Protein 2C31 (pdb70)

Foldseek 3Di:
DAKDFLLVLLLLLCVLQVHQEEEEADDPPCNVSQVVSVVVVGYYFHFPAQLLSLLLQQLLQLLPLFGRHYEFEAQPNLVSNLVSQLVSQLQLGQYEYEYEAEDPVCLVVVPDTDRHDPSQVVSVVRWQHREEDDESLCSNVQVQVSGLSQREQRHGYYYYYYYSVRGGDMDHPVSSVVSHDHDDCSHDWWAFDPVLLVLVLVCLLPWQQEEEEEESLNLSLPPLVLVVLLCVQQVHAYAYAQQCFQSAFCPPLRYLNLPQQCSQQPTQEYEYERDACDVSVPLQADSSNVGDRHAYEYEGQHVVSAPPRGHHSRYTHIRRNNSSNSNSVVCHPRDHHDPVNSVVSSVSNVVSVVVLVVVLVDDDDFLAAFLRVQLLLVQVVCVVVQPEAEEEAADQLRVSNSVRRIHNHHSRYHYCPDVSDQQSFLSNLVSRCVSSVAAYEYRYEQVSCVNHVVSLLSQQVVFALYEYEYAQQFFHQFADPDAPDVPHDDPGGHPSDPSQVVNVVNPEGEEEGRGNVRSNVVVVCSNVVRGRYYYSYRHHRPNGDD/DAKDALLVLLLLLCVLQVHQEEEEADDPPCNVSQVVSVVVPGDYFYFPAQLLSLLLQQLLQLQPLFGREYEFEAAPNLVSNLVSQLVSAVQLGQYEYEYEAEDPVCLVVVVDTDRHDPSQVVSVVRWQHGEEDPESLCSNVQVLVSRLSQREQRHGYYYYYYYSVRGGDMDHPVSSVVRHDHDDCSYDWFAFDLVLLLQLLVCLLPWQQEEEEAESLLLSLPPLVLVVCLCVVQVHAYEYQLQRFQSAWCVPLRHLNLVQLPSQLPTQEYEYERDACDVSVPLQADCSNVHDHHAYEYEGQHPVSACPRHHHSRYTHIRRNNSSVSNCVSCPPRHHHDCVNSVVSSVSNVVSVVVLVVLLPDDDDFLAAFLSVQLLLVQVVCVVPQLEAEEEAADQLHVSNSVRRIHNHHSRYHYCGDVRDQQSFLSNQVSCCVNSVAEYEYREEQVSCVNHVVRLLSCQVVFALYEYEYAQQFFHQFADDDAPDVPHDDPGGHPSDDSQVVSVVNPFGEEEGRGSVSSNVCVVCSNVVRGYYYYYYRHHRHSGDD

Structure (mmCIF, N/CA/C/O backbone):
data_2C31
#
_entry.id   2C31
#
_cell.length_a   124.300
_cell.length_b   124.300
_cell.length_c   151.700
_cell.angle_alpha   90.00
_cell.angle_beta   90.00
_cell.angle_gamma   120.00
#
_symmetry.space_group_name_H-M   'P 31 2 1'
#
loop_
_entity.id
_entity.type
_entity.pdbx_description
1 polymer 'OXALYL-COA DECARBOXYLASE'
2 non-polymer 'MAGNESIUM ION'
3 non-polymer '2-{3-[(4-AMINO-2-METHYLPYRIMIDIN-5-YL)METHYL]-4-METHYL-2-OXO-2,3-DIHYDRO-1,3-THIAZOL-5-YL}ETHYL TRIHYDROGEN DIPHOSPHATE'
4 non-polymer "ADENOSINE-5'-DIPHOSPHATE"
5 water water
#
loop_
_atom_site.group_PDB
_atom_site.id
_atom_site.type_symbol
_atom_site.label_atom_id
_atom_site.label_alt_id
_atom_site.label_comp_id
_atom_site.label_asym_id
_atom_site.label_entity_id
_atom_site.label_seq_id
_atom_site.pdbx_PDB_ins_code
_atom_site.Cartn_x
_atom_site.Cartn_y
_atom_site.Cartn_z
_atom_site.occupancy
_atom_site.B_iso_or_equiv
_atom_site.auth_seq_id
_atom_site.auth_comp_id
_atom_site.auth_asym_id
_atom_site.auth_atom_id
_atom_site.pdbx_PDB_model_num
ATOM 1 N N . VAL A 1 7 ? 15.718 12.800 40.509 1.00 51.98 7 VAL A N 1
ATOM 2 C CA . VAL A 1 7 ? 16.902 13.564 41.004 1.00 51.62 7 VAL A CA 1
ATOM 3 C C . VAL A 1 7 ? 18.065 13.369 40.038 1.00 50.53 7 VAL A C 1
ATOM 4 O O . VAL A 1 7 ? 18.592 12.264 39.929 1.00 50.86 7 VAL A O 1
ATOM 8 N N . GLU A 1 8 ? 18.475 14.435 39.355 1.00 49.01 8 GLU A N 1
ATOM 9 C CA . GLU A 1 8 ? 19.571 14.340 38.396 1.00 48.16 8 GLU A CA 1
ATOM 10 C C . GLU A 1 8 ? 20.870 13.824 39.026 1.00 46.25 8 GLU A C 1
ATOM 11 O O . GLU A 1 8 ? 21.468 14.485 39.877 1.00 45.87 8 GLU A O 1
ATOM 17 N N . LEU A 1 9 ? 21.304 12.642 38.595 1.00 42.95 9 LEU A N 1
ATOM 18 C CA . LEU A 1 9 ? 22.523 12.037 39.114 1.00 40.04 9 LEU A CA 1
ATOM 19 C C . LEU A 1 9 ? 23.657 12.143 38.110 1.00 39.43 9 LEU A C 1
ATOM 20 O O . LEU A 1 9 ? 23.441 12.471 36.946 1.00 39.69 9 LEU A O 1
ATOM 25 N N . THR A 1 10 ? 24.867 11.856 38.581 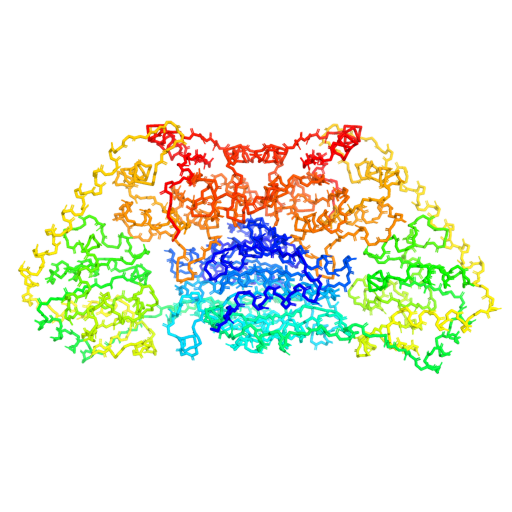1.00 38.03 10 THR A N 1
ATOM 26 C CA . THR A 1 10 ? 26.069 11.873 37.755 1.00 36.56 10 THR A CA 1
ATOM 27 C C . THR A 1 10 ? 26.948 10.726 38.259 1.00 35.61 10 THR A C 1
ATOM 28 O O . THR A 1 10 ? 26.740 10.238 39.371 1.00 35.64 10 THR A O 1
ATOM 32 N N . ASP A 1 11 ? 27.912 10.287 37.452 1.00 33.82 11 ASP A N 1
ATOM 33 C CA . ASP A 1 11 ? 28.780 9.182 37.853 1.00 32.20 11 ASP A CA 1
ATOM 34 C C . ASP A 1 11 ? 30.209 9.606 38.178 1.00 29.68 11 ASP A C 1
ATOM 35 O O . ASP A 1 11 ? 30.549 10.789 38.126 1.00 28.02 11 ASP A O 1
ATOM 40 N N . GLY A 1 12 ? 31.039 8.623 38.519 1.00 28.16 12 GLY A N 1
ATOM 41 C CA . GLY A 1 12 ? 32.426 8.900 38.842 1.00 26.86 12 GLY A CA 1
ATOM 42 C C . GLY A 1 12 ? 33.161 9.431 37.628 1.00 26.46 12 GLY A C 1
ATOM 43 O O . GLY A 1 12 ? 33.957 10.373 37.733 1.00 26.25 12 GLY A O 1
ATOM 44 N N . PHE A 1 13 ? 32.894 8.827 36.473 1.00 25.14 13 PHE A N 1
ATOM 45 C CA . PHE A 1 13 ? 33.523 9.245 35.223 1.00 25.55 13 PHE A CA 1
ATOM 46 C C . PHE A 1 13 ? 33.409 10.749 35.021 1.00 26.02 13 PHE A C 1
ATOM 47 O O . PHE A 1 13 ? 34.396 11.432 34.755 1.00 26.30 13 PHE A O 1
ATOM 55 N N . HIS A 1 14 ? 32.192 11.262 35.140 1.00 26.43 14 HIS A N 1
ATOM 56 C CA . HIS A 1 14 ? 31.955 12.678 34.926 1.00 26.68 14 HIS A CA 1
ATOM 57 C C . HIS A 1 14 ? 32.493 13.614 35.988 1.00 24.95 14 HIS A C 1
ATOM 58 O O . HIS A 1 14 ? 32.978 14.700 35.664 1.00 24.01 14 HIS A O 1
ATOM 65 N N . VAL A 1 15 ? 32.411 13.217 37.251 1.00 23.12 15 VAL A N 1
ATOM 66 C CA . VAL A 1 15 ? 32.937 14.080 38.299 1.00 22.67 15 VAL A CA 1
ATOM 67 C C . VAL A 1 15 ? 34.448 14.232 38.098 1.00 22.29 15 VAL A C 1
ATOM 68 O O . VAL A 1 15 ? 34.989 15.328 38.234 1.00 22.44 15 VAL A O 1
ATOM 72 N N . LEU A 1 16 ? 35.122 13.131 37.762 1.00 22.04 16 LEU A N 1
ATOM 73 C CA . LEU A 1 16 ? 36.567 13.158 37.529 1.00 21.09 16 LEU A CA 1
ATOM 74 C C . LEU A 1 16 ? 36.892 14.062 36.337 1.00 21.03 16 LEU A C 1
ATOM 75 O O . LEU A 1 16 ? 37.805 14.885 36.396 1.00 21.86 16 LEU A O 1
ATOM 80 N N . ILE A 1 17 ? 36.137 13.904 35.254 1.00 20.52 17 ILE A N 1
ATOM 81 C CA . ILE A 1 17 ? 36.336 14.713 34.060 1.00 20.74 17 ILE A CA 1
ATOM 82 C C . ILE A 1 17 ? 36.195 16.187 34.397 1.00 21.16 17 ILE A C 1
ATOM 83 O O . ILE A 1 17 ? 36.984 17.010 33.942 1.00 20.55 17 ILE A O 1
ATOM 88 N N . ASP A 1 18 ? 35.189 16.521 35.201 1.00 22.12 18 ASP A N 1
ATOM 89 C CA . ASP A 1 18 ? 34.965 17.913 35.600 1.00 23.48 18 ASP A CA 1
ATOM 90 C C . ASP A 1 18 ? 36.086 18.450 36.490 1.00 21.60 18 ASP A C 1
ATOM 91 O O . ASP A 1 18 ? 36.521 19.597 36.336 1.00 20.24 18 ASP A O 1
ATOM 96 N N . ALA A 1 19 ? 36.551 17.616 37.419 1.00 20.07 19 ALA A N 1
ATOM 97 C CA . ALA A 1 19 ? 37.624 18.012 38.325 1.00 18.74 19 ALA A CA 1
ATOM 98 C C . ALA A 1 19 ? 38.905 18.302 37.539 1.00 17.60 19 ALA A C 1
ATOM 99 O O . ALA A 1 19 ? 39.604 19.268 37.820 1.00 18.27 19 ALA A O 1
ATOM 101 N N . LEU A 1 20 ? 39.205 17.467 36.550 1.00 17.99 20 LEU A N 1
ATOM 102 C CA . LEU A 1 20 ? 40.399 17.664 35.737 1.00 18.99 20 LEU A CA 1
ATOM 103 C C . LEU A 1 20 ? 40.298 18.970 34.958 1.00 18.95 20 LEU A C 1
ATOM 104 O O . LEU A 1 20 ? 41.244 19.761 34.922 1.00 19.37 20 LEU A O 1
ATOM 109 N N . LYS A 1 21 ? 39.145 19.193 34.336 1.00 19.89 21 LYS A N 1
ATOM 110 C CA . LYS A 1 21 ? 38.916 20.405 33.564 1.00 20.78 21 LYS A CA 1
ATOM 111 C C . LYS A 1 21 ? 38.995 21.635 34.459 1.00 22.23 21 LYS A C 1
ATOM 112 O O . LYS A 1 21 ? 39.490 22.681 34.042 1.00 22.59 21 LYS A O 1
ATOM 118 N N . MET A 1 22 ? 38.515 21.509 35.693 1.00 23.27 22 MET A N 1
ATOM 119 C CA . MET A 1 22 ? 38.547 22.635 36.621 1.00 26.04 22 MET A CA 1
ATOM 120 C C . MET A 1 22 ? 39.972 23.008 37.022 1.00 25.38 22 MET A C 1
ATOM 121 O O . MET A 1 22 ? 40.242 24.148 37.408 1.00 24.82 22 MET A O 1
ATOM 126 N N . ASN A 1 23 ? 40.884 22.044 36.934 1.00 23.95 23 ASN A N 1
ATOM 127 C CA . ASN A 1 23 ? 42.279 22.304 37.259 1.00 22.71 23 ASN A CA 1
ATOM 128 C C . ASN A 1 23 ? 43.035 22.622 35.979 1.00 23.38 23 ASN A C 1
ATOM 129 O O . ASN A 1 23 ? 44.253 22.470 35.893 1.00 23.09 23 ASN A O 1
ATOM 134 N N . ASP A 1 24 ? 42.274 23.070 34.986 1.00 23.82 24 ASP A N 1
ATOM 135 C CA . ASP A 1 24 ? 42.796 23.468 33.687 1.00 25.54 24 ASP A CA 1
ATOM 136 C C . ASP A 1 24 ? 43.445 22.394 32.827 1.00 24.28 24 ASP A C 1
ATOM 137 O O . ASP A 1 24 ? 44.253 22.704 31.959 1.00 24.86 24 ASP A O 1
ATOM 142 N N . ILE A 1 25 ? 43.099 21.136 33.056 1.00 22.56 25 ILE A N 1
ATOM 143 C CA . ILE A 1 25 ? 43.659 20.071 32.241 1.00 21.89 25 ILE A CA 1
ATOM 144 C C . ILE A 1 25 ? 42.719 19.862 31.050 1.00 22.55 25 ILE A C 1
ATOM 145 O O . ILE A 1 25 ? 41.499 19.754 31.225 1.00 22.71 25 ILE A O 1
ATOM 150 N N . ASP A 1 26 ? 43.269 19.822 29.840 1.00 20.68 26 ASP A N 1
ATOM 151 C CA . ASP A 1 26 ? 42.431 19.604 28.663 1.00 22.11 26 ASP A CA 1
ATOM 152 C C . ASP A 1 26 ? 43.057 18.581 27.725 1.00 21.70 26 ASP A C 1
ATOM 153 O O . ASP A 1 26 ? 42.569 18.357 26.617 1.00 22.24 26 ASP A O 1
ATOM 158 N N . THR A 1 27 ? 44.138 17.959 28.185 1.00 21.21 27 THR A N 1
ATOM 159 C CA . THR A 1 27 ? 44.853 16.966 27.395 1.00 19.41 27 THR A CA 1
ATOM 160 C C . THR A 1 27 ? 45.355 15.822 28.273 1.00 18.81 27 THR A C 1
ATOM 161 O O . THR A 1 27 ? 45.818 16.052 29.386 1.00 18.44 27 THR A O 1
ATOM 165 N N . MET A 1 28 ? 45.242 14.594 27.772 1.00 17.83 28 MET A N 1
ATOM 166 C CA . MET A 1 28 ? 45.744 13.418 28.479 1.00 17.10 28 MET A CA 1
ATOM 167 C C . MET A 1 28 ? 46.487 12.528 27.490 1.00 16.46 28 MET A C 1
ATOM 168 O O . MET A 1 28 ? 46.094 12.418 26.328 1.00 16.28 28 MET A O 1
ATOM 173 N N . TYR A 1 29 ? 47.570 11.914 27.948 1.00 14.02 29 TYR A N 1
ATOM 174 C CA . TYR A 1 29 ? 48.349 11.020 27.105 1.00 14.61 29 TYR A CA 1
ATOM 175 C C . TYR A 1 29 ? 48.270 9.631 27.730 1.00 13.66 29 TYR A C 1
ATOM 176 O O . TYR A 1 29 ? 48.476 9.481 28.932 1.00 14.28 29 TYR A O 1
ATOM 185 N N . GLY A 1 30 ? 47.979 8.612 26.933 1.00 12.72 30 GLY A N 1
ATOM 186 C CA . GLY A 1 30 ? 47.914 7.283 27.510 1.00 13.96 30 GLY A CA 1
ATOM 187 C C . GLY A 1 30 ? 47.633 6.158 26.544 1.00 15.51 30 GLY A C 1
ATOM 188 O O . GLY A 1 30 ? 47.788 6.301 25.327 1.00 14.40 30 GLY A O 1
ATOM 189 N N . VAL A 1 31 ? 47.243 5.022 27.115 1.00 16.60 31 VAL A N 1
ATOM 190 C CA . VAL A 1 31 ? 46.896 3.815 26.369 1.00 16.67 31 VAL A CA 1
ATOM 191 C C . VAL A 1 31 ? 45.653 3.277 27.077 1.00 17.43 31 VAL A C 1
ATOM 192 O O . VAL A 1 31 ? 45.644 3.150 28.297 1.00 16.45 31 VAL A O 1
ATOM 196 N N . VAL A 1 32 ? 44.602 2.966 26.327 1.00 18.59 32 VAL A N 1
ATOM 197 C CA . VAL A 1 32 ? 43.375 2.475 26.948 1.00 20.08 32 VAL A CA 1
ATOM 198 C C . VAL A 1 32 ? 43.315 0.968 27.227 1.00 20.90 32 VAL A C 1
ATOM 199 O O . VAL A 1 32 ? 44.300 0.245 27.042 1.00 19.70 32 VAL A O 1
ATOM 203 N N . GLY A 1 33 ? 42.151 0.510 27.687 1.00 21.57 33 GLY A N 1
ATOM 204 C CA . GLY A 1 33 ? 41.960 -0.894 28.015 1.00 23.68 33 GLY A CA 1
ATOM 205 C C . GLY A 1 33 ? 41.285 -1.004 29.373 1.00 26.42 33 GLY A C 1
ATOM 206 O O . GLY A 1 33 ? 40.890 0.012 29.944 1.00 27.46 33 GLY A O 1
ATOM 207 N N . ILE A 1 34 ? 41.146 -2.218 29.902 1.00 27.57 34 ILE A N 1
ATOM 208 C CA . ILE A 1 34 ? 40.508 -2.401 31.206 1.00 28.88 34 ILE A CA 1
ATOM 209 C C . ILE A 1 34 ? 41.374 -1.819 32.337 1.00 29.93 34 ILE A C 1
ATOM 210 O O . ILE A 1 34 ? 42.565 -2.122 32.434 1.00 28.40 34 ILE A O 1
ATOM 215 N N . PRO A 1 35 ? 40.775 -1.005 33.231 1.00 29.95 35 PRO A N 1
ATOM 216 C CA . PRO A 1 35 ? 39.364 -0.593 33.268 1.00 29.77 35 PRO A CA 1
ATOM 217 C C . PRO A 1 35 ? 39.090 0.898 33.007 1.00 29.44 35 PRO A C 1
ATOM 218 O O . PRO A 1 35 ? 38.153 1.459 33.585 1.00 29.29 35 PRO A O 1
ATOM 222 N N . ILE A 1 36 ? 39.875 1.543 32.147 1.00 28.14 36 ILE A N 1
ATOM 223 C CA . ILE A 1 36 ? 39.679 2.976 31.903 1.00 27.37 36 ILE A CA 1
ATOM 224 C C . ILE A 1 36 ? 39.351 3.412 30.475 1.00 26.94 36 ILE A C 1
ATOM 225 O O . ILE A 1 36 ? 39.443 4.598 30.153 1.00 24.88 36 ILE A O 1
ATOM 230 N N . THR A 1 37 ? 38.950 2.470 29.626 1.00 26.64 37 THR A N 1
ATOM 231 C CA . THR A 1 37 ? 38.631 2.801 28.242 1.00 25.42 37 THR A CA 1
ATOM 232 C C . THR A 1 37 ? 37.529 3.844 28.115 1.00 25.96 37 THR A C 1
ATOM 233 O O . THR A 1 37 ? 37.613 4.733 27.268 1.00 25.85 37 THR A O 1
ATOM 237 N N . ASN A 1 38 ? 36.501 3.743 28.953 1.00 26.16 38 ASN A N 1
ATOM 238 C CA . ASN A 1 38 ? 35.391 4.694 28.886 1.00 27.28 38 ASN A CA 1
ATOM 239 C C . ASN A 1 38 ? 35.714 6.085 29.413 1.00 26.16 38 ASN A C 1
ATOM 240 O O . ASN A 1 38 ? 35.084 7.066 29.010 1.00 26.14 38 ASN A O 1
ATOM 245 N N . LEU A 1 39 ? 36.682 6.178 30.319 1.00 24.83 39 LEU A N 1
ATOM 246 C CA . LEU A 1 39 ? 37.060 7.482 30.840 1.00 23.01 39 LEU A CA 1
ATOM 247 C C . LEU A 1 39 ? 37.672 8.246 29.678 1.00 22.53 39 LEU A C 1
ATOM 248 O O . LEU A 1 39 ? 37.353 9.410 29.459 1.00 22.23 39 LEU A O 1
ATOM 253 N N . ALA A 1 40 ? 38.549 7.575 28.930 1.00 21.26 40 ALA A N 1
ATOM 254 C CA . ALA A 1 40 ? 39.198 8.192 27.780 1.00 20.64 40 ALA A CA 1
ATOM 255 C C . ALA A 1 40 ? 38.151 8.563 26.741 1.00 21.40 40 ALA A C 1
ATOM 256 O O . ALA A 1 40 ? 38.207 9.640 26.147 1.00 20.77 40 ALA A O 1
ATOM 258 N N . ARG A 1 41 ? 37.194 7.662 26.522 1.00 23.20 41 ARG A N 1
ATOM 259 C CA . ARG A 1 41 ? 36.123 7.899 25.558 1.00 24.94 41 ARG A CA 1
ATOM 260 C C . ARG A 1 41 ? 35.334 9.159 25.905 1.00 26.87 41 ARG A C 1
ATOM 261 O O . ARG A 1 41 ? 35.209 10.073 25.084 1.00 27.39 41 ARG A O 1
ATOM 269 N N . MET A 1 42 ? 34.810 9.204 27.128 1.00 26.94 42 MET A N 1
ATOM 270 C CA . MET A 1 42 ? 34.029 10.347 27.587 1.00 27.78 42 MET A CA 1
ATOM 271 C C . MET A 1 42 ? 34.835 11.643 27.638 1.00 26.61 42 MET A C 1
ATOM 272 O O . MET A 1 42 ? 34.294 12.729 27.420 1.00 25.53 42 MET A O 1
ATOM 277 N N . TRP A 1 43 ? 36.129 11.527 27.923 1.00 24.30 43 TRP A N 1
ATOM 278 C CA . TRP A 1 43 ? 37.003 12.694 27.964 1.00 22.98 43 TRP A CA 1
ATOM 279 C C . TRP A 1 43 ? 36.968 13.293 26.564 1.00 23.51 43 TRP A C 1
ATOM 280 O O . TRP A 1 43 ? 36.888 14.509 26.397 1.00 24.63 43 TRP A O 1
ATOM 291 N N . GLN A 1 44 ? 37.012 12.428 25.555 1.00 24.39 44 GLN A N 1
ATOM 292 C CA . GLN A 1 44 ? 36.970 12.878 24.166 1.00 25.11 44 GLN A CA 1
ATOM 293 C C . GLN A 1 44 ? 35.588 13.404 23.791 1.00 25.62 44 GLN A C 1
ATOM 294 O O . GLN A 1 44 ? 35.472 14.444 23.149 1.00 23.89 44 GLN A O 1
ATOM 300 N N . ASP A 1 45 ? 34.540 12.684 24.182 1.00 27.37 45 ASP A N 1
ATOM 301 C CA . ASP A 1 45 ? 33.182 13.133 23.882 1.00 30.39 45 ASP A CA 1
ATOM 302 C C . ASP A 1 45 ? 32.988 14.540 24.419 1.00 30.87 45 ASP A C 1
ATOM 303 O O . ASP A 1 45 ? 32.287 15.353 23.821 1.00 31.61 45 ASP A O 1
ATOM 308 N N . ASP A 1 46 ? 33.622 14.814 25.555 1.00 31.55 46 ASP A N 1
ATOM 309 C CA . ASP A 1 46 ? 33.524 16.105 26.226 1.00 31.95 46 ASP A CA 1
ATOM 310 C C . ASP A 1 46 ? 34.263 17.235 25.513 1.00 30.26 46 ASP A C 1
ATOM 311 O O . ASP A 1 46 ? 34.201 18.386 25.937 1.00 31.21 46 ASP A O 1
ATOM 316 N N . GLY A 1 47 ? 34.963 16.912 24.431 1.00 28.82 47 GLY A N 1
ATOM 317 C CA . GLY A 1 47 ? 35.682 17.940 23.698 1.00 25.70 47 GLY A CA 1
ATOM 318 C C . GLY A 1 47 ? 37.110 18.177 24.161 1.00 25.57 47 GLY A C 1
ATOM 319 O O . GLY A 1 47 ? 37.698 19.218 23.852 1.00 24.83 47 GLY A O 1
ATOM 320 N N . GLN A 1 48 ? 37.666 17.225 24.911 1.00 24.46 48 GLN A N 1
ATOM 321 C CA . GLN A 1 48 ? 39.045 17.329 25.396 1.00 24.74 48 GLN A CA 1
ATOM 322 C C . GLN A 1 48 ? 39.865 16.360 24.549 1.00 24.87 48 GLN A C 1
ATOM 323 O O . GLN A 1 48 ? 39.299 15.456 23.929 1.00 26.86 48 GLN A O 1
ATOM 329 N N . ARG A 1 49 ? 41.183 16.522 24.512 1.00 23.13 49 ARG A N 1
ATOM 330 C CA . ARG A 1 49 ? 41.969 15.618 23.686 1.00 23.41 49 ARG A CA 1
ATOM 331 C C . ARG A 1 49 ? 42.740 14.537 24.422 1.00 22.64 49 ARG A C 1
ATOM 332 O O . ARG A 1 49 ? 43.271 14.745 25.515 1.00 20.97 49 ARG A O 1
ATOM 340 N N . PHE A 1 50 ? 42.772 13.366 23.800 1.00 21.00 50 PHE A N 1
ATOM 341 C CA . PHE A 1 50 ? 43.467 12.215 24.349 1.00 20.87 50 PHE A CA 1
ATOM 342 C C . PHE A 1 50 ? 44.373 11.641 23.272 1.00 21.39 50 PHE A C 1
ATOM 343 O O . PHE A 1 50 ? 43.905 11.276 22.193 1.00 22.63 50 PHE A O 1
ATOM 351 N N . TYR A 1 51 ? 45.667 11.575 23.557 1.00 18.81 51 TYR A N 1
ATOM 352 C CA . TYR A 1 51 ? 46.608 11.010 22.609 1.00 17.90 51 TYR A CA 1
ATOM 353 C C . TYR A 1 51 ? 46.914 9.571 23.019 1.00 17.78 51 TYR A C 1
ATOM 354 O O . TYR A 1 51 ? 47.482 9.343 24.085 1.00 15.92 51 TYR A O 1
ATOM 363 N N . SER A 1 52 ? 46.520 8.612 22.179 1.00 17.65 52 SER A N 1
ATOM 364 C CA . SER A 1 52 ? 46.775 7.191 22.433 1.00 16.72 52 SER A CA 1
ATOM 365 C C . SER A 1 52 ? 48.129 6.811 21.838 1.00 16.14 52 SER A C 1
ATOM 366 O O . SER A 1 52 ? 48.361 7.012 20.645 1.00 15.46 52 SER A O 1
ATOM 369 N N . PHE A 1 53 ? 49.011 6.261 22.671 1.00 16.14 53 PHE A N 1
ATOM 370 C CA . PHE A 1 53 ? 50.347 5.848 22.245 1.00 15.11 53 PHE A CA 1
ATOM 371 C C . PHE A 1 53 ? 50.404 4.332 22.065 1.00 16.53 53 PHE A C 1
ATOM 372 O O . PHE A 1 53 ? 49.416 3.628 22.292 1.00 16.86 53 PHE A O 1
ATOM 380 N N . ARG A 1 54 ? 51.565 3.830 21.661 1.00 15.22 54 ARG A N 1
ATOM 381 C CA . ARG A 1 54 ? 51.726 2.395 21.462 1.00 15.57 54 ARG A CA 1
ATOM 382 C C . ARG A 1 54 ? 52.311 1.696 22.698 1.00 15.57 54 ARG A C 1
ATOM 383 O O . ARG A 1 54 ? 52.392 0.470 22.735 1.00 17.53 54 ARG A O 1
ATOM 391 N N . HIS A 1 55 ? 52.720 2.474 23.700 1.00 14.00 55 HIS A N 1
ATOM 392 C CA . HIS A 1 55 ? 53.294 1.941 24.944 1.00 13.23 55 HIS A CA 1
ATOM 393 C C . HIS A 1 55 ? 53.164 3.044 25.994 1.00 13.38 55 HIS A C 1
ATOM 394 O O . HIS A 1 55 ? 53.496 4.198 25.710 1.00 13.50 55 HIS A O 1
ATOM 401 N N . GLU A 1 56 ? 52.692 2.699 27.194 1.00 12.35 56 GLU A N 1
ATOM 402 C CA . GLU A 1 56 ? 52.494 3.687 28.261 1.00 11.75 56 GLU A CA 1
ATOM 403 C C . GLU A 1 56 ? 53.720 4.501 28.647 1.00 12.55 56 GLU A C 1
ATOM 404 O O . GLU A 1 56 ? 53.589 5.662 29.043 1.00 13.81 56 GLU A O 1
ATOM 410 N N . GLN A 1 57 ? 54.905 3.904 28.551 1.00 11.12 57 GLN A N 1
ATOM 411 C CA . GLN A 1 57 ? 56.113 4.614 28.930 1.00 11.36 57 GLN A CA 1
ATOM 412 C C . GLN A 1 57 ? 56.281 5.907 28.144 1.00 13.00 57 GLN A C 1
ATOM 413 O O . GLN A 1 57 ? 56.736 6.924 28.670 1.00 12.95 57 GLN A O 1
ATOM 419 N N . HIS A 1 58 ? 55.896 5.856 26.871 1.00 13.79 58 HIS A N 1
ATOM 420 C CA . HIS A 1 58 ? 55.998 7.022 26.000 1.00 14.02 58 HIS A CA 1
ATOM 421 C C . HIS A 1 58 ? 54.954 8.085 26.226 1.00 12.83 58 HIS A C 1
ATOM 422 O O . HIS A 1 58 ? 55.229 9.279 26.137 1.00 11.85 58 HIS A O 1
ATOM 429 N N . ALA A 1 59 ? 53.787 7.647 26.648 1.00 14.15 59 ALA A N 1
ATOM 430 C CA . ALA A 1 59 ? 52.715 8.585 26.965 1.00 12.97 59 ALA A CA 1
ATOM 431 C C . ALA A 1 59 ? 53.179 9.311 28.231 1.00 13.22 59 ALA A C 1
ATOM 432 O O . ALA A 1 59 ? 52.926 10.504 28.414 1.00 14.00 59 ALA A O 1
ATOM 434 N N . GLY A 1 60 ? 53.865 8.575 29.104 1.00 13.42 60 GLY A N 1
ATOM 435 C CA . GLY A 1 60 ? 54.376 9.155 30.333 1.00 13.10 60 GLY A CA 1
ATOM 436 C C . GLY A 1 60 ? 55.482 10.173 30.093 1.00 13.14 60 GLY A C 1
ATOM 437 O O . GLY A 1 60 ? 55.516 11.213 30.743 1.00 13.59 60 GLY A O 1
ATOM 438 N N . TYR A 1 61 ? 56.403 9.882 29.178 1.00 12.82 61 TYR A N 1
ATOM 439 C CA . TYR A 1 61 ? 57.479 10.829 28.885 1.00 12.90 61 TYR A CA 1
ATOM 440 C C . TYR A 1 61 ? 56.857 12.080 28.267 1.00 13.44 61 TYR A C 1
ATOM 441 O O . TYR A 1 61 ? 57.315 13.198 28.505 1.00 11.94 61 TYR A O 1
ATOM 450 N N . ALA A 1 62 ? 55.804 11.881 27.479 1.00 13.00 62 ALA A N 1
ATOM 451 C CA . ALA A 1 62 ? 55.095 12.990 26.847 1.00 13.08 62 ALA A CA 1
ATOM 452 C C . ALA A 1 62 ? 54.512 13.891 27.940 1.00 13.05 62 ALA A C 1
ATOM 453 O O . ALA A 1 62 ? 54.681 15.108 27.912 1.00 14.13 62 ALA A O 1
ATOM 455 N N . ALA A 1 63 ? 53.831 13.285 28.906 1.00 12.79 63 ALA A N 1
ATOM 456 C CA . ALA A 1 63 ? 53.236 14.038 30.002 1.00 12.46 63 ALA A CA 1
ATOM 457 C C . ALA A 1 63 ? 54.294 14.800 30.797 1.00 15.05 63 ALA A C 1
ATOM 458 O O . ALA A 1 63 ? 54.068 15.950 31.198 1.00 14.45 63 ALA A O 1
ATOM 460 N N . SER A 1 64 ? 55.451 14.174 31.019 1.00 13.87 64 SER A N 1
ATOM 461 C CA . SER A 1 64 ? 56.508 14.828 31.801 1.00 14.98 64 SER A CA 1
ATOM 462 C C . SER A 1 64 ? 57.044 16.102 31.142 1.00 14.42 64 SER A C 1
ATOM 463 O O . SER A 1 64 ? 57.227 17.121 31.816 1.00 13.69 64 SER A O 1
ATOM 466 N N . ILE A 1 65 ? 57.281 16.064 29.833 1.00 14.45 65 ILE A N 1
ATOM 467 C CA . ILE A 1 65 ? 57.798 17.252 29.164 1.00 13.40 65 ILE A CA 1
ATOM 468 C C . ILE A 1 65 ? 56.700 18.309 28.963 1.00 13.75 65 ILE A C 1
ATOM 469 O O . ILE A 1 65 ? 56.995 19.506 28.893 1.00 13.89 65 ILE A O 1
ATOM 474 N N . ALA A 1 66 ? 55.441 17.878 28.871 1.00 12.22 66 ALA A N 1
ATOM 475 C CA . ALA A 1 66 ? 54.339 18.831 28.734 1.00 12.99 66 ALA A CA 1
ATOM 476 C C . ALA A 1 66 ? 54.329 19.668 30.017 1.00 14.44 66 ALA A C 1
ATOM 477 O O . ALA A 1 66 ? 54.108 20.878 29.982 1.00 14.94 66 ALA A O 1
ATOM 479 N N . GLY A 1 67 ? 54.585 19.006 31.146 1.00 15.18 67 GLY A N 1
ATOM 480 C CA . GLY A 1 67 ? 54.632 19.682 32.433 1.00 14.34 67 GLY A CA 1
ATOM 481 C C . GLY A 1 67 ? 55.774 20.677 32.470 1.00 14.67 67 GLY A C 1
ATOM 482 O O . GLY A 1 67 ? 55.630 21.784 32.976 1.00 15.08 67 GLY A O 1
ATOM 483 N N . TYR A 1 68 ? 56.921 20.280 31.934 1.00 15.99 68 TYR A N 1
ATOM 484 C CA . TYR A 1 68 ? 58.085 21.159 31.885 1.00 16.90 68 TYR A CA 1
ATOM 485 C C . TYR A 1 68 ? 57.825 22.416 31.044 1.00 17.85 68 TYR A C 1
ATOM 486 O O . TYR A 1 68 ? 58.080 23.539 31.482 1.00 17.59 68 TYR A O 1
ATOM 495 N N . ILE A 1 69 ? 57.330 22.216 29.828 1.00 16.65 69 ILE A N 1
ATOM 496 C CA . ILE A 1 69 ? 57.066 23.326 28.917 1.00 18.04 69 ILE A CA 1
ATOM 497 C C . ILE A 1 69 ? 55.983 24.301 29.380 1.00 18.88 69 ILE A C 1
ATOM 498 O O . ILE A 1 69 ? 56.135 25.512 29.222 1.00 19.19 69 ILE A O 1
ATOM 503 N N . GLU A 1 70 ? 54.900 23.778 29.949 1.00 17.33 70 GLU A N 1
ATOM 504 C CA . GLU A 1 70 ? 53.779 24.614 30.365 1.00 18.85 70 GLU A CA 1
ATOM 505 C C . GLU A 1 70 ? 53.720 25.128 31.802 1.00 20.00 70 GLU A C 1
ATOM 506 O O . GLU A 1 70 ? 53.187 26.207 32.053 1.00 21.63 70 GLU A O 1
ATOM 512 N N . GLY A 1 71 ? 54.240 24.368 32.754 1.00 19.26 71 GLY A N 1
ATOM 513 C CA . GLY A 1 71 ? 54.166 24.829 34.123 1.00 18.76 71 GLY A CA 1
ATOM 514 C C . GLY A 1 71 ? 52.963 24.261 34.853 1.00 19.39 71 GLY A C 1
ATOM 515 O O . GLY A 1 71 ? 52.670 24.669 35.976 1.00 20.64 71 GLY A O 1
ATOM 516 N N . LYS A 1 72 ? 52.237 23.350 34.208 1.00 18.29 72 LYS A N 1
ATOM 517 C CA . LYS A 1 72 ? 51.105 22.687 34.849 1.00 19.40 72 LYS A CA 1
ATOM 518 C C . LYS A 1 72 ? 51.334 21.208 34.591 1.00 18.89 72 LYS A C 1
ATOM 519 O O . LYS A 1 72 ? 51.826 20.828 33.534 1.00 19.67 72 LYS A O 1
ATOM 525 N N . PRO A 1 73 ? 50.976 20.351 35.550 1.00 19.64 73 PRO A N 1
ATOM 526 C CA . PRO A 1 73 ? 51.205 18.919 35.348 1.00 18.01 73 PRO A CA 1
ATOM 527 C C . PRO A 1 73 ? 50.632 18.253 34.102 1.00 17.46 73 PRO A C 1
ATOM 528 O O . PRO A 1 73 ? 49.454 18.410 33.777 1.00 16.99 73 PRO A O 1
ATOM 532 N N . GLY A 1 74 ? 51.503 17.534 33.391 1.00 17.89 74 GLY A N 1
ATOM 533 C CA . GLY A 1 74 ? 51.084 16.794 32.214 1.00 15.39 74 GLY A CA 1
ATOM 534 C C . GLY A 1 74 ? 50.418 15.555 32.786 1.00 15.53 74 GLY A C 1
ATOM 535 O O . GLY A 1 74 ? 50.871 15.033 33.813 1.00 14.33 74 GLY A O 1
ATOM 536 N N . VAL A 1 75 ? 49.354 15.081 32.145 1.00 14.40 75 VAL A N 1
ATOM 537 C CA . VAL A 1 75 ? 48.623 13.925 32.649 1.00 13.74 75 VAL A CA 1
ATOM 538 C C . VAL A 1 75 ? 48.722 12.686 31.763 1.00 15.17 75 VAL A C 1
ATOM 539 O O . VAL A 1 75 ? 48.514 12.745 30.548 1.00 14.52 75 VAL A O 1
ATOM 543 N N . CYS A 1 76 ? 49.053 11.566 32.401 1.00 15.42 76 CYS A N 1
ATOM 544 C CA . CYS A 1 76 ? 49.183 10.271 31.741 1.00 15.23 76 CYS A CA 1
ATOM 545 C C . CYS A 1 76 ? 48.117 9.348 32.329 1.00 15.29 76 CYS A C 1
ATOM 546 O O . CYS A 1 76 ? 47.950 9.304 33.546 1.00 15.29 76 CYS A O 1
ATOM 549 N N . LEU A 1 77 ? 47.403 8.620 31.468 1.00 15.08 77 LEU A N 1
ATOM 550 C CA . LEU A 1 77 ? 46.354 7.694 31.901 1.00 14.37 77 LEU A CA 1
ATOM 551 C C . LEU A 1 77 ? 46.704 6.258 31.503 1.00 14.79 77 LEU A C 1
ATOM 552 O O . LEU A 1 77 ? 47.026 6.004 30.345 1.00 15.33 77 LEU A O 1
ATOM 557 N N . THR A 1 78 ? 46.640 5.316 32.445 1.00 15.02 78 THR A N 1
ATOM 558 C CA . THR A 1 78 ? 46.961 3.922 32.123 1.00 16.72 78 THR A CA 1
ATOM 559 C C . THR A 1 78 ? 46.041 2.912 32.802 1.00 17.47 78 THR A C 1
ATOM 560 O O . THR A 1 78 ? 45.219 3.262 33.651 1.00 15.64 78 THR A O 1
ATOM 564 N N . VAL A 1 79 ? 46.191 1.648 32.412 1.00 18.16 79 VAL A N 1
ATOM 565 C CA . VAL A 1 79 ? 45.413 0.569 33.008 1.00 20.06 79 VAL A CA 1
ATOM 566 C C . VAL A 1 79 ? 46.137 0.084 34.270 1.00 20.97 79 VAL A C 1
ATOM 567 O O . VAL A 1 79 ? 47.098 0.708 34.739 1.00 20.42 79 VAL A O 1
ATOM 571 N N . SER A 1 80 ? 45.683 -1.042 34.804 1.00 21.93 80 SER A N 1
ATOM 572 C CA . SER A 1 80 ? 46.261 -1.599 36.014 1.00 21.05 80 SER A CA 1
ATOM 573 C C . SER A 1 80 ? 47.587 -2.329 35.810 1.00 21.08 80 SER A C 1
ATOM 574 O O . SER A 1 80 ? 48.113 -2.409 34.708 1.00 20.65 80 SER A O 1
ATOM 577 N N . ALA A 1 81 ? 48.112 -2.847 36.913 1.00 20.97 81 ALA A N 1
ATOM 578 C CA . ALA A 1 81 ? 49.380 -3.562 36.971 1.00 19.71 81 ALA A CA 1
ATOM 579 C C . ALA A 1 81 ? 50.445 -3.305 35.894 1.00 18.20 81 ALA A C 1
ATOM 580 O O . ALA A 1 81 ? 51.239 -2.375 36.039 1.00 17.36 81 ALA A O 1
ATOM 582 N N . PRO A 1 82 ? 50.481 -4.100 34.799 1.00 17.27 82 PRO A N 1
ATOM 583 C CA . PRO A 1 82 ? 51.530 -3.824 33.809 1.00 17.57 82 PRO A CA 1
ATOM 584 C C . PRO A 1 82 ? 51.513 -2.462 33.125 1.00 16.98 82 PRO A C 1
ATOM 585 O O . PRO A 1 82 ? 52.574 -1.911 32.817 1.00 18.00 82 PRO A O 1
ATOM 589 N N . GLY A 1 83 ? 50.322 -1.923 32.882 1.00 17.63 83 GLY A N 1
ATOM 590 C CA . GLY A 1 83 ? 50.218 -0.618 32.247 1.00 15.57 83 GLY A CA 1
ATOM 591 C C . GLY A 1 83 ? 50.759 0.451 33.178 1.00 15.01 83 GLY A C 1
ATOM 592 O O . GLY A 1 83 ? 51.518 1.332 32.768 1.00 14.49 83 GLY A O 1
ATOM 593 N N . PHE A 1 84 ? 50.357 0.362 34.443 1.00 14.33 84 PHE A N 1
ATOM 594 C CA . PHE A 1 84 ? 50.791 1.286 35.484 1.00 12.79 84 PHE A CA 1
ATOM 595 C C . PHE A 1 84 ? 52.310 1.229 35.638 1.00 13.08 84 PHE A C 1
ATOM 596 O O . PHE A 1 84 ? 52.972 2.262 35.751 1.00 13.39 84 PHE A O 1
ATOM 604 N N . LEU A 1 85 ? 52.869 0.023 35.639 1.00 14.12 85 LEU A N 1
ATOM 605 C CA . LEU A 1 85 ? 54.319 -0.132 35.789 1.00 15.35 85 LEU A CA 1
ATOM 606 C C . LEU A 1 85 ? 55.073 0.537 34.650 1.00 15.57 85 LEU A C 1
ATOM 607 O O . LEU A 1 85 ? 56.134 1.123 34.871 1.00 15.49 85 LEU A O 1
ATOM 612 N N . ASN A 1 86 ? 54.538 0.435 33.433 1.00 13.62 86 ASN A N 1
ATOM 613 C CA . ASN A 1 86 ? 55.174 1.061 32.279 1.00 13.75 86 ASN A CA 1
ATOM 614 C C . ASN A 1 86 ? 55.123 2.580 32.457 1.00 13.85 86 ASN A C 1
ATOM 615 O O . ASN A 1 86 ? 56.076 3.289 32.131 1.00 14.54 86 ASN A O 1
ATOM 620 N N . GLY A 1 87 ? 54.006 3.070 32.988 1.00 13.73 87 GLY A N 1
ATOM 621 C CA . GLY A 1 87 ? 53.862 4.500 33.200 1.00 14.28 87 GLY A CA 1
ATOM 622 C C . GLY A 1 87 ? 54.680 5.031 34.365 1.00 15.79 87 GLY A C 1
ATOM 623 O O . GLY A 1 87 ? 55.179 6.164 34.323 1.00 16.11 87 GLY A O 1
ATOM 624 N N . VAL A 1 88 ? 54.841 4.220 35.406 1.00 15.03 88 VAL A N 1
ATOM 625 C CA . VAL A 1 88 ? 55.588 4.667 36.574 1.00 15.67 88 VAL A CA 1
ATOM 626 C C . VAL A 1 88 ? 57.085 4.864 36.281 1.00 15.46 88 VAL A C 1
ATOM 627 O O . VAL A 1 88 ? 57.754 5.654 36.956 1.00 15.39 88 VAL A O 1
ATOM 631 N N . THR A 1 89 ? 57.616 4.176 35.271 1.00 14.48 89 THR A N 1
ATOM 632 C CA . THR A 1 89 ? 59.024 4.370 34.931 1.00 14.75 89 THR A CA 1
ATOM 633 C C . THR A 1 89 ? 59.199 5.820 34.461 1.00 14.31 89 THR A C 1
ATOM 634 O O . THR A 1 89 ? 60.220 6.457 34.733 1.00 13.23 89 THR A O 1
ATOM 638 N N A SER A 1 90 ? 58.185 6.329 33.763 0.50 13.49 90 SER A N 1
ATOM 639 N N B SER A 1 90 ? 58.195 6.354 33.768 0.50 14.11 90 SER A N 1
ATOM 640 C CA A SER A 1 90 ? 58.206 7.696 33.258 0.50 13.10 90 SER A CA 1
ATOM 641 C CA B SER A 1 90 ? 58.276 7.731 33.288 0.50 14.21 90 SER A CA 1
ATOM 642 C C A SER A 1 90 ? 57.960 8.685 34.396 0.50 13.17 90 SER A C 1
ATOM 643 C C B SER A 1 90 ? 57.981 8.705 34.424 0.50 13.91 90 SER A C 1
ATOM 644 O O A SER A 1 90 ? 58.514 9.786 34.402 0.50 13.25 90 SER A O 1
ATOM 645 O O B SER A 1 90 ? 58.494 9.830 34.441 0.50 13.98 90 SER A O 1
ATOM 650 N N . LEU A 1 91 ? 57.145 8.277 35.366 1.00 12.99 91 LEU A N 1
ATOM 651 C CA . LEU A 1 91 ? 56.824 9.116 36.516 1.00 12.96 91 LEU A CA 1
ATOM 652 C C . LEU A 1 91 ? 58.104 9.331 37.331 1.00 13.35 91 LEU A C 1
ATOM 653 O O . LEU A 1 91 ? 58.346 10.426 37.858 1.00 13.62 91 LEU A O 1
ATOM 658 N N . ALA A 1 92 ? 58.921 8.281 37.428 1.00 12.75 92 ALA A N 1
ATOM 659 C CA . ALA A 1 92 ? 60.182 8.343 38.169 1.00 12.84 92 ALA A CA 1
ATOM 660 C C . ALA A 1 92 ? 61.126 9.342 37.497 1.00 13.06 92 ALA A C 1
ATOM 661 O O . ALA A 1 92 ? 61.841 10.094 38.164 1.00 13.95 92 ALA A O 1
ATOM 663 N N . HIS A 1 93 ? 61.116 9.342 36.170 1.00 11.87 93 HIS A N 1
ATOM 664 C CA . HIS A 1 93 ? 61.937 10.249 35.377 1.00 13.37 93 HIS A CA 1
ATOM 665 C C . HIS A 1 93 ? 61.499 11.702 35.624 1.00 13.35 93 HIS A C 1
ATOM 666 O O . HIS A 1 93 ? 62.327 12.599 35.738 1.00 15.36 93 HIS A O 1
ATOM 673 N N . ALA A 1 94 ? 60.195 11.932 35.706 1.00 12.95 94 ALA A N 1
ATOM 674 C CA . ALA A 1 94 ? 59.679 13.281 35.939 1.00 13.18 94 ALA A CA 1
ATOM 675 C C . ALA A 1 94 ? 60.118 13.813 37.302 1.00 13.15 94 ALA A C 1
ATOM 676 O O . ALA A 1 94 ? 60.582 14.944 37.417 1.00 13.98 94 ALA A O 1
ATOM 678 N N . THR A 1 95 ? 59.964 12.991 38.335 1.00 13.00 95 THR A N 1
ATOM 679 C CA . THR A 1 95 ? 60.348 13.380 39.686 1.00 13.30 95 THR A CA 1
ATOM 680 C C . THR A 1 95 ? 61.839 13.709 39.764 1.00 14.42 95 THR A C 1
ATOM 681 O O . THR A 1 95 ? 62.233 14.684 40.403 1.00 14.11 95 THR A O 1
ATOM 685 N N . THR A 1 96 ? 62.665 12.894 39.107 1.00 13.55 96 THR A N 1
ATOM 686 C CA . THR A 1 96 ? 64.114 13.103 39.102 1.00 13.94 96 THR A CA 1
ATOM 687 C C . THR A 1 96 ? 64.511 14.427 38.433 1.00 14.28 96 THR A C 1
ATOM 688 O O . THR A 1 96 ? 65.481 15.074 38.839 1.00 13.20 96 THR A O 1
ATOM 692 N N . ASN A 1 97 ? 63.753 14.822 37.412 1.00 13.84 97 ASN A N 1
ATOM 693 C CA . ASN A 1 97 ? 64.023 16.055 36.670 1.00 12.77 97 ASN A CA 1
ATOM 694 C C . ASN A 1 97 ? 63.223 17.258 37.162 1.00 14.19 97 ASN A C 1
ATOM 695 O O . ASN A 1 97 ? 63.360 18.356 36.623 1.00 13.94 97 ASN A O 1
ATOM 700 N N . CYS A 1 98 ? 62.385 17.048 38.174 1.00 13.54 98 CYS A N 1
ATOM 701 C CA . CYS A 1 98 ? 61.564 18.117 38.735 1.00 13.97 98 CYS A CA 1
ATOM 702 C C . CYS A 1 98 ? 60.507 18.642 37.750 1.00 14.02 98 CYS A C 1
ATOM 703 O O . CYS A 1 98 ? 60.234 19.845 37.702 1.00 14.71 98 CYS A O 1
ATOM 706 N N . PHE A 1 99 ? 59.920 17.742 36.967 1.00 12.22 99 PHE A N 1
ATOM 707 C CA . PHE A 1 99 ? 58.877 18.106 35.998 1.00 13.58 99 PHE A CA 1
ATOM 708 C C . PHE A 1 99 ? 57.507 17.774 36.607 1.00 13.49 99 PHE A C 1
ATOM 709 O O . PHE A 1 99 ? 57.294 16.669 37.115 1.00 13.65 99 PHE A O 1
ATOM 717 N N . PRO A 1 100 ? 56.554 18.718 36.566 1.00 13.47 100 PRO A N 1
ATOM 718 C CA . PRO A 1 100 ? 55.235 18.422 37.138 1.00 13.14 100 PRO A CA 1
ATOM 719 C C . PRO A 1 100 ? 54.476 17.373 36.309 1.00 13.31 100 PRO A C 1
ATOM 720 O O . PRO A 1 100 ? 54.301 17.534 35.107 1.00 14.44 100 PRO A O 1
ATOM 724 N N . MET A 1 101 ? 54.020 16.309 36.960 1.00 13.71 101 MET A N 1
ATOM 725 C CA . MET A 1 101 ? 53.306 15.249 36.261 1.00 14.54 101 MET A CA 1
ATOM 726 C C . MET A 1 101 ? 52.368 14.463 37.171 1.00 13.81 101 MET A C 1
ATOM 727 O O . MET A 1 101 ? 52.660 14.246 38.345 1.00 13.87 101 MET A O 1
ATOM 732 N N . ILE A 1 102 ? 51.239 14.038 36.614 1.00 13.27 102 ILE A N 1
ATOM 733 C CA . ILE A 1 102 ? 50.278 13.233 37.358 1.00 13.80 102 ILE A CA 1
ATOM 734 C C . ILE A 1 102 ? 50.004 11.947 36.589 1.00 14.89 102 ILE A C 1
ATOM 735 O O . ILE A 1 102 ? 49.595 11.982 35.423 1.00 14.57 102 ILE A O 1
ATOM 740 N N . LEU A 1 103 ? 50.253 10.813 37.235 1.00 14.69 103 LEU A N 1
ATOM 741 C CA . LEU A 1 103 ? 49.982 9.520 36.618 1.00 14.72 103 LEU A CA 1
ATOM 742 C C . LEU A 1 103 ? 48.665 8.999 37.193 1.00 13.58 103 LEU A C 1
ATOM 743 O O . LEU A 1 103 ? 48.567 8.768 38.398 1.00 13.76 103 LEU A O 1
ATOM 748 N N . LEU A 1 104 ? 47.652 8.853 36.334 1.00 14.42 104 LEU A N 1
ATOM 749 C CA . LEU A 1 104 ? 46.336 8.336 36.730 1.00 14.56 104 LEU A CA 1
ATOM 750 C C . LEU A 1 104 ? 46.252 6.903 36.242 1.00 15.21 104 LEU A C 1
ATOM 751 O O . LEU A 1 104 ? 46.347 6.656 35.045 1.00 16.52 104 LEU A O 1
ATOM 756 N N . SER A 1 105 ? 46.056 5.959 37.151 1.00 16.12 105 SER A N 1
ATOM 757 C CA . SER A 1 105 ? 45.983 4.561 36.757 1.00 16.89 105 SER A CA 1
ATOM 758 C C . SER A 1 105 ? 44.799 3.847 37.368 1.00 17.50 105 SER A C 1
ATOM 759 O O . SER A 1 105 ? 44.499 4.025 38.549 1.00 17.71 105 SER A O 1
ATOM 762 N N . GLY A 1 106 ? 44.121 3.040 36.561 1.00 17.18 106 GLY A N 1
ATOM 763 C CA . GLY A 1 106 ? 43.011 2.279 37.097 1.00 18.87 106 GLY A CA 1
ATOM 764 C C . GLY A 1 106 ? 43.613 1.126 37.887 1.00 19.03 106 GLY A C 1
ATOM 765 O O . GLY A 1 106 ? 44.706 0.662 37.561 1.00 18.23 106 GLY A O 1
ATOM 766 N N . SER A 1 107 ? 42.933 0.683 38.941 1.00 18.89 107 SER A N 1
ATOM 767 C CA . SER A 1 107 ? 43.420 -0.441 39.738 1.00 20.59 107 SER A CA 1
ATOM 768 C C . SER A 1 107 ? 42.263 -1.406 39.932 1.00 21.31 107 SER A C 1
ATOM 769 O O . SER A 1 107 ? 41.122 -1.078 39.607 1.00 20.96 107 SER A O 1
ATOM 772 N N . SER A 1 108 ? 42.551 -2.586 40.468 1.00 22.38 108 SER A N 1
ATOM 773 C CA . SER A 1 108 ? 41.524 -3.606 40.645 1.00 24.07 108 SER A CA 1
ATOM 774 C C . SER A 1 108 ? 40.725 -3.564 41.949 1.00 25.25 108 SER A C 1
ATOM 775 O O . SER A 1 108 ? 40.572 -2.509 42.567 1.00 26.05 108 SER A O 1
ATOM 778 N N . GLU A 1 109 ? 40.209 -4.719 42.357 1.00 26.43 109 GLU A N 1
ATOM 779 C CA . GLU A 1 109 ? 39.398 -4.823 43.566 1.00 29.33 109 GLU A CA 1
ATOM 780 C C . GLU A 1 109 ? 40.219 -4.819 44.866 1.00 30.12 109 GLU A C 1
ATOM 781 O O . GLU A 1 109 ? 41.088 -5.670 45.073 1.00 28.79 109 GLU A O 1
ATOM 787 N N . ARG A 1 110 ? 39.920 -3.855 45.738 1.00 30.40 110 ARG A N 1
ATOM 788 C CA . ARG A 1 110 ? 40.601 -3.700 47.024 1.00 30.22 110 ARG A CA 1
ATOM 789 C C . ARG A 1 110 ? 40.597 -4.986 47.844 1.00 30.04 110 ARG A C 1
ATOM 790 O O . ARG A 1 110 ? 41.637 -5.433 48.321 1.00 30.90 110 ARG A O 1
ATOM 798 N N . GLU A 1 111 ? 39.423 -5.579 48.007 1.00 29.65 111 GLU A N 1
ATOM 799 C CA . GLU A 1 111 ? 39.295 -6.802 48.788 1.00 31.44 111 GLU A CA 1
ATOM 800 C C . GLU A 1 111 ? 40.153 -7.962 48.298 1.00 29.83 111 GLU A C 1
ATOM 801 O O . GLU A 1 111 ? 40.767 -8.677 49.098 1.00 29.63 111 GLU A O 1
ATOM 807 N N . ILE A 1 112 ? 40.194 -8.153 46.986 1.00 26.78 112 ILE A N 1
ATOM 808 C CA . ILE A 1 112 ? 40.966 -9.246 46.413 1.00 24.70 112 ILE A CA 1
ATOM 809 C C . ILE A 1 112 ? 42.464 -8.962 46.462 1.00 23.36 112 ILE A C 1
ATOM 810 O O . ILE A 1 112 ? 43.255 -9.823 46.840 1.00 24.09 112 ILE A O 1
ATOM 815 N N . VAL A 1 113 ? 42.852 -7.748 46.086 1.00 22.66 113 VAL A N 1
ATOM 816 C CA . VAL A 1 113 ? 44.261 -7.364 46.096 1.00 21.00 113 VAL A CA 1
ATOM 817 C C . VAL A 1 113 ? 44.840 -7.385 47.516 1.00 21.08 113 VAL A C 1
ATOM 818 O O . VAL A 1 113 ? 45.952 -7.877 47.733 1.00 19.71 113 VAL A O 1
ATOM 822 N N . ASP A 1 114 ? 44.079 -6.857 48.475 1.00 20.15 114 ASP A N 1
ATOM 823 C CA . ASP A 1 114 ? 44.520 -6.811 49.868 1.00 22.17 114 ASP A CA 1
ATOM 824 C C . ASP A 1 114 ? 44.750 -8.191 50.482 1.00 22.25 114 ASP A C 1
ATOM 825 O O . ASP A 1 114 ? 45.456 -8.318 51.479 1.00 20.78 114 ASP A O 1
ATOM 830 N N . LEU A 1 115 ? 44.150 -9.220 49.892 1.00 22.68 115 LEU A N 1
ATOM 831 C CA . LEU A 1 115 ? 44.344 -10.581 50.377 1.00 24.78 115 LEU A CA 1
ATOM 832 C C . LEU A 1 115 ? 45.257 -11.348 49.414 1.00 25.86 115 LEU A C 1
ATOM 833 O O . LEU A 1 115 ? 45.487 -12.552 49.580 1.00 24.52 115 LEU A O 1
ATOM 838 N N . GLN A 1 116 ? 45.775 -10.629 48.416 1.00 25.35 116 GLN A N 1
ATOM 839 C CA . GLN A 1 116 ? 46.673 -11.186 47.403 1.00 26.57 116 GLN A CA 1
ATOM 840 C C . GLN A 1 116 ? 46.122 -12.509 46.882 1.00 26.71 116 GLN A C 1
ATOM 841 O O . GLN A 1 116 ? 46.803 -13.539 46.909 1.00 26.03 116 GLN A O 1
ATOM 847 N N . GLN A 1 117 ? 44.884 -12.464 46.396 1.00 25.96 117 GLN A N 1
ATOM 848 C CA . GLN A 1 117 ? 44.209 -13.653 45.883 1.00 26.59 117 GLN A CA 1
ATOM 849 C C . GLN A 1 117 ? 44.363 -13.914 44.382 1.00 27.10 117 GLN A C 1
ATOM 850 O O . GLN A 1 117 ? 43.833 -14.900 43.863 1.00 27.28 117 GLN A O 1
ATOM 856 N N . GLY A 1 118 ? 45.083 -13.040 43.683 1.00 26.13 118 GLY A N 1
ATOM 857 C CA . GLY A 1 118 ? 45.284 -13.240 42.257 1.00 25.91 118 GLY A CA 1
ATOM 858 C C . GLY A 1 118 ? 44.220 -12.568 41.417 1.00 26.71 118 GLY A C 1
ATOM 859 O O . GLY A 1 118 ? 43.687 -13.155 40.473 1.00 26.59 118 GLY A O 1
ATOM 860 N N . ASP A 1 119 ? 43.907 -11.328 41.772 1.00 27.42 119 ASP A N 1
ATOM 861 C CA . ASP A 1 119 ? 42.913 -10.534 41.061 1.00 28.22 119 ASP A CA 1
ATOM 862 C C . ASP A 1 119 ? 43.440 -10.178 39.662 1.00 28.74 119 ASP A C 1
ATOM 863 O O . ASP A 1 119 ? 44.640 -10.309 39.387 1.00 26.69 119 ASP A O 1
ATOM 868 N N . TYR A 1 120 ? 42.547 -9.750 38.775 1.00 29.01 120 TYR A N 1
ATOM 869 C CA . TYR A 1 120 ? 42.959 -9.366 37.427 1.00 30.89 120 TYR A CA 1
ATOM 870 C C . TYR A 1 120 ? 43.982 -8.239 37.549 1.00 31.78 120 TYR A C 1
ATOM 871 O O . TYR A 1 120 ? 43.719 -7.239 38.219 1.00 32.27 120 TYR A O 1
ATOM 880 N N . GLU A 1 121 ? 45.125 -8.328 36.889 1.00 31.21 121 GLU A N 1
ATOM 881 C CA . GLU A 1 121 ? 46.119 -7.271 36.985 1.00 30.89 121 GLU A CA 1
ATOM 882 C C . GLU A 1 121 ? 46.311 -6.824 38.433 1.00 30.53 121 GLU A C 1
ATOM 883 O O . GLU A 1 121 ? 46.192 -5.660 38.747 1.00 31.40 121 GLU A O 1
ATOM 889 N N . GLU A 1 122 ? 46.586 -7.762 39.310 1.00 28.21 122 GLU A N 1
ATOM 890 C CA . GLU A 1 122 ? 46.720 -7.429 40.724 1.00 26.87 122 GLU A CA 1
ATOM 891 C C . GLU A 1 122 ? 48.033 -6.741 41.104 1.00 24.71 122 GLU A C 1
ATOM 892 O O . GLU A 1 122 ? 49.107 -7.101 40.620 1.00 23.46 122 GLU A O 1
ATOM 898 N N . MET A 1 123 ? 47.926 -5.749 41.983 1.00 23.52 123 MET A N 1
ATOM 899 C CA . MET A 1 123 ? 49.083 -5.005 42.473 1.00 21.08 123 MET A CA 1
ATOM 900 C C . MET A 1 123 ? 48.641 -3.844 43.350 1.00 20.17 123 MET A C 1
ATOM 901 O O . MET A 1 123 ? 47.619 -3.206 43.082 1.00 19.45 123 MET A O 1
ATOM 906 N N . ASP A 1 124 ? 49.395 -3.584 44.412 1.00 17.83 124 ASP A N 1
ATOM 907 C CA . ASP A 1 124 ? 49.082 -2.449 45.262 1.00 17.32 124 ASP A CA 1
ATOM 908 C C . ASP A 1 124 ? 49.898 -1.343 44.611 1.00 17.35 124 ASP A C 1
ATOM 909 O O . ASP A 1 124 ? 51.020 -1.045 45.028 1.00 15.07 124 ASP A O 1
ATOM 914 N N . GLN A 1 125 ? 49.326 -0.764 43.563 1.00 15.65 125 GLN A N 1
ATOM 915 C CA . GLN A 1 125 ? 49.977 0.279 42.788 1.00 15.27 125 GLN A CA 1
ATOM 916 C C . GLN A 1 125 ? 50.324 1.515 43.610 1.00 16.14 125 GLN A C 1
ATOM 917 O O . GLN A 1 125 ? 51.362 2.147 43.399 1.00 16.04 125 GLN A O 1
ATOM 923 N N . MET A 1 126 ? 49.469 1.854 44.562 1.00 16.29 126 MET A N 1
ATOM 924 C CA . MET A 1 126 ? 49.734 3.018 45.383 1.00 18.26 126 MET A CA 1
ATOM 925 C C . MET A 1 126 ? 51.071 2.888 46.092 1.00 18.44 126 MET A C 1
ATOM 926 O O . MET A 1 126 ? 51.843 3.841 46.147 1.00 20.80 126 MET A O 1
ATOM 931 N N A ASN A 1 127 ? 51.366 1.716 46.636 0.50 17.84 127 ASN A N 1
ATOM 932 N N B ASN A 1 127 ? 51.337 1.698 46.615 0.50 18.01 127 ASN A N 1
ATOM 933 C CA A ASN A 1 127 ? 52.628 1.556 47.349 0.50 16.81 127 ASN A CA 1
ATOM 934 C CA B ASN A 1 127 ? 52.575 1.446 47.337 0.50 17.20 127 ASN A CA 1
ATOM 935 C C A ASN A 1 127 ? 53.832 1.266 46.450 0.50 16.04 127 ASN A C 1
ATOM 936 C C B ASN A 1 127 ? 53.791 1.309 46.435 0.50 16.23 127 ASN A C 1
ATOM 937 O O A ASN A 1 127 ? 54.965 1.572 46.809 0.50 16.36 127 ASN A O 1
ATOM 938 O O B ASN A 1 127 ? 54.879 1.771 46.773 0.50 16.21 127 ASN A O 1
ATOM 947 N N . VAL A 1 128 ? 53.595 0.680 45.283 1.00 15.31 128 VAL A N 1
ATOM 948 C CA . VAL A 1 128 ? 54.674 0.446 44.337 1.00 16.50 128 VAL A CA 1
ATOM 949 C C . VAL A 1 128 ? 55.201 1.781 43.772 1.00 17.23 128 VAL A C 1
ATOM 950 O O . VAL A 1 128 ? 56.372 1.903 43.412 1.00 18.89 128 VAL A O 1
ATOM 954 N N . ALA A 1 129 ? 54.338 2.788 43.700 1.00 17.01 129 ALA A N 1
ATOM 955 C CA . ALA A 1 129 ? 54.746 4.085 43.166 1.00 16.87 129 ALA A CA 1
ATOM 956 C C . ALA A 1 129 ? 55.511 4.968 44.160 1.00 16.90 129 ALA A C 1
ATOM 957 O O . ALA A 1 129 ? 56.165 5.929 43.753 1.00 16.53 129 ALA A O 1
ATOM 959 N N . ARG A 1 130 ? 55.433 4.638 45.450 1.00 18.16 130 ARG A N 1
ATOM 960 C CA . ARG A 1 130 ? 56.072 5.434 46.507 1.00 20.85 130 ARG A CA 1
ATOM 961 C C . ARG A 1 130 ? 57.452 6.022 46.203 1.00 20.16 130 ARG A C 1
ATOM 962 O O . ARG A 1 130 ? 57.636 7.237 46.242 1.00 19.41 130 ARG A O 1
ATOM 970 N N . PRO A 1 131 ? 58.448 5.169 45.907 1.00 19.86 131 PRO A N 1
ATOM 971 C CA . PRO A 1 131 ? 59.797 5.677 45.617 1.00 18.21 131 PRO A CA 1
ATOM 972 C C . PRO A 1 131 ? 59.978 6.506 44.347 1.00 18.64 131 PRO A C 1
ATOM 973 O O . PRO A 1 131 ? 61.021 7.133 44.159 1.00 19.90 131 PRO A O 1
ATOM 977 N N . HIS A 1 132 ? 58.966 6.536 43.489 1.00 15.22 132 HIS A N 1
ATOM 978 C CA . HIS A 1 132 ? 59.080 7.247 42.224 1.00 15.98 132 HIS A CA 1
ATOM 979 C C . HIS A 1 132 ? 58.337 8.570 42.114 1.00 16.03 132 HIS A C 1
ATOM 980 O O . HIS A 1 132 ? 58.332 9.184 41.049 1.00 18.20 132 HIS A O 1
ATOM 987 N N . CYS A 1 133 ? 57.720 9.025 43.195 1.00 14.43 133 CYS A N 1
ATOM 988 C CA . CYS A 1 133 ? 56.977 10.277 43.125 1.00 16.03 133 CYS A CA 1
ATOM 989 C C . CYS A 1 133 ? 56.955 11.053 44.435 1.00 16.52 133 CYS A C 1
ATOM 990 O O . CYS A 1 133 ? 57.323 10.528 45.486 1.00 16.48 133 CYS A O 1
ATOM 993 N N . LYS A 1 134 ? 56.518 12.309 44.360 1.00 15.53 134 LYS A N 1
ATOM 994 C CA . LYS A 1 134 ? 56.431 13.165 45.533 1.00 17.51 134 LYS A CA 1
ATOM 995 C C . LYS A 1 134 ? 55.352 12.670 46.493 1.00 18.15 134 LYS A C 1
ATOM 996 O O . LYS A 1 134 ? 55.498 12.784 47.710 1.00 18.73 134 LYS A O 1
ATOM 1002 N N . ALA A 1 135 ? 54.268 12.133 45.937 1.00 16.58 135 ALA A N 1
ATOM 1003 C CA . ALA A 1 135 ? 53.164 11.609 46.738 1.00 16.71 135 ALA A CA 1
ATOM 1004 C C . ALA A 1 135 ? 52.335 10.607 45.931 1.00 15.98 135 ALA A C 1
ATOM 1005 O O . ALA A 1 135 ? 52.157 10.746 44.718 1.00 15.60 135 ALA A O 1
ATOM 1007 N N . SER A 1 136 ? 51.835 9.593 46.625 1.00 16.62 136 SER A N 1
ATOM 1008 C CA . SER A 1 136 ? 51.034 8.543 46.010 1.00 16.42 136 SER A CA 1
ATOM 1009 C C . SER A 1 136 ? 49.695 8.451 46.738 1.00 16.96 136 SER A C 1
ATOM 1010 O O . SER A 1 136 ? 49.647 8.035 47.899 1.00 18.58 136 SER A O 1
ATOM 1013 N N . PHE A 1 137 ? 48.620 8.847 46.055 1.00 18.07 137 PHE A N 1
ATOM 1014 C CA . PHE A 1 137 ? 47.270 8.834 46.630 1.00 18.01 137 PHE A CA 1
ATOM 1015 C C . PHE A 1 137 ? 46.346 7.815 45.970 1.00 17.98 137 PHE A C 1
ATOM 1016 O O . PHE A 1 137 ? 46.663 7.248 44.924 1.00 18.90 137 PHE A O 1
ATOM 1024 N N . ARG A 1 138 ? 45.190 7.607 46.592 1.00 17.19 138 ARG A N 1
ATOM 1025 C CA . ARG A 1 138 ? 44.160 6.726 46.053 1.00 16.42 138 ARG A CA 1
ATOM 1026 C C . ARG A 1 138 ? 42.812 7.363 46.357 1.00 17.20 138 ARG A C 1
ATOM 1027 O O . ARG A 1 138 ? 42.565 7.791 47.488 1.00 17.40 138 ARG A O 1
ATOM 1035 N N . ILE A 1 139 ? 41.951 7.436 45.346 1.00 16.78 139 ILE A N 1
ATOM 1036 C CA . ILE A 1 139 ? 40.619 8.014 45.507 1.00 17.02 139 ILE A CA 1
ATOM 1037 C C . ILE A 1 139 ? 39.599 6.872 45.476 1.00 18.00 139 ILE A C 1
ATOM 1038 O O . ILE A 1 139 ? 39.340 6.289 44.422 1.00 18.50 139 ILE A O 1
ATOM 1043 N N . ASN A 1 140 ? 39.030 6.555 46.637 1.00 18.59 140 ASN A N 1
ATOM 1044 C CA . ASN A 1 140 ? 38.062 5.466 46.742 1.00 21.09 140 ASN A CA 1
ATOM 1045 C C . ASN A 1 140 ? 36.597 5.886 46.633 1.00 22.63 140 ASN A C 1
ATOM 1046 O O . ASN A 1 140 ? 35.767 5.116 46.158 1.00 22.70 140 ASN A O 1
ATOM 1051 N N . SER A 1 141 ? 36.282 7.097 47.085 1.00 23.79 141 SER A N 1
ATOM 1052 C CA . SER A 1 141 ? 34.909 7.590 47.064 1.00 23.43 141 SER A CA 1
ATOM 1053 C C . SER A 1 141 ? 34.688 8.732 46.074 1.00 22.89 141 SER A C 1
ATOM 1054 O O . SER A 1 141 ? 35.522 9.630 45.942 1.00 21.55 141 SER A O 1
ATOM 1057 N N . ILE A 1 142 ? 33.547 8.698 45.393 1.00 21.62 142 ILE A N 1
ATOM 1058 C CA . ILE A 1 142 ? 33.216 9.723 44.413 1.00 22.09 142 ILE A CA 1
ATOM 1059 C C . ILE A 1 142 ? 33.230 11.125 45.024 1.00 21.55 142 ILE A C 1
ATOM 1060 O O . ILE A 1 142 ? 33.676 12.073 44.390 1.00 21.82 142 ILE A O 1
ATOM 1065 N N . LYS A 1 143 ? 32.769 11.255 46.260 1.00 22.36 143 LYS A N 1
ATOM 1066 C CA . LYS A 1 143 ? 32.735 12.563 46.899 1.00 24.28 143 LYS A CA 1
ATOM 1067 C C . LYS A 1 143 ? 34.129 13.144 47.134 1.00 24.58 143 LYS A C 1
ATOM 1068 O O . LYS A 1 143 ? 34.269 14.344 47.378 1.00 24.94 143 LYS A O 1
ATOM 1074 N N . ASP A 1 144 ? 35.157 12.303 47.056 1.00 23.89 144 ASP A N 1
ATOM 1075 C CA . ASP A 1 144 ? 36.527 12.765 47.281 1.00 23.60 144 ASP A CA 1
ATOM 1076 C C . ASP A 1 144 ? 37.314 13.082 46.016 1.00 22.24 144 ASP A C 1
ATOM 1077 O O . ASP A 1 144 ? 38.474 13.486 46.092 1.00 22.33 144 ASP A O 1
ATOM 1082 N N . ILE A 1 145 ? 36.700 12.908 44.854 1.00 21.15 145 ILE A N 1
ATOM 1083 C CA . ILE A 1 145 ? 37.407 13.189 43.612 1.00 21.37 145 ILE A CA 1
ATOM 1084 C C . ILE A 1 145 ? 37.923 14.633 43.547 1.00 21.54 145 ILE A C 1
ATOM 1085 O O . ILE A 1 145 ? 39.093 14.853 43.243 1.00 21.99 145 ILE A O 1
ATOM 1090 N N . PRO A 1 146 ? 37.068 15.633 43.844 1.00 22.16 146 PRO A N 1
ATOM 1091 C CA . PRO A 1 146 ? 37.518 17.033 43.799 1.00 21.36 146 PRO A CA 1
ATOM 1092 C C . PRO A 1 146 ? 38.753 17.335 44.670 1.00 20.91 146 PRO A C 1
ATOM 1093 O O . PRO A 1 146 ? 39.697 17.984 44.216 1.00 20.24 146 PRO A O 1
ATOM 1097 N N . ILE A 1 147 ? 38.743 16.874 45.919 1.00 21.64 147 ILE A N 1
ATOM 1098 C CA . ILE A 1 147 ? 39.876 17.102 46.824 1.00 22.56 147 ILE A CA 1
ATOM 1099 C C . ILE A 1 147 ? 41.108 16.308 46.381 1.00 21.34 147 ILE A C 1
ATOM 1100 O O . ILE A 1 147 ? 42.236 16.790 46.495 1.00 20.51 147 ILE A O 1
ATOM 1105 N N . GLY A 1 148 ? 40.887 15.097 45.878 1.00 19.82 148 GLY A N 1
ATOM 1106 C CA . GLY A 1 148 ? 41.993 14.267 45.428 1.00 18.62 148 GLY A CA 1
ATOM 1107 C C . GLY A 1 148 ? 42.766 14.870 44.270 1.00 18.15 148 GLY A C 1
ATOM 1108 O O . GLY A 1 148 ? 43.995 14.892 44.274 1.00 17.85 148 GLY A O 1
ATOM 1109 N N . ILE A 1 149 ? 42.050 15.361 43.265 1.00 17.91 149 ILE A N 1
ATOM 1110 C CA . ILE A 1 149 ? 42.702 15.967 42.111 1.00 18.30 149 ILE A CA 1
ATOM 1111 C C . ILE A 1 149 ? 43.417 17.248 42.535 1.00 18.21 149 ILE A C 1
ATOM 1112 O O . ILE A 1 149 ? 44.521 17.530 42.076 1.00 18.73 149 ILE A O 1
ATOM 1117 N N . ALA A 1 150 ? 42.794 18.017 43.425 1.00 18.16 150 ALA A N 1
ATOM 1118 C CA . ALA A 1 150 ? 43.405 19.247 43.918 1.00 17.83 150 ALA A CA 1
ATOM 1119 C C . ALA A 1 150 ? 44.726 18.912 44.619 1.00 18.40 150 ALA A C 1
ATOM 1120 O O . ALA A 1 150 ? 45.742 19.573 44.396 1.00 17.22 150 ALA A O 1
ATOM 1122 N N . ARG A 1 151 ? 44.709 17.881 45.464 1.00 17.39 151 ARG A N 1
ATOM 1123 C CA . ARG A 1 151 ? 45.918 17.470 46.174 1.00 18.62 151 ARG A CA 1
ATOM 1124 C C . ARG A 1 151 ? 47.005 17.057 45.178 1.00 17.88 151 ARG A C 1
ATOM 1125 O O . ARG A 1 151 ? 48.184 17.383 45.357 1.00 17.40 151 ARG A O 1
ATOM 1133 N N . ALA A 1 152 ? 46.599 16.336 44.137 1.00 14.92 152 ALA A N 1
ATOM 1134 C CA . ALA A 1 152 ? 47.530 15.862 43.124 1.00 14.54 152 ALA A CA 1
ATOM 1135 C C . ALA A 1 152 ? 48.182 17.035 42.420 1.00 16.03 152 ALA A C 1
ATOM 1136 O O . ALA A 1 152 ? 49.406 17.093 42.293 1.00 16.49 152 ALA A O 1
ATOM 1138 N N . VAL A 1 153 ? 47.359 17.977 41.970 1.00 16.53 153 VAL A N 1
ATOM 1139 C CA . VAL A 1 153 ? 47.863 19.158 41.273 1.00 15.45 153 VAL A CA 1
ATOM 1140 C C . VAL A 1 153 ? 48.793 20.000 42.147 1.00 15.66 153 VAL A C 1
ATOM 1141 O O . VAL A 1 153 ? 49.900 20.337 41.728 1.00 14.44 153 VAL A O 1
ATOM 1145 N N . ARG A 1 154 ? 48.356 20.336 43.359 1.00 15.97 154 ARG A N 1
ATOM 1146 C CA . ARG A 1 154 ? 49.189 21.133 44.253 1.00 16.22 154 ARG A CA 1
ATOM 1147 C C . ARG A 1 154 ? 50.529 20.466 44.524 1.00 16.32 154 ARG A C 1
ATOM 1148 O O . ARG A 1 154 ? 51.573 21.110 44.461 1.00 17.94 154 ARG A O 1
ATOM 1156 N N . THR A 1 155 ? 50.501 19.173 44.829 1.00 15.72 155 THR A N 1
ATOM 1157 C CA . THR A 1 155 ? 51.731 18.455 45.122 1.00 14.93 155 THR A CA 1
ATOM 1158 C C . THR A 1 155 ? 52.679 18.458 43.927 1.00 15.21 155 THR A C 1
ATOM 1159 O O . THR A 1 155 ? 53.896 18.558 44.090 1.00 14.94 155 THR A O 1
ATOM 1163 N N . ALA A 1 156 ? 52.121 18.371 42.724 1.00 14.94 156 ALA A N 1
ATOM 1164 C CA . ALA A 1 156 ? 52.931 18.339 41.512 1.00 14.10 156 ALA A CA 1
ATOM 1165 C C . ALA A 1 156 ? 53.653 19.641 41.159 1.00 13.98 156 ALA A C 1
ATOM 1166 O O . ALA A 1 156 ? 54.807 19.612 40.730 1.00 13.07 156 ALA A O 1
ATOM 1168 N N . VAL A 1 157 ? 52.981 20.776 41.338 1.00 14.78 157 VAL A N 1
ATOM 1169 C CA . VAL A 1 157 ? 53.561 22.070 40.974 1.00 14.04 157 VAL A CA 1
ATOM 1170 C C . VAL A 1 157 ? 54.209 22.917 42.076 1.00 14.88 157 VAL A C 1
ATOM 1171 O O . VAL A 1 157 ? 55.049 23.766 41.781 1.00 15.62 157 VAL A O 1
ATOM 1175 N N . SER A 1 158 ? 53.837 22.695 43.334 1.00 16.22 158 SER A N 1
ATOM 1176 C CA . SER A 1 158 ? 54.400 23.487 44.425 1.00 17.44 158 SER A CA 1
ATOM 1177 C C . SER A 1 158 ? 55.733 22.931 44.906 1.00 19.50 158 SER A C 1
ATOM 1178 O O . SER A 1 158 ? 56.076 21.782 44.606 1.00 20.66 158 SER A O 1
ATOM 1181 N N . GLY A 1 159 ? 56.481 23.752 45.648 1.00 18.96 159 GLY A N 1
ATOM 1182 C CA . GLY A 1 159 ? 57.784 23.337 46.146 1.00 18.45 159 GLY A CA 1
ATOM 1183 C C . GLY A 1 159 ? 58.631 22.893 44.970 1.00 17.11 159 GLY A C 1
ATOM 1184 O O . GLY A 1 159 ? 58.631 23.553 43.932 1.00 16.66 159 GLY A O 1
ATOM 1185 N N . ARG A 1 160 ? 59.375 21.801 45.122 1.00 15.77 160 ARG A N 1
ATOM 1186 C CA . ARG A 1 160 ? 60.152 21.295 43.997 1.00 16.71 160 ARG A CA 1
ATOM 1187 C C . ARG A 1 160 ? 59.135 20.494 43.177 1.00 15.49 160 ARG A C 1
ATOM 1188 O O . ARG A 1 160 ? 58.565 19.521 43.674 1.00 14.42 160 ARG A O 1
ATOM 1196 N N . PRO A 1 161 ? 58.865 20.914 41.926 1.00 16.59 161 PRO A N 1
ATOM 1197 C CA . PRO A 1 161 ? 57.894 20.191 41.086 1.00 14.92 161 PRO A CA 1
ATOM 1198 C C . PRO A 1 161 ? 58.303 18.734 40.862 1.00 14.41 161 PRO A C 1
ATOM 1199 O O . PRO A 1 161 ? 59.489 18.414 40.820 1.00 14.25 161 PRO A O 1
ATOM 1203 N N . GLY A 1 162 ? 57.319 17.854 40.719 1.00 14.55 162 GLY A N 1
ATOM 1204 C CA . GLY A 1 162 ? 57.631 16.453 40.506 1.00 14.89 162 GLY A CA 1
ATOM 1205 C C . GLY A 1 162 ? 56.425 15.612 40.132 1.00 15.06 162 GLY A C 1
ATOM 1206 O O . GLY A 1 162 ? 55.343 16.137 39.867 1.00 15.26 162 GLY A O 1
ATOM 1207 N N . GLY A 1 163 ? 56.611 14.297 40.112 1.00 14.37 163 GLY A N 1
ATOM 1208 C CA . GLY A 1 163 ? 55.520 13.414 39.761 1.00 12.41 163 GLY A CA 1
ATOM 1209 C C . GLY A 1 163 ? 54.645 13.060 40.943 1.00 13.42 163 GLY A C 1
ATOM 1210 O O . GLY A 1 163 ? 55.088 13.069 42.092 1.00 14.29 163 GLY A O 1
ATOM 1211 N N . VAL A 1 164 ? 53.385 12.758 40.655 1.00 12.22 164 VAL A N 1
ATOM 1212 C CA . VAL A 1 164 ? 52.422 12.361 41.672 1.00 12.30 164 VAL A CA 1
ATOM 1213 C C . VAL A 1 164 ? 51.589 11.226 41.086 1.00 13.22 164 VAL A C 1
ATOM 1214 O O . VAL A 1 164 ? 51.207 11.281 39.910 1.00 14.53 164 VAL A O 1
ATOM 1218 N N . TYR A 1 165 ? 51.319 10.203 41.898 1.00 12.81 165 TYR A N 1
ATOM 1219 C CA . TYR A 1 165 ? 50.509 9.077 41.453 1.00 13.62 165 TYR A CA 1
ATOM 1220 C C . TYR A 1 165 ? 49.124 9.116 42.089 1.00 13.67 165 TYR A C 1
ATOM 1221 O O . TYR A 1 165 ? 48.995 9.349 43.288 1.00 13.65 165 TYR A O 1
ATOM 1230 N N . VAL A 1 166 ? 48.097 8.887 41.276 1.00 13.59 166 VAL A N 1
ATOM 1231 C CA . VAL A 1 166 ? 46.715 8.850 41.751 1.00 14.12 166 VAL A CA 1
ATOM 1232 C C . VAL A 1 166 ? 46.068 7.543 41.284 1.00 13.55 166 VAL A C 1
ATOM 1233 O O . VAL A 1 166 ? 45.839 7.337 40.089 1.00 14.01 166 VAL A O 1
ATOM 1237 N N . ASP A 1 167 ? 45.804 6.662 42.242 1.00 14.31 167 ASP A N 1
ATOM 1238 C CA . ASP A 1 167 ? 45.196 5.361 41.991 1.00 15.25 167 ASP A CA 1
ATOM 1239 C C . ASP A 1 167 ? 43.671 5.504 41.893 1.00 16.30 167 ASP A C 1
ATOM 1240 O O . ASP A 1 167 ? 43.035 6.105 42.764 1.00 15.67 167 ASP A O 1
ATOM 1245 N N . LEU A 1 168 ? 43.088 4.953 40.833 1.00 16.20 168 LEU A N 1
ATOM 1246 C CA . LEU A 1 168 ? 41.645 5.028 40.629 1.00 17.00 168 LEU A CA 1
ATOM 1247 C C . LEU A 1 168 ? 41.046 3.621 40.538 1.00 17.25 168 LEU A C 1
ATOM 1248 O O . LEU A 1 168 ? 40.976 3.037 39.456 1.00 17.35 168 LEU A O 1
ATOM 1253 N N . PRO A 1 169 ? 40.621 3.051 41.675 1.00 18.40 169 PRO A N 1
ATOM 1254 C CA . PRO A 1 169 ? 40.035 1.706 41.638 1.00 19.37 169 PRO A CA 1
ATOM 1255 C C . PRO A 1 169 ? 38.821 1.675 40.713 1.00 19.88 169 PRO A C 1
ATOM 1256 O O . PRO A 1 169 ? 38.064 2.641 40.639 1.00 19.89 169 PRO A O 1
ATOM 1260 N N . ALA A 1 170 ? 38.646 0.565 40.006 1.00 20.73 170 ALA A N 1
ATOM 1261 C CA . ALA A 1 170 ? 37.547 0.416 39.059 1.00 23.24 170 ALA A CA 1
ATOM 1262 C C . ALA A 1 170 ? 36.167 0.796 39.598 1.00 24.42 170 ALA A C 1
ATOM 1263 O O . ALA A 1 170 ? 35.366 1.407 38.885 1.00 23.70 170 ALA A O 1
ATOM 1265 N N . LYS A 1 171 ? 35.886 0.445 40.849 1.00 24.77 171 LYS A N 1
ATOM 1266 C CA . LYS A 1 171 ? 34.584 0.756 41.425 1.00 27.43 171 LYS A CA 1
ATOM 1267 C C . LYS A 1 171 ? 34.312 2.241 41.594 1.00 26.74 171 LYS A C 1
ATOM 1268 O O . LYS A 1 171 ? 33.182 2.641 41.861 1.00 27.82 171 LYS A O 1
ATOM 1274 N N . LEU A 1 172 ? 35.338 3.064 41.427 1.00 25.54 172 LEU A N 1
ATOM 1275 C CA . LEU A 1 172 ? 35.162 4.506 41.569 1.00 24.87 172 LEU A CA 1
ATOM 1276 C C . LEU A 1 172 ? 34.228 5.078 40.507 1.00 24.51 172 LEU A C 1
ATOM 1277 O O . LEU A 1 172 ? 33.278 5.791 40.814 1.00 26.14 172 LEU A O 1
ATOM 1282 N N . PHE A 1 173 ? 34.506 4.743 39.255 1.00 25.52 173 PHE A N 1
ATOM 1283 C CA . PHE A 1 173 ? 33.751 5.237 38.111 1.00 25.14 173 PHE A CA 1
ATOM 1284 C C . PHE A 1 173 ? 32.250 4.946 38.107 1.00 25.97 173 PHE A C 1
ATOM 1285 O O . PHE A 1 173 ? 31.455 5.780 37.672 1.00 25.30 173 PHE A O 1
ATOM 1293 N N . GLY A 1 174 ? 31.870 3.769 38.595 1.00 27.59 174 GLY A N 1
ATOM 1294 C CA . GLY A 1 174 ? 30.470 3.382 38.617 1.00 28.80 174 GLY A CA 1
ATOM 1295 C C . GLY A 1 174 ? 29.613 4.070 39.665 1.00 30.07 174 GLY A C 1
ATOM 1296 O O . GLY A 1 174 ? 28.385 4.061 39.568 1.00 30.52 174 GLY A O 1
ATOM 1297 N N . GLN A 1 175 ? 30.250 4.667 40.667 1.00 29.59 175 GLN A N 1
ATOM 1298 C CA . GLN A 1 175 ? 29.526 5.361 41.729 1.00 27.70 175 GLN A CA 1
ATOM 1299 C C . GLN A 1 175 ? 28.714 6.542 41.202 1.00 26.83 175 GLN A C 1
ATOM 1300 O O . GLN A 1 175 ? 29.071 7.163 40.203 1.00 26.29 175 GLN A O 1
ATOM 1306 N N . THR A 1 176 ? 27.613 6.849 41.880 1.00 27.65 176 THR A N 1
ATOM 1307 C CA . THR A 1 176 ? 26.764 7.964 41.471 1.00 28.62 176 THR A CA 1
ATOM 1308 C C . THR A 1 176 ? 26.520 8.915 42.630 1.00 28.39 176 THR A C 1
ATOM 1309 O O . THR A 1 176 ? 26.673 8.549 43.796 1.00 28.05 176 THR A O 1
ATOM 1313 N N . ILE A 1 177 ? 26.146 10.142 42.293 1.00 28.03 177 ILE A N 1
ATOM 1314 C CA . ILE A 1 177 ? 25.871 11.172 43.282 1.00 29.11 177 ILE A CA 1
ATOM 1315 C C . ILE A 1 177 ? 24.998 12.205 42.580 1.00 29.90 177 ILE A C 1
ATOM 1316 O O . ILE A 1 177 ? 25.054 12.330 41.355 1.00 30.03 177 ILE A O 1
ATOM 1321 N N . SER A 1 178 ? 24.189 12.938 43.339 1.00 30.39 178 SER A N 1
ATOM 1322 C CA . SER A 1 178 ? 23.332 13.942 42.725 1.00 31.67 178 SER A CA 1
ATOM 1323 C C . SER A 1 178 ? 24.189 15.049 42.126 1.00 32.27 178 SER A C 1
ATOM 1324 O O . SER A 1 178 ? 25.302 15.314 42.585 1.00 31.45 178 SER A O 1
ATOM 1327 N N . VAL A 1 179 ? 23.668 15.687 41.089 1.00 32.56 179 VAL A N 1
ATOM 1328 C CA . VAL A 1 179 ? 24.382 16.770 40.450 1.00 33.16 179 VAL A CA 1
ATOM 1329 C C . VAL A 1 179 ? 24.550 17.922 41.439 1.00 35.64 179 VAL A C 1
ATOM 1330 O O . VAL A 1 179 ? 25.616 18.530 41.512 1.00 36.12 179 VAL A O 1
ATOM 1334 N N . GLU A 1 180 ? 23.503 18.216 42.206 1.00 38.20 180 GLU A N 1
ATOM 1335 C CA . GLU A 1 180 ? 23.563 19.308 43.175 1.00 41.15 180 GLU A CA 1
ATOM 1336 C C . GLU A 1 180 ? 24.758 19.169 44.104 1.00 40.50 180 GLU A C 1
ATOM 1337 O O . GLU A 1 180 ? 25.552 20.098 44.247 1.00 40.70 180 GLU A O 1
ATOM 1343 N N . GLU A 1 181 ? 24.872 18.008 44.741 1.00 40.10 181 GLU A N 1
ATOM 1344 C CA . GLU A 1 181 ? 25.970 17.750 45.662 1.00 40.49 181 GLU A CA 1
ATOM 1345 C C . GLU A 1 181 ? 27.303 17.752 44.917 1.00 39.33 181 GLU A C 1
ATOM 1346 O O . GLU A 1 181 ? 28.295 18.302 45.401 1.00 38.42 181 GLU A O 1
ATOM 1352 N N . ALA A 1 182 ? 27.319 17.139 43.737 1.00 36.98 182 ALA A N 1
ATOM 1353 C CA . ALA A 1 182 ? 28.528 17.090 42.930 1.00 35.28 182 ALA A CA 1
ATOM 1354 C C . ALA A 1 182 ? 29.014 18.512 42.671 1.00 34.47 182 ALA A C 1
ATOM 1355 O O . ALA A 1 182 ? 30.184 18.819 42.879 1.00 34.12 182 ALA A O 1
ATOM 1357 N N . ASN A 1 183 ? 28.112 19.383 42.228 1.00 34.12 183 ASN A N 1
ATOM 1358 C CA . ASN A 1 183 ? 28.477 20.770 41.948 1.00 34.01 183 ASN A CA 1
ATOM 1359 C C . ASN A 1 183 ? 28.913 21.509 43.206 1.00 33.24 183 ASN A C 1
ATOM 1360 O O . ASN A 1 183 ? 29.663 22.480 43.135 1.00 33.17 183 ASN A O 1
ATOM 1365 N N . LYS A 1 184 ? 28.453 21.046 44.361 1.00 33.20 184 LYS A N 1
ATOM 1366 C CA . LYS A 1 184 ? 28.819 21.685 45.621 1.00 34.13 184 LYS A CA 1
ATOM 1367 C C . LYS A 1 184 ? 30.239 21.285 46.071 1.00 33.23 184 LYS A C 1
ATOM 1368 O O . LYS A 1 184 ? 30.895 22.021 46.813 1.00 34.06 184 LYS A O 1
ATOM 1374 N N . LEU A 1 185 ? 30.712 20.129 45.605 1.00 30.28 185 LEU A N 1
ATOM 1375 C CA . LEU A 1 185 ? 32.041 19.628 45.958 1.00 28.21 185 LEU A CA 1
ATOM 1376 C C . LEU A 1 185 ? 33.137 20.107 45.011 1.00 27.24 185 LEU A C 1
ATOM 1377 O O . LEU A 1 185 ? 34.278 20.318 45.423 1.00 28.27 185 LEU A O 1
ATOM 1382 N N . LEU A 1 186 ? 32.790 20.265 43.740 1.00 25.16 186 LEU A N 1
ATOM 1383 C CA . LEU A 1 186 ? 33.749 20.703 42.739 1.00 24.84 186 LEU A CA 1
ATOM 1384 C C . LEU A 1 186 ? 34.271 22.095 43.031 1.00 25.96 186 LEU A C 1
ATOM 1385 O O . LEU A 1 186 ? 33.494 23.014 43.284 1.00 26.74 186 LEU A O 1
ATOM 1390 N N . PHE A 1 187 ? 35.594 22.243 42.997 1.00 24.94 187 PHE A N 1
ATOM 1391 C CA . PHE A 1 187 ? 36.236 23.530 43.255 1.00 25.44 187 PHE A CA 1
ATOM 1392 C C . PHE A 1 187 ? 37.598 23.597 42.579 1.00 26.00 187 PHE A C 1
ATOM 1393 O O . PHE A 1 187 ? 38.160 22.567 42.202 1.00 24.73 187 PHE A O 1
ATOM 1401 N N . LYS A 1 188 ? 38.120 24.812 42.426 1.00 25.71 188 LYS A N 1
ATOM 1402 C CA . LYS A 1 188 ? 39.430 25.011 41.822 1.00 26.37 188 LYS A CA 1
ATOM 1403 C C . LYS A 1 188 ? 40.380 25.589 42.862 1.00 26.02 188 LYS A C 1
ATOM 1404 O O . LYS A 1 188 ? 40.115 26.651 43.427 1.00 25.44 188 LYS A O 1
ATOM 1410 N N . PRO A 1 189 ? 41.500 24.897 43.135 1.00 24.80 189 PRO A N 1
ATOM 1411 C CA . PRO A 1 189 ? 42.443 25.411 44.127 1.00 23.84 189 PRO A CA 1
ATOM 1412 C C . PRO A 1 189 ? 42.939 26.815 43.816 1.00 23.51 189 PRO A C 1
ATOM 1413 O O . PRO A 1 189 ? 43.071 27.198 42.657 1.00 24.28 189 PRO A O 1
ATOM 1417 N N . ILE A 1 190 ? 43.198 27.578 44.874 1.00 23.20 190 ILE A N 1
ATOM 1418 C CA . ILE A 1 190 ? 43.686 28.947 44.765 1.00 21.66 190 ILE A CA 1
ATOM 1419 C C . ILE A 1 190 ? 45.216 28.970 44.820 1.00 21.68 190 ILE A C 1
ATOM 1420 O O . ILE A 1 190 ? 45.811 28.449 45.760 1.00 22.22 190 ILE A O 1
ATOM 1425 N N . ASP A 1 191 ? 45.848 29.554 43.807 1.00 20.56 191 ASP A N 1
ATOM 1426 C CA . ASP A 1 191 ? 47.305 29.681 43.785 1.00 21.56 191 ASP A CA 1
ATOM 1427 C C . ASP A 1 191 ? 48.062 28.376 44.101 1.00 21.00 191 ASP A C 1
ATOM 1428 O O . ASP A 1 191 ? 48.725 28.280 45.126 1.00 21.04 191 ASP A O 1
ATOM 1433 N N . PRO A 1 192 ? 47.980 27.364 43.212 1.00 19.83 192 PRO A N 1
ATOM 1434 C CA . PRO A 1 192 ? 48.648 26.069 43.389 1.00 19.84 192 PRO A CA 1
ATOM 1435 C C . PRO A 1 192 ? 50.174 26.118 43.482 1.00 19.15 192 PRO A C 1
ATOM 1436 O O . PRO A 1 192 ? 50.781 25.313 44.187 1.00 20.16 192 PRO A O 1
ATOM 1440 N N . ALA A 1 193 ? 50.794 27.040 42.758 1.00 17.81 193 ALA A N 1
ATOM 1441 C CA . ALA A 1 193 ? 52.249 27.165 42.780 1.00 19.13 193 ALA A CA 1
ATOM 1442 C C . ALA A 1 193 ? 52.596 28.559 43.280 1.00 19.29 193 ALA A C 1
ATOM 1443 O O . ALA A 1 193 ? 52.969 29.430 42.496 1.00 20.71 193 ALA A O 1
ATOM 1445 N N . PRO A 1 194 ? 52.500 28.778 44.602 1.00 19.61 194 PRO A N 1
ATOM 1446 C CA . PRO A 1 194 ? 52.789 30.071 45.227 1.00 18.50 194 PRO A CA 1
ATOM 1447 C C . PRO A 1 194 ? 54.226 30.557 45.154 1.00 17.66 194 PRO A C 1
ATOM 1448 O O . PRO A 1 194 ? 55.164 29.772 45.081 1.00 16.46 194 PRO A O 1
ATOM 1452 N N . ALA A 1 195 ? 54.389 31.873 45.167 1.00 18.53 195 ALA A N 1
ATOM 1453 C CA . ALA A 1 195 ? 55.718 32.459 45.156 1.00 18.95 195 ALA A CA 1
ATOM 1454 C C . ALA A 1 195 ? 56.267 32.264 46.567 1.00 19.90 195 ALA A C 1
ATOM 1455 O O . ALA A 1 195 ? 55.510 32.219 47.540 1.00 21.37 195 ALA A O 1
ATOM 1457 N N . GLN A 1 196 ? 57.578 32.112 46.673 1.00 20.00 196 GLN A N 1
ATOM 1458 C CA . GLN A 1 196 ? 58.228 31.955 47.968 1.00 20.98 196 GLN A CA 1
ATOM 1459 C C . GLN A 1 196 ? 59.419 32.900 47.911 1.00 19.98 196 GLN A C 1
ATOM 1460 O O . GLN A 1 196 ? 60.392 32.666 47.191 1.00 18.76 196 GLN A O 1
ATOM 1466 N N . ILE A 1 197 ? 59.308 33.987 48.662 1.00 17.98 197 ILE A N 1
ATOM 1467 C CA . ILE A 1 197 ? 60.323 35.026 48.681 1.00 17.57 197 ILE A CA 1
ATOM 1468 C C . ILE A 1 197 ? 61.394 34.842 49.751 1.00 17.42 197 ILE A C 1
ATOM 1469 O O . ILE A 1 197 ? 61.088 34.578 50.915 1.00 17.17 197 ILE A O 1
ATOM 1474 N N . PRO A 1 198 ? 62.675 34.958 49.362 1.00 18.01 198 PRO A N 1
ATOM 1475 C CA . PRO A 1 198 ? 63.775 34.806 50.321 1.00 17.60 198 PRO A CA 1
ATOM 1476 C C . PRO A 1 198 ? 63.921 36.064 51.190 1.00 19.08 198 PRO A C 1
ATOM 1477 O O . PRO A 1 198 ? 63.501 37.158 50.787 1.00 17.92 198 PRO A O 1
ATOM 1481 N N . ALA A 1 199 ? 64.507 35.901 52.377 1.00 17.76 199 ALA A N 1
ATOM 1482 C CA . ALA A 1 199 ? 64.716 37.014 53.304 1.00 19.03 199 ALA A CA 1
ATOM 1483 C C . ALA A 1 199 ? 65.824 37.948 52.819 1.00 18.34 199 ALA A C 1
ATOM 1484 O O . ALA A 1 199 ? 66.697 37.547 52.052 1.00 18.76 199 ALA A O 1
ATOM 1486 N N . GLU A 1 200 ? 65.794 39.190 53.291 1.00 19.81 200 GLU A N 1
ATOM 1487 C CA . GLU A 1 200 ? 66.767 40.192 52.872 1.00 21.42 200 GLU A CA 1
ATOM 1488 C C . GLU A 1 200 ? 68.218 39.806 53.104 1.00 20.42 200 GLU A C 1
ATOM 1489 O O . GLU A 1 200 ? 69.070 40.071 52.259 1.00 21.74 200 GLU A O 1
ATOM 1495 N N . ASP A 1 201 ? 68.515 39.178 54.235 1.00 19.15 201 ASP A N 1
ATOM 1496 C CA . ASP A 1 201 ? 69.895 38.812 54.513 1.00 18.88 201 ASP A CA 1
ATOM 1497 C C . ASP A 1 201 ? 70.416 37.726 53.585 1.00 16.85 201 ASP A C 1
ATOM 1498 O O . ASP A 1 201 ? 71.594 37.714 53.240 1.00 16.28 201 ASP A O 1
ATOM 1503 N N . ALA A 1 202 ? 69.544 36.815 53.166 1.00 16.32 202 ALA A N 1
ATOM 1504 C CA . ALA A 1 202 ? 69.967 35.759 52.251 1.00 15.61 202 ALA A CA 1
ATOM 1505 C C . ALA A 1 202 ? 70.425 36.390 50.928 1.00 16.12 202 ALA A C 1
ATOM 1506 O O . ALA A 1 202 ? 71.416 35.965 50.331 1.00 15.59 202 ALA A O 1
ATOM 1508 N N . ILE A 1 203 ? 69.696 37.414 50.483 1.00 17.51 203 ILE A N 1
ATOM 1509 C CA . ILE A 1 203 ? 70.017 38.126 49.242 1.00 18.52 203 ILE A CA 1
ATOM 1510 C C . ILE A 1 203 ? 71.288 38.980 49.409 1.00 19.27 203 ILE A C 1
ATOM 1511 O O . ILE A 1 203 ? 72.141 39.031 48.519 1.00 18.39 203 ILE A O 1
ATOM 1516 N N . ALA A 1 204 ? 71.410 39.649 50.554 1.00 19.79 204 ALA A N 1
ATOM 1517 C CA . ALA A 1 204 ? 72.580 40.484 50.822 1.00 18.70 204 ALA A CA 1
ATOM 1518 C C . ALA A 1 204 ? 73.847 39.641 50.886 1.00 18.37 204 ALA A C 1
ATOM 1519 O O . ALA A 1 204 ? 74.910 40.080 50.448 1.00 18.13 204 ALA A O 1
ATOM 1521 N N . ARG A 1 205 ? 73.742 38.431 51.430 1.00 17.66 205 ARG A N 1
ATOM 1522 C CA . ARG A 1 205 ? 74.908 37.552 51.522 1.00 16.38 205 ARG A CA 1
ATOM 1523 C C . ARG A 1 205 ? 75.404 37.209 50.113 1.00 16.72 205 ARG A C 1
ATOM 1524 O O . ARG A 1 205 ? 76.609 37.120 49.863 1.00 15.51 205 ARG A O 1
ATOM 1532 N N . ALA A 1 206 ? 74.459 37.022 49.197 1.00 16.65 206 ALA A N 1
ATOM 1533 C CA . ALA A 1 206 ? 74.771 36.702 47.807 1.00 16.74 206 ALA A CA 1
ATOM 1534 C C . ALA A 1 206 ? 75.362 37.935 47.122 1.00 17.57 206 ALA A C 1
ATOM 1535 O O . ALA A 1 206 ? 76.378 37.849 46.428 1.00 18.09 206 ALA A O 1
ATOM 1537 N N . ALA A 1 207 ? 74.720 39.082 47.320 1.00 17.09 207 ALA A N 1
ATOM 1538 C CA . ALA A 1 207 ? 75.200 40.325 46.723 1.00 18.00 207 ALA A CA 1
ATOM 1539 C C . ALA A 1 207 ? 76.646 40.575 47.145 1.00 19.00 207 ALA A C 1
ATOM 1540 O O . ALA A 1 207 ? 77.488 40.968 46.337 1.00 19.15 207 ALA A O 1
ATOM 1542 N N . ASP A 1 208 ? 76.928 40.324 48.419 1.00 20.43 208 ASP A N 1
ATOM 1543 C CA . ASP A 1 208 ? 78.263 40.515 48.970 1.00 22.46 208 ASP A CA 1
ATOM 1544 C C . ASP A 1 208 ? 79.319 39.689 48.255 1.00 21.96 208 ASP A C 1
ATOM 1545 O O . ASP A 1 208 ? 80.373 40.206 47.895 1.00 22.92 208 ASP A O 1
ATOM 1550 N N . LEU A 1 209 ? 79.047 38.403 48.060 1.00 21.67 209 LEU A N 1
ATOM 1551 C CA . LEU A 1 209 ? 80.003 37.527 47.391 1.00 22.22 209 LEU A CA 1
ATOM 1552 C C . LEU A 1 209 ? 80.259 37.940 45.951 1.00 22.65 209 LEU A C 1
ATOM 1553 O O . LEU A 1 209 ? 81.387 37.861 45.467 1.00 21.67 209 LEU A O 1
ATOM 1558 N N . ILE A 1 210 ? 79.203 38.372 45.271 1.00 23.61 210 ILE A N 1
ATOM 1559 C CA . ILE A 1 210 ? 79.300 38.782 43.877 1.00 24.91 210 ILE A CA 1
ATOM 1560 C C . ILE A 1 210 ? 80.062 40.094 43.668 1.00 25.48 210 ILE A C 1
ATOM 1561 O O . ILE A 1 210 ? 80.803 40.227 42.694 1.00 27.29 210 ILE A O 1
ATOM 1566 N N . LYS A 1 211 ? 79.892 41.053 44.574 1.00 24.66 211 LYS A N 1
ATOM 1567 C CA . LYS A 1 211 ? 80.598 42.334 44.470 1.00 25.81 211 LYS A CA 1
ATOM 1568 C C . LYS A 1 211 ? 82.104 42.171 44.715 1.00 27.28 211 LYS A C 1
ATOM 1569 O O . LYS A 1 211 ? 82.919 42.945 44.203 1.00 28.13 211 LYS A O 1
ATOM 1575 N N . ASN A 1 212 ? 82.464 41.166 45.509 1.00 27.50 212 ASN A N 1
ATOM 1576 C CA . ASN A 1 212 ? 83.856 40.903 45.857 1.00 27.30 212 ASN A CA 1
ATOM 1577 C C . ASN A 1 212 ? 84.511 39.837 44.992 1.00 27.06 212 ASN A C 1
ATOM 1578 O O . ASN A 1 212 ? 85.657 39.454 45.234 1.00 27.08 212 ASN A O 1
ATOM 1583 N N . ALA A 1 213 ? 83.784 39.360 43.988 1.00 26.48 213 ALA A N 1
ATOM 1584 C CA . ALA A 1 213 ? 84.303 38.337 43.092 1.00 25.99 213 ALA A CA 1
ATOM 1585 C C . ALA A 1 213 ? 85.314 38.925 42.111 1.00 26.58 213 ALA A C 1
ATOM 1586 O O . ALA A 1 213 ? 85.111 40.016 41.577 1.00 26.62 213 ALA A O 1
ATOM 1588 N N . LYS A 1 214 ? 86.397 38.193 41.877 1.00 26.67 214 LYS A N 1
ATOM 1589 C CA . LYS A 1 214 ? 87.431 38.627 40.950 1.00 28.62 214 LYS A CA 1
ATOM 1590 C C . LYS A 1 214 ? 87.266 37.925 39.603 1.00 30.09 214 LYS A C 1
ATOM 1591 O O . LYS A 1 214 ? 87.712 38.426 38.569 1.00 31.80 214 LYS A O 1
ATOM 1597 N N . ARG A 1 215 ? 86.624 36.760 39.626 1.00 28.12 215 ARG A N 1
ATOM 1598 C CA . ARG A 1 215 ? 86.395 35.976 38.420 1.00 27.16 215 ARG A CA 1
ATOM 1599 C C . ARG A 1 215 ? 85.069 35.230 38.545 1.00 26.98 215 ARG A C 1
ATOM 1600 O O . ARG A 1 215 ? 85.039 34.001 38.581 1.00 27.54 215 ARG A O 1
ATOM 1608 N N . PRO A 1 216 ? 83.952 35.970 38.603 1.00 25.81 216 PRO A N 1
ATOM 1609 C CA . PRO A 1 216 ? 82.628 35.361 38.732 1.00 25.93 216 PRO A CA 1
ATOM 1610 C C . PRO A 1 216 ? 82.089 34.685 37.474 1.00 26.66 216 PRO A C 1
ATOM 1611 O O . PRO A 1 216 ? 82.504 34.984 36.352 1.00 25.21 216 PRO A O 1
ATOM 1615 N N . VAL A 1 217 ? 81.155 33.762 37.680 1.00 26.81 217 VAL A N 1
ATOM 1616 C CA . VAL A 1 217 ? 80.518 33.048 36.580 1.00 25.21 217 VAL A CA 1
ATOM 1617 C C . VAL A 1 217 ? 79.129 32.616 37.033 1.00 24.66 217 VAL A C 1
ATOM 1618 O O . VAL A 1 217 ? 78.911 32.312 38.208 1.00 23.41 217 VAL A O 1
ATOM 1622 N N . ILE A 1 218 ? 78.192 32.605 36.096 1.00 23.24 218 ILE A N 1
ATOM 1623 C CA . ILE A 1 218 ? 76.821 32.223 36.382 1.00 22.26 218 ILE A CA 1
ATOM 1624 C C . ILE A 1 218 ? 76.510 30.902 35.690 1.00 23.27 218 ILE A C 1
ATOM 1625 O O . ILE A 1 218 ? 76.898 30.681 34.543 1.00 23.28 218 ILE A O 1
ATOM 1630 N N A MET A 1 219 ? 75.820 30.015 36.398 0.50 22.06 219 MET A N 1
ATOM 1631 N N B MET A 1 219 ? 75.818 30.027 36.410 0.50 22.68 219 MET A N 1
ATOM 1632 C CA A MET A 1 219 ? 75.447 28.721 35.839 0.50 21.59 219 MET A CA 1
ATOM 1633 C CA B MET A 1 219 ? 75.434 28.725 35.888 0.50 22.68 219 MET A CA 1
ATOM 1634 C C A MET A 1 219 ? 73.927 28.636 35.822 0.50 20.24 219 MET A C 1
ATOM 1635 C C B MET A 1 219 ? 73.912 28.665 35.833 0.50 20.96 219 MET A C 1
ATOM 1636 O O A MET A 1 219 ? 73.282 28.701 36.865 0.50 20.06 219 MET A O 1
ATOM 1637 O O B MET A 1 219 ? 73.250 28.783 36.865 0.50 20.80 219 MET A O 1
ATOM 1646 N N . LEU A 1 220 ? 73.356 28.497 34.633 1.00 19.28 220 LEU A N 1
ATOM 1647 C CA . LEU A 1 220 ? 71.907 28.416 34.484 1.00 18.45 220 LEU A CA 1
ATOM 1648 C C . LEU A 1 220 ? 71.472 26.974 34.254 1.00 18.18 220 LEU A C 1
ATOM 1649 O O . LEU A 1 220 ? 71.939 26.317 33.318 1.00 16.87 220 LEU A O 1
ATOM 1654 N N . GLY A 1 221 ? 70.582 26.488 35.117 1.00 17.19 221 GLY A N 1
ATOM 1655 C CA . GLY A 1 221 ? 70.084 25.129 34.989 1.00 16.63 221 GLY A CA 1
ATOM 1656 C C . GLY A 1 221 ? 68.667 25.120 34.441 1.00 16.46 221 GLY A C 1
ATOM 1657 O O . GLY A 1 221 ? 68.044 26.178 34.307 1.00 16.48 221 GLY A O 1
ATOM 1658 N N . LYS A 1 222 ? 68.135 23.939 34.138 1.00 15.70 222 LYS A N 1
ATOM 1659 C C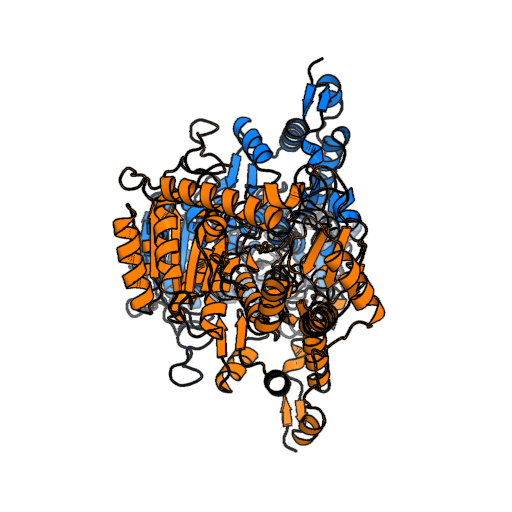A . LYS A 1 222 ? 66.790 23.883 33.584 1.00 14.62 222 LYS A CA 1
ATOM 1660 C C . LYS A 1 222 ? 65.731 24.350 34.569 1.00 15.08 222 LYS A C 1
ATOM 1661 O O . LYS A 1 222 ? 64.604 24.663 34.175 1.00 14.33 222 LYS A O 1
ATOM 1667 N N . GLY A 1 223 ? 66.093 24.422 35.848 1.00 14.68 223 GLY A N 1
ATOM 1668 C CA . GLY A 1 223 ? 65.147 24.903 36.840 1.00 16.72 223 GLY A CA 1
ATOM 1669 C C . GLY A 1 223 ? 64.868 26.369 36.551 1.00 16.17 223 GLY A C 1
ATOM 1670 O O . GLY A 1 223 ? 63.747 26.852 36.723 1.00 16.27 223 GLY A O 1
ATOM 1671 N N . ALA A 1 224 ? 65.903 27.074 36.099 1.00 16.30 224 ALA A N 1
ATOM 1672 C CA . ALA A 1 224 ? 65.794 28.489 35.760 1.00 17.25 224 ALA A CA 1
ATOM 1673 C C . ALA A 1 224 ? 64.880 28.661 34.551 1.00 17.69 224 ALA A C 1
ATOM 1674 O O . ALA A 1 224 ? 64.061 29.581 34.503 1.00 18.46 224 ALA A O 1
ATOM 1676 N N . ALA A 1 225 ? 65.016 27.765 33.577 1.00 17.37 225 ALA A N 1
ATOM 1677 C CA . ALA A 1 225 ? 64.197 27.824 32.372 1.00 17.03 225 ALA A CA 1
ATOM 1678 C C . ALA A 1 225 ? 62.737 27.511 32.704 1.00 16.91 225 ALA A C 1
ATOM 1679 O O . ALA A 1 225 ? 61.814 28.178 32.221 1.00 16.14 225 ALA A O 1
ATOM 1681 N N . TYR A 1 226 ? 62.531 26.497 33.538 1.00 15.54 226 TYR A N 1
ATOM 1682 C CA . TYR A 1 226 ? 61.185 26.108 33.933 1.00 15.86 226 TYR A CA 1
ATOM 1683 C C . TYR A 1 226 ? 60.449 27.268 34.614 1.00 16.93 226 TYR A C 1
ATOM 1684 O O . TYR A 1 226 ? 59.230 27.407 34.474 1.00 15.49 226 TYR A O 1
ATOM 1693 N N . ALA A 1 227 ? 61.200 28.095 35.342 1.00 17.24 227 ALA A N 1
ATOM 1694 C CA . ALA A 1 227 ? 60.642 29.228 36.076 1.00 18.61 227 ALA A CA 1
ATOM 1695 C C . ALA A 1 227 ? 59.928 30.264 35.200 1.00 21.03 227 ALA A C 1
ATOM 1696 O O . ALA A 1 227 ? 59.008 30.949 35.661 1.00 20.07 227 ALA A O 1
ATOM 1698 N N . GLN A 1 228 ? 60.352 30.372 33.943 1.00 21.89 228 GLN A N 1
ATOM 1699 C CA . GLN A 1 228 ? 59.766 31.318 32.997 1.00 23.39 228 GLN A CA 1
ATOM 1700 C C . GLN A 1 228 ? 59.873 32.782 33.415 1.00 24.17 228 GLN A C 1
ATOM 1701 O O . GLN A 1 228 ? 58.872 33.490 33.510 1.00 26.07 228 GLN A O 1
ATOM 1707 N N . CYS A 1 229 ? 61.095 33.222 33.680 1.00 25.30 229 CYS A N 1
ATOM 1708 C CA . CYS A 1 229 ? 61.373 34.610 34.038 1.00 26.58 229 CYS A CA 1
ATOM 1709 C C . CYS A 1 229 ? 62.677 34.908 33.302 1.00 27.25 229 CYS A C 1
ATOM 1710 O O . CYS A 1 229 ? 63.670 35.353 33.879 1.00 27.19 229 CYS A O 1
ATOM 1713 N N . ASP A 1 230 ? 62.632 34.634 31.999 1.00 27.06 230 ASP A N 1
ATOM 1714 C CA . ASP A 1 230 ? 63.754 34.794 31.084 1.00 27.67 230 ASP A CA 1
ATOM 1715 C C . ASP A 1 230 ? 64.415 36.172 31.066 1.00 27.64 230 ASP A C 1
ATOM 1716 O O . ASP A 1 230 ? 65.640 36.277 31.035 1.00 28.13 230 ASP A O 1
ATOM 1721 N N . ASP A 1 231 ? 63.615 37.229 31.080 1.00 28.67 231 ASP A N 1
ATOM 1722 C CA . ASP A 1 231 ? 64.181 38.568 31.039 1.00 30.83 231 ASP A CA 1
ATOM 1723 C C . ASP A 1 231 ? 64.810 39.010 32.349 1.00 30.84 231 ASP A C 1
ATOM 1724 O O . ASP A 1 231 ? 65.804 39.737 32.337 1.00 30.45 231 ASP A O 1
ATOM 1729 N N . GLU A 1 232 ? 64.242 38.584 33.475 1.00 30.80 232 GLU A N 1
ATOM 1730 C CA . GLU A 1 232 ? 64.818 38.938 34.769 1.00 29.75 232 GLU A CA 1
ATOM 1731 C C . GLU A 1 232 ? 66.224 38.345 34.826 1.00 27.57 232 GLU A C 1
ATOM 1732 O O . GLU A 1 232 ? 67.188 39.016 35.196 1.00 26.46 232 GLU A O 1
ATOM 1738 N N . ILE A 1 233 ? 66.337 37.080 34.439 1.00 25.93 233 ILE A N 1
ATOM 1739 C CA . ILE A 1 233 ? 67.624 36.413 34.448 1.00 25.13 233 ILE A CA 1
ATOM 1740 C C . ILE A 1 233 ? 68.587 37.101 33.488 1.00 25.72 233 ILE A C 1
ATOM 1741 O O . ILE A 1 233 ? 69.727 37.390 33.847 1.00 24.21 233 ILE A O 1
ATOM 1746 N N . ARG A 1 234 ? 68.128 37.382 32.273 1.00 28.23 234 ARG A N 1
ATOM 1747 C CA . ARG A 1 234 ? 68.989 38.042 31.297 1.00 30.56 234 ARG A CA 1
ATOM 1748 C C . ARG A 1 234 ? 69.384 39.434 31.789 1.00 29.63 234 ARG A C 1
ATOM 1749 O O . ARG A 1 234 ? 70.513 39.883 31.568 1.00 29.25 234 ARG A O 1
ATOM 1757 N N . ALA A 1 235 ? 68.450 40.105 32.460 1.00 28.02 235 ALA A N 1
ATOM 1758 C CA . ALA A 1 235 ? 68.703 41.439 33.000 1.00 27.60 235 ALA A CA 1
ATOM 1759 C C . ALA A 1 235 ? 69.800 41.359 34.056 1.00 27.47 235 ALA A C 1
ATOM 1760 O O . ALA A 1 235 ? 70.740 42.150 34.039 1.00 28.83 235 ALA A O 1
ATOM 1762 N N . LEU A 1 236 ? 69.681 40.398 34.970 1.00 25.54 236 LEU A N 1
ATOM 1763 C CA . LEU A 1 236 ? 70.681 40.219 36.017 1.00 23.60 236 LEU A CA 1
ATOM 1764 C C . LEU A 1 236 ? 72.053 39.949 35.399 1.00 22.96 236 LEU A C 1
ATOM 1765 O O . LEU A 1 236 ? 73.065 40.449 35.873 1.00 21.23 236 LEU A O 1
ATOM 1770 N N . VAL A 1 237 ? 72.081 39.157 34.334 1.00 23.67 237 VAL A N 1
ATOM 1771 C CA . VAL A 1 237 ? 73.333 38.818 33.667 1.00 26.07 237 VAL A CA 1
ATOM 1772 C C . VAL A 1 237 ? 74.014 40.015 32.994 1.00 27.72 237 VAL A C 1
ATOM 1773 O O . VAL A 1 237 ? 75.221 40.224 33.137 1.00 26.43 237 VAL A O 1
ATOM 1777 N N . GLU A 1 238 ? 73.241 40.800 32.260 1.00 30.29 238 GLU A N 1
ATOM 1778 C CA . GLU A 1 238 ? 73.798 41.948 31.552 1.00 32.99 238 GLU A CA 1
ATOM 1779 C C . GLU A 1 238 ? 74.197 43.093 32.475 1.00 33.42 238 GLU A C 1
ATOM 1780 O O . GLU A 1 238 ? 75.249 43.711 32.288 1.00 33.82 238 GLU A O 1
ATOM 1786 N N A GLU A 1 239 ? 73.357 43.369 33.463 0.50 32.70 239 GLU A N 1
ATOM 1787 N N B GLU A 1 239 ? 73.368 43.367 33.479 0.50 33.45 239 GLU A N 1
ATOM 1788 C CA A GLU A 1 239 ? 73.622 44.448 34.402 0.50 32.56 239 GLU A CA 1
ATOM 1789 C CA B GLU A 1 239 ? 73.652 44.456 34.407 0.50 33.95 239 GLU A CA 1
ATOM 1790 C C A GLU A 1 239 ? 74.815 44.150 35.314 0.50 32.70 239 GLU A C 1
ATOM 1791 C C B GLU A 1 239 ? 74.849 44.156 35.301 0.50 33.52 239 GLU A C 1
ATOM 1792 O O A GLU A 1 239 ? 75.407 45.064 35.883 0.50 33.37 239 GLU A O 1
ATOM 1793 O O B GLU A 1 239 ? 75.467 45.068 35.856 0.50 34.04 239 GLU A O 1
ATOM 1804 N N . THR A 1 240 ? 75.177 42.876 35.440 1.00 32.48 240 THR A N 1
ATOM 1805 C CA . THR A 1 240 ? 76.309 42.479 36.271 1.00 30.63 240 THR A CA 1
ATOM 1806 C C . THR A 1 240 ? 77.547 42.255 35.412 1.00 29.39 240 THR A C 1
ATOM 1807 O O . THR A 1 240 ? 78.674 42.266 35.917 1.00 28.84 240 THR A O 1
ATOM 1811 N N . GLY A 1 241 ? 77.334 42.053 34.114 1.00 27.38 241 GLY A N 1
ATOM 1812 C CA . GLY A 1 241 ? 78.445 41.816 33.206 1.00 26.71 241 GLY A CA 1
ATOM 1813 C C . GLY A 1 241 ? 79.173 40.512 33.490 1.00 26.77 241 GLY A C 1
ATOM 1814 O O . GLY A 1 241 ? 80.302 40.307 33.038 1.00 26.63 241 GLY A O 1
ATOM 1815 N N . ILE A 1 242 ? 78.524 39.622 34.238 1.00 25.79 242 ILE A N 1
ATOM 1816 C CA . ILE A 1 242 ? 79.120 38.338 34.598 1.00 24.79 242 ILE A CA 1
ATOM 1817 C C . ILE A 1 242 ? 78.874 37.285 33.527 1.00 24.20 242 ILE A C 1
ATOM 1818 O O . ILE A 1 242 ? 77.741 37.088 33.089 1.00 24.52 242 ILE A O 1
ATOM 1823 N N . PRO A 1 243 ? 79.937 36.604 33.081 1.00 23.32 243 PRO A N 1
ATOM 1824 C CA . PRO A 1 243 ? 79.768 35.572 32.055 1.00 23.57 243 PRO A CA 1
ATOM 1825 C C . PRO A 1 243 ? 78.879 34.445 32.572 1.00 23.86 243 PRO A C 1
ATOM 1826 O O . PRO A 1 243 ? 78.821 34.203 33.775 1.00 23.50 243 PRO A O 1
ATOM 1830 N N . PHE A 1 244 ? 78.181 33.765 31.667 1.00 23.70 244 PHE A N 1
ATOM 1831 C CA . PHE A 1 244 ? 77.295 32.676 32.065 1.00 23.84 244 PHE A CA 1
ATOM 1832 C C . PHE A 1 244 ? 77.531 31.406 31.252 1.00 24.03 244 PHE A C 1
ATOM 1833 O O . PHE A 1 244 ? 78.080 31.446 30.149 1.00 23.52 244 PHE A O 1
ATOM 1841 N N . LEU A 1 245 ? 77.118 30.279 31.826 1.00 23.94 245 LEU A N 1
ATOM 1842 C CA . LEU A 1 245 ? 77.240 28.962 31.208 1.00 23.12 245 LEU A CA 1
ATOM 1843 C C . LEU A 1 245 ? 75.895 28.262 31.364 1.00 22.55 245 LEU A C 1
ATOM 1844 O O . LEU A 1 245 ? 75.405 28.095 32.474 1.00 23.06 245 LEU A O 1
ATOM 1849 N N . PRO A 1 246 ? 75.269 27.852 30.256 1.00 22.29 246 PRO A N 1
ATOM 1850 C CA . PRO A 1 246 ? 73.981 27.181 30.438 1.00 20.87 246 PRO A CA 1
ATOM 1851 C C . PRO A 1 246 ? 74.134 25.661 30.444 1.00 20.42 246 PRO A C 1
ATOM 1852 O O . PRO A 1 246 ? 75.004 25.118 29.768 1.00 19.72 246 PRO A O 1
ATOM 1856 N N . MET A 1 247 ? 73.301 24.983 31.224 1.00 20.10 247 MET A N 1
ATOM 1857 C CA . MET A 1 247 ? 73.318 23.528 31.261 1.00 20.02 247 MET A CA 1
ATOM 1858 C C . MET A 1 247 ? 72.501 23.061 30.055 1.00 19.82 247 MET A C 1
ATOM 1859 O O . MET A 1 247 ? 71.867 23.872 29.374 1.00 19.95 247 MET A O 1
ATOM 1864 N N . GLY A 1 248 ? 72.505 21.756 29.811 1.00 20.50 248 GLY A N 1
ATOM 1865 C CA . GLY A 1 248 ? 71.787 21.183 28.682 1.00 20.44 248 GLY A CA 1
ATOM 1866 C C . GLY A 1 248 ? 70.482 21.818 28.233 1.00 20.30 248 GLY A C 1
ATOM 1867 O O . GLY A 1 248 ? 70.387 22.334 27.117 1.00 23.02 248 GLY A O 1
ATOM 1868 N N . MET A 1 249 ? 69.467 21.785 29.086 1.00 17.47 249 MET A N 1
ATOM 1869 C CA . MET A 1 249 ? 68.178 22.345 28.720 1.00 17.23 249 MET A CA 1
ATOM 1870 C C . MET A 1 249 ? 67.981 23.819 29.067 1.00 16.71 249 MET A C 1
ATOM 1871 O O . MET A 1 249 ? 66.905 24.371 28.853 1.00 15.94 249 MET A O 1
ATOM 1876 N N . ALA A 1 250 ? 69.026 24.453 29.595 1.00 16.86 250 ALA A N 1
ATOM 1877 C CA . ALA A 1 250 ? 68.968 25.875 29.915 1.00 16.97 250 ALA A CA 1
ATOM 1878 C C . ALA A 1 250 ? 69.445 26.639 28.675 1.00 17.81 250 ALA A C 1
ATOM 1879 O O . ALA A 1 250 ? 69.367 27.869 28.625 1.00 18.25 250 ALA A O 1
ATOM 1881 N N . LYS A 1 251 ? 69.952 25.906 27.682 1.00 17.05 251 LYS A N 1
ATOM 1882 C CA . LYS A 1 251 ? 70.403 26.528 26.439 1.00 18.01 251 LYS A CA 1
ATOM 1883 C C . LYS A 1 251 ? 69.200 27.267 25.865 1.00 18.52 251 LYS A C 1
ATOM 1884 O O . LYS A 1 251 ? 68.087 26.739 25.839 1.00 17.45 251 LYS A O 1
ATOM 1890 N N . GLY A 1 252 ? 69.414 28.499 25.423 1.00 19.47 252 GLY A N 1
ATOM 1891 C CA . GLY A 1 252 ? 68.306 29.263 24.887 1.00 19.68 252 GLY A CA 1
ATOM 1892 C C . GLY A 1 252 ? 67.586 30.148 25.898 1.00 21.17 252 GLY A C 1
ATOM 1893 O O . GLY A 1 252 ? 66.792 30.993 25.485 1.00 20.83 252 GLY A O 1
ATOM 1894 N N . LEU A 1 253 ? 67.834 29.956 27.199 1.00 21.07 253 LEU A N 1
ATOM 1895 C CA . LEU A 1 253 ? 67.209 30.792 28.235 1.00 21.16 253 LEU A CA 1
ATOM 1896 C C . LEU A 1 253 ? 67.637 32.201 27.825 1.00 20.94 253 LEU A C 1
ATOM 1897 O O . LEU A 1 253 ? 66.838 33.134 27.802 1.00 22.36 253 LEU A O 1
ATOM 1902 N N . LEU A 1 254 ? 68.920 32.309 27.487 1.00 21.55 254 LEU A N 1
ATOM 1903 C CA . LEU A 1 254 ? 69.540 33.510 26.949 1.00 21.01 254 LEU A CA 1
ATOM 1904 C C . LEU A 1 254 ? 70.018 33.017 25.559 1.00 21.13 254 LEU A C 1
ATOM 1905 O O . LEU A 1 254 ? 70.470 31.862 25.436 1.00 19.98 254 LEU A O 1
ATOM 1910 N N . PRO A 1 255 ? 69.927 33.847 24.507 1.00 21.60 255 PRO A N 1
ATOM 1911 C CA . PRO A 1 255 ? 70.379 33.334 23.209 1.00 22.61 255 PRO A CA 1
ATOM 1912 C C . PRO A 1 255 ? 71.757 32.687 23.333 1.00 21.96 255 PRO A C 1
ATOM 1913 O O . PRO A 1 255 ? 72.628 33.260 23.974 1.00 20.70 255 PRO A O 1
ATOM 1917 N N . ASP A 1 256 ? 71.943 31.504 22.757 1.00 22.49 256 ASP A N 1
ATOM 1918 C CA . ASP A 1 256 ? 73.242 30.834 22.854 1.00 23.62 256 ASP A CA 1
ATOM 1919 C C . ASP A 1 256 ? 74.384 31.659 22.265 1.00 24.48 256 ASP A C 1
ATOM 1920 O O . ASP A 1 256 ? 75.560 31.462 22.607 1.00 24.22 256 ASP A O 1
ATOM 1925 N N . ASN A 1 257 ? 74.043 32.582 21.373 1.00 25.07 257 ASN A N 1
ATOM 1926 C CA . ASN A 1 257 ? 75.045 33.439 20.755 1.00 26.20 257 ASN A CA 1
ATOM 1927 C C . ASN A 1 257 ? 75.164 34.782 21.481 1.00 26.07 257 ASN A C 1
ATOM 1928 O O . ASN A 1 257 ? 75.770 35.714 20.965 1.00 26.18 257 ASN A O 1
ATOM 1933 N N . HIS A 1 258 ? 74.585 34.875 22.677 1.00 27.18 258 HIS A N 1
ATOM 1934 C CA . HIS A 1 258 ? 74.660 36.098 23.478 1.00 26.37 258 HIS A CA 1
ATOM 1935 C C . HIS A 1 258 ? 76.139 36.387 23.762 1.00 26.25 258 HIS A C 1
ATOM 1936 O O . HIS A 1 258 ? 76.907 35.477 24.072 1.00 24.37 258 HIS A O 1
ATOM 1943 N N . PRO A 1 259 ? 76.553 37.664 23.666 1.00 27.13 259 PRO A N 1
ATOM 1944 C CA . PRO A 1 259 ? 77.950 38.051 23.908 1.00 27.11 259 PRO A CA 1
ATOM 1945 C C . PRO A 1 259 ? 78.593 37.618 25.225 1.00 26.52 259 PRO A C 1
ATOM 1946 O O . PRO A 1 259 ? 79.795 37.386 25.270 1.00 27.27 259 PRO A O 1
ATOM 1950 N N . GLN A 1 260 ? 77.804 37.491 26.289 1.00 26.69 260 GLN A N 1
ATOM 1951 C CA . GLN A 1 260 ? 78.355 37.101 27.590 1.00 26.19 260 GLN A CA 1
ATOM 1952 C C . GLN A 1 260 ? 78.473 35.598 27.861 1.00 25.33 260 GLN A C 1
ATOM 1953 O O . GLN A 1 260 ? 78.911 35.198 28.940 1.00 24.56 260 GLN A O 1
ATOM 1959 N N . SER A 1 261 ? 78.100 34.770 26.888 1.00 24.48 261 SER A N 1
ATOM 1960 C CA . SER A 1 261 ? 78.181 33.317 27.045 1.00 23.72 261 SER A CA 1
ATOM 1961 C C . SER A 1 261 ? 79.592 32.752 26.990 1.00 23.22 261 SER A C 1
ATOM 1962 O O . SER A 1 261 ? 80.346 33.014 26.055 1.00 23.52 261 SER A O 1
ATOM 1965 N N . ALA A 1 262 ? 79.934 31.946 27.986 1.00 23.23 262 ALA A N 1
ATOM 1966 C CA . ALA A 1 262 ? 81.250 31.326 28.046 1.00 22.02 262 ALA A CA 1
ATOM 1967 C C . ALA A 1 262 ? 81.128 29.827 27.781 1.00 21.88 262 ALA A C 1
ATOM 1968 O O . ALA A 1 262 ? 82.049 29.058 28.052 1.00 19.95 262 ALA A O 1
ATOM 1970 N N . ALA A 1 263 ? 79.987 29.414 27.239 1.00 22.58 263 ALA A N 1
ATOM 1971 C CA . ALA A 1 263 ? 79.757 28.004 26.955 1.00 24.97 263 ALA A CA 1
ATOM 1972 C C . ALA A 1 263 ? 80.893 27.381 26.142 1.00 25.71 263 ALA A C 1
ATOM 1973 O O . ALA A 1 263 ? 81.281 26.237 26.380 1.00 25.43 263 ALA A O 1
ATOM 1975 N N . ALA A 1 264 ? 81.436 28.146 25.199 1.00 26.88 264 ALA A N 1
ATOM 1976 C CA . ALA A 1 264 ? 82.515 27.667 24.337 1.00 28.23 264 ALA A CA 1
ATOM 1977 C C . ALA A 1 264 ? 83.874 27.518 25.023 1.00 29.05 264 ALA A C 1
ATOM 1978 O O . ALA A 1 264 ? 84.875 27.249 24.360 1.00 29.63 264 ALA A O 1
ATOM 1980 N N . THR A 1 265 ? 83.918 27.693 26.339 1.00 28.59 265 THR A N 1
ATOM 1981 C CA . THR A 1 265 ? 85.176 27.561 27.073 1.00 29.42 265 THR A CA 1
ATOM 1982 C C . THR A 1 265 ? 84.876 27.173 28.530 1.00 28.80 265 THR A C 1
ATOM 1983 O O . THR A 1 265 ? 85.527 27.635 29.468 1.00 28.11 265 THR A O 1
ATOM 1987 N N . ARG A 1 266 ? 83.886 26.297 28.692 1.00 27.97 266 ARG A N 1
ATOM 1988 C CA . ARG A 1 266 ? 83.431 25.834 30.003 1.00 27.37 266 ARG A CA 1
ATOM 1989 C C . ARG A 1 266 ? 84.539 25.400 30.952 1.00 26.44 266 ARG A C 1
ATOM 1990 O O . ARG A 1 266 ? 84.580 25.833 32.103 1.00 25.66 266 ARG A O 1
ATOM 1998 N N . ALA A 1 267 ? 85.429 24.542 30.469 1.00 26.12 267 ALA A N 1
ATOM 1999 C CA . ALA A 1 267 ? 86.527 24.034 31.284 1.00 26.95 267 ALA A CA 1
ATOM 2000 C C . ALA A 1 267 ? 87.333 25.138 31.961 1.00 27.40 267 ALA A C 1
ATOM 2001 O O . ALA A 1 267 ? 87.532 25.109 33.174 1.00 27.74 267 ALA A O 1
ATOM 2003 N N . PHE A 1 268 ? 87.789 26.113 31.181 1.00 28.26 268 PHE A N 1
ATOM 2004 C CA . PHE A 1 268 ? 88.580 27.216 31.722 1.00 28.19 268 PHE A CA 1
ATOM 2005 C C . PHE A 1 268 ? 87.770 28.095 32.673 1.00 28.65 268 PHE A C 1
ATOM 2006 O O . PHE A 1 268 ? 88.273 28.536 33.708 1.00 29.09 268 PHE A O 1
ATOM 2014 N N . ALA A 1 269 ? 86.519 28.358 32.313 1.00 27.83 269 ALA A N 1
ATOM 2015 C CA . ALA A 1 269 ? 85.651 29.192 33.132 1.00 28.09 269 ALA A CA 1
ATOM 2016 C C . ALA A 1 269 ? 85.385 28.582 34.511 1.00 29.15 269 ALA A C 1
ATOM 2017 O O . ALA A 1 269 ? 85.464 29.269 35.539 1.00 28.20 269 ALA A O 1
ATOM 2019 N N . LEU A 1 270 ? 85.067 27.291 34.536 1.00 28.61 270 LEU A N 1
ATOM 2020 C CA . LEU A 1 270 ? 84.782 26.622 35.796 1.00 28.60 270 LEU A CA 1
ATOM 2021 C C . LEU A 1 270 ? 86.041 26.370 36.610 1.00 29.04 270 LEU A C 1
ATOM 2022 O O . LEU A 1 270 ? 86.017 26.414 37.839 1.00 30.12 270 LEU A O 1
ATOM 2027 N N . ALA A 1 271 ? 87.149 26.111 35.932 1.00 28.51 271 ALA A N 1
ATOM 2028 C CA . ALA A 1 271 ? 88.384 25.862 36.649 1.00 28.95 271 ALA A CA 1
ATOM 2029 C C . ALA A 1 271 ? 88.969 27.155 37.219 1.00 29.79 271 ALA A C 1
ATOM 2030 O O . ALA A 1 271 ? 89.494 27.165 38.330 1.00 30.37 271 ALA A O 1
ATOM 2032 N N . GLN A 1 272 ? 88.851 28.251 36.476 1.00 29.27 272 GLN A N 1
ATOM 2033 C CA . GLN A 1 272 ? 89.419 29.517 36.921 1.00 29.78 272 GLN A CA 1
ATOM 2034 C C . GLN A 1 272 ? 88.533 30.452 37.726 1.00 30.05 272 GLN A C 1
ATOM 2035 O O . GLN A 1 272 ? 89.039 31.402 38.318 1.00 30.99 272 GLN A O 1
ATOM 2041 N N . CYS A 1 273 ? 87.227 30.208 37.762 1.00 28.77 273 CYS A N 1
ATOM 2042 C CA . CYS A 1 273 ? 86.341 31.090 38.523 1.00 27.99 273 CYS A CA 1
ATOM 2043 C C . CYS A 1 273 ? 86.660 31.059 40.022 1.00 27.39 273 CYS A C 1
ATOM 2044 O O . CYS A 1 273 ? 87.294 30.126 40.518 1.00 26.27 273 CYS A O 1
ATOM 2047 N N . ASP A 1 274 ? 86.236 32.097 40.737 1.00 28.31 274 ASP A N 1
ATOM 2048 C CA . ASP A 1 274 ? 86.449 32.158 42.179 1.00 27.76 274 ASP A CA 1
ATOM 2049 C C . ASP A 1 274 ? 85.074 32.076 42.840 1.00 26.56 274 ASP A C 1
ATOM 2050 O O . ASP A 1 274 ? 84.917 31.471 43.900 1.00 26.24 274 ASP A O 1
ATOM 2055 N N . VAL A 1 275 ? 84.078 32.662 42.181 1.00 25.46 275 VAL A N 1
ATOM 2056 C CA . VAL A 1 275 ? 82.699 32.647 42.659 1.00 24.90 275 VAL A CA 1
ATOM 2057 C C . VAL A 1 275 ? 81.803 32.067 41.562 1.00 25.10 275 VAL A C 1
ATOM 2058 O O . VAL A 1 275 ? 81.906 32.455 40.397 1.00 26.49 275 VAL A O 1
ATOM 2062 N N . CYS A 1 276 ? 80.935 31.130 41.934 1.00 23.97 276 CYS A N 1
ATOM 2063 C CA . CYS A 1 276 ? 80.027 30.499 40.980 1.00 22.05 276 CYS A CA 1
ATOM 2064 C C . CYS A 1 276 ? 78.593 30.622 41.479 1.00 21.59 276 CYS A C 1
ATOM 2065 O O . CYS A 1 276 ? 78.277 30.163 42.573 1.00 22.37 276 CYS A O 1
ATOM 2068 N N . VAL A 1 277 ? 77.737 31.252 40.674 1.00 20.68 277 VAL A N 1
ATOM 2069 C CA . VAL A 1 277 ? 76.333 31.467 41.019 1.00 18.58 277 VAL A CA 1
ATOM 2070 C C . VAL A 1 277 ? 75.426 30.462 40.323 1.00 19.11 277 VAL A C 1
ATOM 2071 O O . VAL A 1 277 ? 75.198 30.559 39.116 1.00 19.59 277 VAL A O 1
ATOM 2075 N N . LEU A 1 278 ? 74.908 29.504 41.089 1.00 17.37 278 LEU A N 1
ATOM 2076 C CA . LEU A 1 278 ? 74.020 28.476 40.546 1.00 18.06 278 LEU A CA 1
ATOM 2077 C C . LEU A 1 278 ? 72.566 28.932 40.586 1.00 16.92 278 LEU A C 1
ATOM 2078 O O . LEU A 1 278 ? 72.046 29.283 41.647 1.00 16.84 278 LEU A O 1
ATOM 2083 N N . ILE A 1 279 ? 71.910 28.935 39.429 1.00 15.56 279 ILE A N 1
ATOM 2084 C CA . ILE A 1 279 ? 70.510 29.341 39.363 1.00 14.82 279 ILE A CA 1
ATOM 2085 C C . ILE A 1 279 ? 69.668 28.199 38.789 1.00 15.84 279 ILE A C 1
ATOM 2086 O O . ILE A 1 279 ? 69.748 27.888 37.597 1.00 14.88 279 ILE A O 1
ATOM 2091 N N . GLY A 1 280 ? 68.875 27.572 39.653 1.00 14.50 280 GLY A N 1
ATOM 2092 C CA . GLY A 1 280 ? 68.037 26.462 39.233 1.00 15.67 280 GLY A CA 1
ATOM 2093 C C . GLY A 1 280 ? 68.871 25.353 38.625 1.00 15.41 280 GLY A C 1
ATOM 2094 O O . GLY A 1 280 ? 68.484 24.754 37.622 1.00 16.59 280 GLY A O 1
ATOM 2095 N N . ALA A 1 281 ? 70.022 25.089 39.238 1.00 16.48 281 ALA A N 1
ATOM 2096 C CA . ALA A 1 281 ? 70.947 24.060 38.771 1.00 17.90 281 ALA A CA 1
ATOM 2097 C C . ALA A 1 281 ? 71.557 23.341 39.969 1.00 19.64 281 ALA A C 1
ATOM 2098 O O . ALA A 1 281 ? 71.997 23.977 40.925 1.00 21.37 281 ALA A O 1
ATOM 2100 N N . ARG A 1 282 ? 71.580 22.013 39.917 1.00 20.72 282 ARG A N 1
ATOM 2101 C CA . ARG A 1 282 ? 72.139 21.222 41.007 1.00 20.30 282 ARG A CA 1
ATOM 2102 C C . ARG A 1 282 ? 73.616 20.926 40.787 1.00 21.05 282 ARG A C 1
ATOM 2103 O O . ARG A 1 282 ? 74.069 20.759 39.657 1.00 20.19 282 ARG A O 1
ATOM 2111 N N . LEU A 1 283 ? 74.364 20.872 41.884 1.00 20.79 283 LEU A N 1
ATOM 2112 C CA . LEU A 1 283 ? 75.789 20.591 41.831 1.00 21.92 283 LEU A CA 1
ATOM 2113 C C . LEU A 1 283 ? 75.986 19.067 41.838 1.00 22.01 283 LEU A C 1
ATOM 2114 O O . LEU A 1 283 ? 76.751 18.533 42.641 1.00 23.62 283 LEU A O 1
ATOM 2119 N N . ASN A 1 284 ? 75.282 18.374 40.940 1.00 22.02 284 ASN A N 1
ATOM 2120 C CA . ASN A 1 284 ? 75.364 16.917 40.850 1.00 22.07 284 ASN A CA 1
ATOM 2121 C C . ASN A 1 284 ? 76.412 16.433 39.859 1.00 22.93 284 ASN A C 1
ATOM 2122 O O . ASN A 1 284 ? 77.389 17.131 39.579 1.00 22.35 284 ASN A O 1
ATOM 2127 N N . TRP A 1 285 ? 76.196 15.235 39.321 1.00 23.87 285 TRP A N 1
ATOM 2128 C CA . TRP A 1 285 ? 77.143 14.641 38.383 1.00 24.39 285 TRP A CA 1
ATOM 2129 C C . TRP A 1 285 ? 77.369 15.478 37.122 1.00 23.79 285 TRP A C 1
ATOM 2130 O O . TRP A 1 285 ? 78.459 15.455 36.543 1.00 23.98 285 TRP A O 1
ATOM 2141 N N . LEU A 1 286 ? 76.352 16.223 36.702 1.00 23.22 286 LEU A N 1
ATOM 2142 C CA . LEU A 1 286 ? 76.483 17.047 35.506 1.00 24.17 286 LEU A CA 1
ATOM 2143 C C . LEU A 1 286 ? 77.561 18.118 35.689 1.00 25.85 286 LEU A C 1
ATOM 2144 O O . LEU A 1 286 ? 78.110 18.626 34.709 1.00 26.40 286 LEU A O 1
ATOM 2149 N N . MET A 1 287 ? 77.864 18.445 36.946 1.00 25.85 287 MET A N 1
ATOM 2150 C CA . MET A 1 287 ? 78.886 19.438 37.278 1.00 27.24 287 MET A CA 1
ATOM 2151 C C . MET A 1 287 ? 80.033 18.847 38.085 1.00 27.05 287 MET A C 1
ATOM 2152 O O . MET A 1 287 ? 80.743 19.566 38.789 1.00 26.45 287 MET A O 1
ATOM 2157 N N . GLN A 1 288 ? 80.212 17.535 37.979 1.00 28.05 288 GLN A N 1
ATOM 2158 C CA . GLN A 1 288 ? 81.274 16.842 38.699 1.00 29.54 288 GLN A CA 1
ATOM 2159 C C . GLN A 1 288 ? 81.203 17.079 40.209 1.00 28.79 288 GLN A C 1
ATOM 2160 O O . GLN A 1 288 ? 82.223 17.056 40.905 1.00 28.57 288 GLN A O 1
ATOM 2166 N N . HIS A 1 289 ? 79.989 17.315 40.700 1.00 28.03 2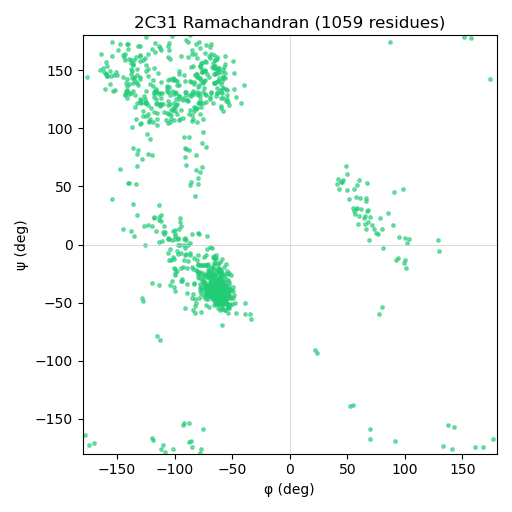89 HIS A N 1
ATOM 2167 C CA . HIS A 1 289 ? 79.740 17.516 42.122 1.00 27.89 289 HIS A CA 1
ATOM 2168 C C . HIS A 1 289 ? 80.537 18.648 42.757 1.00 29.90 289 HIS A C 1
ATOM 2169 O O . HIS A 1 289 ? 80.808 18.626 43.959 1.00 29.14 289 HIS A O 1
ATOM 2176 N N . GLY A 1 290 ? 80.911 19.633 41.948 1.00 31.03 290 GLY A N 1
ATOM 2177 C CA . GLY A 1 290 ? 81.657 20.768 42.462 1.00 33.51 290 GLY A CA 1
ATOM 2178 C C . GLY A 1 290 ? 83.062 20.475 42.955 1.00 35.36 290 GLY A C 1
ATOM 2179 O O . GLY A 1 290 ? 83.558 21.165 43.849 1.00 34.26 290 GLY A O 1
ATOM 2180 N N . LYS A 1 291 ? 83.708 19.461 42.385 1.00 36.99 291 LYS A N 1
ATOM 2181 C CA . LYS A 1 291 ? 85.069 19.118 42.782 1.00 39.57 291 LYS A CA 1
ATOM 2182 C C . LYS A 1 291 ? 85.868 18.415 41.690 1.00 41.02 291 LYS A C 1
ATOM 2183 O O . LYS A 1 291 ? 85.339 18.097 40.623 1.00 41.16 291 LYS A O 1
ATOM 2189 N N . GLY A 1 292 ? 87.150 18.187 41.965 1.00 41.61 292 GLY A N 1
ATOM 2190 C CA . GLY A 1 292 ? 88.013 17.532 41.001 1.00 42.42 292 GLY A CA 1
ATOM 2191 C C . GLY A 1 292 ? 88.713 18.527 40.093 1.00 43.50 292 GLY A C 1
ATOM 2192 O O . GLY A 1 292 ? 88.682 19.734 40.335 1.00 42.80 292 GLY A O 1
ATOM 2193 N N . LYS A 1 293 ? 89.338 18.014 39.039 1.00 44.77 293 LYS A N 1
ATOM 2194 C CA . LYS A 1 293 ? 90.061 18.835 38.075 1.00 46.08 293 LYS A CA 1
ATOM 2195 C C . LYS A 1 293 ? 89.212 19.947 37.460 1.00 45.76 293 LYS A C 1
ATOM 2196 O O . LYS A 1 293 ? 89.683 21.074 37.294 1.00 45.43 293 LYS A O 1
ATOM 2202 N N . THR A 1 294 ? 87.966 19.625 37.121 1.00 45.19 294 THR A N 1
ATOM 2203 C CA . THR A 1 294 ? 87.065 20.590 36.495 1.00 44.95 294 THR A CA 1
ATOM 2204 C C . THR A 1 294 ? 86.836 21.872 37.291 1.00 43.53 294 THR A C 1
ATOM 2205 O O . THR A 1 294 ? 86.404 22.877 36.730 1.00 42.91 294 THR A O 1
ATOM 2209 N N . TRP A 1 295 ? 87.118 21.843 38.591 1.00 42.87 295 TRP A N 1
ATOM 2210 C CA . TRP A 1 295 ? 86.945 23.033 39.421 1.00 41.91 295 TRP A CA 1
ATOM 2211 C C . TRP A 1 295 ? 88.277 23.565 39.943 1.00 43.89 295 TRP A C 1
ATOM 2212 O O . TRP A 1 295 ? 88.315 24.295 40.933 1.00 44.63 295 TRP A O 1
ATOM 2223 N N . GLY A 1 296 ? 89.366 23.201 39.270 1.00 45.66 296 GLY A N 1
ATOM 2224 C CA . GLY A 1 296 ? 90.683 23.661 39.678 1.00 48.35 296 GLY A CA 1
ATOM 2225 C C . GLY A 1 296 ? 91.155 23.073 40.996 1.00 50.52 296 GLY A C 1
ATOM 2226 O O . GLY A 1 296 ? 92.220 23.432 41.499 1.00 51.51 296 GLY A O 1
ATOM 2227 N N . ASP A 1 297 ? 90.354 22.168 41.552 1.00 52.08 297 ASP A N 1
ATOM 2228 C CA . ASP A 1 297 ? 90.654 21.500 42.817 1.00 53.16 297 ASP A CA 1
ATOM 2229 C C . ASP A 1 297 ? 90.643 22.381 44.068 1.00 53.85 297 ASP A C 1
ATOM 2230 O O . ASP A 1 297 ? 91.611 22.404 44.832 1.00 55.03 297 ASP A O 1
ATOM 2235 N N . GLU A 1 298 ? 89.542 23.100 44.271 1.00 53.84 298 GLU A N 1
ATOM 2236 C CA . GLU A 1 298 ? 89.362 23.952 45.446 1.00 53.25 298 GLU A CA 1
ATOM 2237 C C . GLU A 1 298 ? 87.891 24.333 45.571 1.00 51.33 298 GLU A C 1
ATOM 2238 O O . GLU A 1 298 ? 87.175 24.413 44.571 1.00 51.72 298 GLU A O 1
ATOM 2244 N N . LEU A 1 299 ? 87.436 24.550 46.801 1.00 47.91 299 LEU A N 1
ATOM 2245 C CA . LEU A 1 299 ? 86.048 24.915 47.030 1.00 44.71 299 LEU A CA 1
ATOM 2246 C C . LEU A 1 299 ? 85.790 26.370 46.659 1.00 42.42 299 LEU A C 1
ATOM 2247 O O . LEU A 1 299 ? 86.230 27.295 47.347 1.00 42.18 299 LEU A O 1
ATOM 2252 N N . LYS A 1 300 ? 85.084 26.565 45.553 1.00 38.95 300 LYS A N 1
ATOM 2253 C CA . LYS A 1 300 ? 84.737 27.899 45.096 1.00 34.88 300 LYS A CA 1
ATOM 2254 C C . LYS A 1 300 ? 83.730 28.425 46.105 1.00 32.79 300 LYS A C 1
ATOM 2255 O O . LYS A 1 300 ? 83.248 27.679 46.956 1.00 32.22 300 LYS A O 1
ATOM 2261 N N . LYS A 1 301 ? 83.416 29.709 46.015 1.00 29.81 301 LYS A N 1
ATOM 2262 C CA . LYS A 1 301 ? 82.428 30.286 46.903 1.00 29.25 301 LYS A CA 1
ATOM 2263 C C . LYS A 1 301 ? 81.131 30.267 46.114 1.00 27.64 301 LYS A C 1
ATOM 2264 O O . LYS A 1 301 ? 80.935 31.038 45.171 1.00 29.42 301 LYS A O 1
ATOM 2270 N N . TYR A 1 302 ? 80.231 29.371 46.507 1.00 24.91 302 TYR A N 1
ATOM 2271 C CA . TYR A 1 302 ? 79.000 29.143 45.760 1.00 20.69 302 TYR A CA 1
ATOM 2272 C C . TYR A 1 302 ? 77.877 30.047 46.258 1.00 18.51 302 TYR A C 1
ATOM 2273 O O . TYR A 1 302 ? 77.599 30.103 47.456 1.00 17.83 302 TYR A O 1
ATOM 2282 N N . VAL A 1 303 ? 77.236 30.751 45.332 1.00 17.57 303 VAL A N 1
ATOM 2283 C CA . VAL A 1 303 ? 75.853 31.175 45.513 1.00 17.00 303 VAL A CA 1
ATOM 2284 C C . VAL A 1 303 ? 74.886 30.204 44.844 1.00 17.39 303 VAL A C 1
ATOM 2285 O O . VAL A 1 303 ? 75.125 29.746 43.727 1.00 17.13 303 VAL A O 1
ATOM 2289 N N . GLN A 1 304 ? 73.793 29.895 45.535 1.00 17.01 304 GLN A N 1
ATOM 2290 C CA . GLN A 1 304 ? 72.777 28.996 44.999 1.00 16.73 304 GLN A CA 1
ATOM 2291 C C . GLN A 1 304 ? 71.376 29.554 45.222 1.00 16.42 304 GLN A C 1
ATOM 2292 O O . GLN A 1 304 ? 71.015 29.927 46.338 1.00 18.57 304 GLN A O 1
ATOM 2298 N N . ILE A 1 305 ? 70.589 29.608 44.152 1.00 16.08 305 ILE A N 1
ATOM 2299 C CA . ILE A 1 305 ? 69.186 29.956 44.255 1.00 16.66 305 ILE A CA 1
ATOM 2300 C C . ILE A 1 305 ? 68.391 28.710 43.885 1.00 17.41 305 ILE A C 1
ATOM 2301 O O . ILE A 1 305 ? 68.537 28.181 42.783 1.00 16.86 305 ILE A O 1
ATOM 2306 N N . ASP A 1 306 ? 67.559 28.241 44.809 1.00 18.96 306 ASP A N 1
ATOM 2307 C CA . ASP A 1 306 ? 66.757 27.040 44.574 1.00 19.65 306 ASP A CA 1
ATOM 2308 C C . ASP A 1 306 ? 65.531 27.056 45.476 1.00 19.92 306 ASP A C 1
ATOM 2309 O O . ASP A 1 306 ? 65.576 27.592 46.587 1.00 19.21 306 ASP A O 1
ATOM 2314 N N . ILE A 1 307 ? 64.439 26.459 45.006 1.00 18.29 307 ILE A N 1
ATOM 2315 C CA . ILE A 1 307 ? 63.207 26.430 45.787 1.00 19.09 307 ILE A CA 1
ATOM 2316 C C . ILE A 1 307 ? 63.224 25.345 46.872 1.00 19.59 307 ILE A C 1
ATOM 2317 O O . ILE A 1 307 ? 62.441 25.393 47.818 1.00 18.69 307 ILE A O 1
ATOM 2322 N N . GLN A 1 308 ? 64.131 24.379 46.733 1.00 21.19 308 GLN A N 1
ATOM 2323 C CA . GLN A 1 308 ? 64.263 23.268 47.682 1.00 21.64 308 GLN A CA 1
ATOM 2324 C C . GLN A 1 308 ? 65.338 23.610 48.704 1.00 21.56 308 GLN A C 1
ATOM 2325 O O . GLN A 1 308 ? 66.527 23.594 48.385 1.00 20.81 308 GLN A O 1
ATOM 2331 N N . ALA A 1 309 ? 64.925 23.897 49.934 1.00 21.42 309 ALA A N 1
ATOM 2332 C CA . ALA A 1 309 ? 65.872 24.275 50.976 1.00 21.69 309 ALA A CA 1
ATOM 2333 C C . ALA A 1 309 ? 66.945 23.235 51.311 1.00 22.10 309 ALA A C 1
ATOM 2334 O O . ALA A 1 309 ? 68.116 23.587 51.482 1.00 21.10 309 ALA A O 1
ATOM 2336 N N . ASN A 1 310 ? 66.571 21.963 51.403 1.00 21.41 310 ASN A N 1
ATOM 2337 C CA . ASN A 1 310 ? 67.565 20.960 51.758 1.00 21.79 310 ASN A CA 1
ATOM 2338 C C . ASN A 1 310 ? 68.469 20.530 50.603 1.00 21.38 310 ASN A C 1
ATOM 2339 O O . ASN A 1 310 ? 69.243 19.581 50.735 1.00 21.95 310 ASN A O 1
ATOM 2344 N N . GLU A 1 311 ? 68.384 21.237 49.475 1.00 20.60 311 GLU A N 1
ATOM 2345 C CA . GLU A 1 311 ? 69.253 20.951 48.334 1.00 18.90 311 GLU A CA 1
ATOM 2346 C C . GLU A 1 311 ? 70.606 21.613 48.642 1.00 19.32 311 GLU A C 1
ATOM 2347 O O . GLU A 1 311 ? 71.647 21.205 48.129 1.00 19.03 311 GLU A O 1
ATOM 2353 N N . MET A 1 312 ? 70.579 22.634 49.495 1.00 18.58 312 MET A N 1
ATOM 2354 C CA . MET A 1 312 ? 71.793 23.348 49.881 1.00 17.43 312 MET A CA 1
ATOM 2355 C C . MET A 1 312 ? 72.739 22.415 50.636 1.00 17.80 312 MET A C 1
ATOM 2356 O O . MET A 1 312 ? 72.304 21.607 51.456 1.00 17.99 312 MET A O 1
ATOM 2361 N N . ASP A 1 313 ? 74.033 22.539 50.360 1.00 17.60 313 ASP A N 1
ATOM 2362 C CA . ASP A 1 313 ? 75.060 21.714 50.998 1.00 19.26 313 ASP A CA 1
ATOM 2363 C C . ASP A 1 313 ? 74.900 20.225 50.695 1.00 20.20 313 ASP A C 1
ATOM 2364 O O . ASP A 1 313 ? 75.266 19.382 51.516 1.00 22.55 313 ASP A O 1
ATOM 2369 N N . SER A 1 314 ? 74.362 19.890 49.526 1.00 19.00 314 SER A N 1
ATOM 2370 C CA . SER A 1 314 ? 74.181 18.486 49.175 1.00 18.96 314 SER A CA 1
ATOM 2371 C C . SER A 1 314 ? 75.485 17.849 48.684 1.00 20.35 314 SER A C 1
ATOM 2372 O O . SER A 1 314 ? 75.696 16.639 48.838 1.00 21.39 314 SER A O 1
ATOM 2375 N N . ASN A 1 315 ? 76.357 18.673 48.105 1.00 20.19 315 ASN A N 1
ATOM 2376 C CA . ASN A 1 315 ? 77.637 18.214 47.569 1.00 19.91 315 ASN A CA 1
ATOM 2377 C C . ASN A 1 315 ? 78.819 19.023 48.102 1.00 20.90 315 ASN A C 1
ATOM 2378 O O . ASN A 1 315 ? 79.817 18.454 48.547 1.00 22.35 315 ASN A O 1
ATOM 2383 N N . GLN A 1 316 ? 78.701 20.348 48.043 1.00 20.26 316 GLN A N 1
ATOM 2384 C CA . GLN A 1 316 ? 79.737 21.261 48.527 1.00 20.10 316 GLN A CA 1
ATOM 2385 C C . GLN A 1 316 ? 79.093 22.344 49.387 1.00 19.50 316 GLN A C 1
ATOM 2386 O O . GLN A 1 316 ? 77.935 22.699 49.181 1.00 19.10 316 GLN A O 1
ATOM 2392 N N . PRO A 1 317 ? 79.837 22.882 50.365 1.00 18.68 317 PRO A N 1
ATOM 2393 C CA . PRO A 1 317 ? 79.291 23.933 51.230 1.00 18.93 317 PRO A CA 1
ATOM 2394 C C . PRO A 1 317 ? 78.834 25.129 50.386 1.00 17.90 317 PRO A C 1
ATOM 2395 O O . PRO A 1 317 ? 79.545 25.564 49.485 1.00 17.07 317 PRO A O 1
ATOM 2399 N N . ILE A 1 318 ? 77.650 25.653 50.681 1.00 18.35 318 ILE A N 1
ATOM 2400 C CA . ILE A 1 318 ? 77.104 26.789 49.943 1.00 17.67 318 ILE A CA 1
ATOM 2401 C C . ILE A 1 318 ? 77.248 28.067 50.771 1.00 17.65 318 ILE A C 1
ATOM 2402 O O . ILE A 1 318 ? 76.542 28.263 51.761 1.00 18.67 318 ILE A O 1
ATOM 2407 N N . ALA A 1 319 ? 78.165 28.934 50.354 1.00 17.66 319 ALA A N 1
ATOM 2408 C CA . ALA A 1 319 ? 78.432 30.186 51.056 1.00 18.20 319 ALA A CA 1
ATOM 2409 C C . ALA A 1 319 ? 77.236 31.139 51.104 1.00 18.03 319 ALA A C 1
ATOM 2410 O O . ALA A 1 319 ? 77.016 31.819 52.107 1.00 18.97 319 ALA A O 1
ATOM 2412 N N . ALA A 1 320 ? 76.462 31.196 50.028 1.00 16.57 320 ALA A N 1
ATOM 2413 C CA . ALA A 1 320 ? 75.303 32.076 49.994 1.00 16.52 320 ALA A CA 1
ATOM 2414 C C . ALA A 1 320 ? 74.059 31.351 49.492 1.00 16.44 320 ALA A C 1
ATOM 2415 O O . ALA A 1 320 ? 73.700 31.443 48.313 1.00 15.13 320 ALA A O 1
ATOM 2417 N N . PRO A 1 321 ? 73.391 30.600 50.381 1.00 16.94 321 PRO A N 1
ATOM 2418 C CA . PRO A 1 321 ? 72.184 29.885 49.964 1.00 16.48 321 PRO A CA 1
ATOM 2419 C C . PRO A 1 321 ? 70.996 30.842 49.924 1.00 16.54 321 PRO A C 1
ATOM 2420 O O . PRO A 1 321 ? 70.743 31.567 50.888 1.00 16.33 321 PRO A O 1
ATOM 2424 N N . VAL A 1 322 ? 70.286 30.858 48.802 1.00 15.66 322 VAL A N 1
ATOM 2425 C CA . VAL A 1 322 ? 69.115 31.708 48.647 1.00 14.96 322 VAL A CA 1
ATOM 2426 C C . VAL A 1 322 ? 67.958 30.774 48.309 1.00 16.92 322 VAL A C 1
ATOM 2427 O O . VAL A 1 322 ? 67.875 30.247 47.200 1.00 16.95 322 VAL A O 1
ATOM 2431 N N . VAL A 1 323 ? 67.074 30.566 49.277 1.00 17.05 323 VAL A N 1
ATOM 2432 C CA . VAL A 1 323 ? 65.936 29.674 49.098 1.00 19.21 323 VAL A CA 1
ATOM 2433 C C . VAL A 1 323 ? 64.648 30.422 48.770 1.00 20.30 323 VAL A C 1
ATOM 2434 O O . VAL A 1 323 ? 64.280 31.376 49.453 1.00 22.65 323 VAL A O 1
ATOM 2438 N N . GLY A 1 324 ? 63.968 29.967 47.722 1.00 20.16 324 GLY A N 1
ATOM 2439 C CA . GLY A 1 324 ? 62.725 30.582 47.288 1.00 21.30 324 GLY A CA 1
ATOM 2440 C C . GLY A 1 324 ? 62.573 30.369 45.794 1.00 22.20 324 GLY A C 1
ATOM 2441 O O . GLY A 1 324 ? 63.459 29.778 45.167 1.00 22.66 324 GLY A O 1
ATOM 2442 N N . ASP A 1 325 ? 61.470 30.833 45.209 1.00 22.22 325 ASP A N 1
ATOM 2443 C CA . ASP A 1 325 ? 61.279 30.660 43.772 1.00 21.50 325 ASP A CA 1
ATOM 2444 C C . ASP A 1 325 ? 62.215 31.618 43.037 1.00 21.49 325 ASP A C 1
ATOM 2445 O O . ASP A 1 325 ? 62.430 32.754 43.471 1.00 21.85 325 ASP A O 1
ATOM 2450 N N . ILE A 1 326 ? 62.772 31.146 41.926 1.00 21.06 326 ILE A N 1
ATOM 2451 C CA . ILE A 1 326 ? 63.740 31.908 41.145 1.00 21.12 326 ILE A CA 1
ATOM 2452 C C . ILE A 1 326 ? 63.348 33.306 40.692 1.00 21.17 326 ILE A C 1
ATOM 2453 O O . ILE A 1 326 ? 64.175 34.218 40.717 1.00 21.32 326 ILE A O 1
ATOM 2458 N N . LYS A 1 327 ? 62.100 33.486 40.286 1.00 21.82 327 LYS A N 1
ATOM 2459 C CA . LYS A 1 327 ? 61.656 34.796 39.833 1.00 23.60 327 LYS A CA 1
ATOM 2460 C C . LYS A 1 327 ? 61.745 35.811 40.967 1.00 22.77 327 LYS A C 1
ATOM 2461 O O . LYS A 1 327 ? 62.230 36.927 40.781 1.00 22.97 327 LYS A O 1
ATOM 2467 N N . SER A 1 328 ? 61.282 35.411 42.146 1.00 21.80 328 SER A N 1
ATOM 2468 C CA . SER A 1 328 ? 61.305 36.278 43.320 1.00 20.57 328 SER A CA 1
ATOM 2469 C C . SER A 1 328 ? 62.725 36.561 43.791 1.00 20.98 328 SER A C 1
ATOM 2470 O O . SER A 1 328 ? 63.042 37.675 44.221 1.00 21.40 328 SER A O 1
ATOM 2473 N N . ALA A 1 329 ? 63.578 35.547 43.707 1.00 19.12 329 ALA A N 1
ATOM 2474 C CA . ALA A 1 329 ? 64.965 35.671 44.139 1.00 19.54 329 ALA A CA 1
ATOM 2475 C C . ALA A 1 329 ? 65.822 36.518 43.199 1.00 20.95 329 ALA A C 1
ATOM 2476 O O . ALA A 1 329 ? 66.579 37.385 43.644 1.00 21.71 329 ALA A O 1
ATOM 2478 N N . VAL A 1 330 ? 65.716 36.260 41.899 1.00 21.62 330 VAL A N 1
ATOM 2479 C CA . VAL A 1 330 ? 66.500 37.009 40.930 1.00 22.39 330 VAL A CA 1
ATOM 2480 C C . VAL A 1 330 ? 66.104 38.483 40.930 1.00 22.08 330 VAL A C 1
ATOM 2481 O O . VAL A 1 330 ? 66.953 39.363 40.795 1.00 22.77 330 VAL A O 1
ATOM 2485 N N . SER A 1 331 ? 64.817 38.751 41.096 1.00 21.71 331 SER A N 1
ATOM 2486 C CA . SER A 1 331 ? 64.335 40.124 41.121 1.00 23.47 331 SER A CA 1
ATOM 2487 C C . SER A 1 331 ? 65.003 40.896 42.259 1.00 24.02 331 SER A C 1
ATOM 2488 O O . SER A 1 331 ? 65.554 41.977 42.047 1.00 25.17 331 SER A O 1
ATOM 2491 N N . LEU A 1 332 ? 64.956 40.330 43.463 1.00 22.11 332 LEU A N 1
ATOM 2492 C CA . LEU A 1 332 ? 65.545 40.963 44.637 1.00 21.07 332 LEU A CA 1
ATOM 2493 C C . LEU A 1 332 ? 67.051 41.083 44.535 1.00 20.91 332 LEU A C 1
ATOM 2494 O O . LEU A 1 332 ? 67.622 42.092 44.954 1.00 20.73 332 LEU A O 1
ATOM 2499 N N . LEU A 1 333 ? 67.698 40.056 43.991 1.00 21.26 333 LEU A N 1
ATOM 2500 C CA . LEU A 1 333 ? 69.148 40.084 43.843 1.00 22.01 333 LEU A CA 1
ATOM 2501 C C . LEU A 1 333 ? 69.531 41.182 42.851 1.00 24.30 333 LEU A C 1
ATOM 2502 O O . LEU A 1 333 ? 70.465 41.950 43.089 1.00 23.54 333 LEU A O 1
ATOM 2507 N N . ARG A 1 334 ? 68.802 41.259 41.744 1.00 25.05 334 ARG A N 1
ATOM 2508 C CA . ARG A 1 334 ? 69.071 42.284 40.742 1.00 27.73 334 ARG A CA 1
ATOM 2509 C C . ARG A 1 334 ? 69.028 43.662 41.394 1.00 27.67 334 ARG A C 1
ATOM 2510 O O . ARG A 1 334 ? 69.927 44.474 41.185 1.00 27.74 334 ARG A O 1
ATOM 2518 N N . LYS A 1 335 ? 67.990 43.916 42.189 1.00 27.06 335 LYS A N 1
ATOM 2519 C CA . LYS A 1 335 ? 67.833 45.205 42.863 1.00 27.78 335 LYS A CA 1
ATOM 2520 C C . LYS A 1 335 ? 68.963 45.480 43.854 1.00 29.08 335 LYS A C 1
ATOM 2521 O O . LYS A 1 335 ? 69.378 46.623 44.027 1.00 28.56 335 LYS A O 1
ATOM 2527 N N . ALA A 1 336 ? 69.455 44.427 44.502 1.00 29.05 336 ALA A N 1
ATOM 2528 C CA . ALA A 1 336 ? 70.533 44.550 45.478 1.00 29.05 336 ALA A CA 1
ATOM 2529 C C . ALA A 1 336 ? 71.891 44.828 44.832 1.00 29.98 336 ALA A C 1
ATOM 2530 O O . ALA A 1 336 ? 72.819 45.285 45.498 1.00 31.48 336 ALA A O 1
ATOM 2532 N N . LEU A 1 337 ? 72.003 44.562 43.535 1.00 30.55 337 LEU A N 1
ATOM 2533 C CA . LEU A 1 337 ? 73.255 44.772 42.817 1.00 31.78 337 LEU A CA 1
ATOM 2534 C C . LEU A 1 337 ? 73.261 45.996 41.903 1.00 33.72 337 LEU A C 1
ATOM 2535 O O . LEU A 1 337 ? 74.301 46.348 41.349 1.00 33.66 337 LEU A O 1
ATOM 2540 N N . LYS A 1 338 ? 72.110 46.643 41.743 1.00 36.48 338 LYS A N 1
ATOM 2541 C CA . LYS A 1 338 ? 72.020 47.818 40.875 1.00 39.52 338 LYS A CA 1
ATOM 2542 C C . LYS A 1 338 ? 72.987 48.924 41.297 1.00 39.77 338 LYS A C 1
ATOM 2543 O O . LYS A 1 338 ? 72.991 49.354 42.452 1.00 40.03 338 LYS A O 1
ATOM 2549 N N . GLY A 1 339 ? 73.808 49.376 40.352 1.00 39.54 339 GLY A N 1
ATOM 2550 C CA . GLY A 1 339 ? 74.770 50.424 40.645 1.00 38.29 339 GLY A CA 1
ATOM 2551 C C . GLY A 1 339 ? 76.162 49.873 40.867 1.00 37.19 339 GLY A C 1
ATOM 2552 O O . GLY A 1 339 ? 77.149 50.593 40.755 1.00 38.03 339 GLY A O 1
ATOM 2553 N N . ALA A 1 340 ? 76.243 48.587 41.182 1.00 36.49 340 ALA A N 1
ATOM 2554 C CA . ALA A 1 340 ? 77.526 47.943 41.415 1.00 36.34 340 ALA A CA 1
ATOM 2555 C C . ALA A 1 340 ? 78.357 47.863 40.135 1.00 36.93 340 ALA A C 1
ATOM 2556 O O . ALA A 1 340 ? 77.818 47.825 39.024 1.00 36.72 340 ALA A O 1
ATOM 2558 N N . PRO A 1 341 ? 79.688 47.836 40.278 1.00 36.40 341 PRO A N 1
ATOM 2559 C CA . PRO A 1 341 ? 80.606 47.757 39.140 1.00 36.90 341 PRO A CA 1
ATOM 2560 C C . PRO A 1 341 ? 80.443 46.438 38.389 1.00 37.88 341 PRO A C 1
ATOM 2561 O O . PRO A 1 341 ? 80.282 45.383 39.009 1.00 38.11 341 PRO A O 1
ATOM 2565 N N . LYS A 1 342 ? 80.485 46.489 37.061 1.00 36.70 342 LYS A N 1
ATOM 2566 C CA . LYS A 1 342 ? 80.360 45.271 36.276 1.00 35.86 342 LYS A CA 1
ATOM 2567 C C . LYS A 1 342 ? 81.604 44.415 36.462 1.00 35.23 342 LYS A C 1
ATOM 2568 O O . LYS A 1 342 ? 82.644 44.912 36.885 1.00 33.78 342 LYS A O 1
ATOM 2574 N N . ALA A 1 343 ? 81.488 43.127 36.149 1.00 35.32 343 ALA A N 1
ATOM 2575 C CA . ALA A 1 343 ? 82.598 42.187 36.290 1.00 36.29 343 ALA A CA 1
ATOM 2576 C C . ALA A 1 343 ? 83.898 42.689 35.664 1.00 37.20 343 ALA A C 1
ATOM 2577 O O . ALA A 1 343 ? 83.887 43.540 34.777 1.00 37.76 343 ALA A O 1
ATOM 2579 N N . ASP A 1 344 ? 85.014 42.139 36.128 1.00 37.79 344 ASP A N 1
ATOM 2580 C CA . ASP A 1 344 ? 86.336 42.521 35.646 1.00 38.95 344 ASP A CA 1
ATOM 2581 C C . ASP A 1 344 ? 86.527 42.292 34.145 1.00 39.45 344 ASP A C 1
ATOM 2582 O O . ASP A 1 344 ? 86.498 41.156 33.671 1.00 39.29 344 ASP A O 1
ATOM 2587 N N . ALA A 1 345 ? 86.759 43.379 33.412 1.00 39.69 345 ALA A N 1
ATOM 2588 C CA . ALA A 1 345 ? 86.950 43.330 31.964 1.00 38.60 345 ALA A CA 1
ATOM 2589 C C . ALA A 1 345 ? 88.113 42.450 31.498 1.00 38.13 345 ALA A C 1
ATOM 2590 O O . ALA A 1 345 ? 88.097 41.951 30.374 1.00 37.24 345 ALA A O 1
ATOM 2592 N N . GLU A 1 346 ? 89.122 42.273 32.347 1.00 38.32 346 GLU A N 1
ATOM 2593 C CA . GLU A 1 346 ? 90.273 41.438 32.000 1.00 38.57 346 GLU A CA 1
ATOM 2594 C C . GLU A 1 346 ? 89.919 39.967 32.218 1.00 37.15 346 GLU A C 1
ATOM 2595 O O . GLU A 1 346 ? 90.636 39.065 31.784 1.00 35.97 346 GLU A O 1
ATOM 2601 N N . TRP A 1 347 ? 88.807 39.743 32.910 1.00 34.55 347 TRP A N 1
ATOM 2602 C CA . TRP A 1 347 ? 88.312 38.399 33.173 1.00 33.01 347 TRP A CA 1
ATOM 2603 C C . TRP A 1 347 ? 87.375 38.064 32.018 1.00 32.25 347 TRP A C 1
ATOM 2604 O O . TRP A 1 347 ? 87.542 37.056 31.332 1.00 30.93 347 TRP A O 1
ATOM 2615 N N . THR A 1 348 ? 86.396 38.936 31.802 1.00 31.88 348 THR A N 1
ATOM 2616 C CA . THR A 1 348 ? 85.430 38.755 30.731 1.00 32.29 348 THR A CA 1
ATOM 2617 C C . THR A 1 348 ? 86.124 38.767 29.365 1.00 33.15 348 THR A C 1
ATOM 2618 O O . THR A 1 348 ? 85.682 38.101 28.425 1.00 32.36 348 THR A O 1
ATOM 2622 N N . GLY A 1 349 ? 87.220 39.512 29.264 1.00 31.98 349 GLY A N 1
ATOM 2623 C CA . GLY A 1 349 ? 87.945 39.590 28.010 1.00 31.45 349 GLY A CA 1
ATOM 2624 C C . GLY A 1 349 ? 88.691 38.317 27.667 1.00 30.23 349 GLY A C 1
ATOM 2625 O O . GLY A 1 349 ? 88.727 37.896 26.509 1.00 30.90 349 GLY A O 1
ATOM 2626 N N . ALA A 1 350 ? 89.298 37.697 28.671 1.00 28.98 350 ALA A N 1
ATOM 2627 C CA . ALA A 1 350 ? 90.040 36.472 28.442 1.00 28.50 350 ALA A CA 1
ATOM 2628 C C . ALA A 1 350 ? 89.096 35.377 27.958 1.00 29.34 350 ALA A C 1
ATOM 2629 O O . ALA A 1 350 ? 89.390 34.679 26.989 1.00 30.70 350 ALA A O 1
ATOM 2631 N N . LEU A 1 351 ? 87.956 35.234 28.626 1.00 29.88 351 LEU A N 1
ATOM 2632 C CA . LEU A 1 351 ? 86.976 34.216 28.255 1.00 30.36 351 LEU A CA 1
ATOM 2633 C C . LEU A 1 351 ? 86.462 34.434 26.836 1.00 30.64 351 LEU A C 1
ATOM 2634 O O . LEU A 1 351 ? 86.348 33.491 26.054 1.00 29.91 351 LEU A O 1
ATOM 2639 N N . LYS A 1 352 ? 86.151 35.682 26.509 1.00 31.09 352 LYS A N 1
ATOM 2640 C CA . LYS A 1 352 ? 85.649 36.019 25.185 1.00 32.78 352 LYS A CA 1
ATOM 2641 C C . LYS A 1 352 ? 86.620 35.543 24.115 1.00 32.28 352 LYS A C 1
ATOM 2642 O O . LYS A 1 352 ? 86.225 34.911 23.138 1.00 31.91 352 LYS A O 1
ATOM 2648 N N . ALA A 1 353 ? 87.896 35.854 24.309 1.00 32.20 353 ALA A N 1
ATOM 2649 C CA . ALA A 1 353 ? 88.926 35.456 23.368 1.00 32.02 353 ALA A CA 1
ATOM 2650 C C . ALA A 1 353 ? 88.961 33.935 23.210 1.00 32.23 353 ALA A C 1
ATOM 2651 O O . ALA A 1 353 ? 89.244 33.426 22.123 1.00 32.20 353 ALA A O 1
ATOM 2653 N N . LYS A 1 354 ? 88.678 33.213 24.294 1.00 32.01 354 LYS A N 1
ATOM 2654 C CA . LYS A 1 354 ? 88.662 31.746 24.262 1.00 32.00 354 LYS A CA 1
ATOM 2655 C C . LYS A 1 354 ? 87.483 31.254 23.427 1.00 30.06 354 LYS A C 1
ATOM 2656 O O . LYS A 1 354 ? 87.615 30.342 22.615 1.00 29.21 354 LYS A O 1
ATOM 2662 N N . VAL A 1 355 ? 86.326 31.863 23.645 1.00 29.91 355 VAL A N 1
ATOM 2663 C CA . VAL A 1 355 ? 85.122 31.503 22.917 1.00 30.97 355 VAL A CA 1
ATOM 2664 C C . VAL A 1 355 ? 85.310 31.727 21.422 1.00 32.25 355 VAL A C 1
ATOM 2665 O O . VAL A 1 355 ? 85.132 30.802 20.632 1.00 32.59 355 VAL A O 1
ATOM 2669 N N . ASP A 1 356 ? 85.668 32.951 21.036 1.00 32.82 356 ASP A N 1
ATOM 2670 C CA . ASP A 1 356 ? 85.877 33.267 19.623 1.00 32.88 356 ASP A CA 1
ATOM 2671 C C . ASP A 1 356 ? 86.879 32.293 19.010 1.00 32.53 356 ASP A C 1
ATOM 2672 O O . ASP A 1 356 ? 86.733 31.865 17.864 1.00 31.17 356 ASP A O 1
ATOM 2677 N N . GLY A 1 357 ? 87.899 31.946 19.784 1.00 32.33 357 GLY A N 1
ATOM 2678 C CA . GLY A 1 357 ? 88.897 31.021 19.293 1.00 33.47 357 GLY A CA 1
ATOM 2679 C C . GLY A 1 357 ? 88.304 29.659 18.989 1.00 34.66 357 GLY A C 1
ATOM 2680 O O . GLY A 1 357 ? 88.445 29.149 17.877 1.00 36.11 357 GLY A O 1
ATOM 2681 N N . ASN A 1 358 ? 87.632 29.072 19.976 1.00 33.73 358 ASN A N 1
ATOM 2682 C CA . ASN A 1 358 ? 87.030 27.753 19.823 1.00 33.18 358 ASN A CA 1
ATOM 2683 C C . ASN A 1 358 ? 85.917 27.666 18.791 1.00 31.41 358 ASN A C 1
ATOM 2684 O O . ASN A 1 358 ? 85.762 26.645 18.129 1.00 31.31 358 ASN A O 1
ATOM 2689 N N . LYS A 1 359 ? 85.132 28.725 18.653 1.00 31.21 359 LYS A N 1
ATOM 2690 C CA . LYS A 1 359 ? 84.063 28.713 17.670 1.00 31.39 359 LYS A CA 1
ATOM 2691 C C . LYS A 1 359 ? 84.666 28.676 16.271 1.00 31.51 359 LYS A C 1
ATOM 2692 O O . LYS A 1 359 ? 84.197 27.942 15.401 1.00 32.00 359 LYS A O 1
ATOM 2698 N N . ALA A 1 360 ? 85.718 29.458 16.062 1.00 30.47 360 ALA A N 1
ATOM 2699 C CA . ALA A 1 360 ? 86.382 29.481 14.770 1.00 31.15 360 ALA A CA 1
ATOM 2700 C C . ALA A 1 360 ? 86.899 28.075 14.482 1.00 31.18 360 ALA A C 1
ATOM 2701 O O . ALA A 1 360 ? 86.875 27.602 13.349 1.00 31.42 360 ALA A O 1
ATOM 2703 N N . LYS A 1 361 ? 87.355 27.410 15.534 1.00 31.60 361 LYS A N 1
ATOM 2704 C CA . LYS A 1 361 ? 87.887 26.061 15.430 1.00 33.32 361 LYS A CA 1
ATOM 2705 C C . LYS A 1 361 ? 86.778 25.061 15.071 1.00 31.98 361 LYS A C 1
ATOM 2706 O O . LYS A 1 361 ? 87.004 24.094 14.340 1.00 30.58 361 LYS A O 1
ATOM 2712 N N . LEU A 1 362 ? 85.577 25.302 15.583 1.00 30.41 362 LEU A N 1
ATOM 2713 C CA . LEU A 1 362 ? 84.455 24.422 15.297 1.00 29.84 362 LEU A CA 1
ATOM 2714 C C . LEU A 1 362 ? 83.979 24.665 13.875 1.00 29.98 362 LEU A C 1
ATOM 2715 O O . LEU A 1 362 ? 83.529 23.741 13.196 1.00 29.75 362 LEU A O 1
ATOM 2720 N N . ALA A 1 363 ? 84.087 25.914 13.428 1.00 30.69 363 ALA A N 1
ATOM 2721 C CA . ALA A 1 363 ? 83.668 26.292 12.078 1.00 30.94 363 ALA A CA 1
ATOM 2722 C C . ALA A 1 363 ? 84.438 25.509 11.012 1.00 30.94 363 ALA A C 1
ATOM 2723 O O . ALA A 1 363 ? 83.862 25.053 10.024 1.00 31.06 363 ALA A O 1
ATOM 2725 N N . GLY A 1 364 ? 85.741 25.356 11.219 1.00 31.25 364 GLY A N 1
ATOM 2726 C CA . GLY A 1 364 ? 86.557 24.623 10.271 1.00 31.22 364 GLY A CA 1
ATOM 2727 C C . GLY A 1 364 ? 86.118 23.179 10.160 1.00 32.27 364 GLY A C 1
ATOM 2728 O O . GLY A 1 364 ? 86.146 22.592 9.078 1.00 33.34 364 GLY A O 1
ATOM 2729 N N . LYS A 1 365 ? 85.708 22.601 11.284 1.00 32.77 365 LYS A N 1
ATOM 2730 C CA . LYS A 1 365 ? 85.255 21.215 11.305 1.00 33.08 365 LYS A CA 1
ATOM 2731 C C . LYS A 1 365 ? 83.957 21.035 10.531 1.00 33.28 365 LYS A C 1
ATOM 2732 O O . LYS A 1 365 ? 83.833 20.104 9.732 1.00 33.15 365 LYS A O 1
ATOM 2738 N N . MET A 1 366 ? 82.994 21.925 10.778 1.00 32.02 366 MET A N 1
ATOM 2739 C CA . MET A 1 366 ? 81.693 21.867 10.118 1.00 32.89 366 MET A CA 1
ATOM 2740 C C . MET A 1 366 ? 81.811 22.001 8.602 1.00 34.37 366 MET A C 1
ATOM 2741 O O . MET A 1 366 ? 80.932 21.562 7.860 1.00 34.06 366 MET A O 1
ATOM 2746 N N . THR A 1 367 ? 82.913 22.598 8.158 1.00 36.34 367 THR A N 1
ATOM 2747 C CA . THR A 1 367 ? 83.186 22.818 6.741 1.00 39.10 367 THR A CA 1
ATOM 2748 C C . THR A 1 367 ? 83.840 21.605 6.080 1.00 39.75 367 THR A C 1
ATOM 2749 O O . THR A 1 367 ? 83.820 21.466 4.856 1.00 40.30 367 THR A O 1
ATOM 2753 N N . ALA A 1 368 ? 84.414 20.728 6.896 1.00 40.40 368 ALA A N 1
ATOM 2754 C CA . ALA A 1 368 ? 85.078 19.535 6.392 1.00 41.05 368 ALA A CA 1
ATOM 2755 C C . ALA A 1 368 ? 84.221 18.772 5.384 1.00 41.50 368 ALA A C 1
ATOM 2756 O O . ALA A 1 368 ? 82.992 18.747 5.480 1.00 41.12 368 ALA A O 1
ATOM 2758 N N . GLU A 1 369 ? 84.895 18.149 4.422 1.00 41.55 369 GLU A N 1
ATOM 2759 C CA . GLU A 1 369 ? 84.256 17.377 3.363 1.00 42.20 369 GLU A CA 1
ATOM 2760 C C . GLU A 1 369 ? 84.351 15.875 3.651 1.00 40.29 369 GLU A C 1
ATOM 2761 O O . GLU A 1 369 ? 85.380 15.399 4.132 1.00 40.50 369 GLU A O 1
ATOM 2767 N N . THR A 1 370 ? 83.292 15.126 3.349 1.00 36.56 370 THR A N 1
ATOM 2768 C CA . THR A 1 370 ? 83.303 13.682 3.596 1.00 34.93 370 THR A CA 1
ATOM 2769 C C . THR A 1 370 ? 82.697 12.849 2.465 1.00 33.60 370 THR A C 1
ATOM 2770 O O . THR A 1 370 ? 81.916 13.348 1.655 1.00 33.66 370 THR A O 1
ATOM 2774 N N . PRO A 1 371 ? 83.059 11.557 2.399 1.00 31.84 371 PRO A N 1
ATOM 2775 C CA . PRO A 1 371 ? 82.539 10.659 1.366 1.00 31.53 371 PRO A CA 1
ATOM 2776 C C . PRO A 1 371 ? 81.026 10.474 1.504 1.00 31.72 371 PRO A C 1
ATOM 2777 O O . PRO A 1 371 ? 80.486 10.500 2.615 1.00 31.63 371 PRO A O 1
ATOM 2781 N N . SER A 1 372 ? 80.351 10.290 0.373 1.00 30.92 372 SER A N 1
ATOM 2782 C CA . SER A 1 372 ? 78.905 10.094 0.360 1.00 30.03 372 SER A CA 1
ATOM 2783 C C . SER A 1 372 ? 78.521 8.940 1.287 1.00 29.37 372 SER A C 1
ATOM 2784 O O . SER A 1 372 ? 79.133 7.874 1.244 1.00 28.71 372 SER A O 1
ATOM 2787 N N . GLY A 1 373 ? 77.509 9.162 2.124 1.00 29.12 373 GLY A N 1
ATOM 2788 C CA . GLY A 1 373 ? 77.066 8.136 3.056 1.00 26.62 373 GLY A CA 1
ATOM 2789 C C . GLY A 1 373 ? 77.992 7.995 4.255 1.00 26.51 373 GLY A C 1
ATOM 2790 O O . GLY A 1 373 ? 77.851 7.060 5.049 1.00 26.32 373 GLY A O 1
ATOM 2791 N N . MET A 1 374 ? 78.937 8.923 4.396 1.00 25.07 374 MET A N 1
ATOM 2792 C CA . MET A 1 374 ? 79.889 8.877 5.499 1.00 25.52 374 MET A CA 1
ATOM 2793 C C . MET A 1 374 ? 80.195 10.242 6.121 1.00 24.60 374 MET A C 1
ATOM 2794 O O . MET A 1 374 ? 81.357 10.638 6.238 1.00 23.93 374 MET A O 1
ATOM 2799 N N . MET A 1 375 ? 79.154 10.963 6.514 1.00 22.86 375 MET A N 1
ATOM 2800 C CA . MET A 1 375 ? 79.341 12.261 7.149 1.00 21.28 375 MET A CA 1
ATOM 2801 C C . MET A 1 375 ? 79.844 12.013 8.566 1.00 20.39 375 MET A C 1
ATOM 2802 O O . MET A 1 375 ? 79.772 10.887 9.073 1.00 20.45 375 MET A O 1
ATOM 2807 N N . ASN A 1 376 ? 80.371 13.052 9.204 1.00 19.40 376 ASN A N 1
ATOM 2808 C CA . ASN A 1 376 ? 80.797 12.921 10.588 1.00 19.48 376 ASN A CA 1
ATOM 2809 C C . ASN A 1 376 ? 79.803 13.747 11.400 1.00 18.85 376 ASN A C 1
ATOM 2810 O O . ASN A 1 376 ? 78.811 14.226 10.852 1.00 18.80 376 ASN A O 1
ATOM 2815 N N . TYR A 1 377 ? 80.037 13.923 12.692 1.00 19.09 377 TYR A N 1
ATOM 2816 C CA . TYR A 1 377 ? 79.075 14.674 13.495 1.00 21.07 377 TYR A CA 1
ATOM 2817 C C . TYR A 1 377 ? 79.132 16.192 13.324 1.00 22.53 377 TYR A C 1
ATOM 2818 O O . TYR A 1 377 ? 78.177 16.895 13.656 1.00 24.69 377 TYR A O 1
ATOM 2827 N N . SER A 1 378 ? 80.233 16.703 12.787 1.00 21.41 378 SER A N 1
ATOM 2828 C CA . SER A 1 378 ? 80.351 18.140 12.605 1.00 21.73 378 SER A CA 1
ATOM 2829 C C . SER A 1 378 ? 79.671 18.658 11.341 1.00 21.79 378 SER A C 1
ATOM 2830 O O . SER A 1 378 ? 78.848 19.577 11.414 1.00 22.45 378 SER A O 1
ATOM 2833 N N . ASN A 1 379 ? 79.998 18.080 10.186 1.00 21.38 379 ASN A N 1
ATOM 2834 C CA . ASN A 1 379 ? 79.405 18.560 8.942 1.00 22.91 379 ASN A CA 1
ATOM 2835 C C . ASN A 1 379 ? 77.929 18.223 8.789 1.00 21.99 379 ASN A C 1
ATOM 2836 O O . ASN A 1 379 ? 77.210 18.892 8.048 1.00 23.10 379 ASN A O 1
ATOM 2841 N N . SER A 1 380 ? 77.461 17.205 9.500 1.00 19.45 380 SER A N 1
ATOM 2842 C CA . SER A 1 380 ? 76.050 16.870 9.429 1.00 18.54 380 SER A CA 1
ATOM 2843 C C . SER A 1 380 ? 75.263 17.801 10.362 1.00 18.86 380 SER A C 1
ATOM 2844 O O . SER A 1 380 ? 74.281 18.421 9.951 1.00 20.06 380 SER A O 1
ATOM 2847 N N . LEU A 1 381 ? 75.704 17.916 11.613 1.00 17.92 381 LEU A N 1
ATOM 2848 C CA . LEU A 1 381 ? 75.012 18.764 12.584 1.00 17.86 381 LEU A CA 1
ATOM 2849 C C . LEU A 1 381 ? 75.182 20.255 12.289 1.00 18.91 381 LEU A C 1
ATOM 2850 O O . LEU A 1 381 ? 74.413 21.088 12.783 1.00 17.72 381 LEU A O 1
ATOM 2855 N N . GLY A 1 382 ? 76.183 20.593 11.481 1.00 18.94 382 GLY A N 1
ATOM 2856 C CA . GLY A 1 382 ? 76.380 21.985 11.117 1.00 19.02 382 GLY A CA 1
ATOM 2857 C C . GLY A 1 382 ? 75.167 22.446 10.317 1.00 18.51 382 GLY A C 1
ATOM 2858 O O . GLY A 1 382 ? 74.787 23.610 10.359 1.00 19.41 382 GLY A O 1
ATOM 2859 N N . VAL A 1 383 ? 74.555 21.519 9.586 1.00 19.04 383 VAL A N 1
ATOM 2860 C CA . VAL A 1 383 ? 73.371 21.823 8.787 1.00 19.47 383 VAL A CA 1
ATOM 2861 C C . VAL A 1 383 ? 72.198 22.131 9.722 1.00 19.53 383 VAL A C 1
ATOM 2862 O O . VAL A 1 383 ? 71.423 23.065 9.493 1.00 19.38 383 VAL A O 1
ATOM 2866 N N . VAL A 1 384 ? 72.063 21.338 10.777 1.00 17.90 384 VAL A N 1
ATOM 2867 C CA . VAL A 1 384 ? 70.991 21.561 11.738 1.00 16.77 384 VAL A CA 1
ATOM 2868 C C . VAL A 1 384 ? 71.217 22.907 12.432 1.00 16.84 384 VAL A C 1
ATOM 2869 O O . VAL A 1 384 ? 70.274 23.664 12.668 1.00 17.49 384 VAL A O 1
ATOM 2873 N N . ARG A 1 385 ? 72.475 23.201 12.744 1.00 16.05 385 ARG A N 1
ATOM 2874 C CA . ARG A 1 385 ? 72.842 24.460 13.385 1.00 17.06 385 ARG A CA 1
ATOM 2875 C C . ARG A 1 385 ? 72.313 25.654 12.582 1.00 18.17 385 ARG A C 1
ATOM 2876 O O . ARG A 1 385 ? 71.599 26.512 13.115 1.00 19.31 385 ARG A O 1
ATOM 2884 N N . ASP A 1 386 ? 72.666 25.704 11.301 1.00 17.10 386 ASP A N 1
ATOM 2885 C CA . ASP A 1 386 ? 72.229 26.788 10.427 1.00 18.21 386 ASP A CA 1
ATOM 2886 C C . ASP A 1 386 ? 70.710 26.880 10.335 1.00 17.28 386 ASP A C 1
ATOM 2887 O O . ASP A 1 386 ? 70.142 27.971 10.321 1.00 17.01 386 ASP A O 1
ATOM 2892 N N . PHE A 1 387 ? 70.048 25.733 10.267 1.00 15.56 387 PHE A N 1
ATOM 2893 C CA . PHE A 1 387 ? 68.601 25.732 10.169 1.00 17.33 387 PHE A CA 1
ATOM 2894 C C . PHE A 1 387 ? 67.979 26.314 11.437 1.00 18.32 387 PHE A C 1
ATOM 2895 O O . PHE A 1 387 ? 67.035 27.112 11.372 1.00 18.92 387 PHE A O 1
ATOM 2903 N N . MET A 1 388 ? 68.512 25.918 12.591 1.00 18.11 388 MET A N 1
ATOM 2904 C CA . MET A 1 388 ? 67.987 26.389 13.869 1.00 20.18 388 MET A CA 1
ATOM 2905 C C . MET A 1 388 ? 68.240 27.868 14.119 1.00 20.54 388 MET A C 1
ATOM 2906 O O . MET A 1 388 ? 67.495 28.513 14.856 1.00 21.64 388 MET A O 1
ATOM 2911 N N . LEU A 1 389 ? 69.292 28.408 13.515 1.00 21.00 389 LEU A N 1
ATOM 2912 C CA . LEU A 1 389 ? 69.586 29.829 13.666 1.00 21.14 389 LEU A CA 1
ATOM 2913 C C . LEU A 1 389 ? 68.574 30.633 12.841 1.00 22.10 389 LEU A C 1
ATOM 2914 O O . LEU A 1 389 ? 68.186 31.738 13.221 1.00 22.08 389 LEU A O 1
ATOM 2919 N N . ALA A 1 390 ? 68.137 30.056 11.722 1.00 23.45 390 ALA A N 1
ATOM 2920 C CA . ALA A 1 390 ? 67.166 30.694 10.829 1.00 23.72 390 ALA A CA 1
ATOM 2921 C C . ALA A 1 390 ? 65.735 30.473 11.297 1.00 23.18 390 ALA A C 1
ATOM 2922 O O . ALA A 1 390 ? 64.876 31.327 11.101 1.00 24.15 390 ALA A O 1
ATOM 2924 N N . ASN A 1 391 ? 65.482 29.321 11.909 1.00 22.89 391 ASN A N 1
ATOM 2925 C CA . ASN A 1 391 ? 64.153 28.983 12.401 1.00 23.74 391 ASN A CA 1
ATOM 2926 C C . ASN A 1 391 ? 64.245 28.693 13.900 1.00 25.13 391 ASN A C 1
ATOM 2927 O O . ASN A 1 391 ? 64.238 27.537 14.316 1.00 26.73 391 ASN A O 1
ATOM 2932 N N . PRO A 1 392 ? 64.320 29.745 14.730 1.00 24.73 392 PRO A N 1
ATOM 2933 C CA . PRO A 1 392 ? 64.424 29.634 16.191 1.00 24.62 392 PRO A CA 1
ATOM 2934 C C . PRO A 1 392 ? 63.208 29.096 16.943 1.00 23.60 392 PRO A C 1
ATOM 2935 O O . PRO A 1 392 ? 63.356 28.474 17.990 1.00 24.86 392 PRO A O 1
ATOM 2939 N N . ASP A 1 393 ? 62.015 29.339 16.416 1.00 22.90 393 ASP A N 1
ATOM 2940 C CA . ASP A 1 393 ? 60.783 28.931 17.086 1.00 23.23 393 ASP A CA 1
ATOM 2941 C C . ASP A 1 393 ? 60.330 27.501 16.797 1.00 22.70 393 ASP A C 1
ATOM 2942 O O . ASP A 1 393 ? 59.189 27.254 16.393 1.00 22.93 393 ASP A O 1
ATOM 2947 N N . ILE A 1 394 ? 61.240 26.562 17.029 1.00 20.32 394 ILE A N 1
ATOM 2948 C CA . ILE A 1 394 ? 60.990 25.143 16.802 1.00 19.58 394 ILE A CA 1
ATOM 2949 C C . ILE A 1 394 ? 61.563 24.384 17.997 1.00 19.35 394 ILE A C 1
ATOM 2950 O O . ILE A 1 394 ? 62.598 24.769 18.535 1.00 19.34 394 ILE A O 1
ATOM 2955 N N . SER A 1 395 ? 60.888 23.320 18.424 1.00 18.78 395 SER A N 1
ATOM 2956 C CA . SER A 1 395 ? 61.379 22.521 19.545 1.00 17.17 395 SER A CA 1
ATOM 2957 C C . SER A 1 395 ? 62.409 21.522 19.028 1.00 16.63 395 SER A C 1
ATOM 2958 O O . SER A 1 395 ? 62.237 20.932 17.956 1.00 16.67 395 SER A O 1
ATOM 2961 N N . LEU A 1 396 ? 63.476 21.328 19.791 1.00 15.41 396 LEU A N 1
ATOM 2962 C CA . LEU A 1 396 ? 64.525 20.400 19.392 1.00 17.17 396 LEU A CA 1
ATOM 2963 C C . LEU A 1 396 ? 64.694 19.254 20.395 1.00 16.49 396 LEU A C 1
ATOM 2964 O O . LEU A 1 396 ? 65.237 19.448 21.486 1.00 16.70 396 LEU A O 1
ATOM 2969 N N . VAL A 1 397 ? 64.219 18.067 20.031 1.00 15.44 397 VAL A N 1
ATOM 2970 C CA . VAL A 1 397 ? 64.354 16.901 20.897 1.00 14.25 397 VAL A CA 1
ATOM 2971 C C . VAL A 1 397 ? 65.714 16.294 20.563 1.00 13.47 397 VAL A C 1
ATOM 2972 O O . VAL A 1 397 ? 66.108 16.250 19.400 1.00 14.03 397 VAL A O 1
ATOM 2976 N N . ASN A 1 398 ? 66.432 15.824 21.575 1.00 12.92 398 ASN A N 1
ATOM 2977 C CA . ASN A 1 398 ? 67.766 15.285 21.340 1.00 13.70 398 ASN A CA 1
ATOM 2978 C C . ASN A 1 398 ? 68.179 14.221 22.357 1.00 13.55 398 ASN A C 1
ATOM 2979 O O . ASN A 1 398 ? 68.007 14.397 23.563 1.00 12.45 398 ASN A O 1
ATOM 2984 N N . GLU A 1 399 ? 68.710 13.107 21.862 1.00 13.95 399 GLU A N 1
ATOM 2985 C CA . GLU A 1 399 ? 69.165 12.027 22.732 1.00 13.74 399 GLU A CA 1
ATOM 2986 C C . GLU A 1 399 ? 70.116 11.092 21.983 1.00 15.33 399 GLU A C 1
ATOM 2987 O O . GLU A 1 399 ? 70.026 10.942 20.766 1.00 14.68 399 GLU A O 1
ATOM 2993 N N . GLY A 1 400 ? 71.021 10.471 22.735 1.00 16.06 400 GLY A N 1
ATOM 2994 C CA . GLY A 1 400 ? 72.009 9.561 22.178 1.00 15.69 400 GLY A CA 1
ATOM 2995 C C . GLY A 1 400 ? 73.301 9.773 22.951 1.00 17.37 400 GLY A C 1
ATOM 2996 O O . GLY A 1 400 ? 73.262 10.238 24.091 1.00 18.49 400 GLY A O 1
ATOM 2997 N N . ALA A 1 401 ? 74.441 9.424 22.360 1.00 16.41 401 ALA A N 1
ATOM 2998 C CA . ALA A 1 401 ? 75.726 9.636 23.020 1.00 16.60 401 ALA A CA 1
ATOM 2999 C C . ALA A 1 401 ? 76.450 10.705 22.210 1.00 16.81 401 ALA A C 1
ATOM 3000 O O . ALA A 1 401 ? 76.416 11.884 22.565 1.00 18.01 401 ALA A O 1
ATOM 3002 N N . ASN A 1 402 ? 77.092 10.298 21.119 1.00 17.33 402 ASN A N 1
ATOM 3003 C CA . ASN A 1 402 ? 77.788 11.246 20.252 1.00 17.17 402 ASN A CA 1
ATOM 3004 C C . ASN A 1 402 ? 76.753 12.200 19.658 1.00 17.05 402 ASN A C 1
ATOM 3005 O O . ASN A 1 402 ? 77.023 13.390 19.487 1.00 17.39 402 ASN A O 1
ATOM 3010 N N . ALA A 1 403 ? 75.568 11.669 19.358 1.00 15.61 403 ALA A N 1
ATOM 3011 C CA . ALA A 1 403 ? 74.481 12.462 18.784 1.00 17.01 403 ALA A CA 1
ATOM 3012 C C . ALA A 1 403 ? 73.967 13.503 19.780 1.00 17.93 403 ALA A C 1
ATOM 3013 O O . ALA A 1 403 ? 73.435 14.543 19.387 1.00 18.69 403 ALA A O 1
ATOM 3015 N N . LEU A 1 404 ? 74.114 13.216 21.070 1.00 17.97 404 LEU A N 1
ATOM 3016 C CA . LEU A 1 404 ? 73.675 14.142 22.112 1.00 17.46 404 LEU A CA 1
ATOM 3017 C C . LEU A 1 404 ? 74.745 15.196 22.390 1.00 18.13 404 LEU A C 1
ATOM 3018 O O . LEU A 1 404 ? 74.490 16.399 22.294 1.00 18.13 404 LEU A O 1
ATOM 3023 N N . ASP A 1 405 ? 75.944 14.734 22.728 1.00 18.54 405 ASP A N 1
ATOM 3024 C CA . ASP A 1 405 ? 77.044 15.631 23.046 1.00 19.40 405 ASP A CA 1
ATOM 3025 C C . ASP A 1 405 ? 77.378 16.607 21.931 1.00 18.40 405 ASP A C 1
ATOM 3026 O O . ASP A 1 405 ? 77.539 17.798 22.185 1.00 17.57 405 ASP A O 1
ATOM 3031 N N . ASN A 1 406 ? 77.477 16.112 20.700 1.00 17.01 406 ASN A N 1
ATOM 3032 C CA . ASN A 1 406 ? 77.808 16.980 19.573 1.00 18.52 406 ASN A CA 1
ATOM 3033 C C . ASN A 1 406 ? 76.705 17.974 19.249 1.00 18.07 406 ASN A C 1
ATOM 3034 O O . ASN A 1 406 ? 76.978 19.121 18.915 1.00 18.52 406 ASN A O 1
ATOM 3039 N N . THR A 1 407 ? 75.455 17.542 19.347 1.00 18.43 407 THR A N 1
ATOM 3040 C CA . THR A 1 407 ? 74.344 18.439 19.064 1.00 17.90 407 THR A CA 1
ATOM 3041 C C . THR A 1 407 ? 74.282 19.548 20.105 1.00 18.52 407 THR A C 1
ATOM 3042 O O . THR A 1 407 ? 74.080 20.710 19.761 1.00 18.04 407 THR A O 1
ATOM 3046 N N . ARG A 1 408 ? 74.459 19.188 21.376 1.00 19.65 408 ARG A N 1
ATOM 3047 C CA . ARG A 1 408 ? 74.421 20.166 22.462 1.00 20.37 408 ARG A CA 1
ATOM 3048 C C . ARG A 1 408 ? 75.471 21.244 22.239 1.00 21.07 408 ARG A C 1
ATOM 3049 O O . ARG A 1 408 ? 75.227 22.426 22.482 1.00 22.25 408 ARG A O 1
ATOM 3057 N N . MET A 1 409 ? 76.639 20.827 21.770 1.00 20.03 409 MET A N 1
ATOM 3058 C CA . MET A 1 409 ? 77.739 21.745 21.511 1.00 21.63 409 MET A CA 1
ATOM 3059 C C . MET A 1 409 ? 77.610 22.553 20.217 1.00 20.54 409 MET A C 1
ATOM 3060 O O . MET A 1 409 ? 77.973 23.726 20.175 1.00 20.72 409 MET A O 1
ATOM 3065 N N . ILE A 1 410 ? 77.080 21.928 19.172 1.00 18.31 410 ILE A N 1
ATOM 3066 C CA . ILE A 1 410 ? 76.960 22.574 17.865 1.00 18.65 410 ILE A CA 1
ATOM 3067 C C . ILE A 1 410 ? 75.691 23.368 17.564 1.00 18.35 410 ILE A C 1
ATOM 3068 O O . ILE A 1 410 ? 75.764 24.443 16.963 1.00 18.67 410 ILE A O 1
ATOM 3073 N N . VAL A 1 411 ? 74.535 22.849 17.960 1.00 17.80 411 VAL A N 1
ATOM 3074 C CA . VAL A 1 411 ? 73.271 23.526 17.675 1.00 18.53 411 VAL A CA 1
ATOM 3075 C C . VAL A 1 411 ? 72.882 24.595 18.694 1.00 20.43 411 VAL A C 1
ATOM 3076 O O . VAL A 1 411 ? 72.459 24.285 19.815 1.00 20.90 411 VAL A O 1
ATOM 3080 N N . ASP A 1 412 ? 73.028 25.854 18.284 1.00 20.79 412 ASP A N 1
ATOM 3081 C CA . ASP A 1 412 ? 72.694 27.013 19.112 1.00 21.57 412 ASP A CA 1
ATOM 3082 C C . ASP A 1 412 ? 71.185 27.199 19.210 1.00 20.39 412 ASP A C 1
ATOM 3083 O O . ASP A 1 412 ? 70.482 27.123 18.205 1.00 20.84 412 ASP A O 1
ATOM 3088 N N . MET A 1 413 ? 70.696 27.452 20.418 1.00 19.09 413 MET A N 1
ATOM 3089 C CA . MET A 1 413 ? 69.275 27.694 20.638 1.00 19.48 413 MET A CA 1
ATOM 3090 C C . MET A 1 413 ? 69.094 29.193 20.891 1.00 20.62 413 MET A C 1
ATOM 3091 O O . MET A 1 413 ? 69.806 29.783 21.709 1.00 19.54 413 MET A O 1
ATOM 3096 N N . LEU A 1 414 ? 68.144 29.809 20.191 1.00 22.17 414 LEU A N 1
ATOM 3097 C CA . LEU A 1 414 ? 67.893 31.235 20.365 1.00 22.56 414 LEU A CA 1
ATOM 3098 C C . LEU A 1 414 ? 66.687 31.520 21.257 1.00 22.90 414 LEU A C 1
ATOM 3099 O O . LEU A 1 414 ? 66.570 32.622 21.798 1.00 23.67 414 LEU A O 1
ATOM 3104 N N . LYS A 1 415 ? 65.801 30.532 21.411 1.00 22.14 415 LYS A N 1
ATOM 3105 C CA . LYS A 1 415 ? 64.608 30.674 22.253 1.00 22.64 415 LYS A CA 1
ATOM 3106 C C . LYS A 1 415 ? 64.595 29.688 23.430 1.00 22.73 415 LYS A C 1
ATOM 3107 O O . LYS A 1 415 ? 65.168 28.599 23.343 1.00 22.39 415 LYS A O 1
ATOM 3113 N N . PRO A 1 416 ? 63.931 30.062 24.543 1.00 21.56 416 PRO A N 1
ATOM 3114 C CA . PRO A 1 416 ? 63.813 29.260 25.770 1.00 20.09 416 PRO A CA 1
ATOM 3115 C C . PRO A 1 416 ? 62.874 28.054 25.707 1.00 18.46 416 PRO A C 1
ATOM 3116 O O . PRO A 1 416 ? 61.879 28.058 24.986 1.00 18.15 416 PRO A O 1
ATOM 3120 N N . ARG A 1 417 ? 63.201 27.035 26.498 1.00 17.87 417 ARG A N 1
ATOM 3121 C CA . ARG A 1 417 ? 62.399 25.825 26.612 1.00 15.47 417 ARG A CA 1
ATOM 3122 C C . ARG A 1 417 ? 62.110 25.124 25.292 1.00 15.27 417 ARG A C 1
ATOM 3123 O O . ARG A 1 417 ? 61.063 24.498 25.133 1.00 15.63 417 ARG A O 1
ATOM 3131 N N . LYS A 1 418 ? 63.044 25.224 24.352 1.00 14.61 418 LYS A N 1
ATOM 3132 C CA . LYS A 1 418 ? 62.894 24.578 23.053 1.00 14.39 418 LYS A CA 1
ATOM 3133 C C . LYS A 1 418 ? 63.694 23.280 23.040 1.00 14.58 418 LYS A C 1
ATOM 3134 O O . LYS A 1 418 ? 63.246 22.275 22.498 1.00 16.26 418 LYS A O 1
ATOM 3140 N N . ARG A 1 419 ? 64.881 23.298 23.634 1.00 14.81 419 ARG A N 1
ATOM 3141 C CA . ARG A 1 419 ? 65.709 22.094 23.678 1.00 14.28 419 ARG A CA 1
ATOM 3142 C C . ARG A 1 419 ? 65.202 21.134 24.766 1.00 14.46 419 ARG A C 1
ATOM 3143 O O . ARG A 1 419 ? 65.082 21.509 25.936 1.00 13.89 419 ARG A O 1
ATOM 3151 N N . LEU A 1 420 ? 64.903 19.897 24.370 1.00 14.54 420 LEU A N 1
ATOM 3152 C CA . LEU A 1 420 ? 64.370 18.883 25.287 1.00 13.86 420 LEU A CA 1
ATOM 3153 C C . LEU A 1 420 ? 65.201 17.605 25.137 1.00 15.31 420 LEU A C 1
ATOM 3154 O O . LEU A 1 420 ? 65.028 16.868 24.167 1.00 15.15 420 LEU A O 1
ATOM 3159 N N . ASP A 1 421 ? 66.088 17.338 26.096 1.00 16.03 421 ASP A N 1
ATOM 3160 C CA . ASP A 1 421 ? 66.950 16.162 26.014 1.00 16.42 421 ASP A CA 1
ATOM 3161 C C . ASP A 1 421 ? 66.838 15.112 27.124 1.00 16.44 421 ASP A C 1
ATOM 3162 O O . ASP A 1 421 ? 65.909 15.131 27.935 1.00 14.35 421 ASP A O 1
ATOM 3167 N N . SER A 1 422 ? 67.812 14.201 27.136 1.00 17.31 422 SER A N 1
ATOM 3168 C CA . SER A 1 422 ? 67.877 13.089 28.088 1.00 19.75 422 SER A CA 1
ATOM 3169 C C . SER A 1 422 ? 67.780 13.459 29.567 1.00 20.16 422 SER A C 1
ATOM 3170 O O . SER A 1 422 ? 67.393 12.628 30.389 1.00 21.81 422 SER A O 1
ATOM 3173 N N . GLY A 1 423 ? 68.150 14.690 29.908 1.00 18.94 423 GLY A N 1
ATOM 3174 C CA . GLY A 1 423 ? 68.043 15.140 31.281 1.00 19.42 423 GLY A CA 1
ATOM 3175 C C . GLY A 1 423 ? 68.978 14.550 32.321 1.00 20.54 423 GLY A C 1
ATOM 3176 O O . GLY A 1 423 ? 70.035 14.006 32.005 1.00 21.99 423 GLY A O 1
ATOM 3177 N N . THR A 1 424 ? 68.550 14.663 33.576 1.00 19.92 424 THR A N 1
ATOM 3178 C CA . THR A 1 424 ? 69.294 14.213 34.746 1.00 18.39 424 THR A CA 1
ATOM 3179 C C . THR A 1 424 ? 69.742 12.755 34.740 1.00 18.86 424 THR A C 1
ATOM 3180 O O . THR A 1 424 ? 70.870 12.459 35.133 1.00 19.68 424 THR A O 1
ATOM 3184 N N . TRP A 1 425 ? 68.865 11.850 34.315 1.00 18.61 425 TRP A N 1
ATOM 3185 C CA . TRP A 1 425 ? 69.198 10.425 34.277 1.00 18.51 425 TRP A CA 1
ATOM 3186 C C . TRP A 1 425 ? 69.806 9.947 32.957 1.00 19.29 425 TRP A C 1
ATOM 3187 O O . TRP A 1 425 ? 70.017 8.748 32.787 1.00 19.79 425 TRP A O 1
ATOM 3198 N N . GLY A 1 426 ? 70.078 10.861 32.026 1.00 18.68 426 GLY A N 1
ATOM 3199 C CA . GLY A 1 426 ? 70.659 10.459 30.749 1.00 18.36 426 GLY A CA 1
ATOM 3200 C C . GLY A 1 426 ? 69.857 9.339 30.095 1.00 18.25 426 GLY A C 1
ATOM 3201 O O . GLY A 1 426 ? 70.408 8.410 29.500 1.00 17.82 426 GLY A O 1
ATOM 3202 N N . VAL A 1 427 ? 68.536 9.434 30.210 1.00 17.83 427 VAL A N 1
ATOM 3203 C CA . VAL A 1 427 ? 67.646 8.398 29.700 1.00 17.66 427 VAL A CA 1
ATOM 3204 C C . VAL A 1 427 ? 67.660 8.359 28.176 1.00 17.38 427 VAL A C 1
ATOM 3205 O O . VAL A 1 427 ? 67.509 9.388 27.518 1.00 16.13 427 VAL A O 1
ATOM 3209 N N . MET A 1 428 ? 67.843 7.165 27.621 1.00 17.12 428 MET A N 1
ATOM 3210 C CA . MET A 1 428 ? 67.406 6.878 26.260 1.00 16.21 428 MET A CA 1
ATOM 3211 C C . MET A 1 428 ? 65.945 6.439 26.232 1.00 15.23 428 MET A C 1
ATOM 3212 O O . MET A 1 428 ? 65.546 5.529 26.958 1.00 16.10 428 MET A O 1
ATOM 3217 N N . GLY A 1 429 ? 65.153 7.092 25.388 1.00 13.47 429 GLY A N 1
ATOM 3218 C CA . GLY A 1 429 ? 6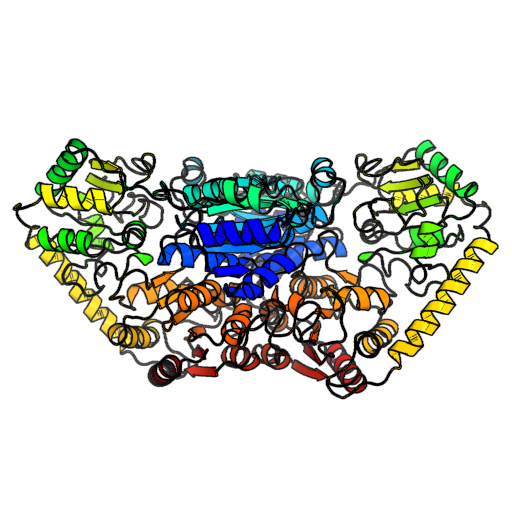3.802 6.642 25.107 1.00 12.94 429 GLY A CA 1
ATOM 3219 C C . GLY A 1 429 ? 62.776 7.745 25.275 1.00 14.31 429 GLY A C 1
ATOM 3220 O O . GLY A 1 429 ? 61.574 7.512 25.149 1.00 14.04 429 GLY A O 1
ATOM 3221 N N . ILE A 1 430 ? 63.254 8.952 25.561 1.00 13.80 430 ILE A N 1
ATOM 3222 C CA . ILE A 1 430 ? 62.376 10.103 25.732 1.00 14.24 430 ILE A CA 1
ATOM 3223 C C . ILE A 1 430 ? 61.953 10.679 24.385 1.00 14.48 430 ILE A C 1
ATOM 3224 O O . ILE A 1 430 ? 61.088 11.553 24.317 1.00 13.31 430 ILE A O 1
ATOM 3229 N N . GLY A 1 431 ? 62.568 10.185 23.316 1.00 14.93 431 GLY A N 1
ATOM 3230 C CA . GLY A 1 431 ? 62.566 10.883 22.044 1.00 14.27 431 GLY A CA 1
ATOM 3231 C C . GLY A 1 431 ? 61.166 11.123 21.516 1.00 16.20 431 GLY A C 1
ATOM 3232 O O . GLY A 1 431 ? 60.693 12.259 21.475 1.00 15.80 431 GLY A O 1
ATOM 3233 N N . MET A 1 432 ? 60.500 10.047 21.109 1.00 16.00 432 MET A N 1
ATOM 3234 C CA . MET A 1 432 ? 59.267 10.155 20.339 1.00 16.55 432 MET A CA 1
ATOM 3235 C C . MET A 1 432 ? 58.128 10.697 21.195 1.00 16.88 432 MET A C 1
ATOM 3236 O O . MET A 1 432 ? 57.242 11.393 20.699 1.00 17.37 432 MET A O 1
ATOM 3241 N N . GLY A 1 433 ? 58.157 10.373 22.484 1.00 15.07 433 GLY A N 1
ATOM 3242 C CA . GLY A 1 433 ? 57.174 10.889 23.425 1.00 14.17 433 GLY A CA 1
ATOM 3243 C C . GLY A 1 433 ? 57.291 12.406 23.542 1.00 15.16 433 GLY A C 1
ATOM 3244 O O . GLY A 1 433 ? 56.289 13.125 23.525 1.00 14.23 433 GLY A O 1
ATOM 3245 N N . TYR A 1 434 ? 58.520 12.898 23.667 1.00 14.84 434 TYR A N 1
ATOM 3246 C CA . TYR A 1 434 ? 58.764 14.339 23.764 1.00 14.49 434 TYR A CA 1
ATOM 3247 C C . TYR A 1 434 ? 58.250 15.041 22.510 1.00 15.63 434 TYR A C 1
ATOM 3248 O O . TYR A 1 434 ? 57.681 16.134 22.589 1.00 15.33 434 TYR A O 1
ATOM 3257 N N . CYS A 1 435 ? 58.450 14.408 21.353 1.00 15.10 435 CYS A N 1
ATOM 3258 C CA . CYS A 1 435 ? 58.000 14.965 20.075 1.00 14.61 435 CYS A CA 1
ATOM 3259 C C . CYS A 1 435 ? 56.493 15.176 20.050 1.00 14.09 435 CYS A C 1
ATOM 3260 O O . CYS A 1 435 ? 56.016 16.208 19.588 1.00 14.78 435 CYS A O 1
ATOM 3263 N N . VAL A 1 436 ? 55.740 14.198 20.543 1.00 13.27 436 VAL A N 1
ATOM 3264 C CA . VAL A 1 436 ? 54.288 14.312 20.550 1.00 13.98 436 VAL A CA 1
ATOM 3265 C C . VAL A 1 436 ? 53.802 15.451 21.448 1.00 15.06 436 VAL A C 1
ATOM 3266 O O . VAL A 1 436 ? 52.981 16.278 21.027 1.00 13.94 436 VAL A O 1
ATOM 3270 N N . ALA A 1 437 ? 54.316 15.497 22.677 1.00 13.76 437 ALA A N 1
ATOM 3271 C CA . ALA A 1 437 ? 53.920 16.530 23.626 1.00 12.92 437 ALA A CA 1
ATOM 3272 C C . ALA A 1 437 ? 54.343 17.918 23.159 1.00 13.89 437 ALA A C 1
ATOM 3273 O O . ALA A 1 437 ? 53.554 18.861 23.230 1.00 15.30 437 ALA A O 1
ATOM 3275 N N . ALA A 1 438 ? 55.579 18.050 22.682 1.00 12.63 438 ALA A N 1
ATOM 3276 C CA . ALA A 1 438 ? 56.065 19.343 22.210 1.00 14.10 438 ALA A CA 1
ATOM 3277 C C . ALA A 1 438 ? 55.159 19.872 21.097 1.00 14.95 438 ALA A C 1
ATOM 3278 O O . ALA A 1 438 ? 54.757 21.037 21.117 1.00 16.28 438 ALA A O 1
ATOM 3280 N N . ALA A 1 439 ? 54.832 19.014 20.133 1.00 15.18 439 ALA A N 1
ATOM 3281 C CA . ALA A 1 439 ? 53.957 19.417 19.032 1.00 16.23 439 ALA A CA 1
ATOM 3282 C C . ALA A 1 439 ? 52.584 19.772 19.591 1.00 16.79 439 ALA A C 1
ATOM 3283 O O . ALA A 1 439 ? 52.002 20.809 19.255 1.00 18.12 439 ALA A O 1
ATOM 3285 N N . ALA A 1 440 ? 52.079 18.904 20.458 1.00 16.04 440 ALA A N 1
ATOM 3286 C CA . ALA A 1 440 ? 50.771 19.093 21.065 1.00 17.42 440 ALA A CA 1
ATOM 3287 C C . ALA A 1 440 ? 50.598 20.389 21.855 1.00 18.22 440 ALA A C 1
ATOM 3288 O O . ALA A 1 440 ? 49.597 21.084 21.681 1.00 19.27 440 ALA A O 1
ATOM 3290 N N . VAL A 1 441 ? 51.556 20.724 22.717 1.00 18.22 441 VAL A N 1
ATOM 3291 C CA . VAL A 1 441 ? 51.413 21.928 23.531 1.00 18.92 441 VAL A CA 1
ATOM 3292 C C . VAL A 1 441 ? 51.935 23.214 22.906 1.00 20.19 441 VAL A C 1
ATOM 3293 O O . VAL A 1 441 ? 51.620 24.299 23.397 1.00 21.53 441 VAL A O 1
ATOM 3297 N N . THR A 1 442 ? 52.719 23.118 21.835 1.00 19.83 442 THR A N 1
ATOM 3298 C CA . THR A 1 442 ? 53.229 24.335 21.197 1.00 20.82 442 THR A CA 1
ATOM 3299 C C . THR A 1 442 ? 52.466 24.672 19.923 1.00 20.71 442 THR A C 1
ATOM 3300 O O . THR A 1 442 ? 52.319 25.841 19.573 1.00 22.83 442 THR A O 1
ATOM 3304 N N . GLY A 1 443 ? 51.985 23.648 19.229 1.00 21.02 443 GLY A N 1
ATOM 3305 C CA . GLY A 1 443 ? 51.270 23.882 17.989 1.00 20.97 443 GLY A CA 1
ATOM 3306 C C . GLY A 1 443 ? 52.223 24.383 16.918 1.00 21.44 443 GLY A C 1
ATOM 3307 O O . GLY A 1 443 ? 51.806 25.041 15.960 1.00 22.41 443 GLY A O 1
ATOM 3308 N N . LYS A 1 444 ? 53.509 24.073 17.090 1.00 19.95 444 LYS A N 1
ATOM 3309 C CA . LYS A 1 444 ? 54.559 24.466 16.150 1.00 18.38 444 LYS A CA 1
ATOM 3310 C C . LYS A 1 444 ? 55.405 23.246 15.789 1.00 18.05 444 LYS A C 1
ATOM 3311 O O . LYS A 1 444 ? 55.254 22.185 16.398 1.00 17.79 444 LYS A O 1
ATOM 3317 N N . PRO A 1 445 ? 56.306 23.379 14.798 1.00 17.30 445 PRO A N 1
ATOM 3318 C CA . PRO A 1 445 ? 57.160 22.264 14.371 1.00 16.84 445 PRO A CA 1
ATOM 3319 C C . PRO A 1 445 ? 58.159 21.759 15.408 1.00 15.60 445 PRO A C 1
ATOM 3320 O O . PRO A 1 445 ? 58.608 22.495 16.290 1.00 14.73 445 PRO A O 1
ATOM 3324 N N . VAL A 1 446 ? 58.510 20.489 15.269 1.00 14.62 446 VAL A N 1
ATOM 3325 C CA . VAL A 1 446 ? 59.467 19.850 16.152 1.00 14.72 446 VAL A CA 1
ATOM 3326 C C . VAL A 1 446 ? 60.477 19.097 15.295 1.00 15.04 446 VAL A C 1
ATOM 3327 O O . VAL A 1 446 ? 60.114 18.486 14.286 1.00 14.29 446 VAL A O 1
ATOM 3331 N N . ILE A 1 447 ? 61.743 19.186 15.687 1.00 15.31 447 ILE A N 1
ATOM 3332 C CA . ILE A 1 447 ? 62.827 18.477 15.023 1.00 15.96 447 ILE A CA 1
ATOM 3333 C C . ILE A 1 447 ? 63.437 17.617 16.115 1.00 15.20 447 ILE A C 1
ATOM 3334 O O . ILE A 1 447 ? 63.587 18.066 17.248 1.00 15.03 447 ILE A O 1
ATOM 3339 N N . ALA A 1 448 ? 63.766 16.377 15.786 1.00 14.76 448 ALA A N 1
ATOM 3340 C CA . ALA A 1 448 ? 64.386 15.496 16.757 1.00 15.22 448 ALA A CA 1
ATOM 3341 C C . ALA A 1 448 ? 65.681 14.965 16.164 1.00 15.18 448 ALA A C 1
ATOM 3342 O O . ALA A 1 448 ? 65.702 14.500 15.022 1.00 16.67 448 ALA A O 1
ATOM 3344 N N . VAL A 1 449 ? 66.779 15.157 16.881 1.00 14.23 449 VAL A N 1
ATOM 3345 C CA . VAL A 1 449 ? 68.071 14.640 16.548 1.00 13.43 449 VAL A CA 1
ATOM 3346 C C . VAL A 1 449 ? 68.366 13.412 17.477 1.00 15.12 449 VAL A C 1
ATOM 3347 O O . VAL A 1 449 ? 68.636 13.520 18.687 1.00 13.17 449 VAL A O 1
ATOM 3351 N N . GLU A 1 450 ? 68.259 12.245 16.864 1.00 15.25 450 GLU A N 1
ATOM 3352 C CA . GLU A 1 450 ? 68.304 10.989 17.569 1.00 16.48 450 GLU A CA 1
ATOM 3353 C C . GLU A 1 450 ? 69.495 10.092 17.136 1.00 16.89 450 GLU A C 1
ATOM 3354 O O . GLU A 1 450 ? 69.699 9.821 15.969 1.00 16.87 450 GLU A O 1
ATOM 3360 N N . GLY A 1 451 ? 70.234 9.581 18.099 1.00 16.22 451 GLY A N 1
ATOM 3361 C CA . GLY A 1 451 ? 71.128 8.531 17.744 1.00 16.40 451 GLY A CA 1
ATOM 3362 C C . GLY A 1 451 ? 70.317 7.319 17.333 1.00 15.78 451 GLY A C 1
ATOM 3363 O O . GLY A 1 451 ? 69.188 7.167 17.783 1.00 13.80 451 GLY A O 1
ATOM 3364 N N . ASP A 1 452 ? 70.894 6.428 16.541 1.00 16.26 452 ASP A N 1
ATOM 3365 C CA . ASP A 1 452 ? 70.061 5.297 16.124 1.00 15.59 452 ASP A CA 1
ATOM 3366 C C . ASP A 1 452 ? 69.736 4.380 17.297 1.00 14.54 452 ASP A C 1
ATOM 3367 O O . ASP A 1 452 ? 68.614 3.883 17.404 1.00 15.53 452 ASP A O 1
ATOM 3372 N N . SER A 1 453 ? 70.684 4.184 18.205 1.00 14.69 453 SER A N 1
ATOM 3373 C CA . SER A 1 453 ? 70.401 3.357 19.370 1.00 15.26 453 SER A CA 1
ATOM 3374 C C . SER A 1 453 ? 69.323 4.020 20.227 1.00 15.60 453 SER A C 1
ATOM 3375 O O . SER A 1 453 ? 68.342 3.378 20.590 1.00 15.63 453 SER A O 1
ATOM 3378 N N . ALA A 1 454 ? 69.499 5.302 20.550 1.00 14.92 454 ALA A N 1
ATOM 3379 C CA . ALA A 1 454 ? 68.512 6.006 21.369 1.00 13.92 454 ALA A CA 1
ATOM 3380 C C . ALA A 1 454 ? 67.110 5.872 20.775 1.00 14.76 454 ALA A C 1
ATOM 3381 O O . ALA A 1 454 ? 66.151 5.574 21.491 1.00 14.49 454 ALA A O 1
ATOM 3383 N N . PHE A 1 455 ? 67.007 6.084 19.462 1.00 14.11 455 PHE A N 1
ATOM 3384 C CA . PHE A 1 455 ? 65.736 6.001 18.738 1.00 14.28 455 PHE A CA 1
ATOM 3385 C C . PHE A 1 455 ? 64.986 4.691 18.987 1.00 14.12 455 PHE A C 1
ATOM 3386 O O . PHE A 1 455 ? 63.770 4.697 19.196 1.00 13.53 455 PHE A O 1
ATOM 3394 N N . GLY A 1 456 ? 65.719 3.577 18.958 1.00 13.90 456 GLY A N 1
ATOM 3395 C CA . GLY A 1 456 ? 65.125 2.266 19.165 1.00 13.41 456 GLY A CA 1
ATOM 3396 C C . GLY A 1 456 ? 64.300 2.097 20.428 1.00 13.52 456 GLY A C 1
ATOM 3397 O O . GLY A 1 456 ? 63.410 1.250 20.474 1.00 14.68 456 GLY A O 1
ATOM 3398 N N . PHE A 1 457 ? 64.586 2.888 21.458 1.00 13.87 457 PHE A N 1
ATOM 3399 C CA . PHE A 1 457 ? 63.838 2.785 22.706 1.00 14.96 457 PHE A CA 1
ATOM 3400 C C . PHE A 1 457 ? 62.390 3.299 22.599 1.00 16.91 457 PHE A C 1
ATOM 3401 O O . PHE A 1 457 ? 61.560 2.997 23.464 1.00 15.78 457 PHE A O 1
ATOM 3409 N N . SER A 1 458 ? 62.087 4.068 21.552 1.00 16.45 458 SER A N 1
ATOM 3410 C CA . SER A 1 458 ? 60.733 4.606 21.371 1.00 17.19 458 SER A CA 1
ATOM 3411 C C . SER A 1 458 ? 60.291 4.697 19.907 1.00 18.32 458 SER A C 1
ATOM 3412 O O . SER A 1 458 ? 59.276 5.333 19.599 1.00 17.82 458 SER A O 1
ATOM 3415 N N . GLY A 1 459 ? 61.039 4.050 19.015 1.00 17.41 459 GLY A N 1
ATOM 3416 C CA . GLY A 1 459 ? 60.736 4.093 17.590 1.00 16.31 459 GLY A CA 1
ATOM 3417 C C . GLY A 1 459 ? 59.338 3.725 17.116 1.00 15.94 459 GLY A C 1
ATOM 3418 O O . GLY A 1 459 ? 58.844 4.295 16.146 1.00 16.65 459 GLY A O 1
ATOM 3419 N N . MET A 1 460 ? 58.691 2.773 17.776 1.00 16.68 460 MET A N 1
ATOM 3420 C CA . MET A 1 460 ? 57.352 2.365 17.358 1.00 17.03 460 MET A CA 1
ATOM 3421 C C . MET A 1 460 ? 56.349 3.516 17.411 1.00 17.37 460 MET A C 1
ATOM 3422 O O . MET A 1 460 ? 55.341 3.496 16.706 1.00 17.61 460 MET A O 1
ATOM 3427 N N . GLU A 1 461 ? 56.625 4.517 18.244 1.00 16.67 461 GLU A N 1
ATOM 3428 C CA . GLU A 1 461 ? 55.724 5.665 18.386 1.00 17.46 461 GLU A CA 1
ATOM 3429 C C . GLU A 1 461 ? 55.702 6.561 17.140 1.00 17.49 461 GLU A C 1
ATOM 3430 O O . GLU A 1 461 ? 54.974 7.556 17.077 1.00 19.03 461 GLU A O 1
ATOM 3436 N N . LEU A 1 462 ? 56.511 6.204 16.151 1.00 16.99 462 LEU A N 1
ATOM 3437 C CA . LEU A 1 462 ? 56.542 6.924 14.888 1.00 16.49 462 LEU A CA 1
ATOM 3438 C C . LEU A 1 462 ? 55.111 6.819 14.335 1.00 16.57 462 LEU A C 1
ATOM 3439 O O . LEU A 1 462 ? 54.604 7.745 13.704 1.00 16.79 462 LEU A O 1
ATOM 3444 N N . GLU A 1 463 ? 54.458 5.687 14.597 1.00 15.86 463 GLU A N 1
ATOM 3445 C CA . GLU A 1 463 ? 53.090 5.458 14.137 1.00 15.98 463 GLU A CA 1
ATOM 3446 C C . GLU A 1 463 ? 52.134 6.432 14.821 1.00 17.23 463 GLU A C 1
ATOM 3447 O O . GLU A 1 463 ? 51.153 6.880 14.227 1.00 18.21 463 GLU A O 1
ATOM 3453 N N . THR A 1 464 ? 52.420 6.755 16.077 1.00 17.08 464 THR A N 1
ATOM 3454 C CA . THR A 1 464 ? 51.580 7.677 16.829 1.00 15.37 464 THR A CA 1
ATOM 3455 C C . THR A 1 464 ? 51.683 9.064 16.201 1.00 17.42 464 THR A C 1
ATOM 3456 O O . THR A 1 464 ? 50.676 9.754 15.995 1.00 14.44 46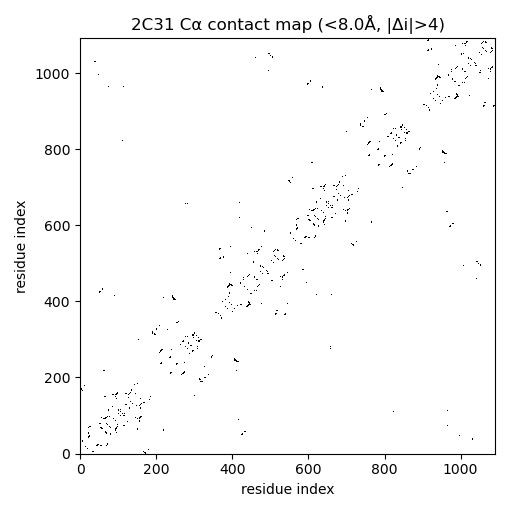4 THR A O 1
ATOM 3460 N N . ILE A 1 465 ? 52.915 9.456 15.890 1.00 17.72 465 ILE A N 1
ATOM 3461 C CA . ILE A 1 465 ? 53.190 10.749 15.280 1.00 18.20 465 ILE A CA 1
ATOM 3462 C C . ILE A 1 465 ? 52.432 10.869 13.962 1.00 18.10 465 ILE A C 1
ATOM 3463 O O . ILE A 1 465 ? 51.878 11.921 13.651 1.00 18.08 465 ILE A O 1
ATOM 3468 N N . CYS A 1 466 ? 52.401 9.786 13.193 1.00 18.02 466 CYS A N 1
ATOM 3469 C CA . CYS A 1 466 ? 51.686 9.786 11.921 1.00 18.04 466 CYS A CA 1
ATOM 3470 C C . CYS A 1 466 ? 50.174 9.802 12.152 1.00 18.12 466 CYS A C 1
ATOM 3471 O O . CYS A 1 466 ? 49.446 10.510 11.459 1.00 18.50 466 CYS A O 1
ATOM 3474 N N . ARG A 1 467 ? 49.709 9.040 13.139 1.00 16.76 467 ARG A N 1
ATOM 3475 C CA . ARG A 1 467 ? 48.280 8.965 13.437 1.00 17.20 467 ARG A CA 1
ATOM 3476 C C . ARG A 1 467 ? 47.654 10.327 13.724 1.00 17.72 467 ARG A C 1
ATOM 3477 O O . ARG A 1 467 ? 46.493 10.565 13.373 1.00 17.31 467 ARG A O 1
ATOM 3485 N N . TYR A 1 468 ? 48.398 11.211 14.360 1.00 16.20 468 TYR A N 1
ATOM 3486 C CA . TYR A 1 468 ? 47.933 12.551 14.691 1.00 17.45 468 TYR A CA 1
ATOM 3487 C C . TYR A 1 468 ? 48.440 13.645 13.685 1.00 18.41 468 TYR A C 1
ATOM 3488 O O . TYR A 1 468 ? 48.272 14.805 13.916 1.00 17.29 468 TYR A O 1
ATOM 3497 N N . ASN A 1 469 ? 49.033 13.184 12.602 1.00 18.75 469 ASN A N 1
ATOM 3498 C CA . ASN A 1 469 ? 49.553 14.082 11.574 1.00 20.99 469 ASN A CA 1
ATOM 3499 C C . ASN A 1 469 ? 50.292 15.294 12.148 1.00 20.41 469 ASN A C 1
ATOM 3500 O O . ASN A 1 469 ? 50.073 16.428 11.724 1.00 19.77 469 ASN A O 1
ATOM 3505 N N . LEU A 1 470 ? 51.187 15.036 13.099 1.00 19.13 470 LEU A N 1
ATOM 3506 C CA . LEU A 1 470 ? 51.956 16.087 13.762 1.00 16.98 470 LEU A CA 1
ATOM 3507 C C . LEU A 1 470 ? 53.159 16.556 12.941 1.00 15.99 470 LEU A C 1
ATOM 3508 O O . LEU A 1 470 ? 53.796 15.762 12.250 1.00 18.15 470 LEU A O 1
ATOM 3513 N N . PRO A 1 471 ? 53.481 17.862 13.003 1.00 15.27 471 PRO A N 1
ATOM 3514 C CA . PRO A 1 471 ? 54.609 18.457 12.273 1.00 14.42 471 PRO A CA 1
ATOM 3515 C C . PRO A 1 471 ? 55.957 18.135 12.923 1.00 15.51 471 PRO A C 1
ATOM 3516 O O . PRO A 1 471 ? 56.652 19.026 13.422 1.00 15.75 471 PRO A O 1
ATOM 3520 N N . VAL A 1 472 ? 56.323 16.858 12.895 1.00 14.02 472 VAL A N 1
ATOM 3521 C CA . VAL A 1 472 ? 57.561 16.383 13.501 1.00 14.11 472 VAL A CA 1
ATOM 3522 C C . VAL A 1 472 ? 58.517 15.814 12.460 1.00 13.77 472 VAL A C 1
ATOM 3523 O O . VAL A 1 472 ? 58.108 15.019 11.611 1.00 13.78 472 VAL A O 1
ATOM 3527 N N . THR A 1 473 ? 59.779 16.238 12.527 1.00 13.37 473 THR A N 1
ATOM 3528 C CA . THR A 1 473 ? 60.822 15.745 11.637 1.00 14.37 473 THR A CA 1
ATOM 3529 C C . THR A 1 473 ? 61.887 15.053 12.488 1.00 14.36 473 THR A C 1
ATOM 3530 O O . THR A 1 473 ? 62.571 15.688 13.298 1.00 14.22 473 THR A O 1
ATOM 3534 N N . VAL A 1 474 ? 62.005 13.742 12.306 1.00 14.90 474 VAL A N 1
ATOM 3535 C CA . VAL A 1 474 ? 62.967 12.935 13.047 1.00 15.31 474 VAL A CA 1
ATOM 3536 C C . VAL A 1 474 ? 64.225 12.691 12.225 1.00 15.81 474 VAL A C 1
ATOM 3537 O O . VAL A 1 474 ? 64.162 12.132 11.132 1.00 17.06 474 VAL A O 1
ATOM 3541 N N . ILE A 1 475 ? 65.364 13.121 12.755 1.00 15.57 475 ILE A N 1
ATOM 3542 C CA . ILE A 1 475 ? 66.641 12.927 12.081 1.00 15.84 475 ILE A CA 1
ATOM 3543 C C . ILE A 1 475 ? 67.419 11.813 12.787 1.00 16.07 475 ILE A C 1
ATOM 3544 O O . ILE A 1 475 ? 67.851 11.987 13.926 1.00 16.87 475 ILE A O 1
ATOM 3549 N N . ILE A 1 476 ? 67.599 10.681 12.113 1.00 14.61 476 ILE A N 1
ATOM 3550 C CA . ILE A 1 476 ? 68.342 9.570 12.693 1.00 14.31 476 ILE A CA 1
ATOM 3551 C C . ILE A 1 476 ? 69.826 9.705 12.358 1.00 14.75 476 ILE A C 1
ATOM 3552 O O . ILE A 1 476 ? 70.193 9.821 11.190 1.00 15.24 476 ILE A O 1
ATOM 3557 N N . MET A 1 477 ? 70.679 9.709 13.376 1.00 15.11 477 MET A N 1
ATOM 3558 C CA . MET A 1 477 ? 72.122 9.782 13.146 1.00 17.75 477 MET A CA 1
ATOM 3559 C C . MET A 1 477 ? 72.548 8.324 12.975 1.00 18.24 477 MET A C 1
ATOM 3560 O O . MET A 1 477 ? 73.034 7.683 13.910 1.00 18.02 477 MET A O 1
ATOM 3565 N N . ASN A 1 478 ? 72.350 7.813 11.763 1.00 17.35 478 ASN A N 1
ATOM 3566 C CA . ASN A 1 478 ? 72.636 6.421 11.444 1.00 17.71 478 ASN A CA 1
ATOM 3567 C C . ASN A 1 478 ? 74.110 6.054 11.259 1.00 18.06 478 ASN A C 1
ATOM 3568 O O . ASN A 1 478 ? 74.621 6.077 10.144 1.00 18.46 478 ASN A O 1
ATOM 3573 N N . ASN A 1 479 ? 74.788 5.706 12.352 1.00 17.49 479 ASN A N 1
ATOM 3574 C CA . ASN A 1 479 ? 76.188 5.306 12.268 1.00 17.47 479 ASN A CA 1
ATOM 3575 C C . ASN A 1 479 ? 76.286 3.791 12.402 1.00 18.40 479 ASN A C 1
ATOM 3576 O O . ASN A 1 479 ? 77.363 3.217 12.297 1.00 19.79 479 ASN A O 1
ATOM 3581 N N . GLY A 1 480 ? 75.146 3.146 12.635 1.00 20.01 480 GLY A N 1
ATOM 3582 C CA . GLY A 1 480 ? 75.120 1.697 12.746 1.00 20.41 480 GLY A CA 1
ATOM 3583 C C . GLY A 1 480 ? 75.420 1.033 14.083 1.00 21.29 480 GLY A C 1
ATOM 3584 O O . GLY A 1 480 ? 75.881 -0.113 14.101 1.00 21.13 480 GLY A O 1
ATOM 3585 N N . GLY A 1 481 ? 75.166 1.715 15.199 1.00 21.55 481 GLY A N 1
ATOM 3586 C CA . GLY A 1 481 ? 75.424 1.094 16.493 1.00 21.28 481 GLY A CA 1
ATOM 3587 C C . GLY A 1 481 ? 75.551 2.037 17.676 1.00 22.05 481 GLY A C 1
ATOM 3588 O O . GLY A 1 481 ? 75.332 3.237 17.555 1.00 21.88 481 GLY A O 1
ATOM 3589 N N . ILE A 1 482 ? 75.902 1.484 18.833 1.00 21.44 482 ILE A N 1
ATOM 3590 C CA . ILE A 1 482 ? 76.075 2.267 20.055 1.00 21.08 482 ILE A CA 1
ATOM 3591 C C . ILE A 1 482 ? 77.489 2.855 20.101 1.00 21.86 482 ILE A C 1
ATOM 3592 O O . ILE A 1 482 ? 78.465 2.118 20.253 1.00 20.58 482 ILE A O 1
ATOM 3597 N N . TYR A 1 483 ? 77.582 4.183 19.969 1.00 23.61 483 TYR A N 1
ATOM 3598 C CA . TYR A 1 483 ? 78.858 4.923 19.956 1.00 23.85 483 TYR A CA 1
ATOM 3599 C C . TYR A 1 483 ? 79.500 4.829 18.568 1.00 24.12 483 TYR A C 1
ATOM 3600 O O . TYR A 1 483 ? 79.852 5.841 17.967 1.00 24.36 483 TYR A O 1
ATOM 3609 N N . LYS A 1 484 ? 79.665 3.599 18.083 1.00 25.48 484 LYS A N 1
ATOM 3610 C CA . LYS A 1 484 ? 80.253 3.329 16.771 1.00 26.83 484 LYS A CA 1
ATOM 3611 C C . LYS A 1 484 ? 79.534 2.138 16.151 1.00 26.84 484 LYS A C 1
ATOM 3612 O O . LYS A 1 484 ? 78.925 1.339 16.860 1.00 26.94 484 LYS A O 1
ATOM 3618 N N . GLY A 1 485 ? 79.604 2.013 14.831 1.00 25.96 485 GLY A N 1
ATOM 3619 C CA . GLY A 1 485 ? 78.933 0.905 14.177 1.00 26.59 485 GLY A CA 1
ATOM 3620 C C . GLY A 1 485 ? 79.895 -0.014 13.456 1.00 28.65 485 GLY A C 1
ATOM 3621 O O . GLY A 1 485 ? 79.503 -0.730 12.534 1.00 27.73 485 GLY A O 1
ATOM 3622 N N . ASN A 1 486 ? 81.152 -0.014 13.887 1.00 29.33 486 ASN A N 1
ATOM 3623 C CA . ASN A 1 486 ? 82.162 -0.835 13.238 1.00 31.85 486 ASN A CA 1
ATOM 3624 C C . ASN A 1 486 ? 82.926 -1.742 14.190 1.00 32.97 486 ASN A C 1
ATOM 3625 O O . ASN A 1 486 ? 83.987 -2.253 13.835 1.00 33.73 486 ASN A O 1
ATOM 3630 N N . GLU A 1 487 ? 82.409 -1.946 15.397 1.00 33.16 487 GLU A N 1
ATOM 3631 C CA . GLU A 1 487 ? 83.105 -2.812 16.340 1.00 34.56 487 GLU A CA 1
ATOM 3632 C C . GLU A 1 487 ? 83.228 -4.209 15.723 1.00 33.71 487 GLU A C 1
ATOM 3633 O O . GLU A 1 487 ? 82.237 -4.811 15.298 1.00 33.26 487 GLU A O 1
ATOM 3639 N N . ALA A 1 488 ? 84.455 -4.712 15.667 1.00 34.02 488 ALA A N 1
ATOM 3640 C CA . ALA A 1 488 ? 84.727 -6.020 15.085 1.00 35.87 488 ALA A CA 1
ATOM 3641 C C . ALA A 1 488 ? 84.064 -7.176 15.823 1.00 36.88 488 ALA A C 1
ATOM 3642 O O . ALA A 1 488 ? 83.855 -7.114 17.035 1.00 36.33 488 ALA A O 1
ATOM 3644 N N . ASP A 1 489 ? 83.739 -8.231 15.078 1.00 38.46 489 ASP A N 1
ATOM 3645 C CA . ASP A 1 489 ? 83.114 -9.424 15.643 1.00 40.16 489 ASP A CA 1
ATOM 3646 C C . ASP A 1 489 ? 83.965 -9.955 16.795 1.00 41.05 489 ASP A C 1
ATOM 3647 O O . ASP A 1 489 ? 85.159 -10.215 16.622 1.00 40.47 489 ASP A O 1
ATOM 3652 N N . PRO A 1 490 ? 83.365 -10.119 17.989 1.00 41.26 490 PRO A N 1
ATOM 3653 C CA . PRO A 1 490 ? 84.117 -10.626 19.141 1.00 41.48 490 PRO A CA 1
ATOM 3654 C C . PRO A 1 490 ? 84.677 -12.006 18.811 1.00 42.29 490 PRO A C 1
ATOM 3655 O O . PRO A 1 490 ? 85.753 -12.393 19.270 1.00 41.78 490 PRO A O 1
ATOM 3659 N N . GLN A 1 491 ? 83.919 -12.735 18.003 1.00 43.20 491 GLN A N 1
ATOM 3660 C CA . GLN A 1 491 ? 84.287 -14.066 17.557 1.00 44.53 491 GLN A CA 1
ATOM 3661 C C . GLN A 1 491 ? 83.767 -14.182 16.130 1.00 45.07 491 GLN A C 1
ATOM 3662 O O . GLN A 1 491 ? 82.710 -13.647 15.800 1.00 44.28 491 GLN A O 1
ATOM 3668 N N . PRO A 1 492 ? 84.512 -14.878 15.263 1.00 46.21 492 PRO A N 1
ATOM 3669 C CA . PRO A 1 492 ? 84.138 -15.072 13.857 1.00 46.64 492 PRO A CA 1
ATOM 3670 C C . PRO A 1 492 ? 82.652 -15.387 13.643 1.00 46.02 492 PRO A C 1
ATOM 3671 O O . PRO A 1 492 ? 82.134 -16.366 14.182 1.00 47.00 492 PRO A O 1
ATOM 3675 N N . GLY A 1 493 ? 81.975 -14.551 12.858 1.00 44.85 493 GLY A N 1
ATOM 3676 C CA . GLY A 1 493 ? 80.561 -14.760 12.586 1.00 42.53 493 GLY A CA 1
ATOM 3677 C C . GLY A 1 493 ? 79.619 -14.270 13.679 1.00 41.59 493 GLY A C 1
ATOM 3678 O O . GLY A 1 493 ? 78.396 -14.353 13.539 1.00 41.63 493 GLY A O 1
ATOM 3679 N N . VAL A 1 494 ? 80.180 -13.764 14.773 1.00 39.40 494 VAL A N 1
ATOM 3680 C CA . VAL A 1 494 ? 79.370 -13.265 15.881 1.00 37.54 494 VAL A CA 1
ATOM 3681 C C . VAL A 1 494 ? 79.399 -11.746 15.897 1.00 36.23 494 VAL A C 1
ATOM 3682 O O . VAL A 1 494 ? 80.463 -11.138 16.028 1.00 36.14 494 VAL A O 1
ATOM 3686 N N . ILE A 1 495 ? 78.229 -11.132 15.773 1.00 34.43 495 ILE A N 1
ATOM 3687 C CA . ILE A 1 495 ? 78.151 -9.678 15.770 1.00 32.88 495 ILE A CA 1
ATOM 3688 C C . ILE A 1 495 ? 78.362 -9.109 17.171 1.00 30.94 495 ILE A C 1
ATOM 3689 O O . ILE A 1 495 ? 77.881 -9.670 18.160 1.00 30.84 495 ILE A O 1
ATOM 3694 N N . SER A 1 496 ? 79.089 -7.998 17.244 1.00 28.93 496 SER A N 1
ATOM 3695 C CA . SER A 1 496 ? 79.364 -7.335 18.516 1.00 28.64 496 SER A CA 1
ATOM 3696 C C . SER A 1 496 ? 78.084 -6.774 19.141 1.00 27.31 496 SER A C 1
ATOM 3697 O O . SER A 1 496 ? 77.171 -6.333 18.439 1.00 24.70 496 SER A O 1
ATOM 3700 N N . CYS A 1 497 ? 78.034 -6.781 20.468 1.00 26.48 497 CYS A N 1
ATOM 3701 C CA . CYS A 1 497 ? 76.867 -6.289 21.194 1.00 25.65 497 CYS A CA 1
ATOM 3702 C C . CYS A 1 497 ? 76.591 -4.787 21.012 1.00 24.56 497 CYS A C 1
ATOM 3703 O O . CYS A 1 497 ? 75.547 -4.296 21.437 1.00 24.42 497 CYS A O 1
ATOM 3706 N N . THR A 1 498 ? 77.515 -4.061 20.386 1.00 23.43 498 THR A N 1
ATOM 3707 C CA . THR A 1 498 ? 77.331 -2.625 20.168 1.00 22.55 498 THR A CA 1
ATOM 3708 C C . THR A 1 498 ? 76.785 -2.315 18.769 1.00 23.22 498 THR A C 1
ATOM 3709 O O . THR A 1 498 ? 76.419 -1.178 18.469 1.00 22.45 498 THR A O 1
ATOM 3713 N N . ARG A 1 499 ? 76.717 -3.336 17.923 1.00 22.76 499 ARG A N 1
ATOM 3714 C CA . ARG A 1 499 ? 76.240 -3.180 16.552 1.00 23.24 499 ARG A CA 1
ATOM 3715 C C . ARG A 1 499 ? 74.717 -3.155 16.374 1.00 21.75 499 ARG A C 1
ATOM 3716 O O . ARG A 1 499 ? 73.972 -3.828 17.094 1.00 20.34 499 ARG A O 1
ATOM 3724 N N . LEU A 1 500 ? 74.274 -2.372 15.393 1.00 19.71 500 LEU A N 1
ATOM 3725 C CA . LEU A 1 500 ? 72.867 -2.257 15.043 1.00 19.05 500 LEU A CA 1
ATOM 3726 C C . LEU A 1 500 ? 72.801 -2.263 13.527 1.00 19.97 500 LEU A C 1
ATOM 3727 O O . LEU A 1 500 ? 73.736 -1.834 12.863 1.00 20.04 500 LEU A O 1
ATOM 3732 N N . THR A 1 501 ? 71.703 -2.754 12.972 1.00 21.94 501 THR A N 1
ATOM 3733 C CA . THR A 1 501 ? 71.562 -2.768 11.526 1.00 23.66 501 THR A CA 1
ATOM 3734 C C . THR A 1 501 ? 71.499 -1.313 11.050 1.00 26.34 501 THR A C 1
ATOM 3735 O O . THR A 1 501 ? 70.858 -0.471 11.695 1.00 26.30 501 THR A O 1
ATOM 3739 N N . ARG A 1 502 ? 72.180 -1.018 9.943 1.00 27.04 502 ARG A N 1
ATOM 3740 C CA . ARG A 1 502 ? 72.171 0.324 9.358 1.00 27.28 502 ARG A CA 1
ATOM 3741 C C . ARG A 1 502 ? 70.868 0.349 8.554 1.00 27.65 502 ARG A C 1
ATOM 3742 O O . ARG A 1 502 ? 70.879 0.460 7.327 1.00 29.04 502 ARG A O 1
ATOM 3750 N N . GLY A 1 503 ? 69.751 0.235 9.264 1.00 26.10 503 GLY A N 1
ATOM 3751 C CA . GLY A 1 503 ? 68.444 0.179 8.633 1.00 25.29 503 GLY A CA 1
ATOM 3752 C C . GLY A 1 503 ? 67.873 1.359 7.868 1.00 23.87 503 GLY A C 1
ATOM 3753 O O . GLY A 1 503 ? 68.319 2.504 7.989 1.00 22.43 503 GLY A O 1
ATOM 3754 N N . ARG A 1 504 ? 66.860 1.042 7.068 1.00 21.97 504 ARG A N 1
ATOM 3755 C CA . ARG A 1 504 ? 66.150 2.018 6.263 1.00 21.87 504 ARG A CA 1
ATOM 3756 C C . ARG A 1 504 ? 64.990 2.557 7.093 1.00 20.27 504 ARG A C 1
ATOM 3757 O O . ARG A 1 504 ? 63.822 2.292 6.801 1.00 18.46 504 ARG A O 1
ATOM 3765 N N . TYR A 1 505 ? 65.323 3.307 8.141 1.00 20.16 505 TYR A N 1
ATOM 3766 C CA . TYR A 1 505 ? 64.311 3.884 9.018 1.00 20.16 505 TYR A CA 1
ATOM 3767 C C . TYR A 1 505 ? 63.330 4.725 8.211 1.00 20.06 505 TYR A C 1
ATOM 3768 O O . TYR A 1 505 ? 62.182 4.910 8.617 1.00 20.57 505 TYR A O 1
ATOM 3777 N N . ASP A 1 506 ? 63.782 5.234 7.070 1.00 19.35 506 ASP A N 1
ATOM 3778 C CA . ASP A 1 506 ? 62.913 6.042 6.221 1.00 20.31 506 ASP A CA 1
ATOM 3779 C C . ASP A 1 506 ? 61.734 5.196 5.749 1.00 20.02 506 ASP A C 1
ATOM 3780 O O . ASP A 1 506 ? 60.604 5.681 5.653 1.00 19.81 506 ASP A O 1
ATOM 3785 N N . MET A 1 507 ? 61.998 3.922 5.470 1.00 19.07 507 MET A N 1
ATOM 3786 C CA . MET A 1 507 ? 60.957 3.004 5.026 1.00 20.26 507 MET A CA 1
ATOM 3787 C C . MET A 1 507 ? 59.973 2.702 6.156 1.00 20.14 507 MET A C 1
ATOM 3788 O O . MET A 1 507 ? 58.779 2.513 5.915 1.00 21.91 507 MET A O 1
ATOM 3793 N N . MET A 1 508 ? 60.471 2.651 7.388 1.00 19.42 508 MET A N 1
ATOM 3794 C CA . MET A 1 508 ? 59.609 2.381 8.533 1.00 18.78 508 MET A CA 1
ATOM 3795 C C . MET A 1 508 ? 58.612 3.525 8.693 1.00 18.75 508 MET A C 1
ATOM 3796 O O . MET A 1 508 ? 57.426 3.304 8.951 1.00 17.30 508 MET A O 1
ATOM 3801 N N . MET A 1 509 ? 59.102 4.752 8.541 1.00 17.92 509 MET A N 1
ATOM 3802 C CA . MET A 1 509 ? 58.247 5.925 8.657 1.00 18.37 509 MET A CA 1
ATOM 3803 C C . MET A 1 509 ? 57.156 5.866 7.592 1.00 19.12 509 MET A C 1
ATOM 3804 O O . MET A 1 509 ? 55.969 5.985 7.888 1.00 20.62 509 MET A O 1
ATOM 3809 N N . GLU A 1 510 ? 57.561 5.662 6.347 1.00 20.88 510 GLU A N 1
ATOM 3810 C CA . GLU A 1 510 ? 56.607 5.591 5.253 1.00 23.02 510 GLU A CA 1
ATOM 3811 C C . GLU A 1 510 ? 55.608 4.443 5.403 1.00 22.18 510 GLU A C 1
ATOM 3812 O O . GLU A 1 510 ? 54.531 4.479 4.814 1.00 21.52 510 GLU A O 1
ATOM 3818 N N . ALA A 1 511 ? 55.951 3.434 6.198 1.00 21.30 511 ALA A N 1
ATOM 3819 C CA . ALA A 1 511 ? 55.045 2.306 6.408 1.00 21.49 511 ALA A CA 1
ATOM 3820 C C . ALA A 1 511 ? 53.779 2.739 7.149 1.00 21.61 511 ALA A C 1
ATOM 3821 O O . ALA A 1 511 ? 52.745 2.073 7.076 1.00 19.96 511 ALA A O 1
ATOM 3823 N N . PHE A 1 512 ? 53.856 3.861 7.859 1.00 21.73 512 PHE A N 1
ATOM 3824 C CA . PHE A 1 512 ? 52.700 4.337 8.607 1.00 22.38 512 PHE A CA 1
ATOM 3825 C C . PHE A 1 512 ? 52.085 5.579 7.995 1.00 22.47 512 PHE A C 1
ATOM 3826 O O . PHE A 1 512 ? 51.207 6.207 8.587 1.00 25.34 512 PHE A O 1
ATOM 3834 N N . GLY A 1 513 ? 52.547 5.925 6.799 1.00 22.21 513 GLY A N 1
ATOM 3835 C CA . GLY A 1 513 ? 52.011 7.084 6.110 1.00 21.85 513 GLY A CA 1
ATOM 3836 C C . GLY A 1 513 ? 52.860 8.334 6.202 1.00 21.24 513 GLY A C 1
ATOM 3837 O O . GLY A 1 513 ? 52.446 9.388 5.737 1.00 24.07 513 GLY A O 1
ATOM 3838 N N . GLY A 1 514 ? 54.040 8.230 6.797 1.00 20.17 514 GLY A N 1
ATOM 3839 C CA . GLY A 1 514 ? 54.900 9.391 6.910 1.00 19.79 514 GLY A CA 1
ATOM 3840 C C . GLY A 1 514 ? 55.800 9.531 5.698 1.00 20.92 514 GLY A C 1
ATOM 3841 O O . GLY A 1 514 ? 55.814 8.659 4.830 1.00 24.38 514 GLY A O 1
ATOM 3842 N N . LYS A 1 515 ? 56.554 10.625 5.640 1.00 19.07 515 LYS A N 1
ATOM 3843 C CA . LYS A 1 515 ? 57.466 10.884 4.531 1.00 19.06 515 LYS A CA 1
ATOM 3844 C C . LYS A 1 515 ? 58.894 10.523 4.937 1.00 19.02 515 LYS A C 1
ATOM 3845 O O . LYS A 1 515 ? 59.376 10.963 5.978 1.00 20.76 515 LYS A O 1
ATOM 3851 N N . GLY A 1 516 ? 59.576 9.736 4.114 1.00 18.86 516 GLY A N 1
ATOM 3852 C CA . GLY A 1 516 ? 60.934 9.354 4.447 1.00 17.35 516 GLY A CA 1
ATOM 3853 C C . GLY A 1 516 ? 61.975 9.905 3.496 1.00 18.21 516 GLY A C 1
ATOM 3854 O O . GLY A 1 516 ? 61.705 10.085 2.307 1.00 18.84 516 GLY A O 1
ATOM 3855 N N . TYR A 1 517 ? 63.165 10.182 4.025 1.00 18.18 517 TYR A N 1
ATOM 3856 C CA . TYR A 1 517 ? 64.280 10.695 3.232 1.00 17.83 517 TYR A CA 1
ATOM 3857 C C . TYR A 1 517 ? 65.561 9.990 3.648 1.00 18.65 517 TYR A C 1
ATOM 3858 O O . TYR A 1 517 ? 65.679 9.490 4.766 1.00 18.96 517 TYR A O 1
ATOM 3867 N N . VAL A 1 518 ? 66.523 9.964 2.736 1.00 18.73 518 VAL A N 1
ATOM 3868 C CA . VAL A 1 518 ? 67.838 9.400 3.004 1.00 18.09 518 VAL A CA 1
ATOM 3869 C C . VAL A 1 518 ? 68.786 10.527 2.617 1.00 18.22 518 VAL A C 1
ATOM 3870 O O . VAL A 1 518 ? 68.679 11.071 1.521 1.00 19.41 518 VAL A O 1
ATOM 3874 N N . ALA A 1 519 ? 69.688 10.892 3.523 1.00 18.10 519 ALA A N 1
ATOM 3875 C CA . ALA A 1 519 ? 70.649 11.956 3.265 1.00 17.67 519 ALA A CA 1
ATOM 3876 C C . ALA A 1 519 ? 72.060 11.399 3.391 1.00 18.71 519 ALA A C 1
ATOM 3877 O O . ALA A 1 519 ? 72.464 10.958 4.467 1.00 17.53 519 ALA A O 1
ATOM 3879 N N . ASN A 1 520 ? 72.804 11.434 2.286 1.00 19.18 520 ASN A N 1
ATOM 3880 C CA . ASN A 1 520 ? 74.171 10.923 2.233 1.00 18.55 520 ASN A CA 1
ATOM 3881 C C . ASN A 1 520 ? 75.228 12.008 2.328 1.00 18.23 520 ASN A C 1
ATOM 3882 O O . ASN A 1 520 ? 76.413 11.722 2.506 1.00 18.92 520 ASN A O 1
ATOM 3887 N N . THR A 1 521 ? 74.801 13.256 2.195 1.00 17.63 521 THR A N 1
ATOM 3888 C CA . THR A 1 521 ? 75.716 14.386 2.266 1.00 17.96 521 THR A CA 1
ATOM 3889 C C . THR A 1 521 ? 75.026 15.547 2.979 1.00 17.91 521 THR A C 1
ATOM 3890 O O . THR A 1 521 ? 73.800 15.552 3.132 1.00 16.94 521 THR A O 1
ATOM 3894 N N . PRO A 1 522 ? 75.805 16.544 3.428 1.00 17.58 522 PRO A N 1
ATOM 3895 C CA . PRO A 1 522 ? 75.238 17.704 4.122 1.00 18.23 522 PRO A CA 1
ATOM 3896 C C . PRO A 1 522 ? 74.208 18.438 3.264 1.00 17.99 522 PRO A C 1
ATOM 3897 O O . PRO A 1 522 ? 73.181 18.897 3.767 1.00 18.05 522 PRO A O 1
ATOM 3901 N N . ALA A 1 523 ? 74.483 18.540 1.966 1.00 20.06 523 ALA A N 1
ATOM 3902 C CA . ALA A 1 523 ? 73.569 19.219 1.051 1.00 19.78 523 ALA A CA 1
ATOM 3903 C C . ALA A 1 523 ? 72.237 18.480 0.972 1.00 18.99 523 ALA A C 1
ATOM 3904 O O . ALA A 1 523 ? 71.174 19.100 0.973 1.00 18.53 523 ALA A O 1
ATOM 3906 N N . GLU A 1 524 ? 72.287 17.156 0.906 1.00 17.92 524 GLU A N 1
ATOM 3907 C CA . GLU A 1 524 ? 71.052 16.388 0.835 1.00 19.03 524 GLU A CA 1
ATOM 3908 C C . GLU A 1 524 ? 70.293 16.529 2.148 1.00 18.98 524 GLU A C 1
ATOM 3909 O O . GLU A 1 524 ? 69.070 16.616 2.157 1.00 18.81 524 GLU A O 1
ATOM 3915 N N . LEU A 1 525 ? 71.024 16.529 3.259 1.00 18.41 525 LEU A N 1
ATOM 3916 C CA . LEU A 1 525 ? 70.402 16.664 4.570 1.00 17.86 525 LEU A CA 1
ATOM 3917 C C . LEU A 1 525 ? 69.730 18.033 4.646 1.00 18.08 525 LEU A C 1
ATOM 3918 O O . LEU A 1 525 ? 68.596 18.152 5.104 1.00 17.99 525 LEU A O 1
ATOM 3923 N N . LYS A 1 526 ? 70.432 19.063 4.180 1.00 18.44 526 LYS A N 1
ATOM 3924 C CA . LYS A 1 526 ? 69.888 20.419 4.195 1.00 19.41 526 LYS A CA 1
ATOM 3925 C C . LYS A 1 526 ? 68.600 20.541 3.379 1.00 18.93 526 LYS A C 1
ATOM 3926 O O . LYS A 1 526 ? 67.598 21.084 3.853 1.00 18.76 526 LYS A O 1
ATOM 3932 N N . ALA A 1 527 ? 68.624 20.046 2.148 1.00 18.66 527 ALA A N 1
ATOM 3933 C CA . ALA A 1 527 ? 67.439 20.108 1.302 1.00 18.43 527 ALA A CA 1
ATOM 3934 C C . ALA A 1 527 ? 66.303 19.341 1.971 1.00 18.16 527 ALA A C 1
ATOM 3935 O O . ALA A 1 527 ? 65.172 19.814 2.034 1.00 19.97 527 ALA A O 1
ATOM 3937 N N . ALA A 1 528 ? 66.621 18.152 2.476 1.00 16.49 528 ALA A N 1
ATOM 3938 C CA . ALA A 1 528 ? 65.647 17.295 3.142 1.00 15.61 528 ALA A CA 1
ATOM 3939 C C . ALA A 1 528 ? 65.028 17.947 4.384 1.00 16.40 528 ALA A C 1
ATOM 3940 O O . ALA A 1 528 ? 63.812 17.903 4.585 1.00 15.99 528 ALA A O 1
ATOM 3942 N N . LEU A 1 529 ? 65.870 18.540 5.223 1.00 16.84 529 LEU A N 1
ATOM 3943 C CA . LEU A 1 529 ? 65.391 19.182 6.438 1.00 16.91 529 LEU A CA 1
ATOM 3944 C C . LEU A 1 529 ? 64.457 20.348 6.110 1.00 18.31 529 LEU A C 1
ATOM 3945 O O . LEU A 1 529 ? 63.364 20.463 6.675 1.00 17.70 529 LEU A O 1
ATOM 3950 N N . GLU A 1 530 ? 64.880 21.207 5.190 1.00 18.02 530 GLU A N 1
ATOM 3951 C CA . GLU A 1 530 ? 64.075 22.365 4.810 1.00 18.24 530 GLU A CA 1
ATOM 3952 C C . GLU A 1 530 ? 62.694 21.990 4.294 1.00 17.81 530 GLU A C 1
ATOM 3953 O O . GLU A 1 530 ? 61.698 22.617 4.655 1.00 18.36 530 GLU A O 1
ATOM 3959 N N . GLU A 1 531 ? 62.631 20.961 3.457 1.00 16.94 531 GLU A N 1
ATOM 3960 C CA . GLU A 1 531 ? 61.358 20.514 2.901 1.00 16.63 531 GLU A CA 1
ATOM 3961 C C . GLU A 1 531 ? 60.510 19.799 3.947 1.00 15.29 531 GLU A C 1
ATOM 3962 O O . GLU A 1 531 ? 59.296 19.969 3.986 1.00 15.66 531 GLU A O 1
ATOM 3968 N N . ALA A 1 532 ? 61.148 18.996 4.795 1.00 15.36 532 ALA A N 1
ATOM 3969 C CA . ALA A 1 532 ? 60.419 18.257 5.823 1.00 15.34 532 ALA A CA 1
ATOM 3970 C C . ALA A 1 532 ? 59.722 19.198 6.806 1.00 15.09 532 ALA A C 1
ATOM 3971 O O . ALA A 1 532 ? 58.520 19.069 7.053 1.00 15.32 532 ALA A O 1
ATOM 3973 N N . VAL A 1 533 ? 60.464 20.153 7.355 1.00 14.75 533 VAL A N 1
ATOM 3974 C CA . VAL A 1 533 ? 59.874 21.091 8.303 1.00 15.18 533 VAL A CA 1
ATOM 3975 C C . VAL A 1 533 ? 58.799 21.943 7.630 1.00 15.20 533 VAL A C 1
ATOM 3976 O O . VAL A 1 533 ? 57.690 22.089 8.150 1.00 14.99 533 VAL A O 1
ATOM 3980 N N . ALA A 1 534 ? 59.118 22.485 6.462 1.00 15.25 534 ALA A N 1
ATOM 3981 C CA . ALA A 1 534 ? 58.173 23.324 5.728 1.00 15.35 534 ALA A CA 1
ATOM 3982 C C . ALA A 1 534 ? 56.852 22.626 5.385 1.00 16.58 534 ALA A C 1
ATOM 3983 O O . ALA A 1 534 ? 55.793 23.262 5.391 1.00 17.26 534 ALA A O 1
ATOM 3985 N N . SER A 1 535 ? 56.910 21.327 5.091 1.00 15.84 535 SER A N 1
ATOM 3986 C CA . SER A 1 535 ? 55.715 20.564 4.732 1.00 16.34 535 SER A CA 1
ATOM 3987 C C . SER A 1 535 ? 54.701 20.476 5.869 1.00 17.72 535 SER A C 1
ATOM 3988 O O . SER A 1 535 ? 53.498 20.345 5.623 1.00 16.79 535 SER A O 1
ATOM 3991 N N . GLY A 1 536 ? 55.192 20.529 7.107 1.00 19.14 536 GLY A N 1
ATOM 3992 C CA . GLY A 1 536 ? 54.320 20.462 8.272 1.00 19.79 536 GLY A CA 1
ATOM 3993 C C . GLY A 1 536 ? 53.705 19.097 8.509 1.00 19.38 536 GLY A C 1
ATOM 3994 O O . GLY A 1 536 ? 52.731 18.960 9.244 1.00 20.28 536 GLY A O 1
ATOM 3995 N N . LYS A 1 537 ? 54.277 18.076 7.887 1.00 19.99 537 LYS A N 1
ATOM 3996 C CA . LYS A 1 537 ? 53.770 16.716 8.030 1.00 19.88 537 LYS A CA 1
ATOM 3997 C C . LYS A 1 537 ? 54.803 15.869 8.761 1.00 17.26 537 LYS A C 1
ATOM 3998 O O . LYS A 1 537 ? 55.930 16.312 8.989 1.00 16.60 537 LYS A O 1
ATOM 4004 N N . PRO A 1 538 ? 54.426 14.640 9.153 1.00 16.00 538 PRO A N 1
ATOM 4005 C CA . PRO A 1 538 ? 55.378 13.765 9.852 1.00 16.75 538 PRO A CA 1
ATOM 4006 C C . PRO A 1 538 ? 56.451 13.233 8.889 1.00 16.64 538 PRO A C 1
ATOM 4007 O O . PRO A 1 538 ? 56.124 12.607 7.870 1.00 16.08 538 PRO A O 1
ATOM 4011 N N . CYS A 1 539 ? 57.720 13.495 9.213 1.00 14.75 539 CYS A N 1
ATOM 4012 C CA . CYS A 1 539 ? 58.850 13.067 8.381 1.00 14.43 539 CYS A CA 1
ATOM 4013 C C . CYS A 1 539 ? 60.001 12.466 9.178 1.00 14.66 539 CYS A C 1
ATOM 4014 O O . CYS A 1 539 ? 60.146 12.717 10.372 1.00 14.69 539 CYS A O 1
ATOM 4017 N N . LEU A 1 540 ? 60.824 11.676 8.497 1.00 14.60 540 LEU A N 1
ATOM 4018 C CA . LEU A 1 540 ? 62.001 11.083 9.117 1.00 13.61 540 LEU A CA 1
ATOM 4019 C C . LEU A 1 540 ? 63.134 11.148 8.110 1.00 14.50 540 LEU A C 1
ATOM 4020 O O . LEU A 1 540 ? 62.977 10.756 6.949 1.00 14.70 540 LEU A O 1
ATOM 4025 N N . ILE A 1 541 ? 64.273 11.661 8.557 1.00 15.10 541 ILE A N 1
ATOM 4026 C CA . ILE A 1 541 ? 65.445 11.769 7.703 1.00 16.25 541 ILE A CA 1
ATOM 4027 C C . ILE A 1 541 ? 66.507 10.806 8.216 1.00 16.50 541 ILE A C 1
ATOM 4028 O O . ILE A 1 541 ? 66.936 10.880 9.368 1.00 17.18 541 ILE A O 1
ATOM 4033 N N . ASN A 1 542 ? 66.902 9.886 7.345 1.00 16.86 542 ASN A N 1
ATOM 4034 C CA . ASN A 1 542 ? 67.892 8.871 7.664 1.00 15.84 542 ASN A CA 1
ATOM 4035 C C . ASN A 1 542 ? 69.256 9.419 7.266 1.00 16.23 542 ASN A C 1
ATOM 4036 O O . ASN A 1 542 ? 69.678 9.277 6.120 1.00 17.60 542 ASN A O 1
ATOM 4041 N N . ALA A 1 543 ? 69.936 10.062 8.207 1.00 15.60 543 ALA A N 1
ATOM 4042 C CA . ALA A 1 543 ? 71.252 10.641 7.938 1.00 16.94 543 ALA A CA 1
ATOM 4043 C C . ALA A 1 543 ? 72.321 9.569 8.081 1.00 18.66 543 ALA A C 1
ATOM 4044 O O . ALA A 1 543 ? 72.500 9.000 9.159 1.00 18.86 543 ALA A O 1
ATOM 4046 N N . MET A 1 544 ? 73.034 9.296 6.994 1.00 18.87 544 MET A N 1
ATOM 4047 C CA . MET A 1 544 ? 74.067 8.269 7.005 1.00 19.88 544 MET A CA 1
ATOM 4048 C C . MET A 1 544 ? 75.392 8.808 7.535 1.00 20.12 544 MET A C 1
ATOM 4049 O O . MET A 1 544 ? 76.084 9.579 6.865 1.00 19.65 544 MET A O 1
ATOM 4054 N N . ILE A 1 545 ? 75.733 8.380 8.747 1.00 20.06 545 ILE A N 1
ATOM 4055 C CA . ILE A 1 545 ? 76.947 8.815 9.435 1.00 19.97 545 ILE A CA 1
ATOM 4056 C C . ILE A 1 545 ? 78.070 7.776 9.366 1.00 20.43 545 ILE A C 1
ATOM 4057 O O . ILE A 1 545 ? 77.819 6.573 9.429 1.00 20.69 545 ILE A O 1
ATOM 4062 N N . ASP A 1 546 ? 79.305 8.253 9.237 1.00 21.60 546 ASP A N 1
ATOM 4063 C CA . ASP A 1 546 ? 80.475 7.380 9.186 1.00 22.88 546 ASP A CA 1
ATOM 4064 C C . ASP A 1 546 ? 80.449 6.474 10.419 1.00 23.18 546 ASP A C 1
ATOM 4065 O O . ASP A 1 546 ? 80.422 6.954 11.550 1.00 21.43 546 ASP A O 1
ATOM 4070 N N . PRO A 1 547 ? 80.446 5.150 10.214 1.00 24.88 547 PRO A N 1
ATOM 4071 C CA . PRO A 1 547 ? 80.421 4.190 11.325 1.00 25.43 547 PRO A CA 1
ATOM 4072 C C . PRO A 1 547 ? 81.597 4.317 12.293 1.00 26.39 547 PRO A C 1
ATOM 4073 O O . PRO A 1 547 ? 81.573 3.757 13.385 1.00 27.93 547 PRO A O 1
ATOM 4077 N N . ASP A 1 548 ? 82.616 5.068 11.902 1.00 27.47 548 ASP A N 1
ATOM 4078 C CA . ASP A 1 548 ? 83.793 5.226 12.740 1.00 29.25 548 ASP A CA 1
ATOM 4079 C C . ASP A 1 548 ? 84.001 6.663 13.218 1.00 29.79 548 ASP A C 1
ATOM 4080 O O . ASP A 1 548 ? 85.049 6.990 13.768 1.00 30.87 548 ASP A O 1
ATOM 4085 N N . ALA A 1 549 ? 82.994 7.512 13.034 1.00 29.87 549 ALA A N 1
ATOM 4086 C CA . ALA A 1 549 ? 83.094 8.917 13.434 1.00 31.12 549 ALA A CA 1
ATOM 4087 C C . ALA A 1 549 ? 82.929 9.208 14.934 1.00 33.23 549 ALA A C 1
ATOM 4088 O O . ALA A 1 549 ? 83.563 10.121 15.467 1.00 32.70 549 ALA A O 1
ATOM 4090 N N . GLY A 1 550 ? 82.082 8.446 15.616 1.00 34.66 550 GLY A N 1
ATOM 4091 C CA . GLY A 1 550 ? 81.870 8.695 17.034 1.00 38.88 550 GLY A CA 1
ATOM 4092 C C . GLY A 1 550 ? 82.949 8.163 17.965 1.00 41.21 550 GLY A C 1
ATOM 4093 O O . GLY A 1 550 ? 83.871 7.476 17.526 1.00 42.24 550 GLY A O 1
ATOM 4094 N N . VAL A 1 551 ? 82.841 8.481 19.254 1.00 41.74 551 VAL A N 1
ATOM 4095 C CA . VAL A 1 551 ? 83.811 8.012 20.242 1.00 42.87 551 VAL A CA 1
ATOM 4096 C C . VAL A 1 551 ? 83.143 7.236 21.377 1.00 44.50 551 VAL A C 1
ATOM 4097 O O . VAL A 1 551 ? 81.930 7.319 21.560 1.00 45.32 551 VAL A O 1
ATOM 4101 N N . GLU A 1 552 ? 83.946 6.497 22.141 1.00 46.71 552 GLU A N 1
ATOM 4102 C CA . GLU A 1 552 ? 83.456 5.676 23.252 1.00 48.56 552 GLU A CA 1
ATOM 4103 C C . GLU A 1 552 ? 83.360 6.407 24.592 1.00 49.28 552 GLU A C 1
ATOM 4104 O O . GLU A 1 552 ? 83.236 7.630 24.652 1.00 48.57 552 GLU A O 1
ATOM 4110 N N . VAL B 1 7 ? 100.628 -13.909 42.597 1.00 56.17 7 VAL B N 1
ATOM 4111 C CA . VAL B 1 7 ? 101.355 -13.086 41.639 1.00 56.06 7 VAL B CA 1
ATOM 4112 C C . VAL B 1 7 ? 100.417 -12.672 40.514 1.00 55.13 7 VAL B C 1
ATOM 4113 O O . VAL B 1 7 ? 100.216 -11.484 40.273 1.00 56.02 7 VAL B O 1
ATOM 4117 N N . GLU B 1 8 ? 99.851 -13.664 39.829 1.00 52.72 8 GLU B N 1
ATOM 4118 C CA . GLU B 1 8 ? 98.926 -13.410 38.730 1.00 50.10 8 GLU B CA 1
ATOM 4119 C C . GLU B 1 8 ? 97.549 -13.097 39.303 1.00 47.49 8 GLU B C 1
ATOM 4120 O O . GLU B 1 8 ? 97.038 -13.831 40.157 1.00 47.90 8 GLU B O 1
ATOM 4126 N N . LEU B 1 9 ? 96.955 -12.012 38.812 1.00 43.03 9 LEU B N 1
ATOM 4127 C CA . LEU B 1 9 ? 95.650 -11.550 39.260 1.00 38.27 9 LEU B CA 1
ATOM 4128 C C . LEU B 1 9 ? 94.568 -11.689 38.189 1.00 35.99 9 LEU B C 1
ATOM 4129 O O . LEU B 1 9 ? 94.862 -11.932 37.019 1.00 35.59 9 LEU B O 1
ATOM 4134 N N . THR B 1 10 ? 93.316 -11.526 38.617 1.00 32.20 10 THR B N 1
ATOM 4135 C CA . THR B 1 10 ? 92.129 -11.584 37.756 1.00 28.75 10 THR B CA 1
ATOM 4136 C C . THR B 1 10 ? 91.226 -10.459 38.307 1.00 26.89 10 THR B C 1
ATOM 4137 O O . THR B 1 10 ? 91.512 -9.921 39.381 1.00 25.14 10 THR B O 1
ATOM 4141 N N . ASP B 1 11 ? 90.163 -10.088 37.595 1.00 24.45 11 ASP B N 1
ATOM 4142 C CA . ASP B 1 11 ? 89.309 -9.007 38.083 1.00 24.63 11 ASP B CA 1
ATOM 4143 C C . ASP B 1 11 ? 87.843 -9.384 38.211 1.00 23.38 11 ASP B C 1
ATOM 4144 O O . ASP B 1 11 ? 87.455 -10.503 37.888 1.00 23.37 11 ASP B O 1
ATOM 4149 N N . GLY B 1 12 ? 87.039 -8.434 38.690 1.00 22.04 12 GLY B N 1
ATOM 4150 C CA . GLY B 1 12 ? 85.617 -8.667 38.860 1.00 19.73 12 GLY B CA 1
ATOM 4151 C C . GLY B 1 12 ? 84.922 -9.167 37.607 1.00 19.87 12 GLY B C 1
ATOM 4152 O O . GLY B 1 12 ? 84.088 -10.075 37.681 1.00 18.28 12 GLY B O 1
ATOM 4153 N N . PHE B 1 13 ? 85.254 -8.580 36.456 1.00 20.03 13 PHE B N 1
ATOM 4154 C CA . PHE B 1 13 ? 84.639 -8.986 35.191 1.00 20.94 13 PHE B CA 1
ATOM 4155 C C . PHE B 1 13 ? 84.757 -10.487 34.964 1.00 21.55 13 PHE B C 1
ATOM 4156 O O . PHE B 1 13 ? 83.763 -11.170 34.737 1.00 21.12 13 PHE B O 1
ATOM 4164 N N . HIS B 1 14 ? 85.985 -10.992 35.026 1.00 22.74 14 HIS B N 1
ATOM 4165 C CA . HIS B 1 14 ? 86.255 -12.406 34.796 1.00 22.51 14 HIS B CA 1
ATOM 4166 C C . HIS B 1 14 ? 85.719 -13.348 35.862 1.00 20.72 14 HIS B C 1
ATOM 4167 O O . HIS B 1 14 ? 85.277 -14.451 35.548 1.00 20.02 14 HIS B O 1
ATOM 4174 N N . VAL B 1 15 ? 85.758 -12.930 37.122 1.00 18.89 15 VAL B N 1
ATOM 4175 C CA . VAL B 1 15 ? 85.239 -13.778 38.189 1.00 18.89 15 VAL B CA 1
ATOM 4176 C C . VAL B 1 15 ? 83.721 -13.938 38.043 1.00 19.21 15 VAL B C 1
ATOM 4177 O O . VAL B 1 15 ? 83.165 -14.999 38.326 1.00 18.21 15 VAL B O 1
ATOM 4181 N N . LEU B 1 16 ? 83.054 -12.875 37.598 1.00 18.69 16 LEU B N 1
ATOM 4182 C CA . LEU B 1 16 ? 81.616 -12.917 37.399 1.00 18.02 16 LEU B CA 1
ATOM 4183 C C . LEU B 1 16 ? 81.309 -13.812 36.204 1.00 17.58 16 LEU B C 1
ATOM 4184 O O . LEU B 1 16 ? 80.383 -14.623 36.235 1.00 18.69 16 LEU B O 1
ATOM 4189 N N . ILE B 1 17 ? 82.091 -13.667 35.144 1.00 17.89 17 ILE B N 1
ATOM 4190 C CA . ILE B 1 17 ? 81.883 -14.486 33.962 1.00 19.20 17 ILE B CA 1
ATOM 4191 C C . ILE B 1 17 ? 82.066 -15.957 34.336 1.00 19.36 17 ILE B C 1
ATOM 4192 O O . ILE B 1 17 ? 81.279 -16.810 33.932 1.00 19.44 17 ILE B O 1
ATOM 4197 N N . ASP B 1 18 ? 83.086 -16.254 35.131 1.00 20.62 18 ASP B N 1
ATOM 4198 C CA . ASP B 1 18 ? 83.317 -17.636 35.532 1.00 21.79 18 ASP B CA 1
ATOM 4199 C C . ASP B 1 18 ? 82.214 -18.176 36.441 1.00 20.90 18 ASP B C 1
ATOM 4200 O O . ASP B 1 18 ? 81.834 -19.347 36.338 1.00 19.29 18 ASP B O 1
ATOM 4205 N N . ALA B 1 19 ? 81.691 -17.323 37.321 1.00 19.44 19 ALA B N 1
ATOM 4206 C CA . ALA B 1 19 ? 80.630 -17.736 38.230 1.00 17.49 19 ALA B CA 1
ATOM 4207 C C . ALA B 1 19 ? 79.353 -18.054 37.466 1.00 17.51 19 ALA B C 1
ATOM 4208 O O . ALA B 1 19 ? 78.654 -19.007 37.790 1.00 18.26 19 ALA B O 1
ATOM 4210 N N . LEU B 1 20 ? 79.051 -17.259 36.445 1.00 16.93 20 LEU B N 1
ATOM 4211 C CA . LEU B 1 20 ? 77.851 -17.480 35.648 1.00 17.57 20 LEU B CA 1
ATOM 4212 C C . LEU B 1 20 ? 77.959 -18.786 34.856 1.00 18.64 20 LEU B C 1
ATOM 4213 O O . LEU B 1 20 ? 77.023 -19.587 34.825 1.00 18.06 20 LEU B O 1
ATOM 4218 N N . LYS B 1 21 ? 79.106 -19.004 34.223 1.00 20.22 21 LYS B N 1
ATOM 4219 C CA . LYS B 1 21 ? 79.320 -20.225 33.453 1.00 22.14 21 LYS B CA 1
ATOM 4220 C C . LYS B 1 21 ? 79.252 -21.422 34.395 1.00 22.82 21 LYS B C 1
ATOM 4221 O O . LYS B 1 21 ? 78.726 -22.478 34.045 1.00 23.84 21 LYS B O 1
ATOM 4227 N N . MET B 1 22 ? 79.783 -21.234 35.597 1.00 24.56 22 MET B N 1
ATOM 4228 C CA . MET B 1 22 ? 79.800 -22.267 36.628 1.00 25.65 22 MET B CA 1
ATOM 4229 C C . MET B 1 22 ? 78.387 -22.742 36.952 1.00 25.26 22 MET B C 1
ATOM 4230 O O . MET B 1 22 ? 78.180 -23.904 37.290 1.00 26.73 22 MET B O 1
ATOM 4235 N N . ASN B 1 23 ? 77.422 -21.831 36.852 1.00 23.46 23 ASN B N 1
ATOM 4236 C CA . ASN B 1 23 ? 76.023 -22.134 37.141 1.00 22.27 23 ASN B CA 1
ATOM 4237 C C . ASN B 1 23 ? 75.230 -22.486 35.887 1.00 23.88 23 ASN B C 1
ATOM 4238 O O . ASN B 1 23 ? 73.993 -22.422 35.867 1.00 22.19 23 ASN B O 1
ATOM 4243 N N . ASP B 1 24 ? 75.961 -22.854 34.839 1.00 23.92 24 ASP B N 1
ATOM 4244 C CA . ASP B 1 24 ? 75.372 -23.252 33.567 1.00 25.14 24 ASP B CA 1
ATOM 4245 C C . ASP B 1 24 ? 74.664 -22.163 32.772 1.00 22.98 24 ASP B C 1
ATOM 4246 O O . ASP B 1 24 ? 73.729 -22.437 32.025 1.00 23.02 24 ASP B O 1
ATOM 4251 N N . ILE B 1 25 ? 75.114 -20.927 32.929 1.00 21.81 25 ILE B N 1
ATOM 4252 C CA . ILE B 1 25 ? 74.530 -19.835 32.174 1.00 19.13 25 ILE B CA 1
ATOM 4253 C C . ILE B 1 25 ? 75.425 -19.641 30.954 1.00 19.35 25 ILE B C 1
ATOM 4254 O O . ILE B 1 25 ? 76.642 -19.471 31.095 1.00 19.36 25 ILE B O 1
ATOM 4259 N N . ASP B 1 26 ? 74.839 -19.687 29.761 1.00 18.51 26 ASP B N 1
ATOM 4260 C CA . ASP B 1 26 ? 75.619 -19.493 28.535 1.00 21.20 26 ASP B CA 1
ATOM 4261 C C . ASP B 1 26 ? 75.031 -18.382 27.682 1.00 19.47 26 ASP B C 1
ATOM 4262 O O . ASP B 1 26 ? 75.558 -18.064 26.617 1.00 19.79 26 ASP B O 1
ATOM 4267 N N . THR B 1 27 ? 73.946 -17.790 28.160 1.00 18.07 27 THR B N 1
ATOM 4268 C CA . THR B 1 27 ? 73.265 -16.744 27.413 1.00 17.49 27 THR B CA 1
ATOM 4269 C C . THR B 1 27 ? 72.744 -15.627 28.296 1.00 17.05 27 THR B C 1
ATOM 4270 O O . THR B 1 27 ? 72.288 -15.864 29.412 1.00 16.83 27 THR B O 1
ATOM 4274 N N . MET B 1 28 ? 72.829 -14.405 27.782 1.00 16.88 28 MET B N 1
ATOM 4275 C CA . MET B 1 28 ? 72.323 -13.233 28.481 1.00 15.73 28 MET B CA 1
ATOM 4276 C C . MET B 1 28 ? 71.619 -12.357 27.458 1.00 15.70 28 MET B C 1
ATOM 4277 O O . MET B 1 28 ? 72.011 -12.320 26.291 1.00 15.98 28 MET B O 1
ATOM 4282 N N . TYR B 1 29 ? 70.565 -11.679 27.895 1.00 14.85 29 TYR B N 1
ATOM 4283 C CA . TYR B 1 29 ? 69.803 -10.782 27.034 1.00 14.24 29 TYR B CA 1
ATOM 4284 C C . TYR B 1 29 ? 69.905 -9.385 27.650 1.00 14.87 29 TYR B C 1
ATOM 4285 O O . TYR B 1 29 ? 69.780 -9.236 28.866 1.00 14.95 29 TYR B O 1
ATOM 4294 N N . GLY B 1 30 ? 70.127 -8.359 26.837 1.00 14.86 30 GLY B N 1
ATOM 4295 C CA . GLY B 1 30 ? 70.207 -7.029 27.417 1.00 15.29 30 GLY B CA 1
ATOM 4296 C C . GLY B 1 30 ? 70.537 -5.877 26.490 1.00 16.01 30 GLY B C 1
ATOM 4297 O O . GLY B 1 30 ? 70.479 -6.007 25.267 1.00 16.45 30 GLY B O 1
ATOM 4298 N N . VAL B 1 31 ? 70.859 -4.735 27.097 1.00 16.80 31 VAL B N 1
ATOM 4299 C CA . VAL B 1 31 ? 71.231 -3.518 26.376 1.00 16.52 31 VAL B CA 1
ATOM 4300 C C . VAL B 1 31 ? 72.439 -2.945 27.111 1.00 17.56 31 VAL B C 1
ATOM 4301 O O . VAL B 1 31 ? 72.429 -2.830 28.337 1.00 16.95 31 VAL B O 1
ATOM 4305 N N . VAL B 1 32 ? 73.476 -2.584 26.361 1.00 18.27 32 VAL B N 1
ATOM 4306 C CA . VAL B 1 32 ? 74.711 -2.082 26.952 1.00 19.38 32 VAL B CA 1
ATOM 4307 C C . VAL B 1 32 ? 74.831 -0.568 27.179 1.00 20.51 32 VAL B C 1
ATOM 4308 O O . VAL B 1 32 ? 73.946 0.209 26.821 1.00 22.12 32 VAL B O 1
ATOM 4312 N N . GLY B 1 33 ? 75.945 -0.175 27.790 1.00 20.85 33 GLY B N 1
ATOM 4313 C CA . GLY B 1 33 ? 76.207 1.219 28.101 1.00 21.01 33 GLY B CA 1
ATOM 4314 C C . GLY B 1 33 ? 76.869 1.267 29.467 1.00 22.43 33 GLY B C 1
ATOM 4315 O O . GLY B 1 33 ? 77.153 0.224 30.048 1.00 22.78 33 GLY B O 1
ATOM 4316 N N . ILE B 1 34 ? 77.121 2.459 29.993 1.00 24.19 34 ILE B N 1
ATOM 4317 C CA . ILE B 1 34 ? 77.740 2.578 31.315 1.00 26.98 34 ILE B CA 1
ATOM 4318 C C . ILE B 1 34 ? 76.853 1.925 32.394 1.00 27.62 34 ILE B C 1
ATOM 4319 O O . ILE B 1 34 ? 75.650 2.183 32.462 1.00 27.81 34 ILE B O 1
ATOM 4324 N N . PRO B 1 35 ? 77.440 1.095 33.273 1.00 27.66 35 PRO B N 1
ATOM 4325 C CA . PRO B 1 35 ? 78.852 0.713 33.351 1.00 27.33 35 PRO B CA 1
ATOM 4326 C C . PRO B 1 35 ? 79.126 -0.760 33.034 1.00 27.28 35 PRO B C 1
ATOM 4327 O O . PRO B 1 35 ? 80.142 -1.299 33.474 1.00 27.89 35 PRO B O 1
ATOM 4331 N N . ILE B 1 36 ? 78.243 -1.410 32.280 1.00 25.96 36 ILE B N 1
ATOM 4332 C CA . ILE B 1 36 ? 78.425 -2.833 31.984 1.00 25.34 36 ILE B CA 1
ATOM 4333 C C . ILE B 1 36 ? 78.779 -3.238 30.553 1.00 23.67 36 ILE B C 1
ATOM 4334 O O . ILE B 1 36 ? 78.750 -4.423 30.229 1.00 23.32 36 ILE B O 1
ATOM 4339 N N . THR B 1 37 ? 79.124 -2.278 29.702 1.00 22.76 37 THR B N 1
ATOM 4340 C CA . THR B 1 37 ? 79.453 -2.590 28.312 1.00 21.38 37 THR B CA 1
ATOM 4341 C C . THR B 1 37 ? 80.604 -3.582 28.155 1.00 22.19 37 THR B C 1
ATOM 4342 O O . THR B 1 37 ? 80.545 -4.478 27.317 1.00 22.46 37 THR B O 1
ATOM 4346 N N . ASN B 1 38 ? 81.652 -3.418 28.954 1.00 23.11 38 ASN B N 1
ATOM 4347 C CA . ASN B 1 38 ? 82.809 -4.303 28.866 1.00 24.22 38 ASN B CA 1
ATOM 4348 C C . ASN B 1 38 ? 82.560 -5.697 29.419 1.00 23.73 38 ASN B C 1
ATOM 4349 O O . ASN B 1 38 ? 83.321 -6.619 29.134 1.00 23.31 38 ASN B O 1
ATOM 4354 N N . LEU B 1 39 ? 81.507 -5.849 30.218 1.00 23.27 39 LEU B N 1
ATOM 4355 C CA . LEU B 1 39 ? 81.163 -7.161 30.755 1.00 22.52 39 LEU B CA 1
ATOM 4356 C C . LEU B 1 39 ? 80.565 -7.973 29.609 1.00 22.64 39 LEU B C 1
ATOM 4357 O O . LEU B 1 39 ? 80.854 -9.158 29.459 1.00 20.06 39 LEU B O 1
ATOM 4362 N N . ALA B 1 40 ? 79.727 -7.321 28.801 1.00 22.22 40 ALA B N 1
ATOM 4363 C CA . ALA B 1 40 ? 79.088 -7.980 27.666 1.00 21.43 40 ALA B CA 1
ATOM 4364 C C . ALA B 1 40 ? 80.123 -8.373 26.614 1.00 22.68 40 ALA B C 1
ATOM 4365 O O . ALA B 1 40 ? 80.045 -9.458 26.034 1.00 22.21 40 ALA B O 1
ATOM 4367 N N . ARG B 1 41 ? 81.087 -7.485 26.367 1.00 23.53 41 ARG B N 1
ATOM 4368 C CA . ARG B 1 41 ? 82.143 -7.748 25.387 1.00 24.48 41 ARG B CA 1
ATOM 4369 C C . ARG B 1 41 ? 82.974 -8.968 25.791 1.00 24.50 41 ARG B C 1
ATOM 4370 O O . ARG B 1 41 ? 83.204 -9.871 24.987 1.00 23.31 41 ARG B O 1
ATOM 4378 N N . MET B 1 42 ? 83.416 -8.990 27.045 1.00 24.92 42 MET B N 1
ATOM 4379 C CA . MET B 1 42 ? 84.213 -10.099 27.546 1.00 25.47 42 MET B CA 1
ATOM 4380 C C . MET B 1 42 ? 83.415 -11.401 27.568 1.00 24.52 42 MET B C 1
ATOM 4381 O O . MET B 1 42 ? 83.978 -12.484 27.400 1.00 24.15 42 MET B O 1
ATOM 4386 N N . TRP B 1 43 ? 82.105 -11.289 27.776 1.00 21.78 43 TRP B N 1
ATOM 4387 C CA . TRP B 1 43 ? 81.224 -12.453 27.799 1.00 20.56 43 TRP B CA 1
ATOM 4388 C C . TRP B 1 43 ? 81.238 -13.070 26.405 1.00 21.12 43 TRP B C 1
ATOM 4389 O O . TRP B 1 43 ? 81.327 -14.286 26.254 1.00 20.84 43 TRP B O 1
ATOM 4400 N N . GLN B 1 44 ? 81.146 -12.216 25.388 1.00 22.30 44 GLN B N 1
ATOM 4401 C CA . GLN B 1 44 ? 81.169 -12.658 23.994 1.00 22.82 44 GLN B CA 1
ATOM 4402 C C . GLN B 1 44 ? 82.574 -13.117 23.626 1.00 24.32 44 GLN B C 1
ATOM 4403 O O . GLN B 1 44 ? 82.750 -14.139 22.960 1.00 23.45 44 GLN B O 1
ATOM 4409 N N . ASP B 1 45 ? 83.568 -12.337 24.044 1.00 25.32 45 ASP B N 1
ATOM 4410 C CA . ASP B 1 45 ? 84.961 -12.665 23.763 1.00 28.33 45 ASP B CA 1
ATOM 4411 C C . ASP B 1 45 ? 85.260 -14.054 24.311 1.00 29.35 45 ASP B C 1
ATOM 4412 O O . ASP B 1 45 ? 86.023 -14.823 23.720 1.00 28.56 45 ASP B O 1
ATOM 4417 N N . ASP B 1 46 ? 84.643 -14.373 25.443 1.00 29.57 46 ASP B N 1
ATOM 4418 C CA . ASP B 1 46 ? 84.850 -15.659 26.086 1.00 29.25 46 ASP B CA 1
ATOM 4419 C C . ASP B 1 46 ? 84.138 -16.793 25.363 1.00 27.61 46 ASP B C 1
ATOM 4420 O O . ASP B 1 46 ? 84.362 -17.964 25.662 1.00 28.62 46 ASP B O 1
ATOM 4425 N N . GLY B 1 47 ? 83.279 -16.448 24.411 1.00 26.23 47 GLY B N 1
ATOM 4426 C CA . GLY B 1 47 ? 82.573 -17.473 23.663 1.00 24.47 47 GLY B CA 1
ATOM 4427 C C . GLY B 1 47 ? 81.120 -17.708 24.041 1.00 25.00 47 GLY B C 1
ATOM 4428 O O . GLY B 1 47 ? 80.490 -18.627 23.516 1.00 24.38 47 GLY B O 1
ATOM 4429 N N . GLN B 1 48 ? 80.580 -16.900 24.951 1.00 23.75 48 GLN B N 1
ATOM 4430 C CA . GLN B 1 48 ? 79.186 -17.057 25.356 1.00 24.24 48 GLN B CA 1
ATOM 4431 C C . GLN B 1 48 ? 78.371 -16.099 24.495 1.00 24.97 48 GLN B C 1
ATOM 4432 O O . GLN B 1 48 ? 78.936 -15.179 23.899 1.00 24.03 48 GLN B O 1
ATOM 4438 N N . ARG B 1 49 ? 77.056 -16.302 24.419 1.00 23.90 49 ARG B N 1
ATOM 4439 C CA . ARG B 1 49 ? 76.247 -15.426 23.581 1.00 24.61 49 ARG B CA 1
ATOM 4440 C C . ARG B 1 49 ? 75.480 -14.329 24.302 1.00 23.26 49 ARG B C 1
ATOM 4441 O O . ARG B 1 49 ? 74.973 -14.510 25.412 1.00 21.94 49 ARG B O 1
ATOM 4449 N N . PHE B 1 50 ? 75.429 -13.175 23.648 1.00 20.64 50 PHE B N 1
ATOM 4450 C CA . PHE B 1 50 ? 74.750 -12.013 24.181 1.00 20.27 50 PHE B CA 1
ATOM 4451 C C . PHE B 1 50 ? 73.824 -11.463 23.114 1.00 20.18 50 PHE B C 1
ATOM 4452 O O . PHE B 1 50 ? 74.268 -11.138 22.013 1.00 21.12 50 PHE B O 1
ATOM 4460 N N . TYR B 1 51 ? 72.539 -11.376 23.438 1.00 18.35 51 TYR B N 1
ATOM 4461 C CA . TYR B 1 51 ? 71.557 -10.833 22.515 1.00 18.11 51 TYR B CA 1
ATOM 4462 C C . TYR B 1 51 ? 71.250 -9.398 22.925 1.00 18.48 51 TYR B C 1
ATOM 4463 O O . TYR B 1 51 ? 70.762 -9.156 24.032 1.00 16.06 51 TYR B O 1
ATOM 4472 N N . SER B 1 52 ? 71.553 -8.452 22.038 1.00 17.51 52 SER B N 1
ATOM 4473 C CA . SER B 1 52 ? 71.299 -7.039 22.299 1.00 18.55 52 SER B CA 1
ATOM 4474 C C . SER B 1 52 ? 69.940 -6.633 21.754 1.00 18.19 52 SER B C 1
ATOM 4475 O O . SER B 1 52 ? 69.656 -6.835 20.572 1.00 19.67 52 SER B O 1
ATOM 4478 N N . PHE B 1 53 ? 69.107 -6.056 22.615 1.00 17.05 53 PHE B N 1
ATOM 4479 C CA . PHE B 1 53 ? 67.776 -5.611 22.220 1.00 15.45 53 PHE B CA 1
ATOM 4480 C C . PHE B 1 53 ? 67.769 -4.104 21.995 1.00 15.53 53 PHE B C 1
ATOM 4481 O O . PHE B 1 53 ? 68.810 -3.456 22.067 1.00 16.45 53 PHE B O 1
ATOM 4489 N N . ARG B 1 54 ? 66.600 -3.547 21.713 1.00 15.25 54 ARG B N 1
ATOM 4490 C CA . ARG B 1 54 ? 66.499 -2.111 21.481 1.00 15.99 54 ARG B CA 1
ATOM 4491 C C . ARG B 1 54 ? 65.949 -1.392 22.719 1.00 15.37 54 ARG B C 1
ATOM 4492 O O . ARG B 1 54 ? 65.984 -0.171 22.795 1.00 18.10 54 ARG B O 1
ATOM 4500 N N . HIS B 1 55 ? 65.457 -2.160 23.688 1.00 15.24 55 HIS B N 1
ATOM 4501 C CA . HIS B 1 55 ? 64.895 -1.625 24.933 1.00 13.35 55 HIS B CA 1
ATOM 4502 C C . HIS B 1 55 ? 65.017 -2.749 25.969 1.00 14.78 55 HIS B C 1
ATOM 4503 O O . HIS B 1 55 ? 64.741 -3.907 25.644 1.00 14.73 55 HIS B O 1
ATOM 4510 N N . GLU B 1 56 ? 65.414 -2.420 27.201 1.00 13.08 56 GLU B N 1
ATOM 4511 C CA . GLU B 1 56 ? 65.604 -3.441 28.237 1.00 13.40 56 GLU B CA 1
ATOM 4512 C C . GLU B 1 56 ? 64.389 -4.256 28.643 1.00 12.72 56 GLU B C 1
ATOM 4513 O O . GLU B 1 56 ? 64.527 -5.396 29.086 1.00 14.59 56 GLU B O 1
ATOM 4519 N N . GLN B 1 57 ? 63.202 -3.685 28.517 1.00 11.91 57 GLN B N 1
ATOM 4520 C CA . GLN B 1 57 ? 62.007 -4.412 28.902 1.00 12.65 57 GLN B CA 1
ATOM 4521 C C . GLN B 1 57 ? 61.858 -5.691 28.095 1.00 13.48 57 GLN B C 1
ATOM 4522 O O . GLN B 1 57 ? 61.448 -6.725 28.619 1.00 13.07 57 GLN B O 1
ATOM 4528 N N . HIS B 1 58 ? 62.231 -5.620 26.833 1.00 13.50 58 HIS B N 1
ATOM 4529 C CA . HIS B 1 58 ? 62.034 -6.769 25.991 1.00 15.04 58 HIS B CA 1
ATOM 4530 C C . HIS B 1 58 ? 63.133 -7.824 26.051 1.00 14.18 58 HIS B C 1
ATOM 4531 O O . HIS B 1 58 ? 62.872 -9.012 25.862 1.00 15.44 58 HIS B O 1
ATOM 4538 N N . ALA B 1 59 ? 64.318 -7.396 26.495 1.00 15.07 59 ALA B N 1
ATOM 4539 C CA . ALA B 1 59 ? 65.439 -8.230 26.852 1.00 15.32 59 ALA B CA 1
ATOM 4540 C C . ALA B 1 59 ? 65.008 -9.004 28.109 1.00 14.98 59 ALA B C 1
ATOM 4541 O O . ALA B 1 59 ? 65.261 -10.202 28.234 1.00 15.16 59 ALA B O 1
ATOM 4543 N N . GLY B 1 60 ? 64.334 -8.311 29.025 1.00 13.84 60 GLY B N 1
ATOM 4544 C CA . GLY B 1 60 ? 63.864 -8.940 30.248 1.00 13.11 60 GLY B CA 1
ATOM 4545 C C . GLY B 1 60 ? 62.733 -9.931 30.027 1.00 13.83 60 GLY B C 1
ATOM 4546 O O . GLY B 1 60 ? 62.655 -10.953 30.714 1.00 14.33 60 GLY B O 1
ATOM 4547 N N . TYR B 1 61 ? 61.840 -9.628 29.086 1.00 14.83 61 TYR B N 1
ATOM 4548 C CA . TYR B 1 61 ? 60.728 -10.530 28.774 1.00 14.63 61 TYR B CA 1
ATOM 4549 C C . TYR B 1 61 ? 61.302 -11.802 28.133 1.00 14.74 61 TYR B C 1
ATOM 4550 O O . TYR B 1 61 ? 60.795 -12.907 28.353 1.00 14.96 61 TYR B O 1
ATOM 4559 N N . ALA B 1 62 ? 62.361 -11.633 27.343 1.00 14.03 62 ALA B N 1
ATOM 4560 C CA . ALA B 1 62 ? 63.024 -12.763 26.699 1.00 14.29 62 ALA B CA 1
ATOM 4561 C C . ALA B 1 62 ? 63.599 -13.645 27.804 1.00 14.03 62 ALA B C 1
ATOM 4562 O O . ALA B 1 62 ? 63.418 -14.864 27.800 1.00 14.15 62 ALA B O 1
ATOM 4564 N N . ALA B 1 63 ? 64.277 -13.015 28.758 1.00 12.89 63 ALA B N 1
ATOM 4565 C CA . ALA B 1 63 ? 64.876 -13.729 29.878 1.00 13.53 63 ALA B CA 1
ATOM 4566 C C . ALA B 1 63 ? 63.844 -14.515 30.681 1.00 14.76 63 ALA B C 1
ATOM 4567 O O . ALA B 1 63 ? 64.073 -15.671 31.048 1.00 15.60 63 ALA B O 1
ATOM 4569 N N . SER B 1 64 ? 62.704 -13.893 30.957 1.00 14.95 64 SER B N 1
ATOM 4570 C CA . SER B 1 64 ? 61.672 -14.559 31.740 1.00 13.61 64 SER B CA 1
ATOM 4571 C C . SER B 1 64 ? 61.136 -15.816 31.058 1.00 15.23 64 SER B C 1
ATOM 4572 O O . SER B 1 64 ? 60.930 -16.842 31.718 1.00 14.83 64 SER B O 1
ATOM 4575 N N . ILE B 1 65 ? 60.926 -15.761 29.744 1.00 13.25 65 ILE B N 1
ATOM 4576 C CA . ILE B 1 65 ? 60.385 -16.930 29.057 1.00 13.53 65 ILE B CA 1
ATOM 4577 C C . ILE B 1 65 ? 61.451 -18.006 28.789 1.00 13.17 65 ILE B C 1
ATOM 4578 O O . ILE B 1 65 ? 61.127 -19.188 28.650 1.00 13.01 65 ILE B O 1
ATOM 4583 N N . ALA B 1 66 ? 62.718 -17.602 28.726 1.00 12.70 66 ALA B N 1
ATOM 4584 C CA . ALA B 1 66 ? 63.797 -18.564 28.528 1.00 13.64 66 ALA B CA 1
ATOM 4585 C C . ALA B 1 66 ? 63.828 -19.410 29.796 1.00 14.94 66 ALA B C 1
ATOM 4586 O O . ALA B 1 66 ? 64.103 -20.604 29.757 1.00 16.44 66 ALA B O 1
ATOM 4588 N N . GLY B 1 67 ? 63.535 -18.771 30.925 1.00 15.76 67 GLY B N 1
ATOM 4589 C CA . GLY B 1 67 ? 63.518 -19.470 32.198 1.00 16.30 67 GLY B CA 1
ATOM 4590 C C . GLY B 1 67 ? 62.373 -20.462 32.270 1.00 15.39 67 GLY B C 1
ATOM 4591 O O . GLY B 1 67 ? 62.526 -21.551 32.822 1.00 17.78 67 GLY B O 1
ATOM 4592 N N . TYR B 1 68 ? 61.222 -20.090 31.719 1.00 14.36 68 TYR B N 1
ATOM 4593 C CA . TYR B 1 68 ? 60.061 -20.979 31.712 1.00 16.18 68 TYR B CA 1
ATOM 4594 C C . TYR B 1 68 ? 60.329 -22.216 30.862 1.00 16.99 68 TYR B C 1
ATOM 4595 O O . TYR B 1 68 ? 60.013 -23.339 31.256 1.00 17.82 68 TYR B O 1
ATOM 4604 N N . ILE B 1 69 ? 60.908 -21.998 29.688 1.00 15.93 69 ILE B N 1
ATOM 4605 C CA . ILE B 1 69 ? 61.198 -23.082 28.760 1.00 17.42 69 ILE B CA 1
ATOM 4606 C C . ILE B 1 69 ? 62.283 -24.041 29.233 1.00 17.67 69 ILE B C 1
ATOM 4607 O O . ILE B 1 69 ? 62.123 -25.255 29.129 1.00 18.10 69 ILE B O 1
ATOM 4612 N N . GLU B 1 70 ? 63.380 -23.504 29.758 1.00 17.99 70 GLU B N 1
ATOM 4613 C CA . GLU B 1 70 ? 64.497 -24.343 30.175 1.00 19.68 70 GLU B CA 1
ATOM 4614 C C . GLU B 1 70 ? 64.540 -24.806 31.624 1.00 21.10 70 GLU B C 1
ATOM 4615 O O . GLU B 1 70 ? 65.236 -25.771 31.942 1.00 22.89 70 GLU B O 1
ATOM 4621 N N . GLY B 1 71 ? 63.823 -24.132 32.510 1.00 19.77 71 GLY B N 1
ATOM 4622 C CA . GLY B 1 71 ? 63.861 -24.557 33.892 1.00 19.94 71 GLY B CA 1
ATOM 4623 C C . GLY B 1 71 ? 65.110 -24.065 34.595 1.00 20.48 71 GLY B C 1
ATOM 4624 O O . GLY B 1 71 ? 65.468 -24.556 35.665 1.00 22.53 71 GLY B O 1
ATOM 4625 N N . LYS B 1 72 ? 65.812 -23.128 33.969 1.00 20.28 72 LYS B N 1
ATOM 4626 C CA . LYS B 1 72 ? 66.979 -22.525 34.595 1.00 20.89 72 LYS B CA 1
ATOM 4627 C C . LYS B 1 72 ? 66.812 -21.031 34.355 1.00 20.32 72 LYS B C 1
ATOM 4628 O O . LYS B 1 72 ? 66.380 -20.612 33.285 1.00 19.95 72 LYS B O 1
ATOM 4634 N N . PRO B 1 73 ? 67.152 -20.208 35.353 1.00 19.29 73 PRO B N 1
ATOM 4635 C CA . PRO B 1 73 ? 67.007 -18.757 35.234 1.00 17.63 73 PRO B CA 1
ATOM 4636 C C . PRO B 1 73 ? 67.512 -18.094 33.970 1.00 16.86 73 PRO B C 1
ATOM 4637 O O . PRO B 1 73 ? 68.654 -18.293 33.569 1.00 17.69 73 PRO B O 1
ATOM 4641 N N . GLY B 1 74 ? 66.636 -17.321 33.334 1.00 16.05 74 GLY B N 1
ATOM 4642 C CA . GLY B 1 74 ? 67.042 -16.573 32.163 1.00 15.20 74 GLY B CA 1
ATOM 4643 C C . GLY B 1 74 ? 67.755 -15.359 32.744 1.00 14.12 74 GLY B C 1
ATOM 4644 O O . GLY B 1 74 ? 67.352 -14.864 33.798 1.00 12.57 74 GLY B O 1
ATOM 4645 N N . VAL B 1 75 ? 68.810 -14.882 32.088 1.00 13.98 75 VAL B N 1
ATOM 4646 C CA . VAL B 1 75 ? 69.553 -13.734 32.603 1.00 14.50 75 VAL B CA 1
ATOM 4647 C C . VAL B 1 75 ? 69.465 -12.479 31.735 1.00 15.60 75 VAL B C 1
ATOM 4648 O O . VAL B 1 75 ? 69.699 -12.512 30.526 1.00 17.06 75 VAL B O 1
ATOM 4652 N N . CYS B 1 76 ? 69.127 -11.369 32.380 1.00 15.62 76 CYS B N 1
ATOM 4653 C CA . CYS B 1 76 ? 68.986 -10.078 31.720 1.00 15.25 76 CYS B CA 1
ATOM 4654 C C . CYS B 1 76 ? 70.029 -9.123 32.298 1.00 15.08 76 CYS B C 1
ATOM 4655 O O . CYS B 1 76 ? 70.165 -9.024 33.510 1.00 16.62 76 CYS B O 1
ATOM 4658 N N . LEU B 1 77 ? 70.764 -8.428 31.432 1.00 15.22 77 LEU B N 1
ATOM 4659 C CA . LEU B 1 77 ? 71.793 -7.480 31.869 1.00 14.22 77 LEU B CA 1
ATOM 4660 C C . LEU B 1 77 ? 71.414 -6.048 31.464 1.00 13.45 77 LEU B C 1
ATOM 4661 O O . LEU B 1 77 ? 71.048 -5.815 30.318 1.00 13.22 77 LEU B O 1
ATOM 4666 N N . THR B 1 78 ? 71.493 -5.094 32.395 1.00 14.77 78 THR B N 1
ATOM 4667 C CA . THR B 1 78 ? 71.154 -3.701 32.078 1.00 14.52 78 THR B CA 1
ATOM 4668 C C . THR B 1 78 ? 72.095 -2.726 32.764 1.00 17.27 78 THR B C 1
ATOM 4669 O O . THR B 1 78 ? 72.912 -3.115 33.598 1.00 15.83 78 THR B O 1
ATOM 4673 N N . VAL B 1 79 ? 71.956 -1.451 32.410 1.00 16.70 79 VAL B N 1
ATOM 4674 C CA . VAL B 1 79 ? 72.748 -0.394 33.022 1.00 18.92 79 VAL B CA 1
ATOM 4675 C C . VAL B 1 79 ? 72.009 0.071 34.280 1.00 19.77 79 VAL B C 1
ATOM 4676 O O . VAL B 1 79 ? 71.029 -0.554 34.711 1.00 19.26 79 VAL B O 1
ATOM 4680 N N . SER B 1 80 ? 72.472 1.170 34.862 1.00 20.21 80 SER B N 1
ATOM 4681 C CA . SER B 1 80 ? 71.858 1.679 36.074 1.00 21.22 80 SER B CA 1
ATOM 4682 C C . SER B 1 80 ? 70.550 2.414 35.827 1.00 20.58 80 SER B C 1
ATOM 4683 O O . SER B 1 80 ? 70.051 2.463 34.706 1.00 20.25 80 SER B O 1
ATOM 4686 N N . ALA B 1 81 ? 70.016 2.963 36.913 1.00 20.62 81 ALA B N 1
ATOM 4687 C CA . ALA B 1 81 ? 68.759 3.703 36.972 1.00 19.02 81 ALA B CA 1
ATOM 4688 C C . ALA B 1 81 ? 67.694 3.507 35.885 1.00 17.10 81 ALA B C 1
ATOM 4689 O O . ALA B 1 81 ? 66.858 2.616 36.016 1.00 18.83 81 ALA B O 1
ATOM 4691 N N . PRO B 1 82 ? 67.704 4.307 34.798 1.00 16.47 82 PRO B N 1
ATOM 4692 C CA . PRO B 1 82 ? 66.641 4.067 33.814 1.00 17.06 82 PRO B CA 1
ATOM 4693 C C . PRO B 1 82 ? 66.620 2.702 33.122 1.00 16.46 82 PRO B C 1
ATOM 4694 O O . PRO B 1 82 ? 65.542 2.178 32.820 1.00 16.43 82 PRO B O 1
ATOM 4698 N N . GLY B 1 83 ? 67.793 2.125 32.872 1.00 15.33 83 GLY B N 1
ATOM 4699 C CA . GLY B 1 83 ? 67.837 0.814 32.243 1.00 13.62 83 GLY B CA 1
ATOM 4700 C C . GLY B 1 83 ? 67.313 -0.237 33.210 1.00 14.09 83 GLY B C 1
ATOM 4701 O O . GLY B 1 83 ? 66.541 -1.130 32.835 1.00 15.42 83 GLY B O 1
ATOM 4702 N N . PHE B 1 84 ? 67.744 -0.132 34.465 1.00 14.14 84 PHE B N 1
ATOM 4703 C CA . PHE B 1 84 ? 67.313 -1.037 35.521 1.00 11.38 84 PHE B CA 1
ATOM 4704 C C . PHE B 1 84 ? 65.789 -1.013 35.628 1.00 13.00 84 PHE B C 1
ATOM 4705 O O . PHE B 1 84 ? 65.137 -2.058 35.668 1.00 13.19 84 PHE B O 1
ATOM 4713 N N . LEU B 1 85 ? 65.215 0.186 35.674 1.00 15.24 85 LEU B N 1
ATOM 4714 C CA . LEU B 1 85 ? 63.765 0.310 35.777 1.00 15.32 85 LEU B CA 1
ATOM 4715 C C . LEU B 1 85 ? 63.054 -0.407 34.632 1.00 14.67 85 LEU B C 1
ATOM 4716 O O . LEU B 1 85 ? 62.048 -1.083 34.850 1.00 15.25 85 LEU B O 1
ATOM 4721 N N . ASN B 1 86 ? 63.565 -0.248 33.412 1.00 13.22 86 ASN B N 1
ATOM 4722 C CA . ASN B 1 86 ? 62.957 -0.902 32.255 1.00 14.69 86 ASN B CA 1
ATOM 4723 C C . ASN B 1 86 ? 62.958 -2.418 32.446 1.00 13.85 86 ASN B C 1
ATOM 4724 O O . ASN B 1 86 ? 61.959 -3.089 32.190 1.00 15.32 86 ASN B O 1
ATOM 4729 N N . GLY B 1 87 ? 64.083 -2.949 32.911 1.00 14.82 87 GLY B N 1
ATOM 4730 C CA . GLY B 1 87 ? 64.185 -4.383 33.124 1.00 15.15 87 GLY B CA 1
ATOM 4731 C C . GLY B 1 87 ? 63.412 -4.905 34.323 1.00 15.46 87 GLY B C 1
ATOM 4732 O O . GLY B 1 87 ? 62.979 -6.057 34.325 1.00 14.20 87 GLY B O 1
ATOM 4733 N N . VAL B 1 88 ? 63.226 -4.070 35.342 1.00 15.96 88 VAL B N 1
ATOM 4734 C CA . VAL B 1 88 ? 62.516 -4.511 36.535 1.00 16.08 88 VAL B CA 1
ATOM 4735 C C . VAL B 1 88 ? 61.030 -4.734 36.252 1.00 15.42 88 VAL B C 1
ATOM 4736 O O . VAL B 1 88 ? 60.370 -5.508 36.945 1.00 14.96 88 VAL B O 1
ATOM 4740 N N . THR B 1 89 ? 60.497 -4.083 35.222 1.00 14.95 89 THR B N 1
ATOM 4741 C CA . THR B 1 89 ? 59.093 -4.302 34.894 1.00 15.14 89 THR B CA 1
ATOM 4742 C C . THR B 1 89 ? 58.923 -5.755 34.414 1.00 14.28 89 THR B C 1
ATOM 4743 O O . THR B 1 89 ? 57.910 -6.403 34.704 1.00 13.65 89 THR B O 1
ATOM 4747 N N A SER B 1 90 ? 59.915 -6.267 33.685 0.50 13.80 90 SER B N 1
ATOM 4748 N N B SER B 1 90 ? 59.922 -6.253 33.691 0.50 13.72 90 SER B N 1
ATOM 4749 C CA A SER B 1 90 ? 59.846 -7.644 33.194 0.50 13.40 90 SER B CA 1
ATOM 4750 C CA B SER B 1 90 ? 59.896 -7.619 33.179 0.50 13.27 90 SER B CA 1
ATOM 4751 C C A SER B 1 90 ? 60.115 -8.622 34.337 0.50 13.88 90 SER B C 1
ATOM 4752 C C B SER B 1 90 ? 60.115 -8.606 34.328 0.50 13.83 90 SER B C 1
ATOM 4753 O O A SER B 1 90 ? 59.574 -9.724 34.362 0.50 13.85 90 SER B O 1
ATOM 4754 O O B SER B 1 90 ? 59.531 -9.692 34.351 0.50 13.83 90 SER B O 1
ATOM 4759 N N . LEU B 1 91 ? 60.959 -8.217 35.283 1.00 13.46 91 LEU B N 1
ATOM 4760 C CA . LEU B 1 91 ? 61.262 -9.059 36.441 1.00 13.09 91 LEU B CA 1
ATOM 4761 C C . LEU B 1 91 ? 59.989 -9.246 37.275 1.00 13.17 91 LEU B C 1
ATOM 4762 O O . LEU B 1 91 ? 59.758 -10.314 37.845 1.00 13.41 91 LEU B O 1
ATOM 4767 N N . ALA B 1 92 ? 59.164 -8.205 37.349 1.00 12.66 92 ALA B N 1
ATOM 4768 C CA . ALA B 1 92 ? 57.917 -8.286 38.108 1.00 13.14 92 ALA B CA 1
ATOM 4769 C C . ALA B 1 92 ? 56.993 -9.277 37.405 1.00 12.73 92 ALA B C 1
ATOM 4770 O O . ALA B 1 92 ? 56.294 -10.055 38.053 1.00 11.78 92 ALA B O 1
ATOM 4772 N N . HIS B 1 93 ? 57.001 -9.238 36.074 1.00 11.82 93 HIS B N 1
ATOM 4773 C CA . HIS B 1 93 ? 56.201 -10.140 35.249 1.00 12.02 93 HIS B CA 1
ATOM 4774 C C . HIS B 1 93 ? 56.630 -11.597 35.488 1.00 13.18 93 HIS B C 1
ATOM 4775 O O . HIS B 1 93 ? 55.794 -12.490 35.634 1.00 14.78 93 HIS B O 1
ATOM 4782 N N . ALA B 1 94 ? 57.935 -11.837 35.527 1.00 12.40 94 ALA B N 1
ATOM 4783 C CA . ALA B 1 94 ? 58.443 -13.188 35.754 1.00 12.57 94 ALA B CA 1
ATOM 4784 C C . ALA B 1 94 ? 57.978 -13.692 37.120 1.00 13.54 94 ALA B C 1
ATOM 4785 O O . ALA B 1 94 ? 57.491 -14.817 37.261 1.00 14.18 94 ALA B O 1
ATOM 4787 N N . THR B 1 95 ? 58.124 -12.845 38.130 1.00 11.50 95 THR B N 1
ATOM 4788 C CA . THR B 1 95 ? 57.737 -13.212 39.480 1.00 11.97 95 THR B CA 1
ATOM 4789 C C . THR B 1 95 ? 56.251 -13.566 39.624 1.00 12.94 95 THR B C 1
ATOM 4790 O O . THR B 1 95 ? 55.921 -14.533 40.304 1.00 13.34 95 THR B O 1
ATOM 4794 N N A THR B 1 96 ? 55.359 -12.810 38.985 0.50 12.17 96 THR B N 1
ATOM 4795 N N B THR B 1 96 ? 55.367 -12.804 38.985 0.50 12.99 96 THR B N 1
ATOM 4796 C CA A THR B 1 96 ? 53.934 -13.117 39.102 0.50 13.22 96 THR B CA 1
ATOM 4797 C CA B THR B 1 96 ? 53.940 -13.093 39.083 0.50 14.77 96 THR B CA 1
ATOM 4798 C C A THR B 1 96 ? 53.574 -14.370 38.304 0.50 13.98 96 THR B C 1
ATOM 4799 C C B THR B 1 96 ? 53.573 -14.356 38.299 0.50 14.92 96 THR B C 1
ATOM 4800 O O A THR B 1 96 ? 52.596 -15.052 38.612 0.50 14.92 96 THR B O 1
ATOM 4801 O O B THR B 1 96 ? 52.592 -15.034 38.615 0.50 15.88 96 THR B O 1
ATOM 4808 N N . ASN B 1 97 ? 54.371 -14.668 37.282 1.00 13.61 97 ASN B N 1
ATOM 4809 C CA . ASN B 1 97 ? 54.142 -15.843 36.446 1.00 14.02 97 ASN B CA 1
ATOM 4810 C C . ASN B 1 97 ? 54.897 -17.077 36.949 1.00 15.79 97 ASN B C 1
ATOM 4811 O O . ASN B 1 97 ? 54.732 -18.172 36.408 1.00 16.09 97 ASN B O 1
ATOM 4816 N N . CYS B 1 98 ? 55.728 -16.899 37.974 1.00 15.55 98 CYS B N 1
ATOM 4817 C CA . CYS B 1 98 ? 56.521 -17.995 38.534 1.00 13.75 98 CYS B CA 1
ATOM 4818 C C . CYS B 1 98 ? 57.573 -18.511 37.551 1.00 14.65 98 CYS B C 1
ATOM 4819 O O . CYS B 1 98 ? 57.803 -19.719 37.448 1.00 13.38 98 CYS B O 1
ATOM 4822 N N . PHE B 1 99 ? 58.203 -17.589 36.826 1.00 14.13 99 PHE B N 1
ATOM 4823 C CA . PHE B 1 99 ? 59.254 -17.921 35.860 1.00 13.42 99 PHE B CA 1
ATOM 4824 C C . PHE B 1 99 ? 60.602 -17.589 36.496 1.00 13.28 99 PHE B C 1
ATOM 4825 O O . PHE B 1 99 ? 60.780 -16.506 37.051 1.00 11.48 99 PHE B O 1
ATOM 4833 N N . PRO B 1 100 ? 61.570 -18.518 36.433 1.00 14.15 100 PRO B N 1
ATOM 4834 C CA . PRO B 1 100 ? 62.881 -18.228 37.027 1.00 12.66 100 PRO B CA 1
ATOM 4835 C C . PRO B 1 100 ? 63.638 -17.206 36.168 1.00 13.25 100 PRO B C 1
ATOM 4836 O O . PRO B 1 100 ? 63.774 -17.379 34.953 1.00 13.08 100 PRO B O 1
ATOM 4840 N N . MET B 1 101 ? 64.130 -16.145 36.797 1.00 12.07 101 MET B N 1
ATOM 4841 C CA . MET B 1 101 ? 64.836 -15.106 36.066 1.00 13.54 101 MET B CA 1
ATOM 4842 C C . MET B 1 101 ? 65.744 -14.281 36.966 1.00 13.63 101 MET B C 1
ATOM 4843 O O . MET B 1 101 ? 65.423 -14.024 38.128 1.00 15.66 101 MET B O 1
ATOM 4848 N N . ILE B 1 102 ? 66.879 -13.857 36.422 1.00 13.39 102 ILE B N 1
ATOM 4849 C CA . ILE B 1 102 ? 67.815 -13.034 37.174 1.00 13.07 102 ILE B CA 1
ATOM 4850 C C . ILE B 1 102 ? 68.094 -11.749 36.403 1.00 13.75 102 ILE B C 1
ATOM 4851 O O . ILE B 1 102 ? 68.511 -11.794 35.245 1.00 14.01 102 ILE B O 1
ATOM 4856 N N . LEU B 1 103 ? 67.837 -10.607 37.035 1.00 13.21 103 LEU B N 1
ATOM 4857 C CA . LEU B 1 103 ? 68.124 -9.318 36.416 1.00 12.28 103 LEU B CA 1
ATOM 4858 C C . LEU B 1 103 ? 69.450 -8.844 37.009 1.00 12.56 103 LEU B C 1
ATOM 4859 O O . LEU B 1 103 ? 69.561 -8.679 38.223 1.00 15.03 103 LEU B O 1
ATOM 4864 N N . LEU B 1 104 ? 70.460 -8.668 36.160 1.00 13.26 104 LEU B N 1
ATOM 4865 C CA . LEU B 1 104 ? 71.771 -8.175 36.589 1.00 12.78 104 LEU B CA 1
ATOM 4866 C C . LEU B 1 104 ? 71.867 -6.737 36.108 1.00 13.20 104 LEU B C 1
ATOM 4867 O O . LEU B 1 104 ? 71.732 -6.480 34.915 1.00 14.63 104 LEU B O 1
ATOM 4872 N N . SER B 1 105 ? 72.105 -5.801 37.020 1.00 12.81 105 SER B N 1
ATOM 4873 C CA . SER B 1 105 ? 72.199 -4.394 36.635 1.00 12.54 105 SER B CA 1
ATOM 4874 C C . SER B 1 105 ? 73.362 -3.686 37.307 1.00 13.07 105 SER B C 1
ATOM 4875 O O . SER B 1 105 ? 73.637 -3.892 38.495 1.00 13.00 105 SER B O 1
ATOM 4878 N N . GLY B 1 106 ? 74.046 -2.847 36.540 1.00 13.82 106 GLY B N 1
ATOM 4879 C CA . GLY B 1 106 ? 75.146 -2.096 37.106 1.00 15.84 106 GLY B CA 1
ATOM 4880 C C . GLY B 1 106 ? 74.540 -0.964 37.911 1.00 15.84 106 GLY B C 1
ATOM 4881 O O . GLY B 1 106 ? 73.426 -0.519 37.613 1.00 15.03 106 GLY B O 1
ATOM 4882 N N . SER B 1 107 ? 75.245 -0.511 38.941 1.00 16.53 107 SER B N 1
ATOM 4883 C CA . SER B 1 107 ? 74.759 0.597 39.757 1.00 17.54 107 SER B CA 1
ATOM 4884 C C . SER B 1 107 ? 75.907 1.575 39.967 1.00 19.52 107 SER B C 1
ATOM 4885 O O . SER B 1 107 ? 77.069 1.221 39.777 1.00 19.02 107 SER B O 1
ATOM 4888 N N . SER B 1 108 ? 75.575 2.804 40.353 1.00 22.05 108 SER B N 1
ATOM 4889 C CA . SER B 1 108 ? 76.576 3.848 40.563 1.00 24.30 108 SER B CA 1
ATOM 4890 C C . SER B 1 108 ? 77.382 3.703 41.855 1.00 24.83 108 SER B C 1
ATOM 4891 O O . SER B 1 108 ? 77.468 2.616 42.425 1.00 24.53 108 SER B O 1
ATOM 4894 N N . GLU B 1 109 ? 77.968 4.806 42.312 1.00 25.78 109 GLU B N 1
ATOM 4895 C CA . GLU B 1 109 ? 78.791 4.799 43.516 1.00 27.32 109 GLU B CA 1
ATOM 4896 C C . GLU B 1 109 ? 78.004 4.831 44.827 1.00 27.17 109 GLU B C 1
ATOM 4897 O O . GLU B 1 109 ? 77.239 5.762 45.090 1.00 27.30 109 GLU B O 1
ATOM 4903 N N . ARG B 1 110 ? 78.219 3.812 45.654 1.00 26.80 110 ARG B N 1
ATOM 4904 C CA . ARG B 1 110 ? 77.539 3.677 46.939 1.00 26.81 110 ARG B CA 1
ATOM 4905 C C . ARG B 1 110 ? 77.558 4.933 47.813 1.00 27.29 110 ARG B C 1
ATOM 4906 O O . ARG B 1 110 ? 76.528 5.323 48.364 1.00 27.52 110 ARG B O 1
ATOM 4914 N N . GLU B 1 111 ? 78.719 5.571 47.934 1.00 26.25 111 GLU B N 1
ATOM 4915 C CA . GLU B 1 111 ? 78.849 6.760 48.775 1.00 27.80 111 GLU B CA 1
ATOM 4916 C C . GLU B 1 111 ? 77.994 7.940 48.322 1.00 26.40 111 GLU B C 1
ATOM 4917 O O . GLU B 1 111 ? 77.410 8.654 49.149 1.00 25.01 111 GLU B O 1
ATOM 4923 N N . ILE B 1 112 ? 77.920 8.144 47.010 1.00 23.30 112 ILE B N 1
ATOM 4924 C CA . ILE B 1 112 ? 77.146 9.252 46.464 1.00 22.63 112 ILE B CA 1
ATOM 4925 C C . ILE B 1 112 ? 75.652 8.951 46.486 1.00 21.88 112 ILE B C 1
ATOM 4926 O O . ILE B 1 112 ? 74.849 9.810 46.846 1.00 22.51 112 ILE B O 1
ATOM 4931 N N . VAL B 1 113 ? 75.273 7.732 46.111 1.00 21.17 113 VAL B N 1
ATOM 4932 C CA . VAL B 1 113 ? 73.858 7.365 46.119 1.00 20.34 113 VAL B CA 1
ATOM 4933 C C . VAL B 1 113 ? 73.277 7.411 47.541 1.00 20.06 113 VAL B C 1
ATOM 4934 O O . VAL B 1 113 ? 72.193 7.960 47.752 1.00 18.62 113 VAL B O 1
ATOM 4938 N N . ASP B 1 114 ? 74.003 6.842 48.507 1.00 18.95 114 ASP B N 1
ATOM 4939 C CA . ASP B 1 114 ? 73.550 6.805 49.897 1.00 20.47 114 ASP B CA 1
ATOM 4940 C C . ASP B 1 114 ? 73.343 8.172 50.537 1.00 20.64 114 ASP B C 1
ATOM 4941 O O . ASP B 1 114 ? 72.717 8.273 51.590 1.00 19.72 114 ASP B O 1
ATOM 4946 N N . LEU B 1 115 ? 73.870 9.219 49.909 1.00 21.26 115 LEU B N 1
ATOM 4947 C CA . LEU B 1 115 ? 73.702 10.577 50.422 1.00 22.55 115 LEU B CA 1
ATOM 4948 C C . LEU B 1 115 ? 72.785 11.377 49.496 1.00 24.41 115 LEU B C 1
ATOM 4949 O O . LEU B 1 115 ? 72.540 12.571 49.714 1.00 24.98 115 LEU B O 1
ATOM 4954 N N . GLN B 1 116 ? 72.278 10.700 48.467 1.00 23.56 116 GLN B N 1
ATOM 4955 C CA . GLN B 1 116 ? 71.379 11.298 47.485 1.00 23.71 116 GLN B CA 1
ATOM 4956 C C . GLN B 1 116 ? 71.942 12.613 46.951 1.00 23.53 116 GLN B C 1
ATOM 4957 O O . GLN B 1 116 ? 71.226 13.618 46.859 1.00 23.52 116 GLN B O 1
ATOM 4963 N N . GLN B 1 117 ? 73.220 12.591 46.581 1.00 23.07 117 GLN B N 1
ATOM 4964 C CA . GLN B 1 117 ? 73.902 13.781 46.074 1.00 23.43 117 GLN B CA 1
ATOM 4965 C C . GLN B 1 117 ? 73.764 14.021 44.569 1.00 24.29 117 GLN B C 1
ATOM 4966 O O . GLN B 1 117 ? 74.193 15.063 44.062 1.00 25.72 117 GLN B O 1
ATOM 4972 N N . GLY B 1 118 ? 73.180 13.064 43.852 1.00 23.23 118 GLY B N 1
ATOM 4973 C CA . GLY B 1 118 ? 73.005 13.233 42.418 1.00 23.14 118 GLY B CA 1
ATOM 4974 C C . GLY B 1 118 ? 74.048 12.553 41.543 1.00 22.62 118 GLY B C 1
ATOM 4975 O O . GLY B 1 118 ? 74.596 13.169 40.623 1.00 22.51 118 GLY B O 1
ATOM 4976 N N . ASP B 1 119 ? 74.321 11.282 41.827 1.00 22.81 119 ASP B N 1
ATOM 4977 C CA . ASP B 1 119 ? 75.285 10.494 41.059 1.00 23.50 119 ASP B CA 1
ATOM 4978 C C . ASP B 1 119 ? 74.697 10.210 39.670 1.00 23.55 119 ASP B C 1
ATOM 4979 O O . ASP B 1 119 ? 73.485 10.330 39.466 1.00 22.87 119 ASP B O 1
ATOM 4984 N N . TYR B 1 120 ? 75.552 9.838 38.720 1.00 23.72 120 TYR B N 1
ATOM 4985 C CA . TYR B 1 120 ? 75.090 9.491 37.377 1.00 24.92 120 TYR B CA 1
ATOM 4986 C C . TYR B 1 120 ? 74.041 8.393 37.579 1.00 24.80 120 TYR B C 1
ATOM 4987 O O . TYR B 1 120 ? 74.274 7.461 38.359 1.00 26.05 120 TYR B O 1
ATOM 4996 N N . GLU B 1 121 ? 72.899 8.477 36.931 1.00 24.20 121 GLU B N 1
ATOM 4997 C CA . GLU B 1 121 ? 71.911 7.424 37.036 1.00 23.96 121 GLU B CA 1
ATOM 4998 C C . GLU B 1 121 ? 71.710 6.951 38.489 1.00 23.93 121 GLU B C 1
ATOM 4999 O O . GLU B 1 121 ? 71.847 5.791 38.796 1.00 23.01 121 GLU B O 1
ATOM 5005 N N . GLU B 1 122 ? 71.435 7.917 39.359 1.00 23.80 122 GLU B N 1
ATOM 5006 C CA . GLU B 1 122 ? 71.327 7.597 40.775 1.00 23.23 122 GLU B CA 1
ATOM 5007 C C . GLU B 1 122 ? 70.006 6.963 41.188 1.00 22.65 122 GLU B C 1
ATOM 5008 O O . GLU B 1 122 ? 68.924 7.459 40.857 1.00 22.58 122 GLU B O 1
ATOM 5014 N N . MET B 1 123 ? 70.110 5.856 41.919 1.00 21.37 123 MET B N 1
ATOM 5015 C CA . MET B 1 123 ? 68.946 5.143 42.430 1.00 19.49 123 MET B CA 1
ATOM 5016 C C . MET B 1 123 ? 69.399 3.978 43.299 1.00 19.02 123 MET B C 1
ATOM 5017 O O . MET B 1 123 ? 70.435 3.359 43.028 1.00 17.41 123 MET B O 1
ATOM 5022 N N . ASP B 1 124 ? 68.647 3.700 44.361 1.00 17.28 124 ASP B N 1
ATOM 5023 C CA . ASP B 1 124 ? 68.964 2.552 45.203 1.00 17.45 124 ASP B CA 1
ATOM 5024 C C . ASP B 1 124 ? 68.141 1.452 44.543 1.00 15.56 124 ASP B C 1
ATOM 5025 O O . ASP B 1 124 ? 67.013 1.167 44.938 1.00 13.87 124 ASP B O 1
ATOM 5030 N N . GLN B 1 125 ? 68.722 0.874 43.497 1.00 14.98 125 GLN B N 1
ATOM 5031 C CA . GLN B 1 125 ? 68.085 -0.164 42.702 1.00 14.08 125 GLN B CA 1
ATOM 5032 C C . GLN B 1 125 ? 67.752 -1.395 43.526 1.00 14.14 125 GLN B C 1
ATOM 5033 O O . GLN B 1 125 ? 66.720 -2.033 43.324 1.00 14.28 125 GLN B O 1
ATOM 5039 N N . MET B 1 126 ? 68.610 -1.720 44.477 1.00 14.63 126 MET B N 1
ATOM 5040 C CA . MET B 1 126 ? 68.351 -2.877 45.309 1.00 16.49 126 MET B CA 1
ATOM 5041 C C . MET B 1 126 ? 67.019 -2.738 46.030 1.00 17.59 126 MET B C 1
ATOM 5042 O O . MET B 1 126 ? 66.237 -3.681 46.103 1.00 18.39 126 MET B O 1
ATOM 5047 N N A ASN B 1 127 ? 66.781 -1.537 46.561 0.50 16.72 127 ASN B N 1
ATOM 5048 N N B ASN B 1 127 ? 66.716 -1.561 46.571 0.50 17.19 127 ASN B N 1
ATOM 5049 C CA A ASN B 1 127 ? 65.558 -1.226 47.295 0.50 17.54 127 ASN B CA 1
ATOM 5050 C CA B ASN B 1 127 ? 65.453 -1.449 47.285 0.50 18.25 127 ASN B CA 1
ATOM 5051 C C A ASN B 1 127 ? 64.321 -1.172 46.403 0.50 17.71 127 ASN B C 1
ATOM 5052 C C B ASN B 1 127 ? 64.249 -1.180 46.391 0.50 18.20 127 ASN B C 1
ATOM 5053 O O A ASN B 1 127 ? 63.280 -1.728 46.737 0.50 18.29 127 ASN B O 1
ATOM 5054 O O B ASN B 1 127 ? 63.132 -1.561 46.735 0.50 18.90 127 ASN B O 1
ATOM 5063 N N . VAL B 1 128 ? 64.456 -0.515 45.259 1.00 17.76 128 VAL B N 1
ATOM 5064 C CA . VAL B 1 128 ? 63.352 -0.328 44.329 1.00 16.05 128 VAL B CA 1
ATOM 5065 C C . VAL B 1 128 ? 62.864 -1.699 43.839 1.00 15.95 128 VAL B C 1
ATOM 5066 O O . VAL B 1 128 ? 61.671 -1.913 43.632 1.00 15.75 128 VAL B O 1
ATOM 5070 N N . ALA B 1 129 ? 63.794 -2.636 43.683 1.00 15.60 129 ALA B N 1
ATOM 5071 C CA . ALA B 1 129 ? 63.460 -3.969 43.182 1.00 16.28 129 ALA B CA 1
ATOM 5072 C C . ALA B 1 129 ? 62.646 -4.862 44.117 1.00 17.01 129 ALA B C 1
ATOM 5073 O O . ALA B 1 129 ? 61.897 -5.731 43.654 1.00 16.48 129 ALA B O 1
ATOM 5075 N N . ARG B 1 130 ? 62.781 -4.647 45.421 1.00 16.73 130 ARG B N 1
ATOM 5076 C CA . ARG B 1 130 ? 62.109 -5.484 46.414 1.00 19.32 130 ARG B CA 1
ATOM 5077 C C . ARG B 1 130 ? 60.685 -5.974 46.153 1.00 18.90 130 ARG B C 1
ATOM 5078 O O . ARG B 1 130 ? 60.408 -7.166 46.270 1.00 19.71 130 ARG B O 1
ATOM 5086 N N . PRO B 1 131 ? 59.760 -5.078 45.791 1.00 18.73 131 PRO B N 1
ATOM 5087 C CA . PRO B 1 131 ? 58.407 -5.606 45.566 1.00 18.27 131 PRO B CA 1
ATOM 5088 C C . PRO B 1 131 ? 58.181 -6.428 44.298 1.00 18.19 131 PRO B C 1
ATOM 5089 O O . PRO B 1 131 ? 57.137 -7.063 44.151 1.00 19.11 131 PRO B O 1
ATOM 5093 N N . HIS B 1 132 ? 59.166 -6.446 43.406 1.00 16.42 132 HIS B N 1
ATOM 5094 C CA . HIS B 1 132 ? 59.026 -7.137 42.127 1.00 15.77 132 HIS B CA 1
ATOM 5095 C C . HIS B 1 132 ? 59.750 -8.466 41.976 1.00 16.32 132 HIS B C 1
ATOM 5096 O O . HIS B 1 132 ? 59.738 -9.060 40.891 1.00 16.85 132 HIS B O 1
ATOM 5103 N N . CYS B 1 133 ? 60.377 -8.940 43.044 1.00 14.92 133 CYS B N 1
ATOM 5104 C CA . CYS B 1 133 ? 61.118 -10.193 42.962 1.00 15.91 133 CYS B CA 1
ATOM 5105 C C . CYS B 1 133 ? 61.091 -10.962 44.276 1.00 15.83 133 CYS B C 1
ATOM 5106 O O . CYS B 1 133 ? 60.615 -10.452 45.288 1.00 16.01 133 CYS B O 1
ATOM 5109 N N . LYS B 1 134 ? 61.601 -12.189 44.253 1.00 13.75 134 LYS B N 1
ATOM 5110 C CA . LYS B 1 134 ? 61.639 -13.028 45.446 1.00 15.95 134 LYS B CA 1
ATOM 5111 C C . LYS B 1 134 ? 62.700 -12.537 46.428 1.00 18.04 134 LYS B C 1
ATOM 5112 O O . LYS B 1 134 ? 62.495 -12.572 47.645 1.00 18.75 134 LYS B O 1
ATOM 5118 N N . ALA B 1 135 ? 63.833 -12.092 45.888 1.00 17.45 135 ALA B N 1
ATOM 5119 C CA . ALA B 1 135 ? 64.947 -11.582 46.681 1.00 15.66 135 ALA B CA 1
ATOM 5120 C C . ALA B 1 135 ? 65.736 -10.548 45.881 1.00 16.66 135 ALA B C 1
ATOM 5121 O O . ALA B 1 135 ? 65.838 -10.626 44.651 1.00 15.54 135 ALA B O 1
ATOM 5123 N N . SER B 1 136 ? 66.299 -9.581 46.592 1.00 17.06 136 SER B N 1
ATOM 5124 C CA . SER B 1 136 ? 67.080 -8.513 45.975 1.00 17.37 136 SER B CA 1
ATOM 5125 C C . SER B 1 136 ? 68.436 -8.458 46.674 1.00 17.61 136 SER B C 1
ATOM 5126 O O . SER B 1 136 ? 68.506 -8.160 47.871 1.00 18.52 136 SER B O 1
ATOM 5129 N N . PHE B 1 137 ? 69.502 -8.755 45.930 1.00 17.07 137 PHE B N 1
ATOM 5130 C CA . PHE B 1 137 ? 70.861 -8.767 46.477 1.00 17.76 137 PHE B CA 1
ATOM 5131 C C . PHE B 1 137 ? 71.773 -7.720 45.837 1.00 18.49 137 PHE B C 1
ATOM 5132 O O . PHE B 1 137 ? 71.451 -7.153 44.791 1.00 17.60 137 PHE B O 1
ATOM 5140 N N . ARG B 1 138 ? 72.914 -7.483 46.484 1.00 16.87 138 ARG B N 1
ATOM 5141 C CA . ARG B 1 138 ? 73.944 -6.584 45.962 1.00 17.02 138 ARG B CA 1
ATOM 5142 C C . ARG B 1 138 ? 75.290 -7.225 46.262 1.00 16.69 138 ARG B C 1
ATOM 5143 O O . ARG B 1 138 ? 75.529 -7.660 47.386 1.00 18.29 138 ARG B O 1
ATOM 5151 N N . ILE B 1 139 ? 76.157 -7.289 45.258 1.00 16.00 139 ILE B N 1
ATOM 5152 C CA . ILE B 1 139 ? 77.488 -7.867 45.428 1.00 17.58 139 ILE B CA 1
ATOM 5153 C C . ILE B 1 139 ? 78.512 -6.729 45.461 1.00 17.78 139 ILE B C 1
ATOM 5154 O O . ILE B 1 139 ? 78.847 -6.150 44.431 1.00 19.06 139 ILE B O 1
ATOM 5159 N N . ASN B 1 140 ? 79.009 -6.418 46.653 1.00 18.76 140 ASN B N 1
ATOM 5160 C CA . ASN B 1 140 ? 79.968 -5.336 46.821 1.00 20.03 140 ASN B CA 1
ATOM 5161 C C . ASN B 1 140 ? 81.429 -5.741 46.657 1.00 21.86 140 ASN B C 1
ATOM 5162 O O . ASN B 1 140 ? 82.270 -4.909 46.311 1.00 22.10 140 ASN B O 1
ATOM 5167 N N A SER B 1 141 ? 81.730 -7.017 46.911 0.50 21.94 141 SER B N 1
ATOM 5168 N N B SER B 1 141 ? 81.731 -7.019 46.889 0.50 22.29 141 SER B N 1
ATOM 5169 C CA A SER B 1 141 ? 83.103 -7.511 46.831 0.50 22.34 141 SER B CA 1
ATOM 5170 C CA B SER B 1 141 ? 83.110 -7.485 46.806 0.50 22.99 141 SER B CA 1
ATOM 5171 C C A SER B 1 141 ? 83.336 -8.636 45.825 0.50 21.74 141 SER B C 1
ATOM 5172 C C B SER B 1 141 ? 83.333 -8.623 45.827 0.50 22.14 141 SER B C 1
ATOM 5173 O O A SER B 1 141 ? 82.500 -9.519 45.650 0.50 22.11 141 SER B O 1
ATOM 5174 O O B SER B 1 141 ? 82.493 -9.511 45.691 0.50 22.46 141 SER B O 1
ATOM 5179 N N . ILE B 1 142 ? 84.496 -8.598 45.177 1.00 21.12 142 ILE B N 1
ATOM 5180 C CA . ILE B 1 142 ? 84.876 -9.606 44.193 1.00 20.09 142 ILE B CA 1
ATOM 5181 C C . ILE B 1 142 ? 84.934 -11.006 44.822 1.00 19.39 142 ILE B C 1
ATOM 5182 O O . ILE B 1 142 ? 84.635 -12.008 44.170 1.00 20.13 142 ILE B O 1
ATOM 5187 N N . LYS B 1 143 ? 85.313 -11.067 46.094 1.00 19.46 143 LYS B N 1
ATOM 5188 C CA . LYS B 1 143 ? 85.405 -12.336 46.801 1.00 20.57 143 LYS B CA 1
ATOM 5189 C C . LYS B 1 143 ? 84.041 -12.971 47.036 1.00 21.76 143 LYS B C 1
ATOM 5190 O O . LYS B 1 143 ? 83.947 -14.175 47.277 1.00 22.90 143 LYS B O 1
ATOM 5196 N N . ASP B 1 144 ? 82.982 -12.170 46.968 1.00 19.86 144 ASP B N 1
ATOM 5197 C CA . ASP B 1 144 ? 81.642 -12.693 47.205 1.00 19.16 144 ASP B CA 1
ATOM 5198 C C . ASP B 1 144 ? 80.846 -12.991 45.938 1.00 16.41 144 ASP B C 1
ATOM 5199 O O . ASP B 1 144 ? 79.664 -13.321 46.011 1.00 17.04 144 ASP B O 1
ATOM 5204 N N . ILE B 1 145 ? 81.486 -12.901 44.778 1.00 15.39 145 ILE B N 1
ATOM 5205 C CA . ILE B 1 145 ? 80.778 -13.161 43.526 1.00 16.61 145 ILE B CA 1
ATOM 5206 C C . ILE B 1 145 ? 80.225 -14.587 43.390 1.00 16.89 145 ILE B C 1
ATOM 5207 O O . ILE B 1 145 ? 79.060 -14.768 43.041 1.00 17.76 145 ILE B O 1
ATOM 5212 N N . PRO B 1 146 ? 81.044 -15.617 43.665 1.00 17.98 146 PRO B N 1
ATOM 5213 C CA . PRO B 1 146 ? 80.533 -16.988 43.542 1.00 17.37 146 PRO B CA 1
ATOM 5214 C C . PRO B 1 146 ? 79.311 -17.252 44.429 1.00 17.27 146 PRO B C 1
ATOM 5215 O O . PRO B 1 146 ? 78.306 -17.801 43.975 1.00 18.12 146 PRO B O 1
ATOM 5219 N N . ILE B 1 147 ? 79.400 -16.861 45.695 1.00 18.30 147 ILE B N 1
ATOM 5220 C CA . ILE B 1 147 ? 78.289 -17.048 46.625 1.00 19.13 147 ILE B CA 1
ATOM 5221 C C . ILE B 1 147 ? 77.080 -16.226 46.176 1.00 18.61 147 ILE B C 1
ATOM 5222 O O . ILE B 1 147 ? 75.945 -16.706 46.215 1.00 18.82 147 ILE B O 1
ATOM 5227 N N . GLY B 1 148 ? 77.332 -14.993 45.745 1.00 16.39 148 GLY B N 1
ATOM 5228 C CA . GLY B 1 148 ? 76.256 -14.128 45.296 1.00 14.88 148 GLY B CA 1
ATOM 5229 C C . GLY B 1 148 ? 75.472 -14.745 44.153 1.00 16.34 148 GLY B C 1
ATOM 5230 O O . GLY B 1 148 ? 74.241 -14.836 44.200 1.00 16.52 148 GLY B O 1
ATOM 5231 N N . ILE B 1 149 ? 76.177 -15.177 43.118 1.00 14.04 149 ILE B N 1
ATOM 5232 C CA . ILE B 1 149 ? 75.508 -15.781 41.979 1.00 15.06 149 ILE B CA 1
ATOM 5233 C C . ILE B 1 149 ? 74.808 -17.074 42.404 1.00 15.16 149 ILE B C 1
ATOM 5234 O O . ILE B 1 149 ? 73.728 -17.390 41.905 1.00 14.55 149 ILE B O 1
ATOM 5239 N N . ALA B 1 150 ? 75.414 -17.816 43.332 1.00 15.52 150 ALA B N 1
ATOM 5240 C CA . ALA B 1 150 ? 74.802 -19.057 43.810 1.00 15.14 150 ALA B CA 1
ATOM 5241 C C . ALA B 1 150 ? 73.471 -18.751 44.511 1.00 15.80 150 ALA B C 1
ATOM 5242 O O . ALA B 1 150 ? 72.475 -19.456 44.303 1.00 14.27 150 ALA B O 1
ATOM 5244 N N . ARG B 1 151 ? 73.449 -17.704 45.337 1.00 14.26 151 ARG B N 1
ATOM 5245 C CA . ARG B 1 151 ? 72.216 -17.329 46.036 1.00 16.53 151 ARG B CA 1
ATOM 5246 C C . ARG B 1 151 ? 71.125 -16.934 45.038 1.00 15.79 151 ARG B C 1
ATOM 5247 O O . ARG B 1 151 ? 69.955 -17.276 45.214 1.00 15.05 151 ARG B O 1
ATOM 5255 N N . ALA B 1 152 ? 71.514 -16.209 43.992 1.00 13.65 152 ALA B N 1
ATOM 5256 C CA . ALA B 1 152 ? 70.560 -15.769 42.986 1.00 12.76 152 ALA B CA 1
ATOM 5257 C C . ALA B 1 152 ? 69.923 -16.952 42.259 1.00 14.11 152 ALA B C 1
ATOM 5258 O O . ALA B 1 152 ? 68.699 -17.038 42.149 1.00 13.69 152 ALA B O 1
ATOM 5260 N N . VAL B 1 153 ? 70.751 -17.872 41.774 1.00 13.80 153 VAL B N 1
ATOM 5261 C CA . VAL B 1 153 ? 70.241 -19.032 41.057 1.00 14.23 153 VAL B CA 1
ATOM 5262 C C . VAL B 1 153 ? 69.334 -19.895 41.930 1.00 15.28 153 VAL B C 1
ATOM 5263 O O . VAL B 1 153 ? 68.238 -20.260 41.513 1.00 14.24 153 VAL B O 1
ATOM 5267 N N . ARG B 1 154 ? 69.777 -20.218 43.142 1.00 15.23 154 ARG B N 1
ATOM 5268 C CA . ARG B 1 154 ? 68.956 -21.032 44.036 1.00 15.95 154 ARG B CA 1
ATOM 5269 C C . ARG B 1 154 ? 67.613 -20.379 44.326 1.00 16.41 154 ARG B C 1
ATOM 5270 O O . ARG B 1 154 ? 66.581 -21.048 44.356 1.00 16.00 154 ARG B O 1
ATOM 5278 N N . THR B 1 155 ? 67.629 -19.069 44.549 1.00 15.85 155 THR B N 1
ATOM 5279 C CA . THR B 1 155 ? 66.406 -18.348 44.869 1.00 14.10 155 THR B CA 1
ATOM 5280 C C . THR B 1 155 ? 65.434 -18.293 43.696 1.00 14.13 155 THR B C 1
ATOM 5281 O O . THR B 1 155 ? 64.220 -18.357 43.883 1.00 14.14 155 THR B O 1
ATOM 5285 N N . ALA B 1 156 ? 65.965 -18.190 42.484 1.00 14.44 156 ALA B N 1
ATOM 5286 C CA . ALA B 1 156 ? 65.117 -18.117 41.299 1.00 13.26 156 ALA B CA 1
ATOM 5287 C C . ALA B 1 156 ? 64.442 -19.438 40.932 1.00 14.25 156 ALA B C 1
ATOM 5288 O O . ALA B 1 156 ? 63.293 -19.446 40.482 1.00 13.37 156 ALA B O 1
ATOM 5290 N N . VAL B 1 157 ? 65.143 -20.552 41.138 1.00 14.26 157 VAL B N 1
ATOM 5291 C CA . VAL B 1 157 ? 64.610 -21.865 40.768 1.00 14.10 157 VAL B CA 1
ATOM 5292 C C . VAL B 1 157 ? 63.987 -22.735 41.865 1.00 13.85 157 VAL B C 1
ATOM 5293 O O . VAL B 1 157 ? 63.207 -23.633 41.552 1.00 14.18 157 VAL B O 1
ATOM 5297 N N . SER B 1 158 ? 64.321 -22.496 43.131 1.00 13.33 158 SER B N 1
ATOM 5298 C CA . SER B 1 158 ? 63.756 -23.307 44.209 1.00 14.89 158 SER B CA 1
ATOM 5299 C C . SER B 1 158 ? 62.389 -22.792 44.668 1.00 16.12 158 SER B C 1
ATOM 5300 O O . SER B 1 158 ? 61.985 -21.683 44.303 1.00 15.70 158 SER B O 1
ATOM 5303 N N . GLY B 1 159 ? 61.681 -23.601 45.461 1.00 15.77 159 GLY B N 1
ATOM 5304 C CA . GLY B 1 159 ? 60.356 -23.217 45.931 1.00 15.23 159 GLY B CA 1
ATOM 5305 C C . GLY B 1 159 ? 59.512 -22.817 44.735 1.00 15.36 159 GLY B C 1
ATOM 5306 O O . GLY B 1 159 ? 59.550 -23.484 43.702 1.00 14.72 159 GLY B O 1
ATOM 5307 N N . ARG B 1 160 ? 58.727 -21.751 44.866 1.00 15.34 160 ARG B N 1
ATOM 5308 C CA . ARG B 1 160 ? 57.949 -21.268 43.729 1.00 15.72 160 ARG B CA 1
ATOM 5309 C C . ARG B 1 160 ? 58.970 -20.453 42.923 1.00 14.52 160 ARG B C 1
ATOM 5310 O O . ARG B 1 160 ? 59.512 -19.471 43.426 1.00 15.75 160 ARG B O 1
ATOM 5318 N N . PRO B 1 161 ? 59.271 -20.867 41.678 1.00 14.37 161 PRO B N 1
ATOM 5319 C CA . PRO B 1 161 ? 60.248 -20.130 40.865 1.00 12.66 161 PRO B CA 1
ATOM 5320 C C . PRO B 1 161 ? 59.854 -18.666 40.688 1.00 13.86 161 PRO B C 1
ATOM 5321 O O . PRO B 1 161 ? 58.672 -18.329 40.721 1.00 13.61 161 PRO B O 1
ATOM 5325 N N . GLY B 1 162 ? 60.844 -17.798 40.495 1.00 13.52 162 GLY B N 1
ATOM 5326 C CA . GLY B 1 162 ? 60.547 -16.391 40.312 1.00 12.61 162 GLY B CA 1
ATOM 5327 C C . GLY B 1 162 ? 61.754 -15.535 39.977 1.00 13.45 162 GLY B C 1
ATOM 5328 O O . GLY B 1 162 ? 62.854 -16.042 39.737 1.00 12.72 162 GLY B O 1
ATOM 5329 N N . GLY B 1 163 ? 61.547 -14.222 39.959 1.00 11.42 163 GLY B N 1
ATOM 5330 C CA . GLY B 1 163 ? 62.632 -13.320 39.640 1.00 11.35 163 GLY B CA 1
ATOM 5331 C C . GLY B 1 163 ? 63.506 -12.979 40.827 1.00 12.57 163 GLY B C 1
ATOM 5332 O O . GLY B 1 163 ? 63.071 -13.013 41.979 1.00 14.25 163 GLY B O 1
ATOM 5333 N N . VAL B 1 164 ? 64.756 -12.650 40.538 1.00 11.73 164 VAL B N 1
ATOM 5334 C CA . VAL B 1 164 ? 65.713 -12.271 41.560 1.00 11.79 164 VAL B CA 1
ATOM 5335 C C . VAL B 1 164 ? 66.556 -11.131 41.005 1.00 12.10 164 VAL B C 1
ATOM 5336 O O . VAL B 1 164 ? 66.966 -11.171 39.843 1.00 12.51 164 VAL B O 1
ATOM 5340 N N . TYR B 1 165 ? 66.799 -10.111 41.822 1.00 12.28 165 TYR B N 1
ATOM 5341 C CA . TYR B 1 165 ? 67.610 -8.985 41.381 1.00 13.64 165 TYR B CA 1
ATOM 5342 C C . TYR B 1 165 ? 68.994 -9.002 42.022 1.00 12.61 165 TYR B C 1
ATOM 5343 O O . TYR B 1 165 ? 69.125 -9.186 43.227 1.00 13.25 165 TYR B O 1
ATOM 5352 N N . VAL B 1 166 ? 70.024 -8.818 41.201 1.00 13.79 166 VAL B N 1
ATOM 5353 C CA . VAL B 1 166 ? 71.404 -8.785 41.681 1.00 14.53 166 VAL B CA 1
ATOM 5354 C C . VAL B 1 166 ? 72.031 -7.461 41.254 1.00 14.30 166 VAL B C 1
ATOM 5355 O O . VAL B 1 166 ? 72.229 -7.208 40.062 1.00 12.62 166 VAL B O 1
ATOM 5359 N N . ASP B 1 167 ? 72.324 -6.619 42.240 1.00 14.69 167 ASP B N 1
ATOM 5360 C CA . ASP B 1 167 ? 72.912 -5.304 42.006 1.00 14.89 167 ASP B CA 1
ATOM 5361 C C . ASP B 1 167 ? 74.433 -5.428 41.869 1.00 15.57 167 ASP B C 1
ATOM 5362 O O . ASP B 1 167 ? 75.087 -6.086 42.687 1.00 14.86 167 ASP B O 1
ATOM 5367 N N . LEU B 1 168 ? 74.992 -4.796 40.839 1.00 15.71 168 LEU B N 1
ATOM 5368 C CA . LEU B 1 168 ? 76.436 -4.852 40.597 1.00 15.43 168 LEU B CA 1
ATOM 5369 C C . LEU B 1 168 ? 77.052 -3.456 40.539 1.00 16.07 168 LEU B C 1
ATOM 5370 O O . LEU B 1 168 ? 77.038 -2.803 39.494 1.00 15.77 168 LEU B O 1
ATOM 5375 N N . PRO B 1 169 ? 77.596 -2.976 41.667 1.00 17.37 169 PRO B N 1
ATOM 5376 C CA . PRO B 1 169 ? 78.215 -1.645 41.716 1.00 18.22 169 PRO B CA 1
ATOM 5377 C C . PRO B 1 169 ? 79.365 -1.540 40.715 1.00 18.57 169 PRO B C 1
ATOM 5378 O O . PRO B 1 169 ? 80.135 -2.485 40.546 1.00 17.84 169 PRO B O 1
ATOM 5382 N N . ALA B 1 170 ? 79.478 -0.390 40.055 1.00 18.67 170 ALA B N 1
ATOM 5383 C CA . ALA B 1 170 ? 80.532 -0.177 39.069 1.00 20.69 170 ALA B CA 1
ATOM 5384 C C . ALA B 1 170 ? 81.918 -0.532 39.618 1.00 21.03 170 ALA B C 1
ATOM 5385 O O . ALA B 1 170 ? 82.745 -1.104 38.908 1.00 21.07 170 ALA B O 1
ATOM 5387 N N . LYS B 1 171 ? 82.160 -0.195 40.881 1.00 21.62 171 LYS B N 1
ATOM 5388 C CA . LYS B 1 171 ? 83.446 -0.471 41.517 1.00 24.10 171 LYS B CA 1
ATOM 5389 C C . LYS B 1 171 ? 83.788 -1.954 41.619 1.00 23.87 171 LYS B C 1
ATOM 5390 O O . LYS B 1 171 ? 84.939 -2.308 41.865 1.00 24.59 171 LYS B O 1
ATOM 5396 N N . LEU B 1 172 ? 82.797 -2.821 41.435 1.00 21.53 172 LEU B N 1
ATOM 5397 C CA . LEU B 1 172 ? 83.028 -4.258 41.541 1.00 21.22 172 LEU B CA 1
ATOM 5398 C C . LEU B 1 172 ? 83.904 -4.830 40.429 1.00 22.59 172 LEU B C 1
ATOM 5399 O O . LEU B 1 172 ? 84.816 -5.626 40.679 1.00 22.50 172 LEU B O 1
ATOM 5404 N N . PHE B 1 173 ? 83.624 -4.414 39.200 1.00 23.51 173 PHE B N 1
ATOM 5405 C CA . PHE B 1 173 ? 84.335 -4.906 38.027 1.00 24.27 173 PHE B CA 1
ATOM 5406 C C . PHE B 1 173 ? 85.837 -4.640 37.987 1.00 25.38 173 PHE B C 1
ATOM 5407 O O . PHE B 1 173 ? 86.596 -5.447 37.442 1.00 24.91 173 PHE B O 1
ATOM 5415 N N . GLY B 1 174 ? 86.258 -3.520 38.570 1.00 25.79 174 GLY B N 1
ATOM 5416 C CA . GLY B 1 174 ? 87.667 -3.159 38.577 1.00 26.46 174 GLY B CA 1
ATOM 5417 C C . GLY B 1 174 ? 88.500 -3.732 39.713 1.00 27.48 174 GLY B C 1
ATOM 5418 O O . GLY B 1 174 ? 89.727 -3.603 39.709 1.00 27.30 174 GLY B O 1
ATOM 5419 N N . GLN B 1 175 ? 87.842 -4.353 40.692 1.00 26.64 175 GLN B N 1
ATOM 5420 C CA . GLN B 1 175 ? 88.541 -4.957 41.822 1.00 24.84 175 GLN B CA 1
ATOM 5421 C C . GLN B 1 175 ? 89.385 -6.125 41.327 1.00 24.74 175 GLN B C 1
ATOM 5422 O O . GLN B 1 175 ? 89.076 -6.730 40.300 1.00 25.20 175 GLN B O 1
ATOM 5428 N N . THR B 1 176 ? 90.455 -6.438 42.050 1.00 24.96 176 THR B N 1
ATOM 5429 C CA . THR B 1 176 ? 91.338 -7.526 41.654 1.00 24.89 176 THR B CA 1
ATOM 5430 C C . THR B 1 176 ? 91.534 -8.556 42.758 1.00 26.84 176 THR B C 1
ATOM 5431 O O . THR B 1 176 ? 91.300 -8.279 43.939 1.00 26.43 176 THR B O 1
ATOM 5435 N N . ILE B 1 177 ? 91.975 -9.746 42.359 1.00 27.94 177 ILE B N 1
ATOM 5436 C CA . ILE B 1 177 ? 92.214 -10.842 43.287 1.00 29.27 177 ILE B CA 1
ATOM 5437 C C . ILE B 1 177 ? 93.156 -11.839 42.622 1.00 30.48 177 ILE B C 1
ATOM 5438 O O . ILE B 1 177 ? 93.121 -12.014 41.405 1.00 28.77 177 ILE B O 1
ATOM 5443 N N . SER B 1 178 ? 94.005 -12.486 43.413 1.00 33.02 178 SER B N 1
ATOM 5444 C CA . SER B 1 178 ? 94.935 -13.459 42.852 1.00 35.11 178 SER B CA 1
ATOM 5445 C C . SER B 1 178 ? 94.146 -14.590 42.198 1.00 35.90 178 SER B C 1
ATOM 5446 O O . SER B 1 178 ? 93.088 -14.992 42.690 1.00 35.07 178 SER B O 1
ATOM 5449 N N . VAL B 1 179 ? 94.664 -15.093 41.083 1.00 36.56 179 VAL B N 1
ATOM 5450 C CA . VAL B 1 179 ? 94.022 -16.176 40.360 1.00 38.32 179 VAL B CA 1
ATOM 5451 C C . VAL B 1 179 ? 93.866 -17.405 41.252 1.00 39.24 179 VAL B C 1
ATOM 5452 O O . VAL B 1 179 ? 92.857 -18.103 41.190 1.00 39.40 179 VAL B O 1
ATOM 5456 N N . GLU B 1 180 ? 94.866 -17.661 42.088 1.00 40.81 180 GLU B N 1
ATOM 5457 C CA . GLU B 1 180 ? 94.829 -18.804 42.999 1.00 42.67 180 GLU B CA 1
ATOM 5458 C C . GLU B 1 180 ? 93.672 -18.657 43.996 1.00 41.58 180 GLU B C 1
ATOM 5459 O O . GLU B 1 180 ? 92.923 -19.606 44.240 1.00 40.59 180 GLU B O 1
ATOM 5465 N N . GLU B 1 181 ? 93.537 -17.459 44.562 1.00 40.08 181 GLU B N 1
ATOM 5466 C CA . GLU B 1 181 ? 92.480 -17.156 45.523 1.00 38.60 181 GLU B CA 1
ATOM 5467 C C . GLU B 1 181 ? 91.114 -17.322 44.860 1.00 36.10 181 GLU B C 1
ATOM 5468 O O . GLU B 1 181 ? 90.211 -17.948 45.414 1.00 34.42 181 GLU B O 1
ATOM 5474 N N . ALA B 1 182 ? 90.974 -16.758 43.666 1.00 33.62 182 ALA B N 1
ATOM 5475 C CA . ALA B 1 182 ? 89.725 -16.833 42.924 1.00 32.89 182 ALA B CA 1
ATOM 5476 C C . ALA B 1 182 ? 89.257 -18.269 42.673 1.00 33.92 182 ALA B C 1
ATOM 5477 O O . ALA B 1 182 ? 88.058 -18.517 42.534 1.00 32.93 182 ALA B O 1
ATOM 5479 N N . ASN B 1 183 ? 90.194 -19.214 42.613 1.00 34.18 183 ASN B N 1
ATOM 5480 C CA . ASN B 1 183 ? 89.846 -20.614 42.370 1.00 34.04 183 ASN B CA 1
ATOM 5481 C C . ASN B 1 183 ? 89.332 -21.334 43.610 1.00 33.34 183 ASN B C 1
ATOM 5482 O O . ASN B 1 183 ? 88.594 -22.314 43.508 1.00 32.55 183 ASN B O 1
ATOM 5487 N N . LYS B 1 184 ? 89.731 -20.857 44.783 1.00 32.78 184 LYS B N 1
ATOM 5488 C CA . LYS B 1 184 ? 89.263 -21.454 46.030 1.00 32.27 184 LYS B CA 1
ATOM 5489 C C . LYS B 1 184 ? 87.795 -21.084 46.220 1.00 30.44 184 LYS B C 1
ATOM 5490 O O . LYS B 1 184 ? 87.006 -21.866 46.748 1.00 31.19 184 LYS B O 1
ATOM 5496 N N . LEU B 1 185 ? 87.448 -19.878 45.781 1.00 27.84 185 LEU B N 1
ATOM 5497 C CA . LEU B 1 185 ? 86.101 -19.329 45.926 1.00 25.60 185 LEU B CA 1
ATOM 5498 C C . LEU B 1 185 ? 85.035 -19.829 44.951 1.00 24.73 185 LEU B C 1
ATOM 5499 O O . LEU B 1 185 ? 83.882 -20.038 45.337 1.00 25.42 185 LEU B O 1
ATOM 5504 N N . LEU B 1 186 ? 85.408 -20.003 43.690 1.00 23.49 186 LEU B N 1
ATOM 5505 C CA . LEU B 1 186 ? 84.466 -20.468 42.681 1.00 23.12 186 LEU B CA 1
ATOM 5506 C C . LEU B 1 186 ? 83.950 -21.859 43.031 1.00 23.80 186 LEU B C 1
ATOM 5507 O O . LEU B 1 186 ? 84.705 -22.699 43.510 1.00 24.85 186 LEU B O 1
ATOM 5512 N N . PHE B 1 187 ? 82.662 -22.101 42.807 1.00 22.53 187 PHE B N 1
ATOM 5513 C CA . PHE B 1 187 ? 82.080 -23.405 43.113 1.00 21.74 187 PHE B CA 1
ATOM 5514 C C . PHE B 1 187 ? 80.737 -23.560 42.416 1.00 23.62 187 PHE B C 1
ATOM 5515 O O . PHE B 1 187 ? 80.146 -22.578 41.968 1.00 23.45 187 PHE B O 1
ATOM 5523 N N . LYS B 1 188 ? 80.254 -24.794 42.328 1.00 23.66 188 LYS B N 1
ATOM 5524 C CA . LYS B 1 188 ? 78.966 -25.051 41.703 1.00 24.49 188 LYS B CA 1
ATOM 5525 C C . LYS B 1 188 ? 77.965 -25.542 42.751 1.00 24.89 188 LYS B C 1
ATOM 5526 O O . LYS B 1 188 ? 78.178 -26.578 43.390 1.00 25.29 188 LYS B O 1
ATOM 5532 N N . PRO B 1 189 ? 76.866 -24.798 42.955 1.00 23.97 189 PRO B N 1
ATOM 5533 C CA . PRO B 1 189 ? 75.875 -25.228 43.947 1.00 22.79 189 PRO B CA 1
ATOM 5534 C C . PRO B 1 189 ? 75.337 -26.615 43.636 1.00 22.39 189 PRO B C 1
ATOM 5535 O O . PRO B 1 189 ? 75.178 -26.977 42.475 1.00 22.80 189 PRO B O 1
ATOM 5539 N N . ILE B 1 190 ? 75.066 -27.387 44.681 1.00 20.12 190 ILE B N 1
ATOM 5540 C CA . ILE B 1 190 ? 74.548 -28.739 44.530 1.00 20.34 190 ILE B CA 1
ATOM 5541 C C . ILE B 1 190 ? 73.020 -28.781 44.651 1.00 20.39 190 ILE B C 1
ATOM 5542 O O . ILE B 1 190 ? 72.453 -28.255 45.604 1.00 21.45 190 ILE B O 1
ATOM 5547 N N . ASP B 1 191 ? 72.362 -29.387 43.666 1.00 19.34 191 ASP B N 1
ATOM 5548 C CA . ASP B 1 191 ? 70.905 -29.527 43.658 1.00 18.90 191 ASP B CA 1
ATOM 5549 C C . ASP B 1 191 ? 70.163 -28.206 43.929 1.00 19.84 191 ASP B C 1
ATOM 5550 O O . ASP B 1 191 ? 69.402 -28.100 44.891 1.00 19.37 191 ASP B O 1
ATOM 5555 N N . PRO B 1 192 ? 70.365 -27.186 43.072 1.00 18.92 192 PRO B N 1
ATOM 5556 C CA . PRO B 1 192 ? 69.691 -25.898 43.274 1.00 18.56 192 PRO B CA 1
ATOM 5557 C C . PRO B 1 192 ? 68.158 -25.911 43.253 1.00 18.33 192 PRO B C 1
ATOM 5558 O O . PRO B 1 192 ? 67.523 -24.995 43.784 1.00 18.43 192 PRO B O 1
ATOM 5562 N N . ALA B 1 193 ? 67.559 -26.932 42.650 1.00 17.14 193 ALA B N 1
ATOM 5563 C CA . ALA B 1 193 ? 66.097 -27.026 42.612 1.00 17.84 193 ALA B CA 1
ATOM 5564 C C . ALA B 1 193 ? 65.697 -28.412 43.107 1.00 19.45 193 ALA B C 1
ATOM 5565 O O . ALA B 1 193 ? 65.288 -29.267 42.321 1.00 19.26 193 ALA B O 1
ATOM 5567 N N . PRO B 1 194 ? 65.804 -28.644 44.426 1.00 19.84 194 PRO B N 1
ATOM 5568 C CA . PRO B 1 194 ? 65.468 -29.927 45.050 1.00 19.06 194 PRO B CA 1
ATOM 5569 C C . PRO B 1 194 ? 64.027 -30.394 44.915 1.00 19.28 194 PRO B C 1
ATOM 5570 O O . PRO B 1 194 ? 63.096 -29.595 44.790 1.00 17.69 194 PRO B O 1
ATOM 5574 N N . ALA B 1 195 ? 63.848 -31.709 44.932 1.00 18.93 195 ALA B N 1
ATOM 5575 C CA . ALA B 1 195 ? 62.510 -32.259 44.857 1.00 19.57 195 ALA B CA 1
ATOM 5576 C C . ALA B 1 195 ? 61.959 -32.091 46.267 1.00 19.58 195 ALA B C 1
ATOM 5577 O O . ALA B 1 195 ? 62.725 -32.014 47.229 1.00 18.99 195 ALA B O 1
ATOM 5579 N N . GLN B 1 196 ? 60.640 -31.996 46.381 1.00 19.47 196 GLN B N 1
ATOM 5580 C CA . GLN B 1 196 ? 59.984 -31.854 47.673 1.00 20.09 196 GLN B CA 1
ATOM 5581 C C . GLN B 1 196 ? 58.781 -32.780 47.618 1.00 20.42 196 GLN B C 1
ATOM 5582 O O . GLN B 1 196 ? 57.754 -32.468 47.015 1.00 19.99 196 GLN B O 1
ATOM 5588 N N . ILE B 1 197 ? 58.947 -33.937 48.248 1.00 20.39 197 ILE B N 1
ATOM 5589 C CA . ILE B 1 197 ? 57.942 -34.989 48.268 1.00 19.42 197 ILE B CA 1
ATOM 5590 C C . ILE B 1 197 ? 56.890 -34.824 49.366 1.00 18.73 197 ILE B C 1
ATOM 5591 O O . ILE B 1 197 ? 57.220 -34.599 50.534 1.00 18.52 197 ILE B O 1
ATOM 5596 N N . PRO B 1 198 ? 55.606 -34.929 49.001 1.00 17.12 198 PRO B N 1
ATOM 5597 C CA . PRO B 1 198 ? 54.558 -34.785 50.010 1.00 18.29 198 PRO B CA 1
ATOM 5598 C C . PRO B 1 198 ? 54.402 -36.097 50.785 1.00 19.71 198 PRO B C 1
ATOM 5599 O O . PRO B 1 198 ? 54.827 -37.155 50.316 1.00 18.98 198 PRO B O 1
ATOM 5603 N N . ALA B 1 199 ? 53.804 -36.020 51.970 1.00 20.46 199 ALA B N 1
ATOM 5604 C CA . ALA B 1 199 ? 53.597 -37.197 52.811 1.00 21.85 199 ALA B CA 1
ATOM 5605 C C . ALA B 1 199 ? 52.479 -38.087 52.268 1.00 21.55 199 ALA B C 1
ATOM 5606 O O . ALA B 1 199 ? 51.523 -37.605 51.657 1.00 19.02 199 ALA B O 1
ATOM 5608 N N . GLU B 1 200 ? 52.595 -39.388 52.514 1.00 22.85 200 GLU B N 1
ATOM 5609 C CA . GLU B 1 200 ? 51.587 -40.331 52.047 1.00 24.32 200 GLU B CA 1
ATOM 5610 C C . GLU B 1 200 ? 50.172 -40.019 52.517 1.00 24.31 200 GLU B C 1
ATOM 5611 O O . GLU B 1 200 ? 49.218 -40.197 51.759 1.00 24.38 200 GLU B O 1
ATOM 5617 N N . ASP B 1 201 ? 50.019 -39.550 53.754 1.00 24.86 201 ASP B N 1
ATOM 5618 C CA . ASP B 1 201 ? 48.678 -39.244 54.245 1.00 25.73 201 ASP B CA 1
ATOM 5619 C C . ASP B 1 201 ? 48.056 -38.085 53.469 1.00 24.33 201 ASP B C 1
ATOM 5620 O O . ASP B 1 201 ? 46.831 -37.992 53.353 1.00 24.04 201 ASP B O 1
ATOM 5625 N N . ALA B 1 202 ? 48.892 -37.199 52.931 1.00 22.45 202 ALA B N 1
ATOM 5626 C CA . ALA B 1 202 ? 48.371 -36.086 52.146 1.00 20.01 202 ALA B CA 1
ATOM 5627 C C . ALA B 1 202 ? 47.871 -36.681 50.827 1.00 19.34 202 ALA B C 1
ATOM 5628 O O . ALA B 1 202 ? 46.799 -36.321 50.334 1.00 18.84 202 ALA B O 1
ATOM 5630 N N . ILE B 1 203 ? 48.657 -37.605 50.273 1.00 18.82 203 ILE B N 1
ATOM 5631 C CA . ILE B 1 203 ? 48.315 -38.278 49.019 1.00 19.34 203 ILE B CA 1
ATOM 5632 C C . ILE B 1 203 ? 47.068 -39.146 49.204 1.00 19.90 203 ILE B C 1
ATOM 5633 O O . ILE B 1 203 ? 46.143 -39.107 48.390 1.00 19.64 203 ILE B O 1
ATOM 5638 N N . ALA B 1 204 ? 47.055 -39.927 50.280 1.00 21.88 204 ALA B N 1
ATOM 5639 C CA . ALA B 1 204 ? 45.929 -40.803 50.584 1.00 22.45 204 ALA B CA 1
ATOM 5640 C C . ALA B 1 204 ? 44.625 -40.025 50.615 1.00 22.65 204 ALA B C 1
ATOM 5641 O O . ALA B 1 204 ? 43.605 -40.507 50.131 1.00 24.22 204 ALA B O 1
ATOM 5643 N N . ARG B 1 205 ? 44.658 -38.823 51.186 1.00 21.33 205 ARG B N 1
ATOM 5644 C CA . ARG B 1 205 ? 43.462 -37.985 51.276 1.00 20.38 205 ARG B CA 1
ATOM 5645 C C . ARG B 1 205 ? 42.948 -37.554 49.901 1.00 20.82 205 ARG B C 1
ATOM 5646 O O . ARG B 1 205 ? 41.738 -37.535 49.657 1.00 20.39 205 ARG B O 1
ATOM 5654 N N . ALA B 1 206 ? 43.865 -37.204 49.004 1.00 19.62 206 ALA B N 1
ATOM 5655 C CA . ALA B 1 206 ? 43.477 -36.761 47.670 1.00 20.56 206 ALA B CA 1
ATOM 5656 C C . ALA B 1 206 ? 42.968 -37.931 46.837 1.00 20.97 206 ALA B C 1
ATOM 5657 O O . ALA B 1 206 ? 42.040 -37.783 46.037 1.00 19.85 206 ALA B O 1
ATOM 5659 N N . ALA B 1 207 ? 43.583 -39.094 47.033 1.00 21.53 207 ALA B N 1
ATOM 5660 C CA . ALA B 1 207 ? 43.196 -40.293 46.302 1.00 23.21 207 ALA B CA 1
ATOM 5661 C C . ALA B 1 207 ? 41.753 -40.661 46.618 1.00 24.21 207 ALA B C 1
ATOM 5662 O O . ALA B 1 207 ? 40.982 -41.010 45.727 1.00 24.07 207 ALA B O 1
ATOM 5664 N N . ASP B 1 208 ? 41.383 -40.567 47.889 1.00 27.07 208 ASP B N 1
ATOM 5665 C CA . ASP B 1 208 ? 40.028 -40.907 48.299 1.00 29.15 208 ASP B CA 1
ATOM 5666 C C . ASP B 1 208 ? 38.982 -39.967 47.717 1.00 29.15 208 ASP B C 1
ATOM 5667 O O . ASP B 1 208 ? 37.901 -40.403 47.330 1.00 29.74 208 ASP B O 1
ATOM 5672 N N . LEU B 1 209 ? 39.290 -38.678 47.652 1.00 28.02 209 LEU B N 1
ATOM 5673 C CA . LEU B 1 209 ? 38.342 -37.736 47.079 1.00 27.99 209 LEU B CA 1
ATOM 5674 C C . LEU B 1 209 ? 38.125 -38.120 45.626 1.00 28.05 209 LEU B C 1
ATOM 5675 O O . LEU B 1 209 ? 36.998 -38.142 45.134 1.00 28.05 209 LEU B O 1
ATOM 5680 N N . ILE B 1 210 ? 39.221 -38.433 44.947 1.00 28.42 210 ILE B N 1
ATOM 5681 C CA . ILE B 1 210 ? 39.173 -38.817 43.545 1.00 29.34 210 ILE B CA 1
ATOM 5682 C C . ILE B 1 210 ? 38.398 -40.121 43.305 1.00 31.28 210 ILE B C 1
ATOM 5683 O O . ILE B 1 210 ? 37.502 -40.165 42.460 1.00 32.04 210 ILE B O 1
ATOM 5688 N N . LYS B 1 211 ? 38.729 -41.172 44.047 1.00 32.41 211 LYS B N 1
ATOM 5689 C CA . LYS B 1 211 ? 38.044 -42.453 43.883 1.00 33.95 211 LYS B CA 1
ATOM 5690 C C . LYS B 1 211 ? 36.543 -42.351 44.114 1.00 35.12 211 LYS B C 1
ATOM 5691 O O . LYS B 1 211 ? 35.769 -43.100 43.521 1.00 37.26 211 LYS B O 1
ATOM 5697 N N . ASN B 1 212 ? 36.131 -41.420 44.968 1.00 35.41 212 ASN B N 1
ATOM 5698 C CA . ASN B 1 212 ? 34.718 -41.271 45.288 1.00 35.34 212 ASN B CA 1
ATOM 5699 C C . ASN B 1 212 ? 33.969 -40.197 44.523 1.00 34.43 212 ASN B C 1
ATOM 5700 O O . ASN B 1 212 ? 32.798 -39.940 44.808 1.00 34.76 212 ASN B O 1
ATOM 5705 N N . ALA B 1 213 ? 34.627 -39.570 43.556 1.00 32.90 213 ALA B N 1
ATOM 5706 C CA . ALA B 1 213 ? 33.988 -38.520 42.769 1.00 31.88 213 ALA B CA 1
ATOM 5707 C C . ALA B 1 213 ? 33.015 -39.089 41.731 1.00 31.69 213 ALA B C 1
ATOM 5708 O O . ALA B 1 213 ? 33.224 -40.182 41.211 1.00 31.18 213 ALA B O 1
ATOM 5710 N N . LYS B 1 214 ? 31.953 -38.343 41.434 1.00 31.70 214 LYS B N 1
ATOM 5711 C CA . LYS B 1 214 ? 30.968 -38.768 40.440 1.00 32.52 214 LYS B CA 1
ATOM 5712 C C . LYS B 1 214 ? 31.208 -38.055 39.112 1.00 31.99 214 LYS B C 1
ATOM 5713 O O . LYS B 1 214 ? 31.023 -38.635 38.042 1.00 31.59 214 LYS B O 1
ATOM 5719 N N . ARG B 1 215 ? 31.609 -36.789 39.200 1.00 30.88 215 ARG B N 1
ATOM 5720 C CA . ARG B 1 215 ? 31.883 -35.959 38.034 1.00 29.45 215 ARG B CA 1
ATOM 5721 C C . ARG B 1 215 ? 33.220 -35.243 38.235 1.00 28.15 215 ARG B C 1
ATOM 5722 O O . ARG B 1 215 ? 33.270 -34.026 38.395 1.00 29.70 215 ARG B O 1
ATOM 5730 N N . PRO B 1 216 ? 34.323 -36.000 38.237 1.00 26.44 216 PRO B N 1
ATOM 5731 C CA . PRO B 1 216 ? 35.659 -35.430 38.424 1.00 26.46 216 PRO B CA 1
ATOM 5732 C C . PRO B 1 216 ? 36.236 -34.744 37.186 1.00 27.99 216 PRO B C 1
ATOM 5733 O O . PRO B 1 216 ? 35.875 -35.071 36.055 1.00 26.45 216 PRO B O 1
ATOM 5737 N N . VAL B 1 217 ? 37.132 -33.784 37.421 1.00 27.36 217 VAL B N 1
ATOM 5738 C CA . VAL B 1 217 ? 37.805 -33.045 36.353 1.00 28.35 217 VAL B CA 1
ATOM 5739 C C . VAL B 1 217 ? 39.191 -32.611 36.829 1.00 27.56 217 VAL B C 1
ATOM 5740 O O . VAL B 1 217 ? 39.381 -32.300 38.004 1.00 27.14 217 VAL B O 1
ATOM 5744 N N . ILE B 1 218 ? 40.154 -32.591 35.912 1.00 26.24 218 ILE B N 1
ATOM 5745 C CA . ILE B 1 218 ? 41.516 -32.183 36.238 1.00 25.66 218 ILE B CA 1
ATOM 5746 C C . ILE B 1 218 ? 41.888 -30.897 35.497 1.00 25.77 218 ILE B C 1
ATOM 5747 O O . ILE B 1 218 ? 41.738 -30.808 34.280 1.00 26.32 218 ILE B O 1
ATOM 5752 N N A MET B 1 219 ? 42.373 -29.908 36.246 0.50 25.09 219 MET B N 1
ATOM 5753 N N B MET B 1 219 ? 42.365 -29.901 36.235 0.50 25.48 219 MET B N 1
ATOM 5754 C CA A MET B 1 219 ? 42.785 -28.624 35.685 0.50 24.63 219 MET B CA 1
ATOM 5755 C CA B MET B 1 219 ? 42.766 -28.642 35.623 0.50 25.34 219 MET B CA 1
ATOM 5756 C C A MET B 1 219 ? 44.310 -28.574 35.598 0.50 23.72 219 MET B C 1
ATOM 5757 C C B MET B 1 219 ? 44.289 -28.565 35.591 0.50 24.17 219 MET B C 1
ATOM 5758 O O A MET B 1 219 ? 44.996 -28.715 36.611 0.50 24.29 219 MET B O 1
ATOM 5759 O O B MET B 1 219 ? 44.948 -28.673 36.627 0.50 24.70 219 MET B O 1
ATOM 5768 N N . LEU B 1 220 ? 44.843 -28.378 34.397 1.00 22.23 220 LEU B N 1
ATOM 5769 C CA . LEU B 1 220 ? 46.289 -28.293 34.228 1.00 21.72 220 LEU B CA 1
ATOM 5770 C C . LEU B 1 220 ? 46.722 -26.838 34.022 1.00 22.14 220 LEU B C 1
ATOM 5771 O O . LEU B 1 220 ? 46.254 -26.165 33.099 1.00 21.60 220 LEU B O 1
ATOM 5776 N N . GLY B 1 221 ? 47.607 -26.357 34.891 1.00 21.64 221 GLY B N 1
ATOM 5777 C CA . GLY B 1 221 ? 48.098 -24.992 34.782 1.00 19.43 221 GLY B CA 1
ATOM 5778 C C . GLY B 1 221 ? 49.517 -25.006 34.245 1.00 18.35 221 GLY B C 1
ATOM 5779 O O . GLY B 1 221 ? 50.128 -26.075 34.145 1.00 16.91 221 GLY B O 1
ATOM 5780 N N . LYS B 1 222 ? 50.060 -23.836 33.911 1.00 17.32 222 LYS B N 1
ATOM 5781 C CA . LYS B 1 222 ? 51.412 -23.784 33.364 1.00 17.84 222 LYS B CA 1
ATOM 5782 C C . LYS B 1 222 ? 52.472 -24.248 34.359 1.00 18.61 222 LYS B C 1
ATOM 5783 O O . LYS B 1 222 ? 53.624 -24.493 33.986 1.00 19.07 222 LYS B O 1
ATOM 5789 N N . GLY B 1 223 ? 52.083 -24.377 35.625 1.00 18.18 223 GLY B N 1
ATOM 5790 C CA . GLY B 1 223 ? 53.025 -24.868 36.614 1.00 19.07 223 GLY B CA 1
ATOM 5791 C C . GLY B 1 223 ? 53.326 -26.325 36.281 1.00 17.99 223 GLY B C 1
ATOM 5792 O O . GLY B 1 223 ? 54.461 -26.791 36.400 1.00 17.08 223 GLY B O 1
ATOM 5793 N N . ALA B 1 224 ? 52.294 -27.045 35.850 1.00 19.11 224 ALA B N 1
ATOM 5794 C CA . ALA B 1 224 ? 52.440 -28.448 35.485 1.00 19.77 224 ALA B CA 1
ATOM 5795 C C . ALA B 1 224 ? 53.341 -28.569 34.256 1.00 20.73 224 ALA B C 1
ATOM 5796 O O . ALA B 1 224 ? 54.198 -29.452 34.188 1.00 20.95 224 ALA B O 1
ATOM 5798 N N . ALA B 1 225 ? 53.146 -27.676 33.288 1.00 19.12 225 ALA B N 1
ATOM 5799 C CA . ALA B 1 225 ? 53.952 -27.681 32.070 1.00 17.92 225 ALA B CA 1
ATOM 5800 C C . ALA B 1 225 ? 55.396 -27.351 32.423 1.00 16.82 225 ALA B C 1
ATOM 5801 O O . ALA B 1 225 ? 56.327 -27.966 31.908 1.00 16.48 225 ALA B O 1
ATOM 5803 N N . TYR B 1 226 ? 55.577 -26.375 33.310 1.00 17.09 226 TYR B N 1
ATOM 5804 C CA . TYR B 1 226 ? 56.913 -25.973 33.737 1.00 16.07 226 TYR B CA 1
ATOM 5805 C C . TYR B 1 226 ? 57.677 -27.141 34.365 1.00 17.54 226 TYR B C 1
ATOM 5806 O O . TYR B 1 226 ? 58.857 -27.349 34.077 1.00 17.17 226 TYR B O 1
ATOM 5815 N N . ALA B 1 227 ? 56.993 -27.895 35.224 1.00 18.06 227 ALA B N 1
ATOM 5816 C CA . ALA B 1 227 ? 57.583 -29.027 35.934 1.00 18.64 227 ALA B CA 1
ATOM 5817 C C . ALA B 1 227 ? 58.321 -30.036 35.045 1.00 20.46 227 ALA B C 1
ATOM 5818 O O . ALA B 1 227 ? 59.229 -30.734 35.505 1.00 20.70 227 ALA B O 1
ATOM 5820 N N . GLN B 1 228 ? 57.926 -30.112 33.776 1.00 21.90 228 GLN B N 1
ATOM 5821 C CA . GLN B 1 228 ? 58.539 -31.034 32.819 1.00 21.95 228 GLN B CA 1
ATOM 5822 C C . GLN B 1 228 ? 58.478 -32.520 33.192 1.00 22.14 228 GLN B C 1
ATOM 5823 O O . GLN B 1 228 ? 59.491 -33.224 33.185 1.00 21.76 228 GLN B O 1
ATOM 5829 N N . CYS B 1 229 ? 57.280 -32.987 33.521 1.00 21.95 229 CYS B N 1
ATOM 5830 C CA . CYS B 1 229 ? 57.049 -34.394 33.848 1.00 22.38 229 CYS B CA 1
ATOM 5831 C C . CYS B 1 229 ? 55.789 -34.784 33.067 1.00 23.81 229 CYS B C 1
ATOM 5832 O O . CYS B 1 229 ? 54.818 -35.317 33.612 1.00 22.91 229 CYS B O 1
ATOM 5835 N N . ASP B 1 230 ? 55.831 -34.500 31.768 1.00 23.96 230 ASP B N 1
ATOM 5836 C CA . ASP B 1 230 ? 54.718 -34.751 30.862 1.00 26.21 230 ASP B CA 1
ATOM 5837 C C . ASP B 1 230 ? 54.154 -36.177 30.874 1.00 26.58 230 ASP B C 1
ATOM 5838 O O . ASP B 1 230 ? 52.936 -36.363 30.809 1.00 26.07 230 ASP B O 1
ATOM 5843 N N . ASP B 1 231 ? 55.023 -37.181 30.950 1.00 27.09 231 ASP B N 1
ATOM 5844 C CA . ASP B 1 231 ? 54.555 -38.564 30.961 1.00 27.49 231 ASP B CA 1
ATOM 5845 C C . ASP B 1 231 ? 53.777 -38.918 32.227 1.00 26.35 231 ASP B C 1
ATOM 5846 O O . ASP B 1 231 ? 52.774 -39.630 32.152 1.00 27.02 231 ASP B O 1
ATOM 5851 N N . GLU B 1 232 ? 54.229 -38.425 33.379 1.00 24.42 232 GLU B N 1
ATOM 5852 C CA . GLU B 1 232 ? 53.550 -38.694 34.650 1.00 24.52 232 GLU B CA 1
ATOM 5853 C C . GLU B 1 232 ? 52.111 -38.194 34.601 1.00 23.77 232 GLU B C 1
ATOM 5854 O O . GLU B 1 232 ? 51.175 -38.914 34.938 1.00 22.33 232 GLU B O 1
ATOM 5860 N N . ILE B 1 233 ? 51.942 -36.947 34.184 1.00 22.76 233 ILE B N 1
ATOM 5861 C CA . ILE B 1 233 ? 50.616 -36.353 34.111 1.00 23.94 233 ILE B CA 1
ATOM 5862 C C . ILE B 1 233 ? 49.744 -37.042 33.068 1.00 24.77 233 ILE B C 1
ATOM 5863 O O . ILE B 1 233 ? 48.563 -37.298 33.312 1.00 23.82 233 ILE B O 1
ATOM 5868 N N . ARG B 1 234 ? 50.320 -37.341 31.907 1.00 25.78 234 ARG B N 1
ATOM 5869 C CA . ARG B 1 234 ? 49.559 -37.993 30.846 1.00 28.12 234 ARG B CA 1
ATOM 5870 C C . ARG B 1 234 ? 49.053 -39.357 31.308 1.00 27.03 234 ARG B C 1
ATOM 5871 O O . ARG B 1 234 ? 47.920 -39.741 31.006 1.00 26.09 234 ARG B O 1
ATOM 5879 N N . ALA B 1 235 ? 49.898 -40.078 32.042 1.00 25.65 235 ALA B N 1
ATOM 5880 C CA . ALA B 1 235 ? 49.542 -41.396 32.556 1.00 25.03 235 ALA B CA 1
ATOM 5881 C C . ALA B 1 235 ? 48.422 -41.251 33.576 1.00 25.41 235 ALA B C 1
ATOM 5882 O O . ALA B 1 235 ? 47.472 -42.031 33.580 1.00 25.60 235 ALA B O 1
ATOM 5884 N N . LEU B 1 236 ? 48.532 -40.244 34.438 1.00 24.28 236 LEU B N 1
ATOM 5885 C CA . LEU B 1 236 ? 47.512 -40.005 35.452 1.00 23.93 236 LEU B CA 1
ATOM 5886 C C . LEU B 1 236 ? 46.143 -39.797 34.811 1.00 24.72 236 LEU B C 1
ATOM 5887 O O . LEU B 1 236 ? 45.154 -40.394 35.231 1.00 25.33 236 LEU B O 1
ATOM 5892 N N . VAL B 1 237 ? 46.092 -38.938 33.798 1.00 25.37 237 VAL B N 1
ATOM 5893 C CA . VAL B 1 237 ? 44.845 -38.641 33.103 1.00 27.10 237 VAL B CA 1
ATOM 5894 C C . VAL B 1 237 ? 44.245 -39.854 32.388 1.00 28.95 237 VAL B C 1
ATOM 5895 O O . VAL B 1 237 ? 43.040 -40.100 32.470 1.00 28.61 237 VAL B O 1
ATOM 5899 N N . GLU B 1 238 ? 45.081 -40.614 31.693 1.00 30.17 238 GLU B N 1
ATOM 5900 C CA . GLU B 1 238 ? 44.588 -41.769 30.958 1.00 33.42 238 GLU B CA 1
ATOM 5901 C C . GLU B 1 238 ? 44.271 -42.988 31.821 1.00 34.46 238 GLU B C 1
ATOM 5902 O O . GLU B 1 238 ? 43.373 -43.763 31.491 1.00 36.00 238 GLU B O 1
ATOM 5908 N N . GLU B 1 239 ? 44.983 -43.161 32.928 1.00 33.61 239 GLU B N 1
ATOM 5909 C CA . GLU B 1 239 ? 44.721 -44.304 33.797 1.00 33.53 239 GLU B CA 1
ATOM 5910 C C . GLU B 1 239 ? 43.441 -44.105 34.608 1.00 33.27 239 GLU B C 1
ATOM 5911 O O . GLU B 1 239 ? 42.732 -45.065 34.904 1.00 33.79 239 GLU B O 1
ATOM 5917 N N . THR B 1 240 ? 43.137 -42.857 34.953 1.00 32.32 240 THR B N 1
ATOM 5918 C CA . THR B 1 240 ? 41.940 -42.552 35.731 1.00 32.07 240 THR B CA 1
ATOM 5919 C C . THR B 1 240 ? 40.734 -42.293 34.833 1.00 32.72 240 THR B C 1
ATOM 5920 O O . THR B 1 240 ? 39.589 -42.377 35.284 1.00 33.47 240 THR B O 1
ATOM 5924 N N . GLY B 1 241 ? 40.998 -41.971 33.569 1.00 31.92 241 GLY B N 1
ATOM 5925 C CA . GLY B 1 241 ? 39.924 -41.692 32.630 1.00 30.54 241 GLY B CA 1
ATOM 5926 C C . GLY B 1 241 ? 39.173 -40.411 32.954 1.00 30.26 241 GLY B C 1
ATOM 5927 O O . GLY B 1 241 ? 38.047 -40.201 32.500 1.00 29.81 241 GLY B O 1
ATOM 5928 N N . ILE B 1 242 ? 39.794 -39.541 33.741 1.00 29.78 242 ILE B N 1
ATOM 5929 C CA . ILE B 1 242 ? 39.159 -38.282 34.119 1.00 28.93 242 ILE B CA 1
ATOM 5930 C C . ILE B 1 242 ? 39.343 -37.214 33.037 1.00 27.56 242 ILE B C 1
ATOM 5931 O O . ILE B 1 242 ? 40.411 -37.107 32.437 1.00 25.52 242 ILE B O 1
ATOM 5936 N N . PRO B 1 243 ? 38.287 -36.433 32.750 1.00 28.53 243 PRO B N 1
ATOM 5937 C CA . PRO B 1 243 ? 38.384 -35.379 31.729 1.00 29.33 243 PRO B CA 1
ATOM 5938 C C . PRO B 1 243 ? 39.274 -34.241 32.231 1.00 29.95 243 PRO B C 1
ATOM 5939 O O . PRO B 1 243 ? 39.263 -33.923 33.419 1.00 29.58 243 PRO B O 1
ATOM 5943 N N . PHE B 1 244 ? 40.040 -33.631 31.330 1.00 30.48 244 PHE B N 1
ATOM 5944 C CA . PHE B 1 244 ? 40.950 -32.557 31.716 1.00 29.39 244 PHE B CA 1
ATOM 5945 C C . PHE B 1 244 ? 40.749 -31.267 30.934 1.00 29.29 244 PHE B C 1
ATOM 5946 O O . PHE B 1 244 ? 40.255 -31.285 29.808 1.00 28.68 244 PHE B O 1
ATOM 5954 N N . LEU B 1 245 ? 41.141 -30.154 31.553 1.00 28.50 245 LEU B N 1
ATOM 5955 C CA . LEU B 1 245 ? 41.038 -28.823 30.960 1.00 28.53 245 LEU B CA 1
ATOM 5956 C C . LEU B 1 245 ? 42.401 -28.145 31.087 1.00 30.09 245 LEU B C 1
ATOM 5957 O O . LEU B 1 245 ? 42.942 -28.036 32.185 1.00 30.87 245 LEU B O 1
ATOM 5962 N N . PRO B 1 246 ? 42.978 -27.685 29.966 1.00 30.64 246 PRO B N 1
ATOM 5963 C CA . PRO B 1 246 ? 44.284 -27.031 30.056 1.00 29.78 246 PRO B CA 1
ATOM 5964 C C . PRO B 1 246 ? 44.143 -25.514 30.074 1.00 30.37 246 PRO B C 1
ATOM 5965 O O . PRO B 1 246 ? 43.302 -24.958 29.364 1.00 29.47 246 PRO B O 1
ATOM 5969 N N . MET B 1 247 ? 44.958 -24.852 30.892 1.00 29.98 247 MET B N 1
ATOM 5970 C CA . MET B 1 247 ? 44.941 -23.395 30.963 1.00 28.52 247 MET B CA 1
ATOM 5971 C C . MET B 1 247 ? 45.712 -22.894 29.745 1.00 27.40 247 MET B C 1
ATOM 5972 O O . MET B 1 247 ? 46.365 -23.680 29.062 1.00 27.38 247 MET B O 1
ATOM 5977 N N . GLY B 1 248 ? 45.631 -21.591 29.485 1.00 26.74 248 GLY B N 1
ATOM 5978 C CA . GLY B 1 248 ? 46.307 -20.992 28.346 1.00 25.32 248 GLY B CA 1
ATOM 5979 C C . GLY B 1 248 ? 47.655 -21.577 27.960 1.00 24.23 248 GLY B C 1
ATOM 5980 O O . GLY B 1 248 ? 47.824 -22.050 26.834 1.00 25.59 248 GLY B O 1
ATOM 5981 N N . MET B 1 249 ? 48.619 -21.548 28.877 1.00 21.30 249 MET B N 1
ATOM 5982 C CA . MET B 1 249 ? 49.940 -22.079 28.578 1.00 18.46 249 MET B CA 1
ATOM 5983 C C . MET B 1 249 ? 50.144 -23.547 28.943 1.00 19.14 249 MET B C 1
ATOM 5984 O O . MET B 1 249 ? 51.245 -24.084 28.806 1.00 17.35 249 MET B O 1
ATOM 5989 N N . ALA B 1 250 ? 49.077 -24.196 29.399 1.00 19.11 250 ALA B N 1
ATOM 5990 C CA . ALA B 1 250 ? 49.141 -25.615 29.730 1.00 20.64 250 ALA B CA 1
ATOM 5991 C C . ALA B 1 250 ? 48.760 -26.405 28.478 1.00 21.28 250 ALA B C 1
ATOM 5992 O O . ALA B 1 250 ? 48.895 -27.629 28.438 1.00 21.12 250 ALA B O 1
ATOM 5994 N N . LYS B 1 251 ? 48.279 -25.695 27.458 1.00 20.75 251 LYS B N 1
ATOM 5995 C CA . LYS B 1 251 ? 47.889 -26.325 26.199 1.00 21.83 251 LYS B CA 1
ATOM 5996 C C . LYS B 1 251 ? 49.087 -27.045 25.590 1.00 20.88 251 LYS B C 1
ATOM 5997 O O . LYS B 1 251 ? 50.177 -26.489 25.484 1.00 20.92 251 LYS B O 1
ATOM 6003 N N . GLY B 1 252 ? 48.877 -28.296 25.202 1.00 22.37 252 GLY B N 1
ATOM 6004 C CA . GLY B 1 252 ? 49.958 -29.073 24.637 1.00 20.68 252 GLY B CA 1
ATOM 6005 C C . GLY B 1 252 ? 50.620 -30.034 25.617 1.00 22.22 252 GLY B C 1
ATOM 6006 O O . GLY B 1 252 ? 51.335 -30.927 25.174 1.00 21.76 252 GLY B O 1
ATOM 6007 N N . LEU B 1 253 ? 50.384 -29.849 26.912 1.00 21.82 253 LEU B N 1
ATOM 6008 C CA . LEU B 1 253 ? 50.866 -30.786 27.920 1.00 23.22 253 LEU B CA 1
ATOM 6009 C C . LEU B 1 253 ? 50.370 -32.200 27.640 1.00 24.18 253 LEU B C 1
ATOM 6010 O O . LEU B 1 253 ? 51.164 -33.133 27.514 1.00 24.34 253 LEU B O 1
ATOM 6015 N N . LEU B 1 254 ? 49.054 -32.353 27.545 1.00 26.88 254 LEU B N 1
ATOM 6016 C CA . LEU B 1 254 ? 48.458 -33.317 26.628 1.00 28.71 254 LEU B CA 1
ATOM 6017 C C . LEU B 1 254 ? 47.971 -32.637 25.353 1.00 30.21 254 LEU B C 1
ATOM 6018 O O . LEU B 1 254 ? 47.435 -31.529 25.394 1.00 30.07 254 LEU B O 1
ATOM 6023 N N . PRO B 1 255 ? 48.160 -33.308 24.221 1.00 30.37 255 PRO B N 1
ATOM 6024 C CA . PRO B 1 255 ? 47.617 -32.833 22.945 1.00 29.61 255 PRO B CA 1
ATOM 6025 C C . PRO B 1 255 ? 46.215 -32.255 23.105 1.00 30.10 255 PRO B C 1
ATOM 6026 O O . PRO B 1 255 ? 45.389 -32.828 23.817 1.00 29.98 255 PRO B O 1
ATOM 6030 N N . ASP B 1 256 ? 45.955 -31.130 22.447 1.00 29.66 256 ASP B N 1
ATOM 6031 C CA . ASP B 1 256 ? 44.663 -30.457 22.557 1.00 31.17 256 ASP B CA 1
ATOM 6032 C C . ASP B 1 256 ? 43.493 -31.262 21.999 1.00 31.02 256 ASP B C 1
ATOM 6033 O O . ASP B 1 256 ? 42.351 -31.079 22.426 1.00 30.16 256 ASP B O 1
ATOM 6038 N N . ASN B 1 257 ? 43.770 -32.147 21.046 1.00 31.20 257 ASN B N 1
ATOM 6039 C CA . ASN B 1 257 ? 42.717 -32.965 20.453 1.00 32.22 257 ASN B CA 1
ATOM 6040 C C . ASN B 1 257 ? 42.590 -34.327 21.135 1.00 32.78 257 ASN B C 1
ATOM 6041 O O . ASN B 1 257 ? 41.976 -35.250 20.591 1.00 34.01 257 ASN B O 1
ATOM 6046 N N . HIS B 1 258 ? 43.179 -34.444 22.324 1.00 32.77 258 HIS B N 1
ATOM 6047 C CA . HIS B 1 258 ? 43.124 -35.677 23.110 1.00 30.79 258 HIS B CA 1
ATOM 6048 C C . HIS B 1 258 ? 41.653 -35.985 23.355 1.00 29.83 258 HIS B C 1
ATOM 6049 O O . HIS B 1 258 ? 40.853 -35.075 23.563 1.00 28.79 258 HIS B O 1
ATOM 6056 N N . PRO B 1 259 ? 41.277 -37.273 23.337 1.00 31.42 259 PRO B N 1
ATOM 6057 C CA . PRO B 1 259 ? 39.885 -37.687 23.558 1.00 31.01 259 PRO B CA 1
ATOM 6058 C C . PRO B 1 259 ? 39.287 -37.161 24.860 1.00 30.93 259 PRO B C 1
ATOM 6059 O O . PRO B 1 259 ? 38.112 -36.790 24.913 1.00 32.16 259 PRO B O 1
ATOM 6063 N N . GLN B 1 260 ? 40.105 -37.114 25.906 1.00 30.20 260 GLN B N 1
ATOM 6064 C CA . GLN B 1 260 ? 39.645 -36.658 27.213 1.00 30.01 260 GLN B CA 1
ATOM 6065 C C . GLN B 1 260 ? 39.654 -35.149 27.457 1.00 30.14 260 GLN B C 1
ATOM 6066 O O . GLN B 1 260 ? 39.421 -34.701 28.580 1.00 30.65 260 GLN B O 1
ATOM 6072 N N . SER B 1 261 ? 39.906 -34.362 26.418 1.00 29.64 261 SER B N 1
ATOM 6073 C CA . SER B 1 261 ? 39.918 -32.914 26.573 1.00 29.76 261 SER B CA 1
ATOM 6074 C C . SER B 1 261 ? 38.513 -32.310 26.648 1.00 30.27 261 SER B C 1
ATOM 6075 O O . SER B 1 261 ? 37.735 -32.407 25.698 1.00 30.76 261 SER B O 1
ATOM 6078 N N . ALA B 1 262 ? 38.197 -31.678 27.776 1.00 29.67 262 ALA B N 1
ATOM 6079 C CA . ALA B 1 262 ? 36.892 -31.046 27.972 1.00 29.74 262 ALA B CA 1
ATOM 6080 C C . ALA B 1 262 ? 36.984 -29.543 27.733 1.00 30.81 262 ALA B C 1
ATOM 6081 O O . ALA B 1 262 ? 36.067 -28.789 28.065 1.00 31.32 262 ALA B O 1
ATOM 6083 N N . ALA B 1 263 ? 38.098 -29.111 27.155 1.00 31.91 263 ALA B N 1
ATOM 6084 C CA . ALA B 1 263 ? 38.318 -27.699 26.884 1.00 32.12 263 ALA B CA 1
ATOM 6085 C C . ALA B 1 263 ? 37.180 -27.078 26.085 1.00 33.32 263 ALA B C 1
ATOM 6086 O O . ALA B 1 263 ? 36.730 -25.972 26.392 1.00 32.75 263 ALA B O 1
ATOM 6088 N N . ALA B 1 264 ? 36.714 -27.799 25.067 1.00 34.22 264 ALA B N 1
ATOM 6089 C CA . ALA B 1 264 ? 35.639 -27.325 24.199 1.00 35.13 264 ALA B CA 1
ATOM 6090 C C . ALA B 1 264 ? 34.293 -27.168 24.902 1.00 36.07 264 ALA B C 1
ATOM 6091 O O . ALA B 1 264 ? 33.352 -26.619 24.331 1.00 35.71 264 ALA B O 1
ATOM 6093 N N . THR B 1 265 ? 34.201 -27.654 26.136 1.00 37.12 265 THR B N 1
ATOM 6094 C CA . THR B 1 265 ? 32.963 -27.549 26.911 1.00 38.15 265 THR B CA 1
ATOM 6095 C C . THR B 1 265 ? 33.304 -27.123 28.340 1.00 38.90 265 THR B C 1
ATOM 6096 O O . THR B 1 265 ? 32.658 -27.535 29.309 1.00 37.36 265 THR B O 1
ATOM 6100 N N . ARG B 1 266 ? 34.331 -26.285 28.446 1.00 39.59 266 ARG B N 1
ATOM 6101 C CA . ARG B 1 266 ? 34.816 -25.789 29.726 1.00 40.50 266 ARG B CA 1
ATOM 6102 C C . ARG B 1 266 ? 33.720 -25.295 30.666 1.00 40.23 266 ARG B C 1
ATOM 6103 O O . ARG B 1 266 ? 33.574 -25.807 31.777 1.00 40.14 266 ARG B O 1
ATOM 6111 N N . ALA B 1 267 ? 32.952 -24.306 30.221 1.00 40.27 267 ALA B N 1
ATOM 6112 C CA . ALA B 1 267 ? 31.881 -23.736 31.035 1.00 39.55 267 ALA B CA 1
ATOM 6113 C C . ALA B 1 267 ? 30.974 -24.794 31.660 1.00 39.28 267 ALA B C 1
ATOM 6114 O O . ALA B 1 267 ? 30.617 -24.700 32.837 1.00 38.97 267 ALA B O 1
ATOM 6116 N N . PHE B 1 268 ? 30.606 -25.801 30.874 1.00 37.90 268 PHE B N 1
ATOM 6117 C CA . PHE B 1 268 ? 29.735 -26.865 31.363 1.00 37.05 268 PHE B CA 1
ATOM 6118 C C . PHE B 1 268 ? 30.452 -27.816 32.318 1.00 36.19 268 PHE B C 1
ATOM 6119 O O . PHE B 1 268 ? 29.898 -28.202 33.347 1.00 36.55 268 PHE B O 1
ATOM 6127 N N . ALA B 1 269 ? 31.676 -28.199 31.966 1.00 33.84 269 ALA B N 1
ATOM 6128 C CA . ALA B 1 269 ? 32.467 -29.108 32.788 1.00 32.29 269 ALA B CA 1
ATOM 6129 C C . ALA B 1 269 ? 32.718 -28.556 34.197 1.00 33.11 269 ALA B C 1
ATOM 6130 O O . ALA B 1 269 ? 32.708 -29.304 35.179 1.00 32.32 269 ALA B O 1
ATOM 6132 N N . LEU B 1 270 ? 32.938 -27.247 34.292 1.00 32.88 270 LEU B N 1
ATOM 6133 C CA . LEU B 1 270 ? 33.202 -26.614 35.579 1.00 33.14 270 LEU B CA 1
ATOM 6134 C C . LEU B 1 270 ? 31.966 -26.525 36.460 1.00 33.05 270 LEU B C 1
ATOM 6135 O O . LEU B 1 270 ? 31.990 -26.947 37.614 1.00 33.16 270 LEU B O 1
ATOM 6140 N N . ALA B 1 271 ? 30.886 -25.978 35.916 1.00 32.85 271 ALA B N 1
ATOM 6141 C CA . ALA B 1 271 ? 29.656 -25.828 36.681 1.00 33.75 271 ALA B CA 1
ATOM 6142 C C . ALA B 1 271 ? 29.059 -27.148 37.170 1.00 34.08 271 ALA B C 1
ATOM 6143 O O . ALA B 1 271 ? 28.396 -27.182 38.207 1.00 34.79 271 ALA B O 1
ATOM 6145 N N . GLN B 1 272 ? 29.307 -28.230 36.438 1.00 33.18 272 GLN B N 1
ATOM 6146 C CA . GLN B 1 272 ? 28.746 -29.532 36.791 1.00 33.83 272 GLN B CA 1
ATOM 6147 C C . GLN B 1 272 ? 29.612 -30.453 37.651 1.00 33.44 272 GLN B C 1
ATOM 6148 O O . GLN B 1 272 ? 29.080 -31.265 38.410 1.00 33.51 272 GLN B O 1
ATOM 6154 N N . CYS B 1 273 ? 30.932 -30.349 37.534 1.00 32.50 273 CYS B N 1
ATOM 6155 C CA . CYS B 1 273 ? 31.815 -31.213 38.312 1.00 31.53 273 CYS B CA 1
ATOM 6156 C C . CYS B 1 273 ? 31.553 -31.114 39.816 1.00 31.82 273 CYS B C 1
ATOM 6157 O O . CYS B 1 273 ? 30.921 -30.171 40.296 1.00 31.74 273 CYS B O 1
ATOM 6160 N N . ASP B 1 274 ? 32.031 -32.109 40.554 1.00 32.76 274 ASP B N 1
ATOM 6161 C CA . ASP B 1 274 ? 31.883 -32.123 42.003 1.00 33.33 274 ASP B CA 1
ATOM 6162 C C . ASP B 1 274 ? 33.280 -32.134 42.636 1.00 32.37 274 ASP B C 1
ATOM 6163 O O . ASP B 1 274 ? 33.487 -31.556 43.699 1.00 32.87 274 ASP B O 1
ATOM 6168 N N . VAL B 1 275 ? 34.236 -32.775 41.965 1.00 31.46 275 VAL B N 1
ATOM 6169 C CA . VAL B 1 275 ? 35.619 -32.837 42.439 1.00 31.41 275 VAL B CA 1
ATOM 6170 C C . VAL B 1 275 ? 36.551 -32.267 41.367 1.00 31.40 275 VAL B C 1
ATOM 6171 O O . VAL B 1 275 ? 36.601 -32.778 40.247 1.00 32.78 275 VAL B O 1
ATOM 6175 N N . CYS B 1 276 ? 37.286 -31.213 41.717 1.00 28.40 276 CYS B N 1
ATOM 6176 C CA . CYS B 1 276 ? 38.201 -30.564 40.780 1.00 27.04 276 CYS B CA 1
ATOM 6177 C C . CYS B 1 276 ? 39.652 -30.688 41.241 1.00 25.08 276 CYS B C 1
ATOM 6178 O O . CYS B 1 276 ? 39.996 -30.246 42.329 1.00 24.36 276 CYS B O 1
ATOM 6181 N N . VAL B 1 277 ? 40.496 -31.295 40.413 1.00 22.36 277 VAL B N 1
ATOM 6182 C CA . VAL B 1 277 ? 41.901 -31.475 40.751 1.00 21.90 277 VAL B CA 1
ATOM 6183 C C . VAL B 1 277 ? 42.743 -30.385 40.099 1.00 22.63 277 VAL B C 1
ATOM 6184 O O . VAL B 1 277 ? 42.862 -30.342 38.879 1.00 23.29 277 VAL B O 1
ATOM 6188 N N . LEU B 1 278 ? 43.320 -29.504 40.913 1.00 21.96 278 LEU B N 1
ATOM 6189 C CA . LEU B 1 278 ? 44.151 -28.410 40.405 1.00 21.23 278 LEU B CA 1
ATOM 6190 C C . LEU B 1 278 ? 45.622 -28.818 40.418 1.00 21.84 278 LEU B C 1
ATOM 6191 O O . LEU B 1 278 ? 46.187 -29.061 41.484 1.00 23.03 278 LEU B O 1
ATOM 6196 N N . ILE B 1 279 ? 46.242 -28.898 39.242 1.00 20.16 279 ILE B N 1
ATOM 6197 C CA . ILE B 1 279 ? 47.649 -29.279 39.161 1.00 19.58 279 ILE B CA 1
ATOM 6198 C C . ILE B 1 279 ? 48.515 -28.146 38.615 1.00 20.13 279 ILE B C 1
ATOM 6199 O O . ILE B 1 279 ? 48.528 -27.886 37.410 1.00 19.64 279 ILE B O 1
ATOM 6204 N N . GLY B 1 280 ? 49.234 -27.476 39.514 1.00 19.99 280 GLY B N 1
ATOM 6205 C CA . GLY B 1 280 ? 50.091 -26.373 39.111 1.00 20.45 280 GLY B CA 1
ATOM 6206 C C . GLY B 1 280 ? 49.290 -25.256 38.472 1.00 20.69 280 GLY B C 1
ATOM 6207 O O . GLY B 1 280 ? 49.721 -24.661 37.480 1.00 21.33 280 GLY B O 1
ATOM 6208 N N . ALA B 1 281 ? 48.121 -24.977 39.043 1.00 20.68 281 ALA B N 1
ATOM 6209 C CA . ALA B 1 281 ? 47.230 -23.936 38.542 1.00 23.24 281 ALA B CA 1
ATOM 6210 C C . ALA B 1 281 ? 46.559 -23.227 39.713 1.00 24.40 281 ALA B C 1
ATOM 6211 O O . ALA B 1 281 ? 45.986 -23.873 40.589 1.00 25.35 281 ALA B O 1
ATOM 6213 N N . ARG B 1 282 ? 46.624 -21.899 39.721 1.00 24.59 282 ARG B N 1
ATOM 6214 C CA . ARG B 1 282 ? 46.020 -21.120 40.798 1.00 23.98 282 ARG B CA 1
ATOM 6215 C C . ARG B 1 282 ? 44.543 -20.817 40.582 1.00 24.06 282 ARG B C 1
ATOM 6216 O O . ARG B 1 282 ? 44.104 -20.517 39.474 1.00 23.15 282 ARG B O 1
ATOM 6224 N N . LEU B 1 283 ? 43.779 -20.902 41.664 1.00 24.99 283 LEU B N 1
ATOM 6225 C CA . LEU B 1 283 ? 42.355 -20.625 41.628 1.00 25.76 283 LEU B CA 1
ATOM 6226 C C . LEU B 1 283 ? 42.180 -19.101 41.663 1.00 27.12 283 LEU B C 1
ATOM 6227 O O . LEU B 1 283 ? 41.440 -18.569 42.496 1.00 27.25 283 LEU B O 1
ATOM 6232 N N . ASN B 1 284 ? 42.871 -18.403 40.761 1.00 26.87 284 ASN B N 1
ATOM 6233 C CA . ASN B 1 284 ? 42.804 -16.942 40.702 1.00 26.93 284 ASN B CA 1
ATOM 6234 C C . ASN B 1 284 ? 41.748 -16.425 39.728 1.00 27.86 284 ASN B C 1
ATOM 6235 O O . ASN B 1 284 ? 40.777 -17.127 39.428 1.00 27.35 284 ASN B O 1
ATOM 6240 N N . TRP B 1 285 ? 41.936 -15.203 39.232 1.00 27.44 285 TRP B N 1
ATOM 6241 C CA . TRP B 1 285 ? 40.962 -14.605 38.319 1.00 28.71 285 TRP B CA 1
ATOM 6242 C C . TRP B 1 285 ? 40.725 -15.434 37.055 1.00 29.30 285 TRP B C 1
ATOM 6243 O O . TRP B 1 285 ? 39.597 -15.490 36.550 1.00 29.31 285 TRP B O 1
ATOM 6254 N N . LEU B 1 286 ? 41.778 -16.079 36.552 1.00 28.14 286 LEU B N 1
ATOM 6255 C CA . LEU B 1 286 ? 41.662 -16.896 35.351 1.00 29.75 286 LEU B CA 1
ATOM 6256 C C . LEU B 1 286 ? 40.727 -18.080 35.588 1.00 31.31 286 LEU B C 1
ATOM 6257 O O . LEU B 1 286 ? 40.325 -18.769 34.645 1.00 32.60 286 LEU B O 1
ATOM 6262 N N . MET B 1 287 ? 40.383 -18.313 36.851 1.00 31.21 287 MET B N 1
ATOM 6263 C CA . MET B 1 287 ? 39.478 -19.398 37.207 1.00 32.01 287 MET B CA 1
ATOM 6264 C C . MET B 1 287 ? 38.267 -18.867 37.967 1.00 31.37 287 MET B C 1
ATOM 6265 O O . MET B 1 287 ? 37.549 -19.630 38.615 1.00 29.22 287 MET B O 1
ATOM 6270 N N . GLN B 1 288 ? 38.049 -17.555 37.874 1.00 31.44 288 GLN B N 1
ATOM 6271 C CA . GLN B 1 288 ? 36.932 -16.892 38.543 1.00 31.70 288 GLN B CA 1
ATOM 6272 C C . GLN B 1 288 ? 36.975 -17.067 40.065 1.00 30.75 288 GLN B C 1
ATOM 6273 O O . GLN B 1 288 ? 35.944 -16.985 40.739 1.00 28.21 288 GLN B O 1
ATOM 6279 N N . HIS B 1 289 ? 38.177 -17.309 40.592 1.00 29.93 289 HIS B N 1
ATOM 6280 C CA . HIS B 1 289 ? 38.401 -17.495 42.026 1.00 31.23 289 HIS B CA 1
ATOM 6281 C C . HIS B 1 289 ? 37.611 -18.653 42.646 1.00 33.49 289 HIS B C 1
ATOM 6282 O O . HIS B 1 289 ? 37.457 -18.714 43.868 1.00 34.14 289 HIS B O 1
ATOM 6289 N N . GLY B 1 290 ? 37.120 -19.567 41.810 1.00 34.08 290 GLY B N 1
ATOM 6290 C CA . GLY B 1 290 ? 36.357 -20.700 42.306 1.00 35.41 290 GLY B CA 1
ATOM 6291 C C . GLY B 1 290 ? 34.958 -20.309 42.738 1.00 37.41 290 GLY B C 1
ATOM 6292 O O . GLY B 1 290 ? 34.234 -21.102 43.344 1.00 36.72 290 GLY B O 1
ATOM 6293 N N . LYS B 1 291 ? 34.579 -19.075 42.419 1.00 39.11 291 LYS B N 1
ATOM 6294 C CA . LYS B 1 291 ? 33.268 -18.540 42.768 1.00 41.65 291 LYS B CA 1
ATOM 6295 C C . LYS B 1 291 ? 32.489 -18.214 41.495 1.00 42.77 291 LYS B C 1
ATOM 6296 O O . LYS B 1 291 ? 33.025 -18.288 40.389 1.00 42.86 291 LYS B O 1
ATOM 6302 N N . GLY B 1 292 ? 31.222 -17.850 41.661 1.00 44.19 292 GLY B N 1
ATOM 6303 C CA . GLY B 1 292 ? 30.402 -17.492 40.518 1.00 45.65 292 GLY B CA 1
ATOM 6304 C C . GLY B 1 292 ? 29.695 -18.647 39.838 1.00 46.78 292 GLY B C 1
ATOM 6305 O O . GLY B 1 292 ? 29.906 -19.814 40.177 1.00 46.83 292 GLY B O 1
ATOM 6306 N N . LYS B 1 293 ? 28.858 -18.310 38.862 1.00 47.45 293 LYS B N 1
ATOM 6307 C CA . LYS B 1 293 ? 28.091 -19.303 38.124 1.00 48.28 293 LYS B CA 1
ATOM 6308 C C . LYS B 1 293 ? 28.958 -20.216 37.267 1.00 47.38 293 LYS B C 1
ATOM 6309 O O . LYS B 1 293 ? 28.510 -21.291 36.862 1.00 47.09 293 LYS B O 1
ATOM 6315 N N . THR B 1 294 ? 30.191 -19.802 36.985 1.00 46.40 294 THR B N 1
ATOM 6316 C CA . THR B 1 294 ? 31.068 -20.637 36.172 1.00 45.67 294 THR B CA 1
ATOM 6317 C C . THR B 1 294 ? 31.281 -21.949 36.914 1.00 44.16 294 THR B C 1
ATOM 6318 O O . THR B 1 294 ? 31.588 -22.974 36.306 1.00 43.39 294 THR B O 1
ATOM 6322 N N . TRP B 1 295 ? 31.106 -21.903 38.234 1.00 42.96 295 TRP B N 1
ATOM 6323 C CA . TRP B 1 295 ? 31.249 -23.083 39.082 1.00 42.67 295 TRP B CA 1
ATOM 6324 C C . TRP B 1 295 ? 29.904 -23.502 39.668 1.00 44.11 295 TRP B C 1
ATOM 6325 O O . TRP B 1 295 ? 29.851 -24.127 40.728 1.00 44.37 295 TRP B O 1
ATOM 6336 N N . GLY B 1 296 ? 28.823 -23.149 38.978 1.00 45.25 296 GLY B N 1
ATOM 6337 C CA . GLY B 1 296 ? 27.492 -23.502 39.440 1.00 47.12 296 GLY B CA 1
ATOM 6338 C C . GLY B 1 296 ? 27.150 -22.969 40.819 1.00 48.65 296 GLY B C 1
ATOM 6339 O O . GLY B 1 296 ? 26.387 -23.592 41.560 1.00 48.57 296 GLY B O 1
ATOM 6340 N N . ASP B 1 297 ? 27.715 -21.816 41.163 1.00 49.86 297 ASP B N 1
ATOM 6341 C CA . ASP B 1 297 ? 27.474 -21.181 42.456 1.00 51.10 297 ASP B CA 1
ATOM 6342 C C . ASP B 1 297 ? 27.467 -22.159 43.630 1.00 50.85 297 ASP B C 1
ATOM 6343 O O . ASP B 1 297 ? 26.494 -22.245 44.379 1.00 50.79 297 ASP B O 1
ATOM 6348 N N . GLU B 1 298 ? 28.561 -22.898 43.779 1.00 51.59 298 GLU B N 1
ATOM 6349 C CA . GLU B 1 298 ? 28.703 -23.858 44.870 1.00 51.40 298 GLU B CA 1
ATOM 6350 C C . GLU B 1 298 ? 30.171 -24.220 45.079 1.00 50.10 298 GLU B C 1
ATOM 6351 O O . GLU B 1 298 ? 30.962 -24.216 44.131 1.00 49.24 298 GLU B O 1
ATOM 6357 N N . LEU B 1 299 ? 30.531 -24.520 46.325 1.00 48.69 299 LEU B N 1
ATOM 6358 C CA . LEU B 1 299 ? 31.902 -24.891 46.647 1.00 46.98 299 LEU B CA 1
ATOM 6359 C C . LEU B 1 299 ? 32.155 -26.339 46.246 1.00 45.60 299 LEU B C 1
ATOM 6360 O O . LEU B 1 299 ? 31.461 -27.258 46.694 1.00 45.12 299 LEU B O 1
ATOM 6365 N N . LYS B 1 300 ? 33.151 -26.524 45.386 1.00 42.86 300 LYS B N 1
ATOM 6366 C CA . LYS B 1 300 ? 33.533 -27.842 44.905 1.00 39.68 300 LYS B CA 1
ATOM 6367 C C . LYS B 1 300 ? 34.560 -28.424 45.867 1.00 37.47 300 LYS B C 1
ATOM 6368 O O . LYS B 1 300 ? 35.165 -27.699 46.654 1.00 38.37 300 LYS B O 1
ATOM 6374 N N . LYS B 1 301 ? 34.740 -29.736 45.823 1.00 34.24 301 LYS B N 1
ATOM 6375 C CA . LYS B 1 301 ? 35.738 -30.367 46.665 1.00 32.36 301 LYS B CA 1
ATOM 6376 C C . LYS B 1 301 ? 37.006 -30.282 45.826 1.00 30.71 301 LYS B C 1
ATOM 6377 O O . LYS B 1 301 ? 37.116 -30.927 44.782 1.00 29.65 301 LYS B O 1
ATOM 6383 N N . TYR B 1 302 ? 37.962 -29.483 46.287 1.00 27.37 302 TYR B N 1
ATOM 6384 C CA . TYR B 1 302 ? 39.211 -29.284 45.561 1.00 25.14 302 TYR B CA 1
ATOM 6385 C C . TYR B 1 302 ? 40.317 -30.178 46.111 1.00 23.01 302 TYR B C 1
ATOM 6386 O O . TYR B 1 302 ? 40.538 -30.235 47.321 1.00 22.94 302 TYR B O 1
ATOM 6395 N N . VAL B 1 303 ? 41.043 -30.741 45.150 1.00 21.87 303 VAL B N 1
ATOM 6396 C CA . VAL B 1 303 ? 42.377 -31.262 45.295 1.00 20.97 303 VAL B CA 1
ATOM 6397 C C . VAL B 1 303 ? 43.368 -30.288 44.642 1.00 20.50 303 VAL B C 1
ATOM 6398 O O . VAL B 1 303 ? 43.105 -29.789 43.560 1.00 22.21 303 VAL B O 1
ATOM 6402 N N . GLN B 1 304 ? 44.468 -29.991 45.278 1.00 18.69 304 GLN B N 1
ATOM 6403 C CA . GLN B 1 304 ? 45.420 -29.077 44.670 1.00 18.25 304 GLN B CA 1
ATOM 6404 C C . GLN B 1 304 ? 46.852 -29.471 44.942 1.00 17.69 304 GLN B C 1
ATOM 6405 O O . GLN B 1 304 ? 47.242 -29.726 46.086 1.00 18.52 304 GLN B O 1
ATOM 6411 N N . ILE B 1 305 ? 47.630 -29.524 43.869 1.00 16.29 305 ILE B N 1
ATOM 6412 C CA . ILE B 1 305 ? 49.031 -29.889 43.947 1.00 18.05 305 ILE B CA 1
ATOM 6413 C C . ILE B 1 305 ? 49.828 -28.638 43.582 1.00 18.70 305 ILE B C 1
ATOM 6414 O O . ILE B 1 305 ? 49.676 -28.091 42.486 1.00 19.53 305 ILE B O 1
ATOM 6419 N N . ASP B 1 306 ? 50.663 -28.184 44.512 1.00 19.51 306 ASP B N 1
ATOM 6420 C CA . ASP B 1 306 ? 51.468 -26.986 44.301 1.00 19.28 306 ASP B CA 1
ATOM 6421 C C . ASP B 1 306 ? 52.640 -27.025 45.266 1.00 18.67 306 ASP B C 1
ATOM 6422 O O . ASP B 1 306 ? 52.510 -27.532 46.378 1.00 18.33 306 ASP B O 1
ATOM 6427 N N . ILE B 1 307 ? 53.779 -26.485 44.844 1.00 18.91 307 ILE B N 1
ATOM 6428 C CA . ILE B 1 307 ? 54.976 -26.475 45.680 1.00 19.62 307 ILE B CA 1
ATOM 6429 C C . ILE B 1 307 ? 54.938 -25.390 46.770 1.00 20.93 307 ILE B C 1
ATOM 6430 O O . ILE B 1 307 ? 55.682 -25.454 47.749 1.00 20.75 307 ILE B O 1
ATOM 6435 N N . GLN B 1 308 ? 54.065 -24.402 46.603 1.00 21.39 308 GLN B N 1
ATOM 6436 C CA . GLN B 1 308 ? 53.935 -23.310 47.575 1.00 23.25 308 GLN B CA 1
ATOM 6437 C C . GLN B 1 308 ? 52.850 -23.664 48.588 1.00 22.64 308 GLN B C 1
ATOM 6438 O O . GLN B 1 308 ? 51.655 -23.656 48.276 1.00 22.21 308 GLN B O 1
ATOM 6444 N N . ALA B 1 309 ? 53.281 -23.962 49.808 1.00 23.59 309 ALA B N 1
ATOM 6445 C CA . ALA B 1 309 ? 52.374 -24.347 50.883 1.00 24.23 309 ALA B CA 1
ATOM 6446 C C . ALA B 1 309 ? 51.262 -23.343 51.205 1.00 23.99 309 ALA B C 1
ATOM 6447 O O . ALA B 1 309 ? 50.098 -23.731 51.343 1.00 22.89 309 ALA B O 1
ATOM 6449 N N . ASN B 1 310 ? 51.604 -22.061 51.321 1.00 21.79 310 ASN B N 1
ATOM 6450 C CA . ASN B 1 310 ? 50.593 -21.069 51.661 1.00 21.59 310 ASN B CA 1
ATOM 6451 C C . ASN B 1 310 ? 49.707 -20.622 50.493 1.00 22.12 310 ASN B C 1
ATOM 6452 O O . ASN B 1 310 ? 48.940 -19.665 50.611 1.00 21.66 310 ASN B O 1
ATOM 6457 N N . GLU B 1 311 ? 49.805 -21.316 49.364 1.00 22.26 311 GLU B N 1
ATOM 6458 C CA . GLU B 1 311 ? 48.942 -21.001 48.230 1.00 22.89 311 GLU B CA 1
ATOM 6459 C C . GLU B 1 311 ? 47.596 -21.696 48.499 1.00 23.69 311 GLU B C 1
ATOM 6460 O O . GLU B 1 311 ? 46.555 -21.303 47.959 1.00 23.38 311 GLU B O 1
ATOM 6466 N N . MET B 1 312 ? 47.625 -22.727 49.346 1.00 22.06 312 MET B N 1
ATOM 6467 C CA . MET B 1 312 ? 46.416 -23.476 49.696 1.00 22.13 312 MET B CA 1
ATOM 6468 C C . MET B 1 312 ? 45.451 -22.583 50.469 1.00 22.87 312 MET B C 1
ATOM 6469 O O . MET B 1 312 ? 45.869 -21.803 51.327 1.00 22.69 312 MET B O 1
ATOM 6474 N N . ASP B 1 313 ? 44.163 -22.706 50.160 1.00 23.26 313 ASP B N 1
ATOM 6475 C CA . ASP B 1 313 ? 43.112 -21.916 50.808 1.00 24.65 313 ASP B CA 1
ATOM 6476 C C . ASP B 1 313 ? 43.203 -20.420 50.528 1.00 23.63 313 ASP B C 1
ATOM 6477 O O . ASP B 1 313 ? 42.701 -19.618 51.313 1.00 25.79 313 ASP B O 1
ATOM 6482 N N . SER B 1 314 ? 43.826 -20.040 49.418 1.00 22.65 314 SER B N 1
ATOM 6483 C CA . SER B 1 314 ? 43.962 -18.623 49.083 1.00 22.33 314 SER B CA 1
ATOM 6484 C C . SER B 1 314 ? 42.655 -18.003 48.586 1.00 22.67 314 SER B C 1
ATOM 6485 O O . SER B 1 314 ? 42.446 -16.791 48.711 1.00 22.78 314 SER B O 1
ATOM 6488 N N . ASN B 1 315 ? 41.777 -18.831 48.024 1.00 22.55 315 ASN B N 1
ATOM 6489 C CA . ASN B 1 315 ? 40.506 -18.341 47.501 1.00 23.01 315 ASN B CA 1
ATOM 6490 C C . ASN B 1 315 ? 39.308 -19.114 48.021 1.00 23.95 315 ASN B C 1
ATOM 6491 O O . ASN B 1 315 ? 38.309 -18.522 48.425 1.00 25.46 315 ASN B O 1
ATOM 6496 N N . GLN B 1 316 ? 39.413 -20.438 48.000 1.00 24.74 316 GLN B N 1
ATOM 6497 C CA . GLN B 1 316 ? 38.351 -21.321 48.481 1.00 24.73 316 GLN B CA 1
ATOM 6498 C C . GLN B 1 316 ? 39.007 -22.412 49.306 1.00 23.53 316 GLN B C 1
ATOM 6499 O O . GLN B 1 316 ? 40.186 -22.709 49.111 1.00 24.74 316 GLN B O 1
ATOM 6505 N N . PRO B 1 317 ? 38.266 -23.017 50.249 1.00 21.93 317 PRO B N 1
ATOM 6506 C CA . PRO B 1 317 ? 38.876 -24.082 51.053 1.00 21.36 317 PRO B CA 1
ATOM 6507 C C . PRO B 1 317 ? 39.277 -25.246 50.136 1.00 21.83 317 PRO B C 1
ATOM 6508 O O . PRO B 1 317 ? 38.555 -25.584 49.193 1.00 21.32 317 PRO B O 1
ATOM 6512 N N . ILE B 1 318 ? 40.433 -25.839 50.407 1.00 20.14 318 ILE B N 1
ATOM 6513 C CA . ILE B 1 318 ? 40.927 -26.962 49.621 1.00 20.71 318 ILE B CA 1
ATOM 6514 C C . ILE B 1 318 ? 40.772 -28.227 50.462 1.00 21.15 318 ILE B C 1
ATOM 6515 O O . ILE B 1 318 ? 41.429 -28.386 51.492 1.00 19.63 318 ILE B O 1
ATOM 6520 N N . ALA B 1 319 ? 39.897 -29.122 50.017 1.00 21.27 319 ALA B N 1
ATOM 6521 C CA . ALA B 1 319 ? 39.634 -30.371 50.728 1.00 21.90 319 ALA B CA 1
ATOM 6522 C C . ALA B 1 319 ? 40.845 -31.293 50.805 1.00 20.90 319 ALA B C 1
ATOM 6523 O O . ALA B 1 319 ? 41.031 -32.011 51.788 1.00 22.65 319 ALA B O 1
ATOM 6525 N N . ALA B 1 320 ? 41.663 -31.284 49.763 1.00 20.16 320 ALA B N 1
ATOM 6526 C CA . ALA B 1 320 ? 42.833 -32.141 49.745 1.00 20.06 320 ALA B CA 1
ATOM 6527 C C . ALA B 1 320 ? 44.083 -31.421 49.243 1.00 19.63 320 ALA B C 1
ATOM 6528 O O . ALA B 1 320 ? 44.426 -31.507 48.066 1.00 20.23 320 ALA B O 1
ATOM 6530 N N . PRO B 1 321 ? 44.771 -30.685 50.130 1.00 18.90 321 PRO B N 1
ATOM 6531 C CA . PRO B 1 321 ? 45.984 -29.979 49.708 1.00 17.44 321 PRO B CA 1
ATOM 6532 C C . PRO B 1 321 ? 47.162 -30.954 49.648 1.00 16.11 321 PRO B C 1
ATOM 6533 O O . PRO B 1 321 ? 47.340 -31.777 50.548 1.00 15.54 321 PRO B O 1
ATOM 6537 N N . VAL B 1 322 ? 47.945 -30.872 48.576 1.00 16.72 322 VAL B N 1
ATOM 6538 C CA . VAL B 1 322 ? 49.115 -31.728 48.385 1.00 16.87 322 VAL B CA 1
ATOM 6539 C C . VAL B 1 322 ? 50.276 -30.793 48.057 1.00 18.79 322 VAL B C 1
ATOM 6540 O O . VAL B 1 322 ? 50.369 -30.267 46.946 1.00 17.72 322 VAL B O 1
ATOM 6544 N N . VAL B 1 323 ? 51.156 -30.587 49.030 1.00 18.32 323 VAL B N 1
ATOM 6545 C CA . VAL B 1 323 ? 52.284 -29.682 48.862 1.00 18.48 323 VAL B CA 1
ATOM 6546 C C . VAL B 1 323 ? 53.577 -30.399 48.511 1.00 17.84 323 VAL B C 1
ATOM 6547 O O . VAL B 1 323 ? 54.011 -31.293 49.230 1.00 18.79 323 VAL B O 1
ATOM 6551 N N . GLY B 1 324 ? 54.190 -29.987 47.405 1.00 17.88 324 GLY B N 1
ATOM 6552 C CA . GLY B 1 324 ? 55.437 -30.582 46.955 1.00 16.59 324 GLY B CA 1
ATOM 6553 C C . GLY B 1 324 ? 55.591 -30.341 45.465 1.00 17.57 324 GLY B C 1
ATOM 6554 O O . GLY B 1 324 ? 54.701 -29.760 44.844 1.00 18.25 324 GLY B O 1
ATOM 6555 N N . ASP B 1 325 ? 56.701 -30.774 44.873 1.00 18.89 325 ASP B N 1
ATOM 6556 C CA . ASP B 1 325 ? 56.882 -30.568 43.436 1.00 19.94 325 ASP B CA 1
ATOM 6557 C C . ASP B 1 325 ? 55.943 -31.504 42.678 1.00 19.68 325 ASP B C 1
ATOM 6558 O O . ASP B 1 325 ? 55.655 -32.613 43.133 1.00 20.19 325 ASP B O 1
ATOM 6563 N N . ILE B 1 326 ? 55.459 -31.045 41.530 1.00 19.25 326 ILE B N 1
ATOM 6564 C CA . ILE B 1 326 ? 54.506 -31.803 40.718 1.00 20.91 326 ILE B CA 1
ATOM 6565 C C . ILE B 1 326 ? 54.917 -33.213 40.280 1.00 21.09 326 ILE B C 1
ATOM 6566 O O . ILE B 1 326 ? 54.084 -34.122 40.266 1.00 20.74 326 ILE B O 1
ATOM 6571 N N . LYS B 1 327 ? 56.184 -33.410 39.936 1.00 20.51 327 LYS B N 1
ATOM 6572 C CA . LYS B 1 327 ? 56.633 -34.731 39.515 1.00 21.23 327 LYS B CA 1
ATOM 6573 C C . LYS B 1 327 ? 56.570 -35.748 40.664 1.00 20.77 327 LYS B C 1
ATOM 6574 O O . LYS B 1 327 ? 56.131 -36.889 40.482 1.00 20.51 327 LYS B O 1
ATOM 6580 N N . SER B 1 328 ? 57.006 -35.326 41.845 1.00 19.43 328 SER B N 1
ATOM 6581 C CA . SER B 1 328 ? 56.992 -36.185 43.024 1.00 19.60 328 SER B CA 1
ATOM 6582 C C . SER B 1 328 ? 55.566 -36.514 43.443 1.00 19.70 328 SER B C 1
ATOM 6583 O O . SER B 1 328 ? 55.236 -37.665 43.726 1.00 21.05 328 SER B O 1
ATOM 6586 N N . ALA B 1 329 ? 54.720 -35.491 43.489 1.00 19.04 329 ALA B N 1
ATOM 6587 C CA . ALA B 1 329 ? 53.334 -35.669 43.897 1.00 18.76 329 ALA B CA 1
ATOM 6588 C C . ALA B 1 329 ? 52.504 -36.535 42.941 1.00 20.27 329 ALA B C 1
ATOM 6589 O O . ALA B 1 329 ? 51.766 -37.420 43.383 1.00 19.73 329 ALA B O 1
ATOM 6591 N N . VAL B 1 330 ? 52.610 -36.289 41.638 1.00 20.27 330 VAL B N 1
ATOM 6592 C CA . VAL B 1 330 ? 51.835 -37.073 40.678 1.00 21.58 330 VAL B CA 1
ATOM 6593 C C . VAL B 1 330 ? 52.264 -38.536 40.670 1.00 22.02 330 VAL B C 1
ATOM 6594 O O . VAL B 1 330 ? 51.433 -39.432 40.523 1.00 22.53 330 VAL B O 1
ATOM 6598 N N . SER B 1 331 ? 53.557 -38.775 40.841 1.00 22.52 331 SER B N 1
ATOM 6599 C CA . SER B 1 331 ? 54.075 -40.136 40.871 1.00 24.63 331 SER B CA 1
ATOM 6600 C C . SER B 1 331 ? 53.419 -40.901 42.020 1.00 24.12 331 SER B C 1
ATOM 6601 O O . SER B 1 331 ? 53.005 -42.048 41.858 1.00 23.30 331 SER B O 1
ATOM 6604 N N . LEU B 1 332 ? 53.316 -40.256 43.182 1.00 23.94 332 LEU B N 1
ATOM 6605 C CA . LEU B 1 332 ? 52.706 -40.886 44.353 1.00 23.03 332 LEU B CA 1
ATOM 6606 C C . LEU B 1 332 ? 51.190 -41.034 44.219 1.00 23.38 332 LEU B C 1
ATOM 6607 O O . LEU B 1 332 ? 50.615 -42.015 44.689 1.00 23.15 332 LEU B O 1
ATOM 6612 N N . LEU B 1 333 ? 50.544 -40.059 43.587 1.00 22.83 333 LEU B N 1
ATOM 6613 C CA . LEU B 1 333 ? 49.098 -40.107 43.403 1.00 23.95 333 LEU B CA 1
ATOM 6614 C C . LEU B 1 333 ? 48.707 -41.247 42.471 1.00 25.26 333 LEU B C 1
ATOM 6615 O O . LEU B 1 333 ? 47.664 -41.875 42.651 1.00 24.97 333 LEU B O 1
ATOM 6620 N N . ARG B 1 334 ? 49.540 -41.501 41.465 1.00 27.01 334 ARG B N 1
ATOM 6621 C CA . ARG B 1 334 ? 49.280 -42.584 40.522 1.00 28.37 334 ARG B CA 1
ATOM 6622 C C . ARG B 1 334 ? 49.438 -43.924 41.232 1.00 29.36 334 ARG B C 1
ATOM 6623 O O . ARG B 1 334 ? 48.679 -44.860 40.982 1.00 29.39 334 ARG B O 1
ATOM 6631 N N . LYS B 1 335 ? 50.431 -44.013 42.111 1.00 29.22 335 LYS B N 1
ATOM 6632 C CA . LYS B 1 335 ? 50.670 -45.238 42.863 1.00 30.01 335 LYS B CA 1
ATOM 6633 C C . LYS B 1 335 ? 49.506 -45.503 43.816 1.00 30.36 335 LYS B C 1
ATOM 6634 O O . LYS B 1 335 ? 49.192 -46.651 44.119 1.00 30.71 335 LYS B O 1
ATOM 6640 N N . ALA B 1 336 ? 48.866 -44.433 44.279 1.00 29.61 336 ALA B N 1
ATOM 6641 C CA . ALA B 1 336 ? 47.735 -44.542 45.198 1.00 30.09 336 ALA B CA 1
ATOM 6642 C C . ALA B 1 336 ? 46.427 -44.864 44.474 1.00 29.50 336 ALA B C 1
ATOM 6643 O O . ALA B 1 336 ? 45.494 -45.395 45.073 1.00 30.00 336 ALA B O 1
ATOM 6645 N N . LEU B 1 337 ? 46.362 -44.542 43.187 1.00 28.91 337 LEU B N 1
ATOM 6646 C CA . LEU B 1 337 ? 45.162 -44.786 42.391 1.00 29.43 337 LEU B CA 1
ATOM 6647 C C . LEU B 1 337 ? 45.292 -46.010 41.484 1.00 31.04 337 LEU B C 1
ATOM 6648 O O . LEU B 1 337 ? 44.390 -46.303 40.704 1.00 31.59 337 LEU B O 1
ATOM 6653 N N . LYS B 1 338 ? 46.408 -46.722 41.592 1.00 33.24 338 LYS B N 1
ATOM 6654 C CA . LYS B 1 338 ? 46.645 -47.897 40.756 1.00 35.26 338 LYS B CA 1
ATOM 6655 C C . LYS B 1 338 ? 45.580 -48.973 40.936 1.00 36.78 338 LYS B C 1
ATOM 6656 O O . LYS B 1 338 ? 45.398 -49.502 42.034 1.00 36.34 338 LYS B O 1
ATOM 6662 N N . GLY B 1 339 ? 44.875 -49.288 39.852 1.00 36.96 339 GLY B N 1
ATOM 6663 C CA . GLY B 1 339 ? 43.847 -50.312 39.913 1.00 37.37 339 GLY B CA 1
ATOM 6664 C C . GLY B 1 339 ? 42.424 -49.842 40.171 1.00 38.22 339 GLY B C 1
ATOM 6665 O O . GLY B 1 339 ? 41.491 -50.627 40.019 1.00 39.16 339 GLY B O 1
ATOM 6666 N N . ALA B 1 340 ? 42.238 -48.581 40.559 1.00 37.75 340 ALA B N 1
ATOM 6667 C CA . ALA B 1 340 ? 40.892 -48.071 40.826 1.00 37.37 340 ALA B CA 1
ATOM 6668 C C . ALA B 1 340 ? 40.102 -47.850 39.536 1.00 37.69 340 ALA B C 1
ATOM 6669 O O . ALA B 1 340 ? 40.671 -47.539 38.491 1.00 38.59 340 ALA B O 1
ATOM 6671 N N . PRO B 1 341 ? 38.771 -48.009 39.599 1.00 37.12 341 PRO B N 1
ATOM 6672 C CA . PRO B 1 341 ? 37.881 -47.831 38.446 1.00 36.45 341 PRO B CA 1
ATOM 6673 C C . PRO B 1 341 ? 38.014 -46.453 37.800 1.00 36.23 341 PRO B C 1
ATOM 6674 O O . PRO B 1 341 ? 38.192 -45.452 38.495 1.00 36.63 341 PRO B O 1
ATOM 6678 N N . LYS B 1 342 ? 37.913 -46.402 36.474 1.00 34.79 342 LYS B N 1
ATOM 6679 C CA . LYS B 1 342 ? 38.017 -45.139 35.754 1.00 33.25 342 LYS B CA 1
ATOM 6680 C C . LYS B 1 342 ? 36.778 -44.276 35.955 1.00 33.52 342 LYS B C 1
ATOM 6681 O O . LYS B 1 342 ? 35.793 -44.721 36.538 1.00 33.19 342 LYS B O 1
ATOM 6687 N N . ALA B 1 343 ? 36.834 -43.037 35.478 1.00 33.67 343 ALA B N 1
ATOM 6688 C CA . ALA B 1 343 ? 35.712 -42.115 35.614 1.00 35.02 343 ALA B CA 1
ATOM 6689 C C . ALA B 1 343 ? 34.444 -42.704 35.017 1.00 36.72 343 ALA B C 1
ATOM 6690 O O . ALA B 1 343 ? 34.508 -43.560 34.134 1.00 37.00 343 ALA B O 1
ATOM 6692 N N . ASP B 1 344 ? 33.297 -42.236 35.502 1.00 38.63 344 ASP B N 1
ATOM 6693 C CA . ASP B 1 344 ? 32.000 -42.711 35.030 1.00 40.74 344 ASP B CA 1
ATOM 6694 C C . ASP B 1 344 ? 31.720 -42.332 33.581 1.00 41.29 344 ASP B C 1
ATOM 6695 O O . ASP B 1 344 ? 31.699 -41.152 33.224 1.00 42.19 344 ASP B O 1
ATOM 6700 N N . ALA B 1 345 ? 31.483 -43.352 32.761 1.00 41.64 345 ALA B N 1
ATOM 6701 C CA . ALA B 1 345 ? 31.224 -43.177 31.338 1.00 41.88 345 ALA B CA 1
ATOM 6702 C C . ALA B 1 345 ? 30.116 -42.193 30.998 1.00 41.93 345 ALA B C 1
ATOM 6703 O O . ALA B 1 345 ? 30.182 -41.528 29.965 1.00 42.45 345 ALA B O 1
ATOM 6705 N N . GLU B 1 346 ? 29.097 -42.092 31.845 1.00 41.64 346 GLU B N 1
ATOM 6706 C CA . GLU B 1 346 ? 28.009 -41.164 31.553 1.00 42.77 346 GLU B CA 1
ATOM 6707 C C . GLU B 1 346 ? 28.504 -39.729 31.678 1.00 40.92 346 GLU B C 1
ATOM 6708 O O . GLU B 1 346 ? 28.001 -38.828 31.006 1.00 40.15 346 GLU B O 1
ATOM 6714 N N . TRP B 1 347 ? 29.493 -39.529 32.546 1.00 39.06 347 TRP B N 1
ATOM 6715 C CA . TRP B 1 347 ? 30.079 -38.212 32.764 1.00 36.34 347 TRP B CA 1
ATOM 6716 C C . TRP B 1 347 ? 31.026 -37.880 31.616 1.00 35.21 347 TRP B C 1
ATOM 6717 O O . TRP B 1 347 ? 30.848 -36.875 30.924 1.00 34.61 347 TRP B O 1
ATOM 6728 N N . THR B 1 348 ? 32.028 -38.728 31.412 1.00 34.39 348 THR B N 1
ATOM 6729 C CA . THR B 1 348 ? 32.992 -38.506 30.342 1.00 35.81 348 THR B CA 1
ATOM 6730 C C . THR B 1 348 ? 32.307 -38.486 28.976 1.00 36.86 348 THR B C 1
ATOM 6731 O O . THR B 1 348 ? 32.759 -37.805 28.053 1.00 36.81 348 THR B O 1
ATOM 6735 N N . GLY B 1 349 ? 31.212 -39.231 28.853 1.00 37.12 349 GLY B N 1
ATOM 6736 C CA . GLY B 1 349 ? 30.485 -39.276 27.597 1.00 36.49 349 GLY B CA 1
ATOM 6737 C C . GLY B 1 349 ? 29.643 -38.038 27.351 1.00 37.09 349 GLY B C 1
ATOM 6738 O O . GLY B 1 349 ? 29.560 -37.554 26.222 1.00 37.35 349 GLY B O 1
ATOM 6739 N N . ALA B 1 350 ? 29.016 -37.523 28.406 1.00 36.97 350 ALA B N 1
ATOM 6740 C CA . ALA B 1 350 ? 28.174 -36.334 28.298 1.00 37.98 350 ALA B CA 1
ATOM 6741 C C . ALA B 1 350 ? 28.986 -35.098 27.902 1.00 39.70 350 ALA B C 1
ATOM 6742 O O . ALA B 1 350 ? 28.455 -34.157 27.304 1.00 39.87 350 ALA B O 1
ATOM 6744 N N . LEU B 1 351 ? 30.274 -35.105 28.238 1.00 39.98 351 LEU B N 1
ATOM 6745 C CA . LEU B 1 351 ? 31.153 -33.985 27.913 1.00 41.43 351 LEU B CA 1
ATOM 6746 C C . LEU B 1 351 ? 31.662 -34.070 26.473 1.00 41.79 351 LEU B C 1
ATOM 6747 O O . LEU B 1 351 ? 31.638 -33.081 25.740 1.00 41.74 351 LEU B O 1
ATOM 6752 N N . LYS B 1 352 ? 32.126 -35.251 26.077 1.00 42.61 352 LYS B N 1
ATOM 6753 C CA . LYS B 1 352 ? 32.632 -35.467 24.724 1.00 43.33 352 LYS B CA 1
ATOM 6754 C C . LYS B 1 352 ? 31.574 -35.023 23.719 1.00 42.86 352 LYS B C 1
ATOM 6755 O O . LYS B 1 352 ? 31.874 -34.343 22.737 1.00 42.87 352 LYS B O 1
ATOM 6761 N N . ALA B 1 353 ? 30.331 -35.412 23.977 1.00 42.52 353 ALA B N 1
ATOM 6762 C CA . ALA B 1 353 ? 29.227 -35.041 23.110 1.00 42.29 353 ALA B CA 1
ATOM 6763 C C . ALA B 1 353 ? 29.228 -33.521 22.935 1.00 42.08 353 ALA B C 1
ATOM 6764 O O . ALA B 1 353 ? 29.216 -33.017 21.807 1.00 41.41 353 ALA B O 1
ATOM 6766 N N . LYS B 1 354 ? 29.246 -32.801 24.058 1.00 41.59 354 LYS B N 1
ATOM 6767 C CA . LYS B 1 354 ? 29.261 -31.338 24.043 1.00 40.62 354 LYS B CA 1
ATOM 6768 C C . LYS B 1 354 ? 30.422 -30.848 23.189 1.00 39.81 354 LYS B C 1
ATOM 6769 O O . LYS B 1 354 ? 30.251 -30.012 22.300 1.00 39.29 354 LYS B O 1
ATOM 6775 N N . VAL B 1 355 ? 31.605 -31.380 23.475 1.00 38.97 355 VAL B N 1
ATOM 6776 C CA . VAL B 1 355 ? 32.818 -31.020 22.760 1.00 38.67 355 VAL B CA 1
ATOM 6777 C C . VAL B 1 355 ? 32.658 -31.200 21.261 1.00 39.44 355 VAL B C 1
ATOM 6778 O O . VAL B 1 355 ? 32.953 -30.288 20.491 1.00 39.30 355 VAL B O 1
ATOM 6782 N N . ASP B 1 356 ? 32.190 -32.374 20.848 1.00 39.73 356 ASP B N 1
ATOM 6783 C CA . ASP B 1 356 ? 32.004 -32.645 19.428 1.00 40.08 356 ASP B CA 1
ATOM 6784 C C . ASP B 1 356 ? 31.094 -31.599 18.797 1.00 40.00 356 ASP B C 1
ATOM 6785 O O . ASP B 1 356 ? 31.350 -31.126 17.689 1.00 39.95 356 ASP B O 1
ATOM 6790 N N . GLY B 1 357 ? 30.036 -31.234 19.512 1.00 40.64 357 GLY B N 1
ATOM 6791 C CA . GLY B 1 357 ? 29.108 -30.242 19.000 1.00 41.47 357 GLY B CA 1
ATOM 6792 C C . GLY B 1 357 ? 29.784 -28.915 18.715 1.00 42.17 357 GLY B C 1
ATOM 6793 O O . GLY B 1 357 ? 29.704 -28.386 17.605 1.00 41.18 357 GLY B O 1
ATOM 6794 N N . ASN B 1 358 ? 30.454 -28.374 19.726 1.00 42.30 358 ASN B N 1
ATOM 6795 C CA . ASN B 1 358 ? 31.147 -27.104 19.583 1.00 42.56 358 ASN B CA 1
ATOM 6796 C C . ASN B 1 358 ? 32.224 -27.182 18.503 1.00 41.78 358 ASN B C 1
ATOM 6797 O O . ASN B 1 358 ? 32.356 -26.269 17.692 1.00 42.75 358 ASN B O 1
ATOM 6802 N N . LYS B 1 359 ? 32.989 -28.270 18.491 1.00 40.96 359 LYS B N 1
ATOM 6803 C CA . LYS B 1 359 ? 34.044 -28.448 17.495 1.00 40.96 359 LYS B CA 1
ATOM 6804 C C . LYS B 1 359 ? 33.488 -28.417 16.077 1.00 41.75 359 LYS B C 1
ATOM 6805 O O . LYS B 1 359 ? 34.102 -27.851 15.170 1.00 41.81 359 LYS B O 1
ATOM 6811 N N . ALA B 1 360 ? 32.329 -29.038 15.885 1.00 41.34 360 ALA B N 1
ATOM 6812 C CA . ALA B 1 360 ? 31.698 -29.067 14.574 1.00 41.79 360 ALA B CA 1
ATOM 6813 C C . ALA B 1 360 ? 31.211 -27.667 14.226 1.00 42.38 360 ALA B C 1
ATOM 6814 O O . ALA B 1 360 ? 31.268 -27.239 13.074 1.00 41.99 360 ALA B O 1
ATOM 6816 N N . LYS B 1 361 ? 30.739 -26.955 15.241 1.00 43.36 361 LYS B N 1
ATOM 6817 C CA . LYS B 1 361 ? 30.229 -25.602 15.068 1.00 44.15 361 LYS B CA 1
ATOM 6818 C C . LYS B 1 361 ? 31.355 -24.636 14.689 1.00 44.62 361 LYS B C 1
ATOM 6819 O O . LYS B 1 361 ? 31.198 -23.798 13.795 1.00 43.90 361 LYS B O 1
ATOM 6825 N N . LEU B 1 362 ? 32.488 -24.759 15.373 1.00 44.24 362 LEU B N 1
ATOM 6826 C CA . LEU B 1 362 ? 33.640 -23.909 15.101 1.00 44.95 362 LEU B CA 1
ATOM 6827 C C . LEU B 1 362 ? 34.092 -24.139 13.667 1.00 45.17 362 LEU B C 1
ATOM 6828 O O . LEU B 1 362 ? 34.400 -23.193 12.939 1.00 45.58 362 LEU B O 1
ATOM 6833 N N . ALA B 1 363 ? 34.133 -25.404 13.265 1.00 44.90 363 ALA B N 1
ATOM 6834 C CA . ALA B 1 363 ? 34.533 -25.748 11.912 1.00 45.33 363 ALA B CA 1
ATOM 6835 C C . ALA B 1 363 ? 33.632 -24.987 10.942 1.00 45.88 363 ALA B C 1
ATOM 6836 O O . ALA B 1 363 ? 34.042 -24.644 9.834 1.00 46.03 363 ALA B O 1
ATOM 6838 N N . GLY B 1 364 ? 32.405 -24.714 11.377 1.00 46.57 364 GLY B N 1
ATOM 6839 C CA . GLY B 1 364 ? 31.459 -23.998 10.541 1.00 47.66 364 GLY B CA 1
ATOM 6840 C C . GLY B 1 364 ? 31.867 -22.570 10.231 1.00 48.78 364 GLY B C 1
ATOM 6841 O O . GLY B 1 364 ? 31.571 -22.054 9.152 1.00 48.54 364 GLY B O 1
ATOM 6842 N N . LYS B 1 365 ? 32.545 -21.927 11.178 1.00 49.50 365 LYS B N 1
ATOM 6843 C CA . LYS B 1 365 ? 32.991 -20.550 11.000 1.00 49.11 365 LYS B CA 1
ATOM 6844 C C . LYS B 1 365 ? 34.299 -20.459 10.223 1.00 49.42 365 LYS B C 1
ATOM 6845 O O . LYS B 1 365 ? 34.519 -19.503 9.475 1.00 50.27 365 LYS B O 1
ATOM 6851 N N . MET B 1 366 ? 35.171 -21.445 10.411 1.00 49.18 366 MET B N 1
ATOM 6852 C CA . MET B 1 366 ? 36.464 -21.456 9.734 1.00 49.80 366 MET B CA 1
ATOM 6853 C C . MET B 1 366 ? 36.364 -21.631 8.219 1.00 50.15 366 MET B C 1
ATOM 6854 O O . MET B 1 366 ? 37.297 -21.298 7.492 1.00 50.89 366 MET B O 1
ATOM 6859 N N . THR B 1 367 ? 35.234 -22.145 7.745 1.00 50.26 367 THR B N 1
ATOM 6860 C CA . THR B 1 367 ? 35.038 -22.362 6.316 1.00 50.16 367 THR B CA 1
ATOM 6861 C C . THR B 1 367 ? 34.248 -21.231 5.661 1.00 50.03 367 THR B C 1
ATOM 6862 O O . THR B 1 367 ? 34.075 -21.209 4.442 1.00 49.77 367 THR B O 1
ATOM 6866 N N . ALA B 1 368 ? 33.770 -20.296 6.475 1.00 49.78 368 ALA B N 1
ATOM 6867 C CA . ALA B 1 368 ? 32.994 -19.170 5.974 1.00 49.53 368 ALA B CA 1
ATOM 6868 C C . ALA B 1 368 ? 33.838 -18.278 5.069 1.00 49.66 368 ALA B C 1
ATOM 6869 O O . ALA B 1 368 ? 35.047 -18.134 5.271 1.00 49.16 368 ALA B O 1
ATOM 6871 N N . GLU B 1 369 ? 33.191 -17.686 4.067 1.00 48.73 369 GLU B N 1
ATOM 6872 C CA . GLU B 1 369 ? 33.872 -16.810 3.122 1.00 47.64 369 GLU B CA 1
ATOM 6873 C C . GLU B 1 369 ? 33.743 -15.348 3.507 1.00 45.09 369 GLU B C 1
ATOM 6874 O O . GLU B 1 369 ? 32.743 -14.928 4.090 1.00 44.15 369 GLU B O 1
ATOM 6880 N N . THR B 1 370 ? 34.763 -14.573 3.162 1.00 42.76 370 THR B N 1
ATOM 6881 C CA . THR B 1 370 ? 34.790 -13.155 3.483 1.00 40.08 370 THR B CA 1
ATOM 6882 C C . THR B 1 370 ? 35.358 -12.332 2.332 1.00 38.64 370 THR B C 1
ATOM 6883 O O . THR B 1 370 ? 36.054 -12.858 1.464 1.00 38.53 370 THR B O 1
ATOM 6887 N N . PRO B 1 371 ? 35.061 -11.026 2.307 1.00 37.78 371 PRO B N 1
ATOM 6888 C CA . PRO B 1 371 ? 35.581 -10.179 1.232 1.00 38.14 371 PRO B CA 1
ATOM 6889 C C . PRO B 1 371 ? 37.103 -10.108 1.321 1.00 39.45 371 PRO B C 1
ATOM 6890 O O . PRO B 1 371 ? 37.682 -10.366 2.381 1.00 39.47 371 PRO B O 1
ATOM 6894 N N . SER B 1 372 ? 37.750 -9.769 0.211 1.00 39.03 372 SER B N 1
ATOM 6895 C CA . SER B 1 372 ? 39.198 -9.651 0.200 1.00 38.83 372 SER B CA 1
ATOM 6896 C C . SER B 1 372 ? 39.582 -8.527 1.150 1.00 38.64 372 SER B C 1
ATOM 6897 O O . SER B 1 372 ? 39.015 -7.437 1.087 1.00 39.36 372 SER B O 1
ATOM 6900 N N . GLY B 1 373 ? 40.535 -8.797 2.036 1.00 38.62 373 GLY B N 1
ATOM 6901 C CA . GLY B 1 373 ? 40.974 -7.785 2.980 1.00 38.02 373 GLY B CA 1
ATOM 6902 C C . GLY B 1 373 ? 40.010 -7.577 4.131 1.00 37.71 373 GLY B C 1
ATOM 6903 O O . GLY B 1 373 ? 40.110 -6.587 4.861 1.00 37.74 373 GLY B O 1
ATOM 6904 N N A MET B 1 374 ? 39.074 -8.507 4.297 0.50 36.90 374 MET B N 1
ATOM 6905 N N B MET B 1 374 ? 39.077 -8.510 4.297 0.50 37.35 374 MET B N 1
ATOM 6906 C CA A MET B 1 374 ? 38.092 -8.421 5.370 0.50 36.63 374 MET B CA 1
ATOM 6907 C CA B MET B 1 374 ? 38.090 -8.424 5.366 0.50 37.43 374 MET B CA 1
ATOM 6908 C C A MET B 1 374 ? 37.842 -9.774 6.034 0.50 35.98 374 MET B C 1
ATOM 6909 C C B MET B 1 374 ? 37.842 -9.773 6.034 0.50 36.48 374 MET B C 1
ATOM 6910 O O A MET B 1 374 ? 36.697 -10.168 6.258 0.50 35.87 374 MET B O 1
ATOM 6911 O O B MET B 1 374 ? 36.698 -10.166 6.261 0.50 36.32 374 MET B O 1
ATOM 6920 N N . MET B 1 375 ? 38.922 -10.481 6.349 1.00 35.48 375 MET B N 1
ATOM 6921 C CA . MET B 1 375 ? 38.815 -11.780 7.000 1.00 33.94 375 MET B CA 1
ATOM 6922 C C . MET B 1 375 ? 38.377 -11.545 8.441 1.00 31.98 375 MET B C 1
ATOM 6923 O O . MET B 1 375 ? 38.506 -10.436 8.958 1.00 31.37 375 MET B O 1
ATOM 6928 N N . ASN B 1 376 ? 37.846 -12.582 9.082 1.00 31.08 376 ASN B N 1
ATOM 6929 C CA . ASN B 1 376 ? 37.453 -12.477 10.483 1.00 30.09 376 ASN B CA 1
ATOM 6930 C C . ASN B 1 376 ? 38.421 -13.359 11.266 1.00 29.09 376 ASN B C 1
ATOM 6931 O O . ASN B 1 376 ? 39.353 -13.916 10.686 1.00 29.80 376 ASN B O 1
ATOM 6936 N N . TYR B 1 377 ? 38.218 -13.492 12.569 1.00 28.29 377 TYR B N 1
ATOM 6937 C CA . TYR B 1 377 ? 39.133 -14.289 13.375 1.00 28.34 377 TYR B CA 1
ATOM 6938 C C . TYR B 1 377 ? 39.092 -15.791 13.128 1.00 29.03 377 TYR B C 1
ATOM 6939 O O . TYR B 1 377 ? 40.129 -16.454 13.151 1.00 27.69 377 TYR B O 1
ATOM 6948 N N . SER B 1 378 ? 37.899 -16.318 12.869 1.00 29.36 378 SER B N 1
ATOM 6949 C CA . SER B 1 378 ? 37.718 -17.750 12.638 1.00 30.11 378 SER B CA 1
ATOM 6950 C C . SER B 1 378 ? 38.384 -18.314 11.380 1.00 30.41 378 SER B C 1
ATOM 6951 O O . SER B 1 378 ? 39.122 -19.298 11.458 1.00 29.86 378 SER B O 1
ATOM 6954 N N . ASN B 1 379 ? 38.135 -17.703 10.222 1.00 30.73 379 ASN B N 1
ATOM 6955 C CA . ASN B 1 379 ? 38.714 -18.223 8.985 1.00 31.72 379 ASN B CA 1
ATOM 6956 C C . ASN B 1 379 ? 40.200 -17.920 8.809 1.00 31.25 379 ASN B C 1
ATOM 6957 O O . ASN B 1 379 ? 40.910 -18.645 8.106 1.00 31.40 379 ASN B O 1
ATOM 6962 N N . SER B 1 380 ? 40.679 -16.863 9.458 1.00 30.08 380 SER B N 1
ATOM 6963 C CA . SER B 1 380 ? 42.093 -16.523 9.364 1.00 27.96 380 SER B CA 1
ATOM 6964 C C . SER B 1 380 ? 42.885 -17.445 10.297 1.00 28.02 380 SER B C 1
ATOM 6965 O O . SER B 1 380 ? 43.906 -18.019 9.905 1.00 27.17 380 SER B O 1
ATOM 6968 N N . LEU B 1 381 ? 42.398 -17.609 11.524 1.00 27.26 381 LEU B N 1
ATOM 6969 C CA . LEU B 1 381 ? 43.081 -18.458 12.493 1.00 27.82 381 LEU B CA 1
ATOM 6970 C C . LEU B 1 381 ? 42.994 -19.940 12.148 1.00 28.22 381 LEU B C 1
ATOM 6971 O O . LEU B 1 381 ? 43.837 -20.734 12.575 1.00 27.83 381 LEU B O 1
ATOM 6976 N N . GLY B 1 382 ? 41.980 -20.307 11.368 1.00 28.20 382 GLY B N 1
ATOM 6977 C CA . GLY B 1 382 ? 41.820 -21.695 10.964 1.00 26.83 382 GLY B CA 1
ATOM 6978 C C . GLY B 1 382 ? 43.025 -22.168 10.170 1.00 25.65 382 GLY B C 1
ATOM 6979 O O . GLY B 1 382 ? 43.385 -23.341 10.217 1.00 26.32 382 GLY B O 1
ATOM 6980 N N . VAL B 1 383 ? 43.645 -21.245 9.439 1.00 26.12 383 VAL B N 1
ATOM 6981 C CA . VAL B 1 383 ? 44.832 -21.533 8.633 1.00 25.54 383 VAL B CA 1
ATOM 6982 C C . VAL B 1 383 ? 46.019 -21.850 9.534 1.00 25.64 383 VAL B C 1
ATOM 6983 O O . VAL B 1 383 ? 46.779 -22.788 9.286 1.00 24.98 383 VAL B O 1
ATOM 6987 N N . VAL B 1 384 ? 46.180 -21.053 10.583 1.00 25.18 384 VAL B N 1
ATOM 6988 C CA . VAL B 1 384 ? 47.270 -21.260 11.518 1.00 24.83 384 VAL B CA 1
ATOM 6989 C C . VAL B 1 384 ? 47.034 -22.578 12.248 1.00 26.26 384 VAL B C 1
ATOM 6990 O O . VAL B 1 384 ? 47.971 -23.336 12.515 1.00 25.51 384 VAL B O 1
ATOM 6994 N N . ARG B 1 385 ? 45.771 -22.845 12.562 1.00 26.43 385 ARG B N 1
ATOM 6995 C CA . ARG B 1 385 ? 45.395 -24.077 13.241 1.00 28.34 385 ARG B CA 1
ATOM 6996 C C . ARG B 1 385 ? 45.834 -25.291 12.430 1.00 29.74 385 ARG B C 1
ATOM 6997 O O . ARG B 1 385 ? 46.475 -26.202 12.953 1.00 30.67 385 ARG B O 1
ATOM 7005 N N . ASP B 1 386 ? 45.477 -25.304 11.150 1.00 29.56 386 ASP B N 1
ATOM 7006 C CA . ASP B 1 386 ? 45.837 -26.414 10.274 1.00 30.00 386 ASP B CA 1
ATOM 7007 C C . ASP B 1 386 ? 47.348 -26.549 10.160 1.00 28.45 386 ASP B C 1
ATOM 7008 O O . ASP B 1 386 ? 47.872 -27.658 10.100 1.00 29.41 386 ASP B O 1
ATOM 7013 N N . PHE B 1 387 ? 48.052 -25.423 10.132 1.00 26.23 387 PHE B N 1
ATOM 7014 C CA . PHE B 1 387 ? 49.503 -25.465 10.008 1.00 26.34 387 PHE B CA 1
ATOM 7015 C C . PHE B 1 387 ? 50.183 -26.037 11.251 1.00 27.50 387 PHE B C 1
ATOM 7016 O O . PHE B 1 387 ? 51.120 -26.831 11.138 1.00 26.59 387 PHE B O 1
ATOM 7024 N N . MET B 1 388 ? 49.721 -25.627 12.431 1.00 27.70 388 MET B N 1
ATOM 7025 C CA . MET B 1 388 ? 50.311 -26.105 13.679 1.00 29.66 388 MET B CA 1
ATOM 7026 C C . MET B 1 388 ? 50.071 -27.595 13.928 1.00 30.53 388 MET B C 1
ATOM 7027 O O . MET B 1 388 ? 50.937 -28.278 14.480 1.00 30.85 388 MET B O 1
ATOM 7032 N N . LEU B 1 389 ? 48.901 -28.097 13.531 1.00 31.23 389 LEU B N 1
ATOM 7033 C CA . LEU B 1 389 ? 48.582 -29.517 13.701 1.00 32.15 389 LEU B CA 1
ATOM 7034 C C . LEU B 1 389 ? 49.551 -30.348 12.864 1.00 33.30 389 LEU B C 1
ATOM 7035 O O . LEU B 1 389 ? 49.988 -31.425 13.276 1.00 33.99 389 LEU B O 1
ATOM 7040 N N . ALA B 1 390 ? 49.887 -29.828 11.685 1.00 33.90 390 ALA B N 1
ATOM 7041 C CA . ALA B 1 390 ? 50.807 -30.499 10.774 1.00 33.07 390 ALA B CA 1
ATOM 7042 C C . ALA B 1 390 ? 52.265 -30.302 11.201 1.00 33.03 390 ALA B C 1
ATOM 7043 O O . ALA B 1 390 ? 53.113 -31.153 10.941 1.00 33.80 390 ALA B O 1
ATOM 7045 N N . ASN B 1 391 ? 52.548 -29.179 11.858 1.00 32.82 391 ASN B N 1
ATOM 7046 C CA . ASN B 1 391 ? 53.899 -28.862 12.320 1.00 32.39 391 ASN B CA 1
ATOM 7047 C C . ASN B 1 391 ? 53.825 -28.402 13.777 1.00 33.11 391 ASN B C 1
ATOM 7048 O O . ASN B 1 391 ? 53.901 -27.209 14.066 1.00 32.45 391 ASN B O 1
ATOM 7053 N N . PRO B 1 392 ? 53.682 -29.351 14.717 1.00 32.59 392 PRO B N 1
ATOM 7054 C CA . PRO B 1 392 ? 53.587 -29.046 16.150 1.00 31.25 392 PRO B CA 1
ATOM 7055 C C . PRO B 1 392 ? 54.876 -28.650 16.867 1.00 29.65 392 PRO B C 1
ATOM 7056 O O . PRO B 1 392 ? 54.824 -28.082 17.954 1.00 30.86 392 PRO B O 1
ATOM 7060 N N . ASP B 1 393 ? 56.025 -28.940 16.271 1.00 27.95 393 ASP B N 1
ATOM 7061 C CA . ASP B 1 393 ? 57.297 -28.620 16.911 1.00 27.49 393 ASP B CA 1
ATOM 7062 C C . ASP B 1 393 ? 57.729 -27.168 16.708 1.00 25.18 393 ASP B C 1
ATOM 7063 O O . ASP B 1 393 ? 58.901 -26.873 16.468 1.00 24.33 393 ASP B O 1
ATOM 7068 N N . ILE B 1 394 ? 56.775 -26.258 16.820 1.00 23.07 394 ILE B N 1
ATOM 7069 C CA . ILE B 1 394 ? 57.064 -24.843 16.645 1.00 23.41 394 ILE B CA 1
ATOM 7070 C C . ILE B 1 394 ? 56.487 -24.057 17.821 1.00 23.18 394 ILE B C 1
ATOM 7071 O O . ILE B 1 394 ? 55.406 -24.379 18.322 1.00 21.50 394 ILE B O 1
ATOM 7076 N N . SER B 1 395 ? 57.212 -23.033 18.265 1.00 22.50 395 SER B N 1
ATOM 7077 C CA . SER B 1 395 ? 56.739 -22.207 19.367 1.00 21.60 395 SER B CA 1
ATOM 7078 C C . SER B 1 395 ? 55.701 -21.223 18.840 1.00 21.50 395 SER B C 1
ATOM 7079 O O . SER B 1 395 ? 55.870 -20.640 17.766 1.00 22.40 395 SER B O 1
ATOM 7082 N N . LEU B 1 396 ? 54.621 -21.056 19.595 1.00 19.54 396 LEU B N 1
ATOM 7083 C CA . LEU B 1 396 ? 53.549 -20.148 19.220 1.00 21.24 396 LEU B CA 1
ATOM 7084 C C . LEU B 1 396 ? 53.440 -19.005 20.225 1.00 20.14 396 LEU B C 1
ATOM 7085 O O . LEU B 1 396 ? 52.996 -19.210 21.358 1.00 20.89 396 LEU B O 1
ATOM 7090 N N . VAL B 1 397 ? 53.848 -17.809 19.813 1.00 19.63 397 VAL B N 1
ATOM 7091 C CA . VAL B 1 397 ? 53.767 -16.637 20.677 1.00 17.92 397 VAL B CA 1
ATOM 7092 C C . VAL B 1 397 ? 52.405 -16.018 20.388 1.00 17.72 397 VAL B C 1
ATOM 7093 O O . VAL B 1 397 ? 51.977 -15.980 19.239 1.00 19.11 397 VAL B O 1
ATOM 7097 N N . ASN B 1 398 ? 51.720 -15.536 21.419 1.00 17.25 398 ASN B N 1
ATOM 7098 C CA . ASN B 1 398 ? 50.384 -14.992 21.215 1.00 17.35 398 ASN B CA 1
ATOM 7099 C C . ASN B 1 398 ? 49.961 -13.939 22.248 1.00 17.92 398 ASN B C 1
ATOM 7100 O O . ASN B 1 398 ? 50.114 -14.140 23.455 1.00 17.93 398 ASN B O 1
ATOM 7105 N N . GLU B 1 399 ? 49.427 -12.818 21.764 1.00 18.13 399 GLU B N 1
ATOM 7106 C CA . GLU B 1 399 ? 48.966 -11.749 22.646 1.00 18.54 399 GLU B CA 1
ATOM 7107 C C . GLU B 1 399 ? 47.977 -10.827 21.933 1.00 21.01 399 GLU B C 1
ATOM 7108 O O . GLU B 1 399 ? 47.966 -10.739 20.701 1.00 21.81 399 GLU B O 1
ATOM 7114 N N . GLY B 1 400 ? 47.151 -10.145 22.724 1.00 21.14 400 GLY B N 1
ATOM 7115 C CA . GLY B 1 400 ? 46.148 -9.237 22.193 1.00 21.34 400 GLY B CA 1
ATOM 7116 C C . GLY B 1 400 ? 44.859 -9.453 22.965 1.00 22.03 400 GLY B C 1
ATOM 7117 O O . GLY B 1 400 ? 44.893 -9.904 24.112 1.00 23.83 400 GLY B O 1
ATOM 7118 N N . ALA B 1 401 ? 43.725 -9.127 22.354 1.00 21.74 401 ALA B N 1
ATOM 7119 C CA . ALA B 1 401 ? 42.428 -9.328 22.993 1.00 20.79 401 ALA B CA 1
ATOM 7120 C C . ALA B 1 401 ? 41.688 -10.374 22.160 1.00 21.45 401 ALA B C 1
ATOM 7121 O O . ALA B 1 401 ? 41.637 -11.545 22.538 1.00 22.83 401 ALA B O 1
ATOM 7123 N N . ASN B 1 402 ? 41.130 -9.952 21.025 1.00 21.02 402 ASN B N 1
ATOM 7124 C CA . ASN B 1 402 ? 40.428 -10.862 20.117 1.00 21.16 402 ASN B CA 1
ATOM 7125 C C . ASN B 1 402 ? 41.444 -11.822 19.502 1.00 21.38 402 ASN B C 1
ATOM 7126 O O . ASN B 1 402 ? 41.147 -12.993 19.254 1.00 22.06 402 ASN B O 1
ATOM 7131 N N . ALA B 1 403 ? 42.645 -11.312 19.253 1.00 19.72 403 ALA B N 1
ATOM 7132 C CA . ALA B 1 403 ? 43.708 -12.114 18.669 1.00 20.70 403 ALA B CA 1
ATOM 7133 C C . ALA B 1 403 ? 44.194 -13.174 19.661 1.00 22.64 403 ALA B C 1
ATOM 7134 O O . ALA B 1 403 ? 44.670 -14.239 19.262 1.00 22.63 403 ALA B O 1
ATOM 7136 N N . LEU B 1 404 ? 44.066 -12.879 20.953 1.00 21.82 404 LEU B N 1
ATOM 7137 C CA . LEU B 1 404 ? 44.485 -13.805 22.000 1.00 22.00 404 LEU B CA 1
ATOM 7138 C C . LEU B 1 404 ? 43.419 -14.875 22.278 1.00 22.88 404 LEU B C 1
ATOM 7139 O O . LEU B 1 404 ? 43.684 -16.070 22.140 1.00 21.98 404 LEU B O 1
ATOM 7144 N N . ASP B 1 405 ? 42.214 -14.442 22.653 1.00 25.04 405 ASP B N 1
ATOM 7145 C CA . ASP B 1 405 ? 41.123 -15.363 22.964 1.00 27.26 405 ASP B CA 1
ATOM 7146 C C . ASP B 1 405 ? 40.780 -16.339 21.844 1.00 27.75 405 ASP B C 1
ATOM 7147 O O . ASP B 1 405 ? 40.531 -17.515 22.103 1.00 29.21 405 ASP B O 1
ATOM 7152 N N . ASN B 1 406 ? 40.749 -15.857 20.605 1.00 27.68 406 ASN B N 1
ATOM 7153 C CA . ASN B 1 406 ? 40.420 -16.723 19.476 1.00 27.19 406 ASN B CA 1
ATOM 7154 C C . ASN B 1 406 ? 41.531 -17.707 19.152 1.00 27.08 406 ASN B C 1
ATOM 7155 O O . ASN B 1 406 ? 41.261 -18.859 18.820 1.00 27.61 406 ASN B O 1
ATOM 7160 N N . THR B 1 407 ? 42.779 -17.261 19.245 1.00 26.52 407 THR B N 1
ATOM 7161 C CA . THR B 1 407 ? 43.898 -18.149 18.962 1.00 24.92 407 THR B CA 1
ATOM 7162 C C . THR B 1 407 ? 43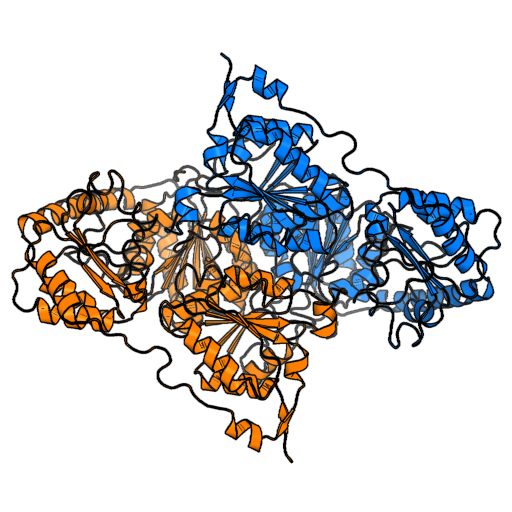.950 -19.255 20.017 1.00 25.85 407 THR B C 1
ATOM 7163 O O . THR B 1 407 ? 44.272 -20.404 19.710 1.00 24.72 407 THR B O 1
ATOM 7167 N N . ARG B 1 408 ? 43.624 -18.913 21.260 1.00 27.08 408 ARG B N 1
ATOM 7168 C CA . ARG B 1 408 ? 43.634 -19.904 22.333 1.00 28.31 408 ARG B CA 1
ATOM 7169 C C . ARG B 1 408 ? 42.530 -20.938 22.130 1.00 28.91 408 ARG B C 1
ATOM 7170 O O . ARG B 1 408 ? 42.660 -22.085 22.554 1.00 29.29 408 ARG B O 1
ATOM 7178 N N . MET B 1 409 ? 41.444 -20.525 21.484 1.00 29.75 409 MET B N 1
ATOM 7179 C CA . MET B 1 409 ? 40.319 -21.415 21.215 1.00 29.99 409 MET B CA 1
ATOM 7180 C C . MET B 1 409 ? 40.513 -22.247 19.951 1.00 29.21 409 MET B C 1
ATOM 7181 O O . MET B 1 409 ? 40.231 -23.443 19.932 1.00 29.05 409 MET B O 1
ATOM 7186 N N . ILE B 1 410 ? 41.009 -21.606 18.899 1.00 28.51 410 ILE B N 1
ATOM 7187 C CA . ILE B 1 410 ? 41.194 -22.259 17.609 1.00 26.92 410 ILE B CA 1
ATOM 7188 C C . ILE B 1 410 ? 42.483 -23.056 17.362 1.00 26.78 410 ILE B C 1
ATOM 7189 O O . ILE B 1 410 ? 42.427 -24.177 16.851 1.00 27.56 410 ILE B O 1
ATOM 7194 N N . VAL B 1 411 ? 43.637 -22.497 17.715 1.00 25.17 411 VAL B N 1
ATOM 7195 C CA . VAL B 1 411 ? 44.914 -23.169 17.468 1.00 25.22 411 VAL B CA 1
ATOM 7196 C C . VAL B 1 411 ? 45.309 -24.252 18.470 1.00 27.23 411 VAL B C 1
ATOM 7197 O O . VAL B 1 411 ? 45.732 -23.951 19.590 1.00 28.53 411 VAL B O 1
ATOM 7201 N N . ASP B 1 412 ? 45.191 -25.508 18.044 1.00 27.31 412 ASP B N 1
ATOM 7202 C CA . ASP B 1 412 ? 45.518 -26.665 18.877 1.00 28.47 412 ASP B CA 1
ATOM 7203 C C . ASP B 1 412 ? 47.020 -26.897 19.047 1.00 28.59 412 ASP B C 1
ATOM 7204 O O . ASP B 1 412 ? 47.770 -26.904 18.072 1.00 29.61 412 ASP B O 1
ATOM 7209 N N . MET B 1 413 ? 47.451 -27.098 20.290 1.00 26.24 413 MET B N 1
ATOM 7210 C CA . MET B 1 413 ? 48.853 -27.360 20.584 1.00 26.14 413 MET B CA 1
ATOM 7211 C C . MET B 1 413 ? 48.986 -28.854 20.879 1.00 26.69 413 MET B C 1
ATOM 7212 O O . MET B 1 413 ? 48.242 -29.392 21.699 1.00 26.52 413 MET B O 1
ATOM 7217 N N . LEU B 1 414 ? 49.924 -29.522 20.213 1.00 26.62 414 LEU B N 1
ATOM 7218 C CA . LEU B 1 414 ? 50.119 -30.961 20.413 1.00 28.59 414 LEU B CA 1
ATOM 7219 C C . LEU B 1 414 ? 51.338 -31.281 21.274 1.00 27.41 414 LEU B C 1
ATOM 7220 O O . LEU B 1 414 ? 51.500 -32.416 21.723 1.00 28.13 414 LEU B O 1
ATOM 7225 N N . LYS B 1 415 ? 52.193 -30.285 21.492 1.00 25.62 415 LYS B N 1
ATOM 7226 C CA . LYS B 1 415 ? 53.394 -30.469 22.300 1.00 25.48 415 LYS B CA 1
ATOM 7227 C C . LYS B 1 415 ? 53.435 -29.457 23.439 1.00 25.69 415 LYS B C 1
ATOM 7228 O O . LYS B 1 415 ? 52.931 -28.341 23.307 1.00 25.55 415 LYS B O 1
ATOM 7234 N N . PRO B 1 416 ? 54.041 -29.832 24.574 1.00 24.78 416 PRO B N 1
ATOM 7235 C CA . PRO B 1 416 ? 54.127 -28.933 25.728 1.00 23.55 416 PRO B CA 1
ATOM 7236 C C . PRO B 1 416 ? 55.169 -27.821 25.634 1.00 22.55 416 PRO B C 1
ATOM 7237 O O . PRO B 1 416 ? 56.160 -27.929 24.910 1.00 21.60 416 PRO B O 1
ATOM 7241 N N . ARG B 1 417 ? 54.916 -26.756 26.393 1.00 22.70 417 ARG B N 1
ATOM 7242 C CA . ARG B 1 417 ? 55.795 -25.593 26.486 1.00 20.88 417 ARG B CA 1
ATOM 7243 C C . ARG B 1 417 ? 56.083 -24.896 25.167 1.00 20.73 417 ARG B C 1
ATOM 7244 O O . ARG B 1 417 ? 57.158 -24.317 24.984 1.00 21.43 417 ARG B O 1
ATOM 7252 N N . LYS B 1 418 ? 55.119 -24.944 24.252 1.00 20.57 418 LYS B N 1
ATOM 7253 C CA . LYS B 1 418 ? 55.265 -24.290 22.960 1.00 19.62 418 LYS B CA 1
ATOM 7254 C C . LYS B 1 418 ? 54.441 -22.997 22.901 1.00 20.50 418 LYS B C 1
ATOM 7255 O O . LYS B 1 418 ? 54.858 -22.020 22.277 1.00 20.99 418 LYS B O 1
ATOM 7261 N N . ARG B 1 419 ? 53.277 -22.991 23.548 1.00 19.55 419 ARG B N 1
ATOM 7262 C CA . ARG B 1 419 ? 52.424 -21.803 23.564 1.00 18.95 419 ARG B CA 1
ATOM 7263 C C . ARG B 1 419 ? 52.904 -20.835 24.635 1.00 18.88 419 ARG B C 1
ATOM 7264 O O . ARG B 1 419 ? 52.902 -21.153 25.823 1.00 18.87 419 ARG B O 1
ATOM 7272 N N . LEU B 1 420 ? 53.311 -19.647 24.203 1.00 17.82 420 LEU B N 1
ATOM 7273 C CA . LEU B 1 420 ? 53.836 -18.629 25.108 1.00 17.36 420 LEU B CA 1
ATOM 7274 C C . LEU B 1 420 ? 52.974 -17.374 24.960 1.00 18.42 420 LEU B C 1
ATOM 7275 O O . LEU B 1 420 ? 53.087 -16.665 23.959 1.00 18.74 420 LEU B O 1
ATOM 7280 N N . ASP B 1 421 ? 52.114 -17.106 25.944 1.00 18.96 421 ASP B N 1
ATOM 7281 C CA . ASP B 1 421 ? 51.217 -15.954 25.873 1.00 18.86 421 ASP B CA 1
ATOM 7282 C C . ASP B 1 421 ? 51.352 -14.896 26.974 1.00 19.28 421 ASP B C 1
ATOM 7283 O O . ASP B 1 421 ? 52.323 -14.886 27.732 1.00 17.19 421 ASP B O 1
ATOM 7288 N N . SER B 1 422 ? 50.343 -14.023 27.040 1.00 20.75 422 SER B N 1
ATOM 7289 C CA . SER B 1 422 ? 50.266 -12.901 27.987 1.00 22.62 422 SER B CA 1
ATOM 7290 C C . SER B 1 422 ? 50.406 -13.240 29.468 1.00 22.72 422 SER B C 1
ATOM 7291 O O . SER B 1 422 ? 50.734 -12.372 30.272 1.00 22.87 422 SER B O 1
ATOM 7294 N N . GLY B 1 423 ? 50.129 -14.486 29.835 1.00 22.43 423 GLY B N 1
ATOM 7295 C CA . GLY B 1 423 ? 50.278 -14.884 31.221 1.00 23.00 423 GLY B CA 1
ATOM 7296 C C . GLY B 1 423 ? 49.299 -14.321 32.234 1.00 22.93 423 GLY B C 1
ATOM 7297 O O . GLY B 1 423 ? 48.280 -13.723 31.891 1.00 24.87 423 GLY B O 1
ATOM 7298 N N . THR B 1 424 ? 49.639 -14.513 33.503 1.00 22.22 424 THR B N 1
ATOM 7299 C CA . THR B 1 424 ? 48.823 -14.082 34.630 1.00 21.07 424 THR B CA 1
ATOM 7300 C C . THR B 1 424 ? 48.404 -12.611 34.641 1.00 21.23 424 THR B C 1
ATOM 7301 O O . THR B 1 424 ? 47.285 -12.297 35.038 1.00 21.60 424 THR B O 1
ATOM 7305 N N . TRP B 1 425 ? 49.288 -11.711 34.222 1.00 20.32 425 TRP B N 1
ATOM 7306 C CA . TRP B 1 425 ? 48.954 -10.287 34.208 1.00 20.89 425 TRP B CA 1
ATOM 7307 C C . TRP B 1 425 ? 48.293 -9.813 32.921 1.00 21.14 425 TRP B C 1
ATOM 7308 O O . TRP B 1 425 ? 47.957 -8.635 32.805 1.00 22.55 425 TRP B O 1
ATOM 7319 N N . GLY B 1 426 ? 48.103 -10.712 31.958 1.00 20.75 426 GLY B N 1
ATOM 7320 C CA . GLY B 1 426 ? 47.505 -10.308 30.696 1.00 21.44 426 GLY B CA 1
ATOM 7321 C C . GLY B 1 426 ? 48.313 -9.164 30.099 1.00 22.25 426 GLY B C 1
ATOM 7322 O O . GLY B 1 426 ? 47.760 -8.149 29.669 1.00 23.12 426 GLY B O 1
ATOM 7323 N N . VAL B 1 427 ? 49.631 -9.343 30.068 1.00 21.52 427 VAL B N 1
ATOM 7324 C CA . VAL B 1 427 ? 50.562 -8.335 29.569 1.00 22.50 427 VAL B CA 1
ATOM 7325 C C . VAL B 1 427 ? 50.689 -8.190 28.060 1.00 22.55 427 VAL B C 1
ATOM 7326 O O . VAL B 1 427 ? 50.921 -9.174 27.348 1.00 23.78 427 VAL B O 1
ATOM 7330 N N . MET B 1 428 ? 50.540 -6.957 27.581 1.00 19.64 428 MET B N 1
ATOM 7331 C CA . MET B 1 428 ? 50.733 -6.670 26.166 1.00 17.03 428 MET B CA 1
ATOM 7332 C C . MET B 1 428 ? 52.184 -6.186 26.130 1.00 16.36 428 MET B C 1
ATOM 7333 O O . MET B 1 428 ? 52.566 -5.296 26.898 1.00 16.06 428 MET B O 1
ATOM 7338 N N . GLY B 1 429 ? 52.999 -6.778 25.267 1.00 14.35 429 GLY B N 1
ATOM 7339 C CA . GLY B 1 429 ? 54.384 -6.359 25.177 1.00 12.45 429 GLY B CA 1
ATOM 7340 C C . GLY B 1 429 ? 55.397 -7.482 25.258 1.00 13.66 429 GLY B C 1
ATOM 7341 O O . GLY B 1 429 ? 56.591 -7.240 25.086 1.00 13.96 429 GLY B O 1
ATOM 7342 N N . ILE B 1 430 ? 54.936 -8.706 25.512 1.00 14.02 430 ILE B N 1
ATOM 7343 C CA . ILE B 1 430 ? 55.855 -9.839 25.613 1.00 14.10 430 ILE B CA 1
ATOM 7344 C C . ILE B 1 430 ? 56.222 -10.445 24.260 1.00 14.13 430 ILE B C 1
ATOM 7345 O O . ILE B 1 430 ? 57.215 -11.164 24.142 1.00 15.91 430 ILE B O 1
ATOM 7350 N N . GLY B 1 431 ? 55.543 -10.074 23.203 1.00 15.13 431 GLY B N 1
ATOM 7351 C CA . GLY B 1 431 ? 55.652 -10.786 21.951 1.00 16.26 431 GLY B CA 1
ATOM 7352 C C . GLY B 1 431 ? 57.036 -10.936 21.367 1.00 16.15 431 GLY B C 1
ATOM 7353 O O . GLY B 1 431 ? 57.514 -11.987 21.096 1.00 15.55 431 GLY B O 1
ATOM 7354 N N . MET B 1 432 ? 57.673 -9.835 21.163 1.00 15.88 432 MET B N 1
ATOM 7355 C CA . MET B 1 432 ? 58.887 -9.900 20.358 1.00 17.63 432 MET B CA 1
ATOM 7356 C C . MET B 1 432 ? 60.055 -10.455 21.166 1.00 16.87 432 MET B C 1
ATOM 7357 O O . MET B 1 432 ? 60.892 -11.190 20.642 1.00 16.63 432 MET B O 1
ATOM 7362 N N . GLY B 1 433 ? 60.106 -10.097 22.445 1.00 17.28 433 GLY B N 1
ATOM 7363 C CA . GLY B 1 433 ? 61.129 -10.609 23.341 1.00 15.13 433 GLY B CA 1
ATOM 7364 C C . GLY B 1 433 ? 60.965 -12.118 23.470 1.00 15.94 433 GLY B C 1
ATOM 7365 O O . GLY B 1 433 ? 61.942 -12.868 23.494 1.00 14.55 433 GLY B O 1
ATOM 7366 N N . TYR B 1 434 ? 59.715 -12.569 23.549 1.00 14.79 434 TYR B N 1
ATOM 7367 C CA . TYR B 1 434 ? 59.426 -13.997 23.653 1.00 15.32 434 TYR B CA 1
ATOM 7368 C C . TYR B 1 434 ? 59.936 -14.732 22.409 1.00 16.88 434 TYR B C 1
ATOM 7369 O O . TYR B 1 434 ? 60.399 -15.873 22.503 1.00 16.51 434 TYR B O 1
ATOM 7378 N N . CYS B 1 435 ? 59.840 -14.079 21.248 1.00 16.39 435 CYS B N 1
ATOM 7379 C CA . CYS B 1 435 ? 60.293 -14.667 19.984 1.00 15.80 435 CYS B CA 1
ATOM 7380 C C . CYS B 1 435 ? 61.800 -14.875 19.927 1.00 15.50 435 CYS B C 1
ATOM 7381 O O . CYS B 1 435 ? 62.265 -15.904 19.440 1.00 16.85 435 CYS B O 1
ATOM 7384 N N . VAL B 1 436 ? 62.563 -13.897 20.409 1.00 14.51 436 VAL B N 1
ATOM 7385 C CA . VAL B 1 436 ? 64.019 -14.000 20.397 1.00 15.68 436 VAL B CA 1
ATOM 7386 C C . VAL B 1 436 ? 64.479 -15.121 21.326 1.00 16.51 436 VAL B C 1
ATOM 7387 O O . VAL B 1 436 ? 65.346 -15.919 20.967 1.00 16.67 436 VAL B O 1
ATOM 7391 N N . ALA B 1 437 ? 63.889 -15.179 22.517 1.00 15.96 437 ALA B N 1
ATOM 7392 C CA . ALA B 1 437 ? 64.242 -16.202 23.496 1.00 15.76 437 ALA B CA 1
ATOM 7393 C C . ALA B 1 437 ? 63.859 -17.610 23.024 1.00 16.43 437 ALA B C 1
ATOM 7394 O O . ALA B 1 437 ? 64.644 -18.553 23.170 1.00 18.54 437 ALA B O 1
ATOM 7396 N N . ALA B 1 438 ? 62.661 -17.757 22.459 1.00 16.44 438 ALA B N 1
ATOM 7397 C CA . ALA B 1 438 ? 62.206 -19.066 21.973 1.00 17.70 438 ALA B CA 1
ATOM 7398 C C . ALA B 1 438 ? 63.107 -19.563 20.840 1.00 18.48 438 ALA B C 1
ATOM 7399 O O . ALA B 1 438 ? 63.455 -20.744 20.783 1.00 18.63 438 ALA B O 1
ATOM 7401 N N . ALA B 1 439 ? 63.484 -18.660 19.940 1.00 17.06 439 ALA B N 1
ATOM 7402 C CA . ALA B 1 439 ? 64.353 -19.029 18.830 1.00 18.23 439 ALA B CA 1
ATOM 7403 C C . ALA B 1 439 ? 65.737 -19.376 19.361 1.00 19.17 439 ALA B C 1
ATOM 7404 O O . ALA B 1 439 ? 66.349 -20.359 18.942 1.00 20.54 439 ALA B O 1
ATOM 7406 N N . ALA B 1 440 ? 66.221 -18.572 20.300 1.00 19.00 440 ALA B N 1
ATOM 7407 C CA . ALA B 1 440 ? 67.542 -18.776 20.874 1.00 19.19 440 ALA B CA 1
ATOM 7408 C C . ALA B 1 440 ? 67.688 -20.048 21.697 1.00 20.38 440 ALA B C 1
ATOM 7409 O O . ALA B 1 440 ? 68.735 -20.692 21.646 1.00 21.41 440 ALA B O 1
ATOM 7411 N N . VAL B 1 441 ? 66.659 -20.420 22.452 1.00 20.58 441 VAL B N 1
ATOM 7412 C CA . VAL B 1 441 ? 66.762 -21.615 23.281 1.00 22.68 441 VAL B CA 1
ATOM 7413 C C . VAL B 1 441 ? 66.232 -22.909 22.660 1.00 23.58 441 VAL B C 1
ATOM 7414 O O . VAL B 1 441 ? 66.616 -23.993 23.097 1.00 23.67 441 VAL B O 1
ATOM 7418 N N . THR B 1 442 ? 65.370 -22.811 21.648 1.00 23.90 442 THR B N 1
ATOM 7419 C CA . THR B 1 442 ? 64.831 -24.014 21.007 1.00 24.86 442 THR B CA 1
ATOM 7420 C C . THR B 1 442 ? 65.541 -24.354 19.698 1.00 25.23 442 THR B C 1
ATOM 7421 O O . THR B 1 442 ? 65.567 -25.511 19.280 1.00 26.20 442 THR B O 1
ATOM 7425 N N . GLY B 1 443 ? 66.106 -23.349 19.045 1.00 25.74 443 GLY B N 1
ATOM 7426 C CA . GLY B 1 443 ? 66.786 -23.590 17.783 1.00 26.51 443 GLY B CA 1
ATOM 7427 C C . GLY B 1 443 ? 65.820 -24.023 16.693 1.00 26.32 443 GLY B C 1
ATOM 7428 O O . GLY B 1 443 ? 66.235 -24.510 15.637 1.00 26.18 443 GLY B O 1
ATOM 7429 N N . LYS B 1 444 ? 64.527 -23.842 16.955 1.00 24.93 444 LYS B N 1
ATOM 7430 C CA . LYS B 1 444 ? 63.470 -24.206 16.020 1.00 24.19 444 LYS B CA 1
ATOM 7431 C C . LYS B 1 444 ? 62.671 -22.952 15.658 1.00 24.34 444 LYS B C 1
ATOM 7432 O O . LYS B 1 444 ? 62.825 -21.909 16.291 1.00 23.71 444 LYS B O 1
ATOM 7438 N N . PRO B 1 445 ? 61.806 -23.038 14.634 1.00 24.40 445 PRO B N 1
ATOM 7439 C CA . PRO B 1 445 ? 61.001 -21.886 14.213 1.00 22.79 445 PRO B CA 1
ATOM 7440 C C . PRO B 1 445 ? 60.021 -21.386 15.263 1.00 21.59 445 PRO B C 1
ATOM 7441 O O . PRO B 1 445 ? 59.679 -22.093 16.211 1.00 21.08 445 PRO B O 1
ATOM 7445 N N . VAL B 1 446 ? 59.571 -20.153 15.068 1.00 21.06 446 VAL B N 1
ATOM 7446 C CA . VAL B 1 446 ? 58.618 -19.519 15.962 1.00 19.30 446 VAL B CA 1
ATOM 7447 C C . VAL B 1 446 ? 57.554 -18.845 15.111 1.00 19.46 446 VAL B C 1
ATOM 7448 O O . VAL B 1 446 ? 57.845 -18.336 14.027 1.00 19.60 446 VAL B O 1
ATOM 7452 N N . ILE B 1 447 ? 56.323 -18.866 15.598 1.00 18.68 447 ILE B N 1
ATOM 7453 C CA . ILE B 1 447 ? 55.215 -18.213 14.922 1.00 19.87 447 ILE B CA 1
ATOM 7454 C C . ILE B 1 447 ? 54.529 -17.368 15.978 1.00 20.55 447 ILE B C 1
ATOM 7455 O O . ILE B 1 447 ? 54.154 -17.877 17.038 1.00 20.87 447 ILE B O 1
ATOM 7460 N N . ALA B 1 448 ? 54.378 -16.076 15.706 1.00 19.64 448 ALA B N 1
ATOM 7461 C CA . ALA B 1 448 ? 53.726 -15.196 16.661 1.00 19.09 448 ALA B CA 1
ATOM 7462 C C . ALA B 1 448 ? 52.436 -14.640 16.079 1.00 20.86 448 ALA B C 1
ATOM 7463 O O . ALA B 1 448 ? 52.442 -14.075 14.982 1.00 22.27 448 ALA B O 1
ATOM 7465 N N . VAL B 1 449 ? 51.330 -14.837 16.798 1.00 18.82 449 VAL B N 1
ATOM 7466 C CA . VAL B 1 449 ? 50.030 -14.305 16.386 1.00 20.30 449 VAL B CA 1
ATOM 7467 C C . VAL B 1 449 ? 49.826 -13.088 17.284 1.00 18.76 449 VAL B C 1
ATOM 7468 O O . VAL B 1 449 ? 49.587 -13.212 18.490 1.00 18.23 449 VAL B O 1
ATOM 7472 N N . GLU B 1 450 ? 49.869 -11.925 16.681 1.00 18.91 450 GLU B N 1
ATOM 7473 C CA . GLU B 1 450 ? 49.841 -10.645 17.379 1.00 18.59 450 GLU B CA 1
ATOM 7474 C C . GLU B 1 450 ? 48.658 -9.763 17.049 1.00 19.09 450 GLU B C 1
ATOM 7475 O O . GLU B 1 450 ? 48.434 -9.447 15.919 1.00 18.87 450 GLU B O 1
ATOM 7481 N N . GLY B 1 451 ? 47.956 -9.326 18.065 1.00 19.44 451 GLY B N 1
ATOM 7482 C CA . GLY B 1 451 ? 47.063 -8.193 17.857 1.00 18.45 451 GLY B CA 1
ATOM 7483 C C . GLY B 1 451 ? 47.853 -6.996 17.346 1.00 18.79 451 GLY B C 1
ATOM 7484 O O . GLY B 1 451 ? 48.992 -6.907 17.685 1.00 18.05 451 GLY B O 1
ATOM 7485 N N . ASP B 1 452 ? 47.250 -6.092 16.545 1.00 17.88 452 ASP B N 1
ATOM 7486 C CA . ASP B 1 452 ? 48.108 -4.984 16.119 1.00 18.25 452 ASP B CA 1
ATOM 7487 C C . ASP B 1 452 ? 48.436 -4.015 17.249 1.00 17.81 452 ASP B C 1
ATOM 7488 O O . ASP B 1 452 ? 49.497 -3.389 17.241 1.00 17.99 452 ASP B O 1
ATOM 7493 N N . SER B 1 453 ? 47.547 -3.913 18.233 1.00 18.04 453 SER B N 1
ATOM 7494 C CA . SER B 1 453 ? 47.795 -3.057 19.391 1.00 17.76 453 SER B CA 1
ATOM 7495 C C . SER B 1 453 ? 48.910 -3.706 20.218 1.00 18.18 453 SER B C 1
ATOM 7496 O O . SER B 1 453 ? 49.923 -3.073 20.519 1.00 17.35 453 SER B O 1
ATOM 7499 N N . ALA B 1 454 ? 48.719 -4.976 20.575 1.00 17.60 454 ALA B N 1
ATOM 7500 C CA . ALA B 1 454 ? 49.722 -5.701 21.345 1.00 15.88 454 ALA B CA 1
ATOM 7501 C C . ALA B 1 454 ? 51.098 -5.575 20.685 1.00 16.82 454 ALA B C 1
ATOM 7502 O O . ALA B 1 454 ? 52.094 -5.298 21.357 1.00 17.30 454 ALA B O 1
ATOM 7504 N N . PHE B 1 455 ? 51.154 -5.764 19.370 1.00 16.50 455 PHE B N 1
ATOM 7505 C CA . PHE B 1 455 ? 52.421 -5.680 18.639 1.00 16.99 455 PHE B CA 1
ATOM 7506 C C . PHE B 1 455 ? 53.179 -4.376 18.858 1.00 16.92 455 PHE B C 1
ATOM 7507 O O . PHE B 1 455 ? 54.404 -4.381 18.948 1.00 17.16 455 PHE B O 1
ATOM 7515 N N . GLY B 1 456 ? 52.447 -3.267 18.924 1.00 17.29 456 GLY B N 1
ATOM 7516 C CA . GLY B 1 456 ? 53.070 -1.966 19.105 1.00 17.74 456 GLY B CA 1
ATOM 7517 C C . GLY B 1 456 ? 53.900 -1.812 20.364 1.00 18.54 456 GLY B C 1
ATOM 7518 O O . GLY B 1 456 ? 54.811 -0.982 20.412 1.00 17.88 456 GLY B O 1
ATOM 7519 N N . PHE B 1 457 ? 53.599 -2.603 21.391 1.00 18.18 457 PHE B N 1
ATOM 7520 C CA . PHE B 1 457 ? 54.353 -2.514 22.634 1.00 17.25 457 PHE B CA 1
ATOM 7521 C C . PHE B 1 457 ? 55.795 -3.014 22.518 1.00 17.10 457 PHE B C 1
ATOM 7522 O O . PHE B 1 457 ? 56.640 -2.631 23.322 1.00 18.35 457 PHE B O 1
ATOM 7530 N N . SER B 1 458 ? 56.082 -3.860 21.530 1.00 16.86 458 SER B N 1
ATOM 7531 C CA . SER B 1 458 ? 57.444 -4.384 21.365 1.00 17.48 458 SER B CA 1
ATOM 7532 C C . SER B 1 458 ? 57.913 -4.427 19.915 1.00 17.43 458 SER B C 1
ATOM 7533 O O . SER B 1 458 ? 58.953 -5.015 19.610 1.00 18.13 458 SER B O 1
ATOM 7536 N N . GLY B 1 459 ? 57.154 -3.788 19.033 1.00 17.46 459 GLY B N 1
ATOM 7537 C CA . GLY B 1 459 ? 57.475 -3.778 17.612 1.00 17.80 459 GLY B CA 1
ATOM 7538 C C . GLY B 1 459 ? 58.881 -3.437 17.139 1.00 18.36 459 GLY B C 1
ATOM 7539 O O . GLY B 1 459 ? 59.351 -4.014 16.157 1.00 18.80 459 GLY B O 1
ATOM 7540 N N . MET B 1 460 ? 59.558 -2.499 17.796 1.00 16.84 460 MET B N 1
ATOM 7541 C CA . MET B 1 460 ? 60.906 -2.139 17.368 1.00 17.11 460 MET B CA 1
ATOM 7542 C C . MET B 1 460 ? 61.868 -3.316 17.414 1.00 16.37 460 MET B C 1
ATOM 7543 O O . MET B 1 460 ? 62.887 -3.315 16.726 1.00 17.27 460 MET B O 1
ATOM 7548 N N . GLU B 1 461 ? 61.554 -4.320 18.225 1.00 16.23 461 GLU B N 1
ATOM 7549 C CA . GLU B 1 461 ? 62.435 -5.479 18.338 1.00 16.00 461 GLU B CA 1
ATOM 7550 C C . GLU B 1 461 ? 62.498 -6.311 17.051 1.00 16.28 461 GLU B C 1
ATOM 7551 O O . GLU B 1 461 ? 63.235 -7.296 16.975 1.00 16.33 461 GLU B O 1
ATOM 7557 N N . LEU B 1 462 ? 61.724 -5.924 16.041 1.00 16.79 462 LEU B N 1
ATOM 7558 C CA . LEU B 1 462 ? 61.779 -6.629 14.763 1.00 16.54 462 LEU B CA 1
ATOM 7559 C C . LEU B 1 462 ? 63.210 -6.475 14.267 1.00 16.16 462 LEU B C 1
ATOM 7560 O O . LEU B 1 462 ? 63.768 -7.378 13.650 1.00 17.97 462 LEU B O 1
ATOM 7565 N N . GLU B 1 463 ? 63.809 -5.325 14.547 1.00 14.58 463 GLU B N 1
ATOM 7566 C CA . GLU B 1 463 ? 65.176 -5.089 14.111 1.00 16.85 463 GLU B CA 1
ATOM 7567 C C . GLU B 1 463 ? 66.110 -6.101 14.760 1.00 16.70 463 GLU B C 1
ATOM 7568 O O . GLU B 1 463 ? 67.055 -6.565 14.129 1.00 15.79 463 GLU B O 1
ATOM 7574 N N . THR B 1 464 ? 65.841 -6.441 16.020 1.00 15.85 464 THR B N 1
ATOM 7575 C CA . THR B 1 464 ? 66.660 -7.408 16.744 1.00 15.61 464 THR B CA 1
ATOM 7576 C C . THR B 1 464 ? 66.498 -8.792 16.111 1.00 15.62 464 THR B C 1
ATOM 7577 O O . THR B 1 464 ? 67.480 -9.514 15.895 1.00 14.73 464 THR B O 1
ATOM 7581 N N . ILE B 1 465 ? 65.257 -9.162 15.817 1.00 16.32 465 ILE B N 1
ATOM 7582 C CA . ILE B 1 465 ? 64.988 -10.455 15.201 1.00 16.07 465 ILE B CA 1
ATOM 7583 C C . ILE B 1 465 ? 65.747 -10.553 13.878 1.00 17.38 465 ILE B C 1
ATOM 7584 O O . ILE B 1 465 ? 66.324 -11.593 13.570 1.00 19.23 465 ILE B O 1
ATOM 7589 N N . CYS B 1 466 ? 65.765 -9.468 13.105 1.00 17.05 466 CYS B N 1
ATOM 7590 C CA . CYS B 1 466 ? 66.484 -9.453 11.825 1.00 17.09 466 CYS B CA 1
ATOM 7591 C C . CYS B 1 466 ? 67.997 -9.482 12.008 1.00 17.38 466 CYS B C 1
ATOM 7592 O O . CYS B 1 466 ? 68.703 -10.183 11.285 1.00 15.79 466 CYS B O 1
ATOM 7595 N N . ARG B 1 467 ? 68.486 -8.710 12.977 1.00 16.04 467 ARG B N 1
ATOM 7596 C CA . ARG B 1 467 ? 69.912 -8.617 13.249 1.00 16.27 467 ARG B CA 1
ATOM 7597 C C . ARG B 1 467 ? 70.510 -9.969 13.614 1.00 18.20 467 ARG B C 1
ATOM 7598 O O . ARG B 1 467 ? 71.670 -10.242 13.296 1.00 19.20 467 ARG B O 1
ATOM 7606 N N . TYR B 1 468 ? 69.726 -10.818 14.271 1.00 16.96 468 TYR B N 1
ATOM 7607 C CA . TYR B 1 468 ? 70.219 -12.135 14.648 1.00 19.28 468 TYR B CA 1
ATOM 7608 C C . TYR B 1 468 ? 69.702 -13.215 13.699 1.00 21.95 468 TYR B C 1
ATOM 7609 O O . TYR B 1 468 ? 69.839 -14.410 13.963 1.00 22.30 468 TYR B O 1
ATOM 7618 N N . ASN B 1 469 ? 69.121 -12.773 12.586 1.00 23.15 469 ASN B N 1
ATOM 7619 C CA . ASN B 1 469 ? 68.588 -13.658 11.552 1.00 25.10 469 ASN B CA 1
ATOM 7620 C C . ASN B 1 469 ? 67.852 -14.878 12.107 1.00 25.10 469 ASN B C 1
ATOM 7621 O O . ASN B 1 469 ? 68.116 -16.016 11.710 1.00 23.98 469 ASN B O 1
ATOM 7626 N N . LEU B 1 470 ? 66.906 -14.629 13.007 1.00 22.51 470 LEU B N 1
ATOM 7627 C CA . LEU B 1 470 ? 66.139 -15.697 13.636 1.00 21.20 470 LEU B CA 1
ATOM 7628 C C . LEU B 1 470 ? 64.969 -16.163 12.763 1.00 20.93 470 LEU B C 1
ATOM 7629 O O . LEU B 1 470 ? 64.365 -15.371 12.030 1.00 21.02 470 LEU B O 1
ATOM 7634 N N . PRO B 1 471 ? 64.643 -17.467 12.825 1.00 20.00 471 PRO B N 1
ATOM 7635 C CA . PRO B 1 471 ? 63.549 -18.050 12.045 1.00 18.61 471 PRO B CA 1
ATOM 7636 C C . PRO B 1 471 ? 62.194 -17.740 12.668 1.00 18.15 471 PRO B C 1
ATOM 7637 O O . PRO B 1 471 ? 61.462 -18.637 13.069 1.00 18.19 471 PRO B O 1
ATOM 7641 N N . VAL B 1 472 ? 61.865 -16.456 12.735 1.00 18.87 472 VAL B N 1
ATOM 7642 C CA . VAL B 1 472 ? 60.610 -16.010 13.329 1.00 20.14 472 VAL B CA 1
ATOM 7643 C C . VAL B 1 472 ? 59.641 -15.448 12.289 1.00 21.07 472 VAL B C 1
ATOM 7644 O O . VAL B 1 472 ? 60.015 -14.605 11.475 1.00 21.13 472 VAL B O 1
ATOM 7648 N N . THR B 1 473 ? 58.398 -15.922 12.323 1.00 19.66 473 THR B N 1
ATOM 7649 C CA . THR B 1 473 ? 57.376 -15.436 11.415 1.00 19.95 473 THR B CA 1
ATOM 7650 C C . THR B 1 473 ? 56.315 -14.743 12.257 1.00 20.58 473 THR B C 1
ATOM 7651 O O . THR B 1 473 ? 55.621 -15.382 13.056 1.00 20.58 473 THR B O 1
ATOM 7655 N N . VAL B 1 474 ? 56.202 -13.430 12.087 1.00 19.14 474 VAL B N 1
ATOM 7656 C CA . VAL B 1 474 ? 55.228 -12.665 12.845 1.00 18.84 474 VAL B CA 1
ATOM 7657 C C . VAL B 1 474 ? 53.978 -12.391 12.041 1.00 19.82 474 VAL B C 1
ATOM 7658 O O . VAL B 1 474 ? 54.036 -11.759 10.988 1.00 19.33 474 VAL B O 1
ATOM 7662 N N . ILE B 1 475 ? 52.851 -12.873 12.552 1.00 18.86 475 ILE B N 1
ATOM 7663 C CA . ILE B 1 475 ? 51.563 -12.668 11.912 1.00 19.70 475 ILE B CA 1
ATOM 7664 C C . ILE B 1 475 ? 50.816 -11.577 12.679 1.00 21.39 475 ILE B C 1
ATOM 7665 O O . ILE B 1 475 ? 50.474 -11.745 13.852 1.00 21.91 475 ILE B O 1
ATOM 7670 N N . ILE B 1 476 ? 50.566 -10.455 12.022 1.00 20.14 476 ILE B N 1
ATOM 7671 C CA . ILE B 1 476 ? 49.855 -9.377 12.678 1.00 20.51 476 ILE B CA 1
ATOM 7672 C C . ILE B 1 476 ? 48.389 -9.368 12.266 1.00 20.96 476 ILE B C 1
ATOM 7673 O O . ILE B 1 476 ? 48.068 -9.286 11.082 1.00 20.51 476 ILE B O 1
ATOM 7678 N N . MET B 1 477 ? 47.502 -9.477 13.253 1.00 21.01 477 MET B N 1
ATOM 7679 C CA . MET B 1 477 ? 46.062 -9.458 13.013 1.00 21.71 477 MET B CA 1
ATOM 7680 C C . MET B 1 477 ? 45.656 -7.988 12.890 1.00 22.50 477 MET B C 1
ATOM 7681 O O . MET B 1 477 ? 45.090 -7.392 13.815 1.00 22.08 477 MET B O 1
ATOM 7686 N N . ASN B 1 478 ? 45.951 -7.418 11.727 1.00 21.93 478 ASN B N 1
ATOM 7687 C CA . ASN B 1 478 ? 45.694 -6.013 11.443 1.00 21.10 478 ASN B CA 1
ATOM 7688 C C . ASN B 1 478 ? 44.238 -5.608 11.222 1.00 22.11 478 ASN B C 1
ATOM 7689 O O . ASN B 1 478 ? 43.791 -5.516 10.077 1.00 22.28 478 ASN B O 1
ATOM 7694 N N . ASN B 1 479 ? 43.504 -5.353 12.307 1.00 21.09 479 ASN B N 1
ATOM 7695 C CA . ASN B 1 479 ? 42.108 -4.922 12.189 1.00 21.74 479 ASN B CA 1
ATOM 7696 C C . ASN B 1 479 ? 42.010 -3.399 12.361 1.00 20.83 479 ASN B C 1
ATOM 7697 O O . ASN B 1 479 ? 40.920 -2.834 12.388 1.00 22.42 479 ASN B O 1
ATOM 7702 N N . GLY B 1 480 ? 43.161 -2.741 12.477 1.00 21.31 480 GLY B N 1
ATOM 7703 C CA . GLY B 1 480 ? 43.186 -1.293 12.615 1.00 21.28 480 GLY B CA 1
ATOM 7704 C C . GLY B 1 480 ? 42.864 -0.666 13.966 1.00 21.92 480 GLY B C 1
ATOM 7705 O O . GLY B 1 480 ? 42.470 0.503 14.011 1.00 22.45 480 GLY B O 1
ATOM 7706 N N . GLY B 1 481 ? 43.020 -1.402 15.067 1.00 21.77 481 GLY B N 1
ATOM 7707 C CA . GLY B 1 481 ? 42.732 -0.810 16.366 1.00 22.30 481 GLY B CA 1
ATOM 7708 C C . GLY B 1 481 ? 42.642 -1.757 17.549 1.00 23.01 481 GLY B C 1
ATOM 7709 O O . GLY B 1 481 ? 42.907 -2.946 17.431 1.00 21.93 481 GLY B O 1
ATOM 7710 N N . ILE B 1 482 ? 42.270 -1.213 18.703 1.00 23.30 482 ILE B N 1
ATOM 7711 C CA . ILE B 1 482 ? 42.119 -1.992 19.930 1.00 23.42 482 ILE B CA 1
ATOM 7712 C C . ILE B 1 482 ? 40.693 -2.566 19.971 1.00 24.78 482 ILE B C 1
ATOM 7713 O O . ILE B 1 482 ? 39.722 -1.812 20.041 1.00 25.21 482 ILE B O 1
ATOM 7718 N N . TYR B 1 483 ? 40.576 -3.893 19.921 1.00 25.68 483 TYR B N 1
ATOM 7719 C CA . TYR B 1 483 ? 39.276 -4.582 19.927 1.00 26.98 483 TYR B CA 1
ATOM 7720 C C . TYR B 1 483 ? 38.633 -4.506 18.542 1.00 27.51 483 TYR B C 1
ATOM 7721 O O . TYR B 1 483 ? 38.342 -5.525 17.919 1.00 28.15 483 TYR B O 1
ATOM 7730 N N . LYS B 1 484 ? 38.402 -3.281 18.085 1.00 29.12 484 LYS B N 1
ATOM 7731 C CA . LYS B 1 484 ? 37.793 -3.012 16.784 1.00 30.38 484 LYS B CA 1
ATOM 7732 C C . LYS B 1 484 ? 38.562 -1.881 16.113 1.00 30.57 484 LYS B C 1
ATOM 7733 O O . LYS B 1 484 ? 39.191 -1.067 16.794 1.00 30.07 484 LYS B O 1
ATOM 7739 N N . GLY B 1 485 ? 38.506 -1.823 14.786 1.00 29.62 485 GLY B N 1
ATOM 7740 C CA . GLY B 1 485 ? 39.224 -0.780 14.078 1.00 31.77 485 GLY B CA 1
ATOM 7741 C C . GLY B 1 485 ? 38.347 0.254 13.393 1.00 33.99 485 GLY B C 1
ATOM 7742 O O . GLY B 1 485 ? 38.802 0.956 12.489 1.00 32.94 485 GLY B O 1
ATOM 7743 N N . ASN B 1 486 ? 37.097 0.371 13.826 1.00 35.35 486 ASN B N 1
ATOM 7744 C CA . ASN B 1 486 ? 36.198 1.326 13.195 1.00 37.37 486 ASN B CA 1
ATOM 7745 C C . ASN B 1 486 ? 35.399 2.209 14.141 1.00 38.43 486 ASN B C 1
ATOM 7746 O O . ASN B 1 486 ? 34.322 2.680 13.771 1.00 38.95 486 ASN B O 1
ATOM 7751 N N . GLU B 1 487 ? 35.894 2.449 15.351 1.00 38.24 487 GLU B N 1
ATOM 7752 C CA . GLU B 1 487 ? 35.129 3.303 16.250 1.00 39.53 487 GLU B CA 1
ATOM 7753 C C . GLU B 1 487 ? 35.047 4.690 15.625 1.00 39.46 487 GLU B C 1
ATOM 7754 O O . GLU B 1 487 ? 36.040 5.216 15.120 1.00 39.27 487 GLU B O 1
ATOM 7760 N N . ALA B 1 488 ? 33.853 5.268 15.647 1.00 40.26 488 ALA B N 1
ATOM 7761 C CA . ALA B 1 488 ? 33.630 6.585 15.065 1.00 41.23 488 ALA B CA 1
ATOM 7762 C C . ALA B 1 488 ? 34.396 7.677 15.797 1.00 41.30 488 ALA B C 1
ATOM 7763 O O . ALA B 1 488 ? 34.792 7.504 16.950 1.00 42.14 488 ALA B O 1
ATOM 7765 N N . ASP B 1 489 ? 34.602 8.798 15.110 1.00 41.55 489 ASP B N 1
ATOM 7766 C CA . ASP B 1 489 ? 35.293 9.953 15.673 1.00 42.31 489 ASP B CA 1
ATOM 7767 C C . ASP B 1 489 ? 34.393 10.571 16.743 1.00 42.69 489 ASP B C 1
ATOM 7768 O O . ASP B 1 489 ? 33.238 10.896 16.469 1.00 41.80 489 ASP B O 1
ATOM 7773 N N . PRO B 1 490 ? 34.908 10.737 17.976 1.00 42.80 490 PRO B N 1
ATOM 7774 C CA . PRO B 1 490 ? 34.102 11.323 19.056 1.00 43.33 490 PRO B CA 1
ATOM 7775 C C . PRO B 1 490 ? 33.627 12.732 18.705 1.00 44.20 490 PRO B C 1
ATOM 7776 O O . PRO B 1 490 ? 32.484 13.104 18.973 1.00 43.18 490 PRO B O 1
ATOM 7780 N N . GLN B 1 491 ? 34.521 13.508 18.107 1.00 45.47 491 GLN B N 1
ATOM 7781 C CA . GLN B 1 491 ? 34.213 14.865 17.678 1.00 47.91 491 GLN B CA 1
ATOM 7782 C C . GLN B 1 491 ? 34.739 14.982 16.256 1.00 49.05 491 GLN B C 1
ATOM 7783 O O . GLN B 1 491 ? 35.753 14.371 15.911 1.00 49.57 491 GLN B O 1
ATOM 7789 N N . PRO B 1 492 ? 34.052 15.757 15.404 1.00 49.32 492 PRO B N 1
ATOM 7790 C CA . PRO B 1 492 ? 34.520 15.896 14.022 1.00 48.49 492 PRO B CA 1
ATOM 7791 C C . PRO B 1 492 ? 35.983 16.319 13.958 1.00 47.12 492 PRO B C 1
ATOM 7792 O O . PRO B 1 492 ? 36.359 17.369 14.480 1.00 47.56 492 PRO B O 1
ATOM 7796 N N . GLY B 1 493 ? 36.807 15.485 13.332 1.00 45.61 493 GLY B N 1
ATOM 7797 C CA . GLY B 1 493 ? 38.219 15.800 13.216 1.00 43.47 493 GLY B CA 1
ATOM 7798 C C . GLY B 1 493 ? 39.114 15.089 14.215 1.00 41.71 493 GLY B C 1
ATOM 7799 O O . GLY B 1 493 ? 40.337 15.097 14.068 1.00 41.34 493 GLY B O 1
ATOM 7800 N N . VAL B 1 494 ? 38.521 14.479 15.237 1.00 39.87 494 VAL B N 1
ATOM 7801 C CA . VAL B 1 494 ? 39.311 13.770 16.237 1.00 38.05 494 VAL B CA 1
ATOM 7802 C C . VAL B 1 494 ? 39.074 12.267 16.158 1.00 36.20 494 VAL B C 1
ATOM 7803 O O . VAL B 1 494 ? 37.940 11.792 16.204 1.00 35.97 494 VAL B O 1
ATOM 7807 N N . ILE B 1 495 ? 40.167 11.528 16.030 1.00 33.70 495 ILE B N 1
ATOM 7808 C CA . ILE B 1 495 ? 40.116 10.081 15.926 1.00 32.41 495 ILE B CA 1
ATOM 7809 C C . ILE B 1 495 ? 39.898 9.452 17.299 1.00 30.37 495 ILE B C 1
ATOM 7810 O O . ILE B 1 495 ? 40.424 9.940 18.299 1.00 29.80 495 ILE B O 1
ATOM 7815 N N . SER B 1 496 ? 39.112 8.378 17.342 1.00 29.35 496 SER B N 1
ATOM 7816 C CA . SER B 1 496 ? 38.833 7.679 18.598 1.00 27.92 496 SER B CA 1
ATOM 7817 C C . SER B 1 496 ? 40.119 7.111 19.197 1.00 27.28 496 SER B C 1
ATOM 7818 O O . SER B 1 496 ? 41.039 6.717 18.471 1.00 25.73 496 SER B O 1
ATOM 7821 N N . CYS B 1 497 ? 40.172 7.064 20.525 1.00 25.56 497 CYS B N 1
ATOM 7822 C CA . CYS B 1 497 ? 41.342 6.555 21.230 1.00 24.21 497 CYS B CA 1
ATOM 7823 C C . CYS B 1 497 ? 41.660 5.081 20.948 1.00 24.08 497 CYS B C 1
ATOM 7824 O O . CYS B 1 497 ? 42.779 4.635 21.192 1.00 24.82 497 CYS B O 1
ATOM 7827 N N . THR B 1 498 ? 40.692 4.329 20.429 1.00 23.34 498 THR B N 1
ATOM 7828 C CA . THR B 1 498 ? 40.911 2.909 20.149 1.00 23.43 498 THR B CA 1
ATOM 7829 C C . THR B 1 498 ? 41.425 2.643 18.740 1.00 24.42 498 THR B C 1
ATOM 7830 O O . THR B 1 498 ? 41.720 1.501 18.386 1.00 24.20 498 THR B O 1
ATOM 7834 N N . ARG B 1 499 ? 41.545 3.696 17.940 1.00 24.64 499 ARG B N 1
ATOM 7835 C CA . ARG B 1 499 ? 42.006 3.544 16.566 1.00 25.15 499 ARG B CA 1
ATOM 7836 C C . ARG B 1 499 ? 43.524 3.451 16.404 1.00 25.14 499 ARG B C 1
ATOM 7837 O O . ARG B 1 499 ? 44.295 4.054 17.159 1.00 25.65 499 ARG B O 1
ATOM 7845 N N . LEU B 1 500 ? 43.937 2.677 15.405 1.00 24.62 500 LEU B N 1
ATOM 7846 C CA . LEU B 1 500 ? 45.344 2.501 15.068 1.00 24.00 500 LEU B CA 1
ATOM 7847 C C . LEU B 1 500 ? 45.469 2.569 13.555 1.00 25.03 500 LEU B C 1
ATOM 7848 O O . LEU B 1 500 ? 44.545 2.203 12.822 1.00 25.09 500 LEU B O 1
ATOM 7853 N N . THR B 1 501 ? 46.609 3.051 13.084 1.00 24.81 501 THR B N 1
ATOM 7854 C CA . THR B 1 501 ? 46.839 3.124 11.655 1.00 25.64 501 THR B CA 1
ATOM 7855 C C . THR B 1 501 ? 46.849 1.691 11.114 1.00 27.21 501 THR B C 1
ATOM 7856 O O . THR B 1 501 ? 47.554 0.830 11.645 1.00 26.91 501 THR B O 1
ATOM 7860 N N . ARG B 1 502 ? 46.055 1.426 10.080 1.00 27.61 502 ARG B N 1
ATOM 7861 C CA . ARG B 1 502 ? 46.020 0.095 9.471 1.00 29.98 502 ARG B CA 1
ATOM 7862 C C . ARG B 1 502 ? 47.255 0.053 8.558 1.00 30.01 502 ARG B C 1
ATOM 7863 O O . ARG B 1 502 ? 47.158 -0.183 7.354 1.00 31.11 502 ARG B O 1
ATOM 7871 N N . GLY B 1 503 ? 48.416 0.287 9.164 1.00 29.17 503 GLY B N 1
ATOM 7872 C CA . GLY B 1 503 ? 49.674 0.352 8.439 1.00 26.41 503 GLY B CA 1
ATOM 7873 C C . GLY B 1 503 ? 50.290 -0.867 7.788 1.00 24.45 503 GLY B C 1
ATOM 7874 O O . GLY B 1 503 ? 49.841 -2.005 7.949 1.00 22.18 503 GLY B O 1
ATOM 7875 N N . ARG B 1 504 ? 51.349 -0.592 7.034 1.00 23.87 504 ARG B N 1
ATOM 7876 C CA . ARG B 1 504 ? 52.101 -1.609 6.313 1.00 22.59 504 ARG B CA 1
ATOM 7877 C C . ARG B 1 504 ? 53.237 -2.136 7.184 1.00 21.16 504 ARG B C 1
ATOM 7878 O O . ARG B 1 504 ? 54.407 -1.796 6.984 1.00 20.50 504 ARG B O 1
ATOM 7886 N N . TYR B 1 505 ? 52.885 -2.965 8.159 1.00 20.03 505 TYR B N 1
ATOM 7887 C CA . TYR B 1 505 ? 53.879 -3.541 9.048 1.00 20.92 505 TYR B CA 1
ATOM 7888 C C . TYR B 1 505 ? 54.867 -4.394 8.256 1.00 21.05 505 TYR B C 1
ATOM 7889 O O . TYR B 1 505 ? 56.001 -4.610 8.694 1.00 22.80 505 TYR B O 1
ATOM 7898 N N . ASP B 1 506 ? 54.435 -4.872 7.091 1.00 19.29 506 ASP B N 1
ATOM 7899 C CA . ASP B 1 506 ? 55.298 -5.671 6.226 1.00 19.00 506 ASP B CA 1
ATOM 7900 C C . ASP B 1 506 ? 56.468 -4.816 5.733 1.00 19.52 506 ASP B C 1
ATOM 7901 O O . ASP B 1 506 ? 57.595 -5.304 5.597 1.00 18.16 506 ASP B O 1
ATOM 7906 N N . MET B 1 507 ? 56.194 -3.539 5.468 1.00 19.04 507 MET B N 1
ATOM 7907 C CA . MET B 1 507 ? 57.219 -2.607 5.004 1.00 21.10 507 MET B CA 1
ATOM 7908 C C . MET B 1 507 ? 58.214 -2.317 6.121 1.00 20.25 507 MET B C 1
ATOM 7909 O O . MET B 1 507 ? 59.408 -2.134 5.873 1.00 21.10 507 MET B O 1
ATOM 7914 N N . MET B 1 508 ? 57.714 -2.255 7.350 1.00 19.06 508 MET B N 1
ATOM 7915 C CA . MET B 1 508 ? 58.570 -2.007 8.505 1.00 18.82 508 MET B CA 1
ATOM 7916 C C . MET B 1 508 ? 59.568 -3.157 8.633 1.00 19.04 508 MET B C 1
ATOM 7917 O O . MET B 1 508 ? 60.754 -2.939 8.854 1.00 19.01 508 MET B O 1
ATOM 7922 N N . MET B 1 509 ? 59.076 -4.382 8.489 1.00 19.07 509 MET B N 1
ATOM 7923 C CA . MET B 1 509 ? 59.935 -5.557 8.583 1.00 20.82 509 MET B CA 1
ATOM 7924 C C . MET B 1 509 ? 61.044 -5.512 7.533 1.00 20.50 509 MET B C 1
ATOM 7925 O O . MET B 1 509 ? 62.200 -5.810 7.827 1.00 19.15 509 MET B O 1
ATOM 7930 N N . GLU B 1 510 ? 60.694 -5.124 6.311 1.00 21.21 510 GLU B N 1
ATOM 7931 C CA . GLU B 1 510 ? 61.682 -5.058 5.240 1.00 23.10 510 GLU B CA 1
ATOM 7932 C C . GLU B 1 510 ? 62.707 -3.953 5.468 1.00 22.22 510 GLU B C 1
ATOM 7933 O O . GLU B 1 510 ? 63.844 -4.041 4.997 1.00 20.42 510 GLU B O 1
ATOM 7939 N N . ALA B 1 511 ? 62.312 -2.920 6.202 1.00 21.22 511 ALA B N 1
ATOM 7940 C CA . ALA B 1 511 ? 63.219 -1.814 6.489 1.00 22.23 511 ALA B CA 1
ATOM 7941 C C . ALA B 1 511 ? 64.472 -2.296 7.227 1.00 22.78 511 ALA B C 1
ATOM 7942 O O . ALA B 1 511 ? 65.528 -1.664 7.146 1.00 22.97 511 ALA B O 1
ATOM 7944 N N . PHE B 1 512 ? 64.361 -3.418 7.936 1.00 23.24 512 PHE B N 1
ATOM 7945 C CA . PHE B 1 512 ? 65.504 -3.942 8.680 1.00 24.33 512 PHE B CA 1
ATOM 7946 C C . PHE B 1 512 ? 66.107 -5.208 8.091 1.00 25.71 512 PHE B C 1
ATOM 7947 O O . PHE B 1 512 ? 66.941 -5.859 8.724 1.00 25.68 512 PHE B O 1
ATOM 7955 N N . GLY B 1 513 ? 65.685 -5.556 6.880 1.00 25.55 513 GLY B N 1
ATOM 7956 C CA . GLY B 1 513 ? 66.234 -6.733 6.233 1.00 26.40 513 GLY B CA 1
ATOM 7957 C C . GLY B 1 513 ? 65.375 -7.980 6.266 1.00 26.52 513 GLY B C 1
ATOM 7958 O O . GLY B 1 513 ? 65.788 -9.022 5.758 1.00 27.89 513 GLY B O 1
ATOM 7959 N N . GLY B 1 514 ? 64.187 -7.889 6.854 1.00 24.66 514 GLY B N 1
ATOM 7960 C CA . GLY B 1 514 ? 63.319 -9.048 6.917 1.00 23.38 514 GLY B CA 1
ATOM 7961 C C . GLY B 1 514 ? 62.459 -9.178 5.680 1.00 23.52 514 GLY B C 1
ATOM 7962 O O . GLY B 1 514 ? 62.538 -8.353 4.768 1.00 24.33 514 GLY B O 1
ATOM 7963 N N . LYS B 1 515 ? 61.632 -10.218 5.652 1.00 22.70 515 LYS B N 1
ATOM 7964 C CA . LYS B 1 515 ? 60.738 -10.476 4.531 1.00 21.70 515 LYS B CA 1
ATOM 7965 C C . LYS B 1 515 ? 59.314 -10.126 4.950 1.00 21.66 515 LYS B C 1
ATOM 7966 O O . LYS B 1 515 ? 58.893 -10.462 6.051 1.00 22.47 515 LYS B O 1
ATOM 7972 N N . GLY B 1 516 ? 58.573 -9.444 4.081 1.00 21.19 516 GLY B N 1
ATOM 7973 C CA . GLY B 1 516 ? 57.211 -9.070 4.424 1.00 19.92 516 GLY B CA 1
ATOM 7974 C C . GLY B 1 516 ? 56.158 -9.557 3.450 1.00 21.24 516 GLY B C 1
ATOM 7975 O O . GLY B 1 516 ? 56.389 -9.618 2.241 1.00 21.82 516 GLY B O 1
ATOM 7976 N N . TYR B 1 517 ? 54.991 -9.903 3.981 1.00 20.97 517 TYR B N 1
ATOM 7977 C CA . TYR B 1 517 ? 53.879 -10.378 3.168 1.00 21.69 517 TYR B CA 1
ATOM 7978 C C . TYR B 1 517 ? 52.623 -9.608 3.541 1.00 21.38 517 TYR B C 1
ATOM 7979 O O . TYR B 1 517 ? 52.558 -8.980 4.591 1.00 22.47 517 TYR B O 1
ATOM 7988 N N . VAL B 1 518 ? 51.628 -9.656 2.670 1.00 21.83 518 VAL B N 1
ATOM 7989 C CA . VAL B 1 518 ? 50.348 -9.020 2.943 1.00 24.65 518 VAL B CA 1
ATOM 7990 C C . VAL B 1 518 ? 49.290 -10.044 2.551 1.00 24.46 518 VAL B C 1
ATOM 7991 O O . VAL B 1 518 ? 49.223 -10.458 1.392 1.00 25.10 518 VAL B O 1
ATOM 7995 N N . ALA B 1 519 ? 48.481 -10.462 3.522 1.00 23.27 519 ALA B N 1
ATOM 7996 C CA . ALA B 1 519 ? 47.446 -11.459 3.278 1.00 23.65 519 ALA B CA 1
ATOM 7997 C C . ALA B 1 519 ? 46.043 -10.873 3.346 1.00 24.48 519 ALA B C 1
ATOM 7998 O O . ALA B 1 519 ? 45.634 -10.333 4.373 1.00 25.19 519 ALA B O 1
ATOM 8000 N N . ASN B 1 520 ? 45.305 -11.001 2.246 1.00 24.71 520 ASN B N 1
ATOM 8001 C CA . ASN B 1 520 ? 43.942 -10.489 2.155 1.00 23.55 520 ASN B CA 1
ATOM 8002 C C . ASN B 1 520 ? 42.873 -11.583 2.228 1.00 22.42 520 ASN B C 1
ATOM 8003 O O . ASN B 1 520 ? 41.692 -11.292 2.404 1.00 23.37 520 ASN B O 1
ATOM 8008 N N . THR B 1 521 ? 43.286 -12.837 2.091 1.00 21.38 521 THR B N 1
ATOM 8009 C CA . THR B 1 521 ? 42.354 -13.962 2.151 1.00 21.74 521 THR B CA 1
ATOM 8010 C C . THR B 1 521 ? 43.034 -15.149 2.818 1.00 21.97 521 THR B C 1
ATOM 8011 O O . THR B 1 521 ? 44.261 -15.189 2.933 1.00 23.25 521 THR B O 1
ATOM 8015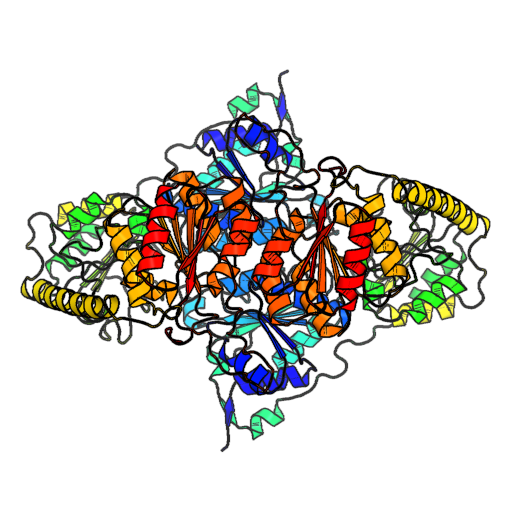 N N . PRO B 1 522 ? 42.245 -16.134 3.272 1.00 22.14 522 PRO B N 1
ATOM 8016 C CA . PRO B 1 522 ? 42.816 -17.315 3.923 1.00 22.65 522 PRO B CA 1
ATOM 8017 C C . PRO B 1 522 ? 43.840 -18.026 3.033 1.00 23.86 522 PRO B C 1
ATOM 8018 O O . PRO B 1 522 ? 44.852 -18.538 3.519 1.00 23.28 522 PRO B O 1
ATOM 8022 N N . ALA B 1 523 ? 43.571 -18.046 1.730 1.00 24.41 523 ALA B N 1
ATOM 8023 C CA . ALA B 1 523 ? 44.459 -18.690 0.769 1.00 24.88 523 ALA B CA 1
ATOM 8024 C C . ALA B 1 523 ? 45.823 -18.016 0.704 1.00 25.43 523 ALA B C 1
ATOM 8025 O O . ALA B 1 523 ? 46.850 -18.695 0.662 1.00 25.08 523 ALA B O 1
ATOM 8027 N N . GLU B 1 524 ? 45.840 -16.684 0.679 1.00 25.97 524 GLU B N 1
ATOM 8028 C CA . GLU B 1 524 ? 47.109 -15.961 0.625 1.00 26.69 524 GLU B CA 1
ATOM 8029 C C . GLU B 1 524 ? 47.849 -16.138 1.950 1.00 26.28 524 GLU B C 1
ATOM 8030 O O . GLU B 1 524 ? 49.080 -16.208 1.976 1.00 25.59 524 GLU B O 1
ATOM 8036 N N . LEU B 1 525 ? 47.094 -16.199 3.047 1.00 25.27 525 LEU B N 1
ATOM 8037 C CA . LEU B 1 525 ? 47.688 -16.355 4.372 1.00 24.69 525 LEU B CA 1
ATOM 8038 C C . LEU B 1 525 ? 48.401 -17.690 4.482 1.00 24.74 525 LEU B C 1
ATOM 8039 O O . LEU B 1 525 ? 49.532 -17.764 4.967 1.00 24.08 525 LEU B O 1
ATOM 8044 N N . LYS B 1 526 ? 47.735 -18.745 4.023 1.00 24.75 526 LYS B N 1
ATOM 8045 C CA . LYS B 1 526 ? 48.305 -20.086 4.059 1.00 25.32 526 LYS B CA 1
ATOM 8046 C C . LYS B 1 526 ? 49.581 -20.130 3.233 1.00 24.93 526 LYS B C 1
ATOM 8047 O O . LYS B 1 526 ? 50.617 -20.610 3.691 1.00 24.60 526 LYS B O 1
ATOM 8053 N N . ALA B 1 527 ? 49.501 -19.619 2.009 1.00 24.05 527 ALA B N 1
ATOM 8054 C CA . ALA B 1 527 ? 50.644 -19.611 1.114 1.00 24.17 527 ALA B CA 1
ATOM 8055 C C . ALA B 1 527 ? 51.841 -18.897 1.724 1.00 23.54 527 ALA B C 1
ATOM 8056 O O . ALA B 1 527 ? 52.958 -19.406 1.691 1.00 24.55 527 ALA B O 1
ATOM 8058 N N . ALA B 1 528 ? 51.608 -17.715 2.280 1.00 22.39 528 ALA B N 1
ATOM 8059 C CA . ALA B 1 528 ? 52.685 -16.939 2.886 1.00 21.64 528 ALA B CA 1
ATOM 8060 C C . ALA B 1 528 ? 53.261 -17.635 4.118 1.00 21.05 528 ALA B C 1
ATOM 8061 O O . ALA B 1 528 ? 54.476 -17.714 4.290 1.00 19.40 528 ALA B O 1
ATOM 8063 N N . LEU B 1 529 ? 52.381 -18.147 4.969 1.00 22.56 529 LEU B N 1
ATOM 8064 C CA . LEU B 1 529 ? 52.814 -18.818 6.190 1.00 25.06 529 LEU B CA 1
ATOM 8065 C C . LEU B 1 529 ? 53.710 -20.022 5.913 1.00 26.88 529 LEU B C 1
ATOM 8066 O O . LEU B 1 529 ? 54.726 -20.217 6.585 1.00 27.83 529 LEU B O 1
ATOM 8071 N N . GLU B 1 530 ? 53.336 -20.823 4.920 1.00 27.04 530 GLU B N 1
ATOM 8072 C CA . GLU B 1 530 ? 54.102 -22.014 4.576 1.00 27.81 530 GLU B CA 1
ATOM 8073 C C . GLU B 1 530 ? 55.489 -21.643 4.082 1.00 25.77 530 GLU B C 1
ATOM 8074 O O . GLU B 1 530 ? 56.486 -22.222 4.507 1.00 25.34 530 GLU B O 1
ATOM 8080 N N . GLU B 1 531 ? 55.544 -20.665 3.187 1.00 24.73 531 GLU B N 1
ATOM 8081 C CA . GLU B 1 531 ? 56.813 -20.217 2.634 1.00 25.66 531 GLU B CA 1
ATOM 8082 C C . GLU B 1 531 ? 57.676 -19.575 3.713 1.00 24.24 531 GLU B C 1
ATOM 8083 O O . GLU B 1 531 ? 58.858 -19.888 3.835 1.00 24.28 531 GLU B O 1
ATOM 8089 N N . ALA B 1 532 ? 57.080 -18.682 4.498 1.00 22.95 532 ALA B N 1
ATOM 8090 C CA . ALA B 1 532 ? 57.806 -17.992 5.561 1.00 20.94 532 ALA B CA 1
ATOM 8091 C C . ALA B 1 532 ? 58.511 -18.961 6.511 1.00 21.04 532 ALA B C 1
ATOM 8092 O O . ALA B 1 532 ? 59.731 -18.913 6.668 1.00 21.19 532 ALA B O 1
ATOM 8094 N N . VAL B 1 533 ? 57.742 -19.845 7.136 1.00 21.12 533 VAL B N 1
ATOM 8095 C CA . VAL B 1 533 ? 58.304 -20.803 8.083 1.00 22.72 533 VAL B CA 1
ATOM 8096 C C . VAL B 1 533 ? 59.384 -21.676 7.460 1.00 24.53 533 VAL B C 1
ATOM 8097 O O . VAL B 1 533 ? 60.413 -21.932 8.082 1.00 25.94 533 VAL B O 1
ATOM 8101 N N . ALA B 1 534 ? 59.159 -22.117 6.226 1.00 25.75 534 ALA B N 1
ATOM 8102 C CA . ALA B 1 534 ? 60.120 -22.979 5.540 1.00 26.22 534 ALA B CA 1
ATOM 8103 C C . ALA B 1 534 ? 61.405 -22.275 5.097 1.00 25.72 534 ALA B C 1
ATOM 8104 O O . ALA B 1 534 ? 62.450 -22.913 4.950 1.00 25.29 534 ALA B O 1
ATOM 8106 N N . SER B 1 535 ? 61.338 -20.966 4.886 1.00 24.66 535 SER B N 1
ATOM 8107 C CA . SER B 1 535 ? 62.513 -20.217 4.449 1.00 23.83 535 SER B CA 1
ATOM 8108 C C . SER B 1 535 ? 63.566 -20.085 5.545 1.00 22.47 535 SER B C 1
ATOM 8109 O O . SER B 1 535 ? 64.746 -19.888 5.256 1.00 22.39 535 SER B O 1
ATOM 8112 N N . GLY B 1 536 ? 63.128 -20.180 6.799 1.00 22.92 536 GLY B N 1
ATOM 8113 C CA . GLY B 1 536 ? 64.037 -20.056 7.926 1.00 22.96 536 GLY B CA 1
ATOM 8114 C C . GLY B 1 536 ? 64.493 -18.622 8.122 1.00 24.03 536 GLY B C 1
ATOM 8115 O O . GLY B 1 536 ? 65.433 -18.350 8.869 1.00 24.87 536 GLY B O 1
ATOM 8116 N N . LYS B 1 537 ? 63.817 -17.699 7.450 1.00 24.73 537 LYS B N 1
ATOM 8117 C CA . LYS B 1 537 ? 64.158 -16.283 7.527 1.00 25.34 537 LYS B CA 1
ATOM 8118 C C . LYS B 1 537 ? 63.192 -15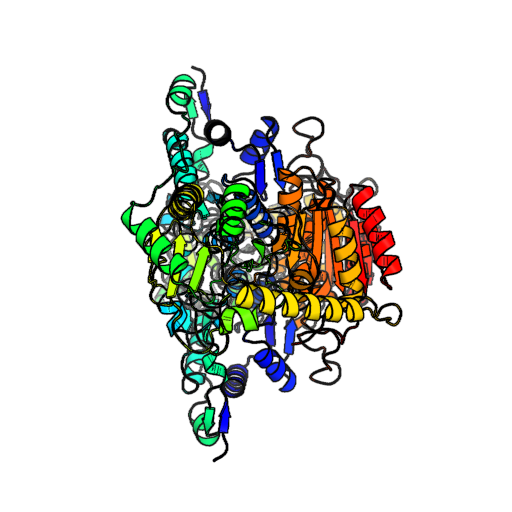.502 8.409 1.00 24.18 537 LYS B C 1
ATOM 8119 O O . LYS B 1 537 ? 62.083 -15.957 8.688 1.00 22.27 537 LYS B O 1
ATOM 8125 N N . PRO B 1 538 ? 63.619 -14.323 8.889 1.00 22.83 538 PRO B N 1
ATOM 8126 C CA . PRO B 1 538 ? 62.703 -13.540 9.722 1.00 22.84 538 PRO B CA 1
ATOM 8127 C C . PRO B 1 538 ? 61.673 -12.913 8.777 1.00 22.29 538 PRO B C 1
ATOM 8128 O O . PRO B 1 538 ? 62.032 -12.188 7.842 1.00 22.72 538 PRO B O 1
ATOM 8132 N N . CYS B 1 539 ? 60.401 -13.218 9.017 1.00 20.89 539 CYS B N 1
ATOM 8133 C CA . CYS B 1 539 ? 59.297 -12.734 8.191 1.00 20.67 539 CYS B CA 1
ATOM 8134 C C . CYS B 1 539 ? 58.164 -12.101 8.994 1.00 20.68 539 CYS B C 1
ATOM 8135 O O . CYS B 1 539 ? 58.046 -12.307 10.206 1.00 19.82 539 CYS B O 1
ATOM 8138 N N . LEU B 1 540 ? 57.323 -11.338 8.297 1.00 19.19 540 LEU B N 1
ATOM 8139 C CA . LEU B 1 540 ? 56.157 -10.720 8.912 1.00 17.68 540 LEU B CA 1
ATOM 8140 C C . LEU B 1 540 ? 55.018 -10.777 7.914 1.00 17.92 540 LEU B C 1
ATOM 8141 O O . LEU B 1 540 ? 55.164 -10.339 6.772 1.00 18.54 540 LEU B O 1
ATOM 8146 N N . ILE B 1 541 ? 53.895 -11.336 8.346 1.00 17.03 541 ILE B N 1
ATOM 8147 C CA . ILE B 1 541 ? 52.712 -11.442 7.507 1.00 17.95 541 ILE B CA 1
ATOM 8148 C C . ILE B 1 541 ? 51.645 -10.489 8.030 1.00 18.13 541 ILE B C 1
ATOM 8149 O O . ILE B 1 541 ? 51.129 -10.657 9.132 1.00 18.78 541 ILE B O 1
ATOM 8154 N N . ASN B 1 542 ? 51.321 -9.485 7.228 1.00 19.07 542 ASN B N 1
ATOM 8155 C CA . ASN B 1 542 ? 50.325 -8.492 7.595 1.00 20.68 542 ASN B CA 1
ATOM 8156 C C . ASN B 1 542 ? 48.953 -9.019 7.162 1.00 20.69 542 ASN B C 1
ATOM 8157 O O . ASN B 1 542 ? 48.538 -8.822 6.020 1.00 21.80 542 ASN B O 1
ATOM 8162 N N . ALA B 1 543 ? 48.266 -9.709 8.074 1.00 20.33 543 ALA B N 1
ATOM 8163 C CA . ALA B 1 543 ? 46.942 -10.279 7.800 1.00 21.46 543 ALA B CA 1
ATOM 8164 C C . ALA B 1 543 ? 45.823 -9.251 7.992 1.00 23.31 543 ALA B C 1
ATOM 8165 O O . ALA B 1 543 ? 45.576 -8.785 9.108 1.00 22.16 543 ALA B O 1
ATOM 8167 N N . MET B 1 544 ? 45.136 -8.915 6.904 1.00 24.93 544 MET B N 1
ATOM 8168 C CA . MET B 1 544 ? 44.060 -7.921 6.948 1.00 26.44 544 MET B CA 1
ATOM 8169 C C . MET B 1 544 ? 42.751 -8.465 7.510 1.00 26.67 544 MET B C 1
ATOM 8170 O O . MET B 1 544 ? 42.082 -9.291 6.886 1.00 27.18 544 MET B O 1
ATOM 8175 N N . ILE B 1 545 ? 42.385 -7.971 8.688 1.00 26.89 545 ILE B N 1
ATOM 8176 C CA . ILE B 1 545 ? 41.175 -8.399 9.382 1.00 25.75 545 ILE B CA 1
ATOM 8177 C C . ILE B 1 545 ? 40.079 -7.338 9.295 1.00 26.48 545 ILE B C 1
ATOM 8178 O O . ILE B 1 545 ? 40.357 -6.143 9.362 1.00 26.81 545 ILE B O 1
ATOM 8183 N N . ASP B 1 546 ? 38.837 -7.786 9.142 1.00 27.27 546 ASP B N 1
ATOM 8184 C CA . ASP B 1 546 ? 37.692 -6.887 9.070 1.00 28.88 546 ASP B CA 1
ATOM 8185 C C . ASP B 1 546 ? 37.702 -6.004 10.319 1.00 29.20 546 ASP B C 1
ATOM 8186 O O . ASP B 1 546 ? 37.689 -6.507 11.443 1.00 28.25 546 ASP B O 1
ATOM 8191 N N . PRO B 1 547 ? 37.726 -4.675 10.137 1.00 30.21 547 PRO B N 1
ATOM 8192 C CA . PRO B 1 547 ? 37.741 -3.719 11.252 1.00 30.49 547 PRO B CA 1
ATOM 8193 C C . PRO B 1 547 ? 36.599 -3.886 12.247 1.00 31.19 547 PRO B C 1
ATOM 8194 O O . PRO B 1 547 ? 36.663 -3.381 13.367 1.00 31.22 547 PRO B O 1
ATOM 8198 N N . ASP B 1 548 ? 35.559 -4.601 11.843 1.00 32.58 548 ASP B N 1
ATOM 8199 C CA . ASP B 1 548 ? 34.408 -4.790 12.707 1.00 34.48 548 ASP B CA 1
ATOM 8200 C C . ASP B 1 548 ? 34.218 -6.232 13.159 1.00 34.84 548 ASP B C 1
ATOM 8201 O O . ASP B 1 548 ? 33.267 -6.539 13.878 1.00 34.89 548 ASP B O 1
ATOM 8206 N N . ALA B 1 549 ? 35.126 -7.113 12.750 1.00 34.69 549 ALA B N 1
ATOM 8207 C CA . ALA B 1 549 ? 35.037 -8.523 13.115 1.00 35.02 549 ALA B CA 1
ATOM 8208 C C . ALA B 1 549 ? 35.228 -8.775 14.610 1.00 37.18 549 ALA B C 1
ATOM 8209 O O . ALA B 1 549 ? 34.695 -9.740 15.156 1.00 37.74 549 ALA B O 1
ATOM 8211 N N . GLY B 1 550 ? 35.981 -7.903 15.273 1.00 38.57 550 GLY B N 1
ATOM 8212 C CA . GLY B 1 550 ? 36.240 -8.087 16.691 1.00 41.34 550 GLY B CA 1
ATOM 8213 C C . GLY B 1 550 ? 35.189 -7.609 17.679 1.00 42.77 550 GLY B C 1
ATOM 8214 O O . GLY B 1 550 ? 34.299 -6.828 17.341 1.00 43.19 550 GLY B O 1
ATOM 8215 N N . VAL B 1 551 ? 35.304 -8.090 18.914 1.00 43.35 551 VAL B N 1
ATOM 8216 C CA . VAL B 1 551 ? 34.389 -7.724 19.991 1.00 44.00 551 VAL B CA 1
ATOM 8217 C C . VAL B 1 551 ? 35.196 -7.129 21.143 1.00 44.93 551 VAL B C 1
ATOM 8218 O O . VAL B 1 551 ? 36.360 -7.480 21.333 1.00 44.58 551 VAL B O 1
ATOM 8222 N N . GLU B 1 552 ? 34.585 -6.233 21.914 1.00 46.86 552 GLU B N 1
ATOM 8223 C CA . GLU B 1 552 ? 35.288 -5.617 23.034 1.00 48.80 552 GLU B CA 1
ATOM 8224 C C . GLU B 1 552 ? 35.435 -6.547 24.236 1.00 49.94 552 GLU B C 1
ATOM 8225 O O . GLU B 1 552 ? 34.473 -6.649 25.029 1.00 51.12 552 GLU B O 1
ATOM 8231 N N . SER B 1 553 ? 36.513 -7.171 24.362 1.00 49.66 553 SER B N 1
#

InterPro domains:
  IPR011766 Thiamine pyrophosphate enzyme, TPP-binding [PF02775] (411-542)
  IPR012000 Thiamine pyrophosphate enzyme, central domain [PF00205] (203-331)
  IPR012001 Thiamine pyrophosphate enzyme, N-terminal TPP-binding domain [PF02776] (12-127)
  IPR017660 Oxalyl-CoA decarboxylase [TIGR03254] (9-560)
  IPR029035 DHS-like NAD/FAD-binding domain superfamily [SSF52467] (195-356)
  IPR029061 Thiamin diphosphate-binding fold [SSF52518] (11-184)
  IPR029061 Thiamin diphosphate-binding fold [SSF52518] (372-552)
  IPR045025 TPP-binding domain containing protein HACL1-like [PTHR43710] (3-560)

Nearest PDB structures (foldseek):
  2ji6-assembly1_A  TM=1.001E+00  e=0.000E+00  Oxalobacter formigenes
  8vzk-assembly1_A  TM=9.492E-01  e=1.758E-60  Chloroflexi bacterium HGW-Chloroflexi-9
  7pt3-assembly1_A  TM=8.924E-01  e=4.910E-43  Actinomycetospora chiangmaiensis DSM 45062
  7pt4-assembly1_B  TM=8.909E-01  e=8.437E-43  Actinomycetospora chiangmaiensis DSM 45062
  7pt2-assembly1_A  TM=8.869E-01  e=4.354E-43  Actinomycetospora chiangmaiensis DSM 45062

Secondary structure (P-SEA, 3-state):
cccccaaaaaaaaaaaacccbbbbccccccaaaaaaaaaacbbbbbcccaaaaaaaaaaaaaacccbbbbbbbcaaaaaaaaaaaaaaaaabbbbbbbbbbccaaaaaacccccccccccccccccccbbbbbccccaaaaaaaaaaaaacccccbbbbbbbccccccbbbbaaaaaaacccccccbbbbbbcaaaaaaaaaaaaaccbbbbbbcaaaaaacaaaaaaaaaaaacccccccccccccccccccccccccaaaaaacccbbbbccccccccccccccccccccccbbbbbccccccccccccccccccccaaaaaaaaaaaacccccccaaaaaaaaaaaaaaaaaaaaaaacccccccccccccaaaaaaaaaacccbbbbbbcaaaaaaaaaccccccccccccccccccccaaaaaaaaaaaaccbbbbbbccaaaaaacccaaaaaaaaccbbbbbbcccccccccccccccccccccccccccaaaaaaaaabbbbbbbccaaaaaaaaaaaaaaccccccccccccccccc/cccccaaaaaaaaaaaacccccccccccccaaaaaaaaaacbbbbbcccaaaaaaaaaaaaaacccbbbbbbbcaaaaaaaaaaaaaaaaabbbbbbbbbbccaaaaaacccccccccccccccccccbbbbbccccaaaaaaaaaaaaacccccbbbbbbbccccccbbbbaaaaaaccccccccbbbbbbcaaaaaaaaaaaaaccbbbbbbcaaaaaacaaaaaaaaaaaacbbbbbccccccccccccccccccaaaaaaacccbbbbccccccccccccccccccccccbbbbbccccccccccccccccccccaaaaaaaaaaaacccccccaaaaaaaaaaaaaaaaaaaaaaacccccccccccccaaaaaaaaaacccbbbbbccaaaaaaaaaccccccccccccccccccccaaaaaaaaaaaaccbbbbbbccaaaaaacccaaaaaaaaccbbbbbbcccccccccccccccccccccccccccaaaaaaaaabbbbbbbccaaaaaaaaaaaaaaccccccccccccccccc

Organism: Oxalobacter formigenes (NCBI:txid847)

GO terms:
  GO:0000287 magnesium ion binding (F, IDA)
  GO:0030976 thiamine pyrophosphate binding (F, IDA)
  GO:0043531 ADP binding (F, IDA)
  GO:0008949 oxalyl-CoA decarboxylase activity (F, IDA)
  GO:0033611 oxalate catabolic process (P, IDA)
  GO:0042802 identical protein binding (F, IPI)

B-factor: mean 25.19, std 9.39, range [9.69, 67.77]

Solvent-accessible surface area: 37013 Å² total

Radius of gyration: 30.49 Å; Cα contacts (8 Å, |Δi|>4): 2691; chains: 2; bounding box: 84×101×54 Å

CATH classification: 3.40.50.970 (+2 more: 3.40.50.1220, 3.40.50.970)

Sequence (1092 aa):
VELTDGFHVLIDALKMNDIDTMYGVVGIPITNLARMWQDDGQRFYSFRHEQHAGYAASIAGYIEGKPGVCLTVSAPGFLNGVTSSLAHATTNCFPMILLSGSSEREIVDLQQGDYEEMDQMNNVARPHCKASFRINSIKDIPIGIARAVRTAVSGRPGGVYVDLPAKLFGQTISVEEANKLLFKPIDPAPAQIPAEDAIARAADLIKNAKRPVIMMLGKGAAYAQCDDEIRALVEEETGIPFLPMGMAKGLLPDNHPQSAAATRAFALAQCDVCVLIGARLNWLMQHGKGKTWGDELKKYVQIDIQANEMDSNQPIAAPVVGDIKSAVSLLRKALKGAPKADAEWTGALKAKVDGNKAKLAGKMTAETPSGMMNYSNSLGVVRDFMLANPDISLVNEGANALDNTRMIVDMLKPRKRLDSGTWGVMGIGMGYCVAAAAVTGKPVIAVEGDSAFGFSGMELETICRYNLPVTVIIMNNGGIYKGNEADPQPGVISCTRLTRGRYDMMMEAFGGKGYVANTPAELKAALEEAVASGKPCLINAMIDPDAGVEVELTDGFHVLIDALKMNDIDTMYGVVGIPITNLARMWQDDGQRFYSFRHEQHAGYAASIAGYIEGKPGVCLTVSAPGFLNGVTSSLAHATTTNCFPMILLSGSSEREIVDLQQGDYEEMDQMNNVARPHCKASFRINSSIKDIPIGIARAVRTAVSGRPGGVYVDLPAKLFGQTISVEEANKLLFKPIDPAPAQIPAEDAIARAADLIKNAKRPVIMMLGKGAAYAQCDDEIRALVEETGIPFLPMGMAKGLLPDNHPQSAAATRAFALAQCDVCVLIGARLNWLMQHGKGKTWGDELKKYVQIDIQANEMDSNQPIAAPVVGDIKSAVSLLRKALKGAPKADAEWTGALKAKVDGNKAKLAGKMTAETPSGMMMNYSNSLGVVRDFMLANPDISLVNEGANALDNTRMIVDMLKPRKRLDSGTWGVMGIGMGYCVAAAAVTGKPVIAVEGDSAFGFSGMELETICRYNLPVTVIIMNNGGIYKGNEADPQPGVISCTRLTRGRYDMMMEAFGGKGYVANTPAELKAALEEAVASGKPCLINAMIDPDAGVE

=== Feature glossary ===
Feature key, reading from the visual/contextual features back to the raw sequence:

Rendered structure images. Structure images are PyMOL renders from six orthogonal camera directions. Cartoon representation draws helices as coils and strands as arrows; sticks shows the backbone as bonds; surface shows the solvent-excluded envelope. Rainbow coloring maps sequence position to hue (blue→red, N→C); chain coloring assigns a distinct color per polypeptide.

Contact-map, Ramachandran, and PAE plots. Three diagnostic plots accompany the record. The Cα contact map visualizes the tertiary structure as a 2D adjacency matrix (8 Å cutoff, sequence-local contacts suppressed). The Ramachandran plot shows the distribution of backbone (φ, ψ) torsions, with points in the α and β basins reflecting secondary structure content. The PAE plot shows AlphaFold's inter-residue confidence as a color matrix.

InterPro / GO / CATH / organism. The annotation block draws on four external resources. InterPro: which protein families and domains the sequence belongs to. GO: standardized terms for what the protein does, what process it participates in, and where in the cell it acts. CATH: which structural fold it has in the CATH hierarchy. Organism: the species of origin.

Nearest PDB structures. Structural nearest neighbors (via Foldseek easy-search vs the PDB). Reported per hit: target PDB id, E-value, and alignment TM-score. A TM-score above ~0.5 is the conventional threshold for 'same fold'.

Predicted aligned error. Predicted aligned error is AlphaFold's pairwise confidence. Unlike pLDDT (per-residue), PAE is per-residue-pair and captures whether two parts of the structure are correctly placed relative to each other. Units are ångströms of expected positional error.

Solvent-accessible surface area. SASA measures how much of the protein is reachable by solvent. It is computed by rolling a water-sized probe over the atomic surface and summing the exposed area (Å²). Per-residue SASA distinguishes core (buried, low SASA) from surface (exposed, high SASA) residues; total SASA is a whole-molecule size measure.

B-factor. Crystallographic B-factors measure how much each atom's electron density is smeared out, in Å². They rise in mobile loops and surface residues and fall in the buried interior. In AlphaFold models this column is repurposed to hold pLDDT instead.

pLDDT. For AlphaFold models, the B-factor field carries pLDDT — the model's own estimate of local accuracy on a 0–100 scale. Regions with pLDDT<50 should be treated as essentially unmodeled; they often correspond to intrinsically disordered segments.

Backbone torsions (φ/ψ). φ (phi) and ψ (psi) are the two rotatable backbone dihedrals per residue: φ is the C(i-1)–N–Cα–C torsion, ψ is the N–Cα–C–N(i+1) torsion, both in degrees on (−180°, 180°]. α-helical residues cluster near (−60°, −45°); β-strand residues near (−120°, +130°). A Ramachandran plot is simply a scatter of (φ, ψ) for every residue.

Radius of gyration, Cα contacts, bounding box. Radius of gyration (Rg) is the root-mean-square distance of Cα atoms from their centroid — a single number for overall size and compactness. A globular domain of N residues has Rg ≈ 2.2·N^0.38 Å; an extended or disordered chain has a much larger Rg. The Cα contact count is the number of residue pairs whose Cα atoms are within 8 Å and are more than four positions apart in sequence — a standard proxy for tertiary packing density. The bounding box is the smallest axis-aligned box enclosing all Cα atoms.

Secondary structure (3-state, P-SEA). Three-state secondary structure (P-SEA) collapses the eight DSSP classes into helix (a), strand (b), and coil (c). P-SEA assigns these from Cα geometry alone — distances and angles — without requiring backbone oxygens, so it works on any Cα trace.

Secondary structure (8-state, DSSP). Secondary structure is the local, repeating backbone conformation. DSSP classifies it into eight states by reading the hydrogen-bond network: three helix types (H, G, I), two β types (E, B), two non-regular types (T, S), and unstructured coil (-).

Foldseek 3Di. The Foldseek 3Di string encodes local tertiary geometry as a 20-letter alphabet — one character per residue — derived from the relative positions of nearby Cα atoms. Unlike the amino-acid sequence, 3Di is a direct function of the 3D structure, so two proteins with the same fold have similar 3Di strings even at low sequence identity.

mmCIF coordinates. Structure coordinates are given as an mmCIF _atom_site loop: one row per atom with element, residue name, chain id, sequence number, and x/y/z position in Å. Only the four main-chain atoms per residue are included here; side chains are omitted to keep the record compact.

Sequence. This is the polypeptide sequence — one letter per residue, N-terminus first. Length ranges from a few dozen residues for small domains to over a thousand for large multi-domain proteins.